Protein AF-A0AAW8FBM8-F1 (afdb_monomer_lite)

pLDDT: mean 81.17, std 25.46, range [21.55, 98.94]

Secondary structure (DSSP, 8-state):
-------------S-------S-------BSSS----GGG--EEES-EEEEEEE---B---GGG-EEEEE--BTT-EEEEEEEEEEEE---SB-EEEEEE----TTT-SSB--EEEEEEEEEEEE--S-PBPPEEE-SSSSS-EEEEEEESEEETTEEE---TT---TTS-EEE-SS--------PPP-PPPPPPP--------------------------------------------------------------------PPP-PPPP-PPPPEEEEEEEEEEEEEEEE-GGGGEEE--S-TTTTBTTTB--TT-SS-EETTEEHHHHHHHHHTT--EEEES-SGGGGT--TTTTSS-GGGSPPEEETTTTSEEE---S-HHHHHHHHHHHT-EEEEEEP-SSS-HHHHHHHHHHHH--SS-HHHHHHHHTT--SPPP--EEEE-S-TTTTTT---HHHHHHHHHHHHHHS---TT---EEEEEEEETT-HHHHHHHHHHH--TT-SSPP--S-SEEEEEEEE-SSBTTB--BSSS--HHHHHHHHHHHHHHHHHHHHHHHHHHHH-TT--SEEEEEEEEE--BPPTTS-GGG-----BHHHHHHHHHHHHHHHHTTTTEEEEEES-SBSSSS-SEEEETTEEEE-HHHHHHHHHGGGTTEEEEEEEEEGGGSEEEETTEEEESEEEEEEEETTEEEEEEEE--SS--EEEEEEEESSEE-S-EEEEE--SSTT-B-BTTBTTSS--EE-TT-EEETTEEEEEEPSSEEEEEEEEEE---

Foldseek 3Di:
DDDDDDDDDDDDDDDDDDDDDDDQDFLWDPALDDALPPVDAEEAEQAEAEQGEAEEADDPQLQTQESNEAEHASQYEYEHHEAYQYEYEAYPGGAHAEHEFDDDVVRGPGTYQEYEAYEHENYEYHYDHHAAYEAYAPAQRRAYARHYYYQYYYNNDGFDDPPQDGPLRYYDGDYLDDDDDDDDDDDDDDDDDDDDDDDDDDDDDDDDDDDDDDDDDDDDDDDDDDDDDDDDDDDDDDDDDDDDDDDDDDDDDDDDDDDDDDDDDDDDDDDPPDDPFAAWEKEFEPQFFDDFQALQQLAFEAEPFAPRVPQVFFPAPPDPQDDDRRGHVVNLVLLLLLVHAEYEDHDFLVQQVDQQVLLFDDLVPRDWDQPPQQQRDIDSSSCGDVNQLVSCVSNVYAYAYEHHQQNDDLVRLLLVLCLQAALDDDPSQVRNVVRPDNGHHAHAHYEQHHPCCPSSHVDDLLVLLVSLLSSLVSNDAHDPRDYQYERHAEEFQPLVSLLNNLCQQFPNPDPDHGDPSHQEYEYEAEFFLDDPVARAALFDDDQLSLVSRLLSLLSVLSSLVSSVSSNCSRCSVQRRAYEHAEYFYQHQADPPDRSSNQAHFAWLSRLLSLLQNSLSSLSSSSHHNHHHYAHDERHGNHQWYDDRNDIAGKSNSQSSSLCSVSHRFTWTDIDIPQPVQWDDNPPGIRRQKGKTWTDDPQKIKIKIWRSAQQGKHKYHHQYHNFAWDDKWKKKWDAPHGSDIADSVRRVRTHIDTDPQWDADPGGIIGIGDHSMMMMMMTGTDDDD

Sequence (784 aa):
MSRRTCGNTFGPGRTRKLQPLGRRGPPSNIGIHGNPDPDNFEVLENLRFENIDILDHREPQVSAQGCIALNPGDGNLIRDVRCDNIRVEDIRWGQLVQMRVTYMPKWNTAPGRGIENVYIKDLTYTGTHAGTSLLLGLDGDHLIKDVTFENLVANGRVIRDSGASRPGTWPRTACPCSPTSTFTTSASSPPRRPRLCNRRRPAPASSSGDAGADHTPLTPATSGSVASTSSSTAVSKAPYGEVRGHPSPRSLDGLPSRYPPTLLPIQNSPEPLGAPMSTVTAIVDLDIEGPTISRHLYGHFAEHLGRCVYGGFWVGEDSTIPNEGGIRLDVVQALRALNIPNLRWPGGCFADEYHWKDGIGPRDQRPRMVNTHWGDVEESNHFGTHEFMALCELLGTEPYISGNVGSGTVQEMSEWVEYLTRDGDSPMARLRRANGRDEPWRVKFWGIGNETWGCGGNMRAEYSADLARQYATYCRDHGDNKLYRIASGATGDDYKWTRTLMEQINCFGCEATPRTFFQGISVHHYTMSGTWEAKGSATDFDTDDYYRTMASAQRIDRILTGHSTVMDIYDPGRRVGLVLDEWGTWWDVEPGTNPGFLFQQNTLRDALVASTHFDIFHKHAARLYMANIAQTVNVLQAMLLTDGDALVLTPTYHVFEMNKGHQDATSLAVHLRTEDARRRVGDAELDTLSASASIKDGTVLISVSNLDAEEPVEVTLDLRGGAVGEPTARLLTADRLQVHNSPDSPEAVVPRPFDGVKPTGQGLVLTLPPHSFITVQAPVARTH

Radius of gyration: 32.87 Å; chains: 1; bounding box: 91×100×98 Å

Organism: NCBI:txid58343

InterPro domains:
  IPR010720 Alpha-L-arabinofuranosidase, C-terminal [PF06964] (581-772)
  IPR010720 Alpha-L-arabinofuranosidase, C-terminal [SM00813] (581-772)
  IPR011050 Pectin lyase fold/virulence factor [SSF51126] (29-164)
  IP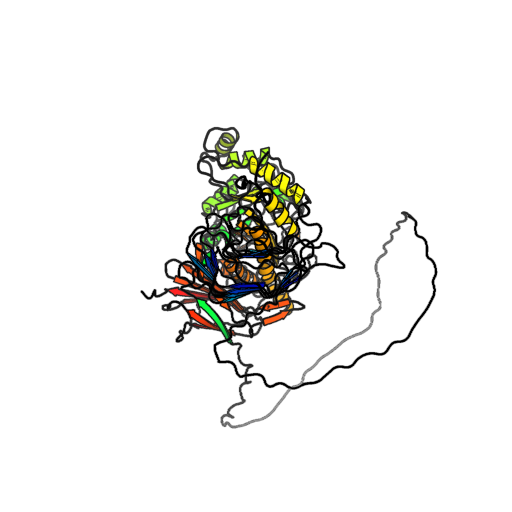R012334 Pectin lyase fold [G3DSA:2.160.20.10] (22-173)
  IPR013780 Glycosyl hydrolase, all-beta [G3DSA:2.60.40.1180] (291-776)
  IPR017853 Glycoside hydrolase superfamily [SSF51445] (293-662)
  IPR055235 Alpha-L-arabinofuranosidase 1, catalytic domain [PF22848] (335-463)

Structure (mmCIF, N/CA/C/O backbone):
data_AF-A0AAW8FBM8-F1
#
_entry.id   AF-A0AAW8FBM8-F1
#
loop_
_atom_site.group_PDB
_atom_site.id
_atom_site.type_symbol
_atom_site.label_atom_id
_atom_site.label_alt_id
_atom_site.label_comp_id
_atom_site.label_asym_id
_atom_site.label_entity_id
_atom_site.label_seq_id
_atom_site.pdbx_PDB_ins_code
_atom_site.Cartn_x
_atom_site.Cartn_y
_atom_site.Cartn_z
_atom_site.occupancy
_atom_site.B_iso_or_equiv
_atom_site.auth_seq_id
_atom_site.auth_comp_id
_atom_site.auth_asym_id
_atom_site.auth_atom_id
_atom_site.pdbx_PDB_model_num
ATOM 1 N N . MET A 1 1 ? -13.811 57.872 -22.378 1.00 29.55 1 MET A N 1
ATOM 2 C CA . MET A 1 1 ? -14.288 56.516 -22.748 1.00 29.55 1 MET A CA 1
ATOM 3 C C . MET A 1 1 ? -13.947 55.606 -21.565 1.00 29.55 1 MET A C 1
ATOM 5 O O . MET A 1 1 ? -12.815 55.665 -21.128 1.00 29.55 1 MET A O 1
ATOM 9 N N . SER A 1 2 ? -14.928 55.118 -20.789 1.00 25.30 2 SER A N 1
ATOM 10 C CA . SER A 1 2 ? -15.597 53.798 -20.927 1.00 25.30 2 SER A CA 1
ATOM 11 C C . SER A 1 2 ? -14.710 52.615 -20.484 1.00 25.30 2 SER A C 1
ATOM 13 O O . SER A 1 2 ? -13.650 52.468 -21.067 1.00 25.30 2 SER A O 1
ATOM 15 N N . ARG A 1 3 ? -15.077 51.719 -19.543 1.00 23.58 3 ARG A N 1
ATOM 16 C CA . ARG A 1 3 ? -16.272 51.584 -18.665 1.00 23.58 3 ARG A CA 1
ATOM 17 C C . ARG A 1 3 ? -15.958 50.644 -17.465 1.00 23.58 3 ARG A C 1
ATOM 19 O O . ARG A 1 3 ? -15.419 49.574 -17.685 1.00 23.58 3 ARG A O 1
ATOM 26 N N . ARG A 1 4 ? -16.432 51.015 -16.262 1.00 23.77 4 ARG A N 1
ATOM 27 C CA . ARG A 1 4 ? -16.823 50.185 -15.084 1.00 23.77 4 ARG A CA 1
ATOM 28 C C . ARG A 1 4 ? -15.902 49.049 -14.580 1.00 23.77 4 ARG A C 1
ATOM 30 O O . ARG A 1 4 ? -15.970 47.927 -15.066 1.00 23.77 4 ARG A O 1
ATOM 37 N N . THR A 1 5 ? -15.264 49.296 -13.437 1.00 25.08 5 THR A N 1
ATOM 38 C CA . THR A 1 5 ? -14.970 48.295 -12.393 1.00 25.08 5 THR A CA 1
ATOM 39 C C . THR A 1 5 ? -16.056 48.323 -11.305 1.00 25.08 5 THR A C 1
ATOM 41 O O . THR A 1 5 ? -16.589 49.388 -10.992 1.00 25.08 5 THR A O 1
ATOM 44 N N . CYS A 1 6 ? -16.371 47.169 -10.708 1.00 24.00 6 CYS A N 1
ATOM 45 C CA . CYS A 1 6 ? -17.152 47.060 -9.469 1.00 24.00 6 CYS A CA 1
ATOM 46 C C . CYS A 1 6 ? -16.495 46.022 -8.551 1.00 24.00 6 CYS A C 1
ATOM 48 O O . CYS A 1 6 ? -16.773 44.834 -8.664 1.00 24.00 6 CYS A O 1
ATOM 50 N N . GLY A 1 7 ? -15.640 46.489 -7.644 1.00 26.86 7 GLY A N 1
ATOM 51 C CA . GLY A 1 7 ? -15.202 45.750 -6.463 1.00 26.86 7 GLY A CA 1
ATOM 52 C C . GLY A 1 7 ? -15.441 46.639 -5.246 1.00 26.86 7 GLY A C 1
ATOM 53 O O . GLY A 1 7 ? -15.044 47.803 -5.266 1.00 26.86 7 GLY A O 1
ATOM 54 N N . ASN A 1 8 ? -16.131 46.128 -4.227 1.00 28.95 8 ASN A N 1
ATOM 55 C CA . ASN A 1 8 ? -16.357 46.859 -2.982 1.00 28.95 8 ASN A CA 1
ATOM 56 C C . ASN A 1 8 ? -15.225 46.538 -2.001 1.00 28.95 8 ASN A C 1
ATOM 58 O O . ASN A 1 8 ? -15.283 45.533 -1.301 1.00 28.95 8 ASN A O 1
ATOM 62 N N . THR A 1 9 ? -14.220 47.406 -1.930 1.00 32.66 9 THR A N 1
ATOM 63 C CA . THR A 1 9 ? -13.248 47.439 -0.831 1.00 32.66 9 THR A CA 1
ATOM 64 C C . THR A 1 9 ? -13.680 48.472 0.212 1.00 32.66 9 THR A C 1
ATOM 66 O O . THR A 1 9 ? -14.100 49.577 -0.132 1.00 32.66 9 THR A O 1
ATOM 69 N N . PHE A 1 10 ? -13.575 48.124 1.497 1.00 33.22 10 PHE A N 1
ATOM 70 C CA . PHE A 1 10 ? -13.852 49.025 2.620 1.00 33.22 10 PHE A CA 1
ATOM 71 C C . PHE A 1 10 ? -12.604 49.149 3.504 1.00 33.22 10 PHE A C 1
ATOM 73 O O . PHE A 1 10 ? -12.112 48.144 4.004 1.00 33.22 10 PHE A O 1
ATOM 80 N N . GLY A 1 11 ? -12.120 50.380 3.702 1.00 30.39 11 GLY A N 1
ATOM 81 C CA . GLY A 1 11 ? -11.046 50.724 4.645 1.00 30.39 11 GLY A CA 1
ATOM 82 C C . GLY A 1 11 ? -11.567 51.569 5.824 1.00 30.39 11 GLY A C 1
ATOM 83 O O . GLY A 1 11 ? -12.634 52.184 5.701 1.00 30.39 11 GLY A O 1
ATOM 84 N N . PRO A 1 12 ? -10.870 51.603 6.976 1.00 35.53 12 PRO A N 1
ATOM 85 C CA . PRO A 1 12 ? -11.421 52.134 8.224 1.00 35.53 12 PRO A CA 1
ATOM 86 C C . PRO A 1 12 ? -11.235 53.651 8.406 1.00 35.53 12 PRO A C 1
ATOM 88 O O . PRO A 1 12 ? -10.228 54.241 8.024 1.00 35.53 12 PRO A O 1
ATOM 91 N N . GLY A 1 13 ? -12.199 54.294 9.078 1.00 27.47 13 GLY A N 1
ATOM 92 C CA . GLY A 1 13 ? -12.149 55.732 9.362 1.00 27.47 13 GLY A CA 1
ATOM 93 C C . GLY A 1 13 ? -13.168 56.212 10.401 1.00 27.47 13 GLY A C 1
ATOM 94 O O . GLY A 1 13 ? -14.197 56.777 10.044 1.00 27.47 13 GLY A O 1
ATOM 95 N N . ARG A 1 14 ? -12.810 56.083 11.688 1.00 25.91 14 ARG A N 1
ATOM 96 C CA . ARG A 1 14 ? -13.536 56.550 12.896 1.00 25.91 14 ARG A CA 1
ATOM 97 C C . ARG A 1 14 ? -14.854 55.835 13.232 1.00 25.91 14 ARG A C 1
ATOM 99 O O . ARG A 1 14 ? -15.726 55.601 12.405 1.00 25.91 14 ARG A O 1
ATOM 106 N N . THR A 1 15 ? -15.026 55.588 14.528 1.00 36.09 15 THR A N 1
ATOM 107 C CA . THR A 1 15 ? -16.206 54.992 15.163 1.00 36.09 15 THR A CA 1
ATOM 108 C C . THR A 1 15 ? -17.501 55.760 14.870 1.00 36.09 15 THR A C 1
ATOM 110 O O . THR A 1 15 ? -17.783 56.806 15.456 1.00 36.09 15 THR A O 1
ATOM 113 N N . ARG A 1 16 ? -18.357 55.188 14.015 1.00 25.64 16 ARG A N 1
ATOM 114 C CA . ARG A 1 16 ? -19.793 55.497 13.942 1.00 25.64 16 ARG A CA 1
ATOM 115 C C . ARG A 1 16 ? -20.591 54.203 13.818 1.00 25.64 16 ARG A C 1
ATOM 117 O O . ARG A 1 16 ? -20.133 53.246 13.205 1.00 25.64 16 ARG A O 1
ATOM 124 N N . LYS A 1 17 ? -21.782 54.184 14.426 1.00 25.08 17 LYS A N 1
ATOM 125 C CA . LYS A 1 17 ? -22.707 53.042 14.392 1.00 25.08 17 LYS A CA 1
ATOM 126 C C . LYS A 1 17 ? -22.983 52.623 12.945 1.00 25.08 17 LYS A C 1
ATOM 128 O O . LYS A 1 17 ? -23.443 53.448 12.158 1.00 25.08 17 LYS A O 1
ATOM 133 N N . LEU A 1 18 ? -22.786 51.343 12.642 1.00 30.89 18 LEU A N 1
ATOM 134 C CA . LEU A 1 18 ? -23.330 50.720 11.439 1.00 30.89 18 LEU A CA 1
ATOM 135 C C . LEU A 1 18 ? -24.866 50.756 11.528 1.00 30.89 18 LEU A C 1
ATOM 137 O O . LEU A 1 18 ? -25.459 50.104 12.384 1.00 30.89 18 LEU A O 1
ATOM 141 N N . GLN A 1 19 ? -25.505 51.543 10.661 1.00 23.97 19 GLN A N 1
ATOM 142 C CA . GLN A 1 19 ? -26.935 51.438 10.360 1.00 23.97 19 GLN A CA 1
ATOM 143 C C . GLN A 1 19 ? -27.094 50.983 8.900 1.00 23.97 19 GLN A C 1
ATOM 145 O O . GLN A 1 19 ? -26.356 51.463 8.036 1.00 23.97 19 GLN A O 1
ATOM 150 N N . PRO A 1 20 ? -28.016 50.049 8.605 1.00 34.22 20 PRO A N 1
ATOM 151 C CA . PRO A 1 20 ? -28.024 49.347 7.328 1.00 34.22 20 PRO A CA 1
ATOM 152 C C . PRO A 1 20 ? -28.679 50.173 6.214 1.00 34.22 20 PRO A C 1
ATOM 154 O O . PRO A 1 20 ? -29.890 50.384 6.207 1.00 34.22 20 PRO A O 1
ATOM 157 N N . LEU A 1 21 ? -27.891 50.569 5.212 1.00 26.22 21 LEU A N 1
ATOM 158 C CA . LEU A 1 21 ? -28.398 51.132 3.957 1.00 26.22 21 LEU A CA 1
ATOM 159 C C . LEU A 1 21 ? -28.519 50.053 2.870 1.00 26.22 21 LEU A C 1
ATOM 161 O O . LEU A 1 21 ? -27.674 49.925 1.989 1.00 26.22 21 LEU A O 1
ATOM 165 N N . GLY A 1 22 ? -29.624 49.307 2.917 1.00 27.73 22 GLY A N 1
ATOM 166 C CA . GLY A 1 22 ? -30.389 48.915 1.723 1.00 27.73 22 GLY A CA 1
ATOM 167 C C . GLY A 1 22 ? -29.740 48.069 0.615 1.00 27.73 22 GLY A C 1
ATOM 168 O O . GLY A 1 22 ? -30.361 47.936 -0.438 1.00 27.73 22 GLY A O 1
ATOM 169 N N . ARG A 1 23 ? -28.544 47.492 0.788 1.00 28.08 23 ARG A N 1
ATOM 170 C CA . ARG A 1 23 ? -27.961 46.525 -0.163 1.00 28.08 23 ARG A CA 1
ATOM 171 C C . ARG A 1 23 ? -27.333 45.345 0.572 1.00 28.08 23 ARG A C 1
ATOM 173 O O . ARG A 1 23 ? -26.242 45.463 1.118 1.00 28.08 23 ARG A O 1
ATOM 180 N N . ARG A 1 24 ? -28.032 44.207 0.561 1.00 33.47 24 ARG A N 1
ATOM 181 C CA . ARG A 1 24 ? -27.494 42.913 0.998 1.00 33.47 24 ARG A CA 1
ATOM 182 C C . ARG A 1 24 ? -26.515 42.420 -0.071 1.00 33.47 24 ARG A C 1
ATOM 184 O O . ARG A 1 24 ? -26.932 42.142 -1.190 1.00 33.47 24 ARG A O 1
ATOM 191 N N . GLY A 1 25 ? -25.231 42.376 0.264 1.00 40.69 25 GLY A N 1
ATOM 192 C CA . GLY A 1 25 ? -24.204 41.653 -0.488 1.00 40.69 25 GLY A CA 1
ATOM 193 C C . GLY A 1 25 ? -23.614 40.553 0.401 1.00 40.69 25 GLY A C 1
ATOM 194 O O . GLY A 1 25 ? -23.704 40.681 1.626 1.00 40.69 25 GLY A O 1
ATOM 195 N N . PRO A 1 26 ? -23.045 39.482 -0.175 1.00 52.31 26 PRO A N 1
ATOM 196 C CA . PRO A 1 26 ? -22.405 38.431 0.609 1.00 52.31 26 PRO A CA 1
ATOM 197 C C . PRO A 1 26 ? -21.159 38.965 1.346 1.00 52.31 26 PRO A C 1
ATOM 199 O O . PRO A 1 26 ? -20.538 39.924 0.876 1.00 52.31 26 PRO A O 1
ATOM 202 N N . PRO A 1 27 ? -20.749 38.347 2.471 1.00 59.09 27 PRO A N 1
ATOM 203 C CA . PRO A 1 27 ? -19.464 38.599 3.127 1.00 59.09 27 PRO A CA 1
ATOM 204 C C . PRO A 1 27 ? -18.297 37.967 2.338 1.00 59.09 27 PRO A C 1
ATOM 206 O O . PRO A 1 27 ? -17.556 37.111 2.827 1.00 59.09 27 PRO A O 1
ATOM 209 N N . SER A 1 28 ? -18.143 38.397 1.086 1.00 61.91 28 SER A N 1
ATOM 210 C CA . SER A 1 28 ? -17.125 37.912 0.161 1.00 61.91 28 SER A CA 1
ATOM 211 C C . SER A 1 28 ? -15.822 38.710 0.290 1.00 61.91 28 SER A C 1
ATOM 213 O O . SER A 1 28 ? -15.742 39.851 -0.168 1.00 61.91 28 SER A O 1
ATOM 215 N N . ASN A 1 29 ? -14.794 38.042 0.816 1.00 72.69 29 ASN A N 1
ATOM 216 C CA . ASN A 1 29 ? -13.367 38.360 0.725 1.00 72.69 29 ASN A CA 1
ATOM 217 C C . ASN A 1 29 ? -12.877 39.501 1.642 1.00 72.69 29 ASN A C 1
ATOM 219 O O . ASN A 1 29 ? -12.745 40.658 1.244 1.00 72.69 29 ASN A O 1
ATOM 223 N N . ILE A 1 30 ? -12.587 39.142 2.895 1.00 85.12 30 ILE A N 1
ATOM 224 C CA . ILE A 1 30 ? -12.159 40.044 3.974 1.00 85.12 30 ILE A CA 1
ATOM 225 C C . ILE A 1 30 ? -10.650 39.919 4.214 1.00 85.12 30 ILE A C 1
ATOM 227 O O . ILE A 1 30 ? -10.142 38.809 4.327 1.00 85.12 30 ILE A O 1
ATOM 231 N N . GLY A 1 31 ? -9.950 41.049 4.364 1.00 84.44 31 GLY A N 1
ATOM 232 C CA . GLY A 1 31 ? -8.555 41.097 4.832 1.00 84.44 31 GLY A CA 1
ATOM 233 C C . GLY A 1 31 ? -7.467 40.838 3.781 1.00 84.44 31 GLY A C 1
ATOM 234 O O . GLY A 1 31 ? -6.297 40.799 4.149 1.00 84.44 31 GLY A O 1
ATOM 235 N N . ILE A 1 32 ? -7.813 40.702 2.496 1.00 84.94 32 ILE A N 1
ATOM 236 C CA . ILE A 1 32 ? -6.850 40.360 1.427 1.00 84.94 32 ILE A CA 1
ATOM 237 C C . ILE A 1 32 ? -5.772 41.422 1.179 1.00 84.94 32 ILE A C 1
ATOM 239 O O . ILE A 1 32 ? -4.702 41.084 0.691 1.00 84.94 32 ILE A O 1
ATOM 243 N N . HIS A 1 33 ? -6.038 42.675 1.546 1.00 84.25 33 HIS A N 1
ATOM 244 C CA . HIS A 1 33 ? -5.071 43.770 1.547 1.00 84.25 33 HIS A CA 1
ATOM 245 C C . HIS A 1 33 ? -5.146 44.514 2.878 1.00 84.25 33 HIS A C 1
ATOM 247 O O . HIS A 1 33 ? -6.222 44.608 3.476 1.00 84.25 33 HIS A O 1
ATOM 253 N N . GLY A 1 34 ? -4.019 45.068 3.306 1.00 83.19 34 GLY A N 1
ATOM 254 C CA . GLY A 1 34 ? -3.871 45.855 4.526 1.00 83.19 34 GLY A CA 1
ATOM 255 C C . GLY A 1 34 ? -2.555 46.622 4.516 1.00 83.19 34 GLY A C 1
ATOM 256 O O . GLY A 1 34 ? -1.970 46.826 3.449 1.00 83.19 34 GLY A O 1
ATOM 257 N N . ASN A 1 35 ? -2.085 47.048 5.686 1.00 84.56 35 ASN A N 1
ATOM 258 C CA . ASN A 1 35 ? -0.774 47.679 5.820 1.00 84.56 35 ASN A CA 1
ATOM 259 C C . ASN A 1 35 ? 0.353 46.636 5.998 1.00 84.56 35 ASN A C 1
ATOM 261 O O . ASN A 1 35 ? 0.415 46.027 7.065 1.00 84.56 35 ASN A O 1
ATOM 265 N N . PRO A 1 36 ? 1.284 46.483 5.035 1.00 83.06 36 PRO A N 1
ATOM 266 C CA . PRO A 1 36 ? 2.362 45.491 5.091 1.00 83.06 36 PRO A CA 1
ATOM 267 C C . PRO A 1 36 ? 3.584 45.921 5.918 1.00 83.06 36 PRO A C 1
ATOM 269 O O . PRO A 1 36 ? 4.570 45.188 5.960 1.00 83.06 36 PRO A O 1
ATOM 272 N N . ASP A 1 37 ? 3.558 47.106 6.529 1.00 86.56 37 ASP A N 1
ATOM 273 C CA . ASP A 1 37 ? 4.601 47.578 7.442 1.00 86.56 37 ASP A CA 1
ATOM 274 C C . ASP A 1 37 ? 4.611 46.730 8.735 1.00 86.56 37 ASP A C 1
ATOM 276 O O . ASP A 1 37 ? 3.611 46.754 9.463 1.00 86.56 37 ASP A O 1
ATOM 280 N N . PRO A 1 38 ? 5.706 46.007 9.057 1.00 82.12 38 PRO A N 1
ATOM 281 C CA . PRO A 1 38 ? 5.785 45.165 10.251 1.00 82.12 38 PRO A CA 1
ATOM 282 C C . PRO A 1 38 ? 5.542 45.904 11.569 1.00 82.12 38 PRO A C 1
ATOM 284 O O . PRO A 1 38 ? 5.014 45.306 12.508 1.00 82.12 38 PRO A O 1
ATOM 287 N N . ASP A 1 39 ? 5.862 47.199 11.629 1.00 86.75 39 ASP A N 1
ATOM 288 C CA . ASP A 1 39 ? 5.661 48.023 12.823 1.00 86.75 39 ASP A CA 1
ATOM 289 C C . ASP A 1 39 ? 4.201 48.500 12.976 1.00 86.75 39 ASP A C 1
ATOM 291 O O . ASP A 1 39 ? 3.825 49.046 14.017 1.00 86.75 39 ASP A O 1
ATOM 295 N N . ASN A 1 40 ? 3.351 48.296 11.959 1.00 87.75 40 ASN A N 1
ATOM 296 C CA . ASN A 1 40 ? 1.975 48.802 11.923 1.00 87.75 40 ASN A CA 1
ATOM 297 C C . ASN A 1 40 ? 0.992 47.872 11.167 1.00 87.75 40 ASN A C 1
ATOM 299 O O . ASN A 1 40 ? 0.077 48.345 10.484 1.00 87.75 40 ASN A O 1
ATOM 303 N N . PHE A 1 41 ? 1.162 46.551 11.294 1.00 89.62 41 PHE A N 1
ATOM 304 C CA . PHE A 1 41 ? 0.237 45.542 10.758 1.00 89.62 41 PHE A CA 1
ATOM 305 C C . PHE A 1 41 ? -1.191 45.681 11.320 1.00 89.62 41 PHE A C 1
ATOM 307 O O . PHE A 1 41 ? -1.392 45.764 12.537 1.00 89.62 41 PHE A O 1
ATOM 314 N N . GLU A 1 42 ? -2.208 45.590 10.459 1.00 90.81 42 GLU A N 1
ATOM 315 C CA . GLU A 1 42 ? -3.608 45.760 10.873 1.00 90.81 42 GLU A CA 1
ATOM 316 C C . GLU A 1 42 ? -4.214 44.491 11.514 1.00 90.81 42 GLU A C 1
ATOM 318 O O . GLU A 1 42 ? -3.745 43.357 11.338 1.00 90.81 42 GLU A O 1
ATOM 323 N N . VAL A 1 43 ? -5.285 44.696 12.288 1.00 93.75 43 VAL A N 1
ATOM 324 C CA . VAL A 1 43 ? -6.120 43.641 12.880 1.00 93.75 43 VAL A CA 1
ATOM 325 C C . VAL A 1 43 ? -7.580 43.937 12.543 1.00 93.75 43 VAL A C 1
ATOM 327 O O . VAL A 1 43 ? -8.094 45.006 12.873 1.00 93.75 43 VAL A O 1
ATOM 330 N N . LEU A 1 44 ? -8.257 42.988 11.900 1.00 92.94 44 LEU A N 1
ATOM 331 C CA . LEU A 1 44 ? -9.685 43.042 11.613 1.00 92.94 44 LEU A CA 1
ATOM 332 C C . LEU A 1 44 ? -10.411 42.205 12.669 1.00 92.94 44 LEU A C 1
ATOM 334 O O . LEU A 1 44 ? -10.471 40.982 12.561 1.00 92.94 44 LEU A O 1
ATOM 338 N N . GLU A 1 45 ? -10.939 42.865 13.698 1.00 94.50 45 GLU A N 1
ATOM 339 C CA . GLU A 1 45 ? -11.566 42.207 14.850 1.00 94.50 45 GLU A CA 1
ATOM 340 C C . GLU A 1 45 ? -13.036 42.594 15.067 1.00 94.50 45 GLU A C 1
ATOM 342 O O . GLU A 1 45 ? -13.489 43.659 14.645 1.00 94.50 45 GLU A O 1
ATOM 347 N N . ASN A 1 46 ? -13.772 41.739 15.785 1.00 90.62 46 ASN A N 1
ATOM 348 C CA . ASN A 1 46 ? -15.171 41.939 16.191 1.00 90.62 46 ASN A CA 1
ATOM 349 C C . ASN A 1 46 ? -16.158 42.067 15.009 1.00 90.62 46 ASN A C 1
ATOM 351 O O . ASN A 1 46 ? -17.132 42.829 15.063 1.00 90.62 46 ASN A O 1
ATOM 355 N N . LEU A 1 47 ? -15.914 41.316 13.932 1.00 90.25 47 LEU A N 1
ATOM 356 C CA . LEU A 1 47 ? -16.746 41.324 12.727 1.00 90.25 47 LEU A CA 1
ATOM 357 C C . LEU A 1 47 ? -18.063 40.564 12.962 1.00 90.25 47 LEU A C 1
ATOM 359 O O . LEU A 1 47 ? -18.067 39.484 13.549 1.00 90.25 47 LEU A O 1
ATOM 363 N N . ARG A 1 48 ? -19.191 41.107 12.483 1.00 88.81 48 ARG A N 1
ATOM 364 C CA . ARG A 1 48 ? -20.526 40.499 12.636 1.00 88.81 48 ARG A CA 1
ATOM 365 C C . ARG A 1 48 ? -21.307 40.479 11.328 1.00 88.81 48 ARG A C 1
ATOM 367 O O . ARG A 1 48 ? -21.526 41.527 10.721 1.00 88.81 48 ARG A O 1
ATOM 374 N N . PHE A 1 49 ? -21.783 39.296 10.957 1.00 90.12 49 PHE A N 1
ATOM 375 C CA . PHE A 1 49 ? -22.598 39.025 9.776 1.00 90.12 49 PHE A CA 1
ATOM 376 C C . PHE A 1 49 ? -23.868 38.304 10.218 1.00 90.12 49 PHE A C 1
ATOM 378 O O . PHE A 1 49 ? -23.832 37.116 10.515 1.00 90.12 49 PHE A O 1
ATOM 385 N N . GLU A 1 50 ? -24.979 39.030 10.321 1.00 90.25 50 GLU A N 1
ATOM 386 C CA . GLU A 1 50 ? -26.202 38.524 10.951 1.00 90.25 50 GLU A CA 1
ATOM 387 C C . GLU A 1 50 ? -27.408 38.712 10.009 1.00 90.25 50 GLU A C 1
ATOM 389 O O . GLU A 1 50 ? -27.619 39.816 9.502 1.00 90.25 50 GLU A O 1
ATOM 394 N N . ASN A 1 51 ? -28.233 37.673 9.817 1.00 91.44 51 ASN A N 1
ATOM 395 C CA . ASN A 1 51 ? -29.481 37.700 9.025 1.00 91.44 51 ASN A CA 1
ATOM 396 C C . ASN A 1 51 ? -29.276 37.979 7.516 1.00 91.44 51 ASN A C 1
ATOM 398 O O . ASN A 1 51 ? -29.836 38.934 6.961 1.00 91.44 51 ASN A O 1
ATOM 402 N N . ILE A 1 52 ? -28.462 37.154 6.847 1.00 89.25 52 ILE A N 1
ATOM 403 C CA . ILE A 1 52 ? -28.082 37.331 5.432 1.00 89.25 52 ILE A CA 1
ATOM 404 C C . ILE A 1 52 ? -28.680 36.222 4.556 1.00 89.25 52 ILE A C 1
ATOM 406 O O . ILE A 1 52 ? -28.484 35.042 4.820 1.00 89.25 52 ILE A O 1
ATOM 410 N N . ASP A 1 53 ? -29.339 36.616 3.463 1.00 90.25 53 ASP A N 1
ATOM 411 C CA . ASP A 1 53 ? -29.718 35.728 2.358 1.00 90.25 53 ASP A CA 1
ATOM 412 C C . ASP A 1 53 ? -28.713 35.880 1.202 1.00 90.25 53 ASP A C 1
ATOM 414 O O . ASP A 1 53 ? -28.531 36.987 0.686 1.00 90.25 53 ASP A O 1
ATOM 418 N N . ILE A 1 54 ? -28.094 34.780 0.774 1.00 89.25 54 ILE A N 1
ATOM 419 C CA . ILE A 1 54 ? -27.206 34.683 -0.392 1.00 89.25 54 ILE A CA 1
ATOM 420 C C . ILE A 1 54 ? -27.934 33.838 -1.444 1.00 89.25 54 ILE A C 1
ATOM 422 O O . ILE A 1 54 ? -27.968 32.615 -1.358 1.00 89.25 54 ILE A O 1
ATOM 426 N N . LEU A 1 55 ? -28.571 34.506 -2.406 1.00 89.12 55 LEU A N 1
ATOM 427 C CA . LEU A 1 55 ? -29.469 33.868 -3.386 1.00 89.12 55 LEU A CA 1
ATOM 428 C C . LEU A 1 55 ? -28.731 33.244 -4.586 1.00 89.12 55 LEU A C 1
ATOM 430 O O . LEU A 1 55 ? -29.309 32.479 -5.344 1.00 89.12 55 LEU A O 1
ATOM 434 N N . ASP A 1 56 ? -27.474 33.630 -4.797 1.00 85.25 56 ASP A N 1
ATOM 435 C CA . ASP A 1 56 ? -26.604 33.160 -5.876 1.00 85.25 56 ASP A CA 1
ATOM 436 C C . ASP A 1 56 ? -25.163 33.576 -5.547 1.00 85.25 56 ASP A C 1
ATOM 438 O O . ASP A 1 56 ? -24.931 34.630 -4.945 1.00 85.25 56 ASP A O 1
ATOM 442 N N . HIS A 1 57 ? -24.193 32.767 -5.963 1.00 86.81 57 HIS A N 1
ATOM 443 C CA . HIS A 1 57 ? -22.767 33.068 -5.864 1.00 86.81 57 HIS A CA 1
ATOM 444 C C . HIS A 1 57 ? -22.016 32.433 -7.037 1.00 86.81 57 HIS A C 1
ATOM 446 O O . HIS A 1 57 ? -22.287 31.297 -7.437 1.00 86.81 57 HIS A O 1
ATOM 452 N N . ARG A 1 58 ? -21.082 33.188 -7.622 1.00 86.75 58 ARG A N 1
ATOM 453 C CA . ARG A 1 58 ? -20.262 32.744 -8.756 1.00 86.75 58 ARG A CA 1
ATOM 454 C C . ARG A 1 58 ? -18.873 33.367 -8.686 1.00 86.75 58 ARG A C 1
ATOM 456 O O . ARG A 1 58 ? -18.592 34.333 -9.395 1.00 86.75 58 ARG A O 1
ATOM 463 N N . GLU A 1 59 ? -18.014 32.780 -7.866 1.00 81.56 59 GLU A N 1
ATOM 464 C CA . GLU A 1 59 ? -16.629 33.207 -7.677 1.00 81.56 59 GLU A CA 1
ATOM 465 C C . GLU A 1 59 ? -15.669 32.127 -8.210 1.00 81.56 59 GLU A C 1
ATOM 467 O O . GLU A 1 59 ? -15.456 31.112 -7.541 1.00 81.56 59 GLU A O 1
ATOM 472 N N . PRO A 1 60 ? -15.130 32.280 -9.437 1.00 72.50 60 PRO A N 1
ATOM 473 C CA . PRO A 1 60 ? -14.210 31.303 -10.000 1.00 72.50 60 PRO A CA 1
ATOM 474 C C . PRO A 1 60 ? -12.787 31.407 -9.430 1.00 72.50 60 PRO A C 1
ATOM 476 O O . PRO A 1 60 ? -12.063 30.410 -9.480 1.00 72.50 60 PRO A O 1
ATOM 479 N N . GLN A 1 61 ? -12.373 32.537 -8.837 1.00 70.62 61 GLN A N 1
ATOM 480 C CA . GLN A 1 61 ? -11.031 32.676 -8.265 1.00 70.62 61 GLN A CA 1
ATOM 481 C C . GLN A 1 61 ? -10.864 31.750 -7.050 1.00 70.62 61 GLN A C 1
ATOM 483 O O . GLN A 1 61 ? -11.384 32.033 -5.975 1.00 70.62 61 GLN A O 1
ATOM 488 N N . VAL A 1 62 ? -10.086 30.666 -7.204 1.00 67.12 62 VAL A N 1
ATOM 489 C CA . VAL A 1 62 ? -9.846 29.607 -6.190 1.00 67.12 62 VAL A CA 1
ATOM 490 C C . VAL A 1 62 ? -9.533 30.163 -4.793 1.00 67.12 62 VAL A C 1
ATOM 492 O O . VAL A 1 62 ? -9.979 29.622 -3.784 1.00 67.12 62 VAL A O 1
ATOM 495 N N . SER A 1 63 ? -8.817 31.284 -4.730 1.00 67.38 63 SER A N 1
ATOM 496 C CA . SER A 1 63 ? -8.412 31.955 -3.496 1.00 67.38 63 SER A CA 1
ATOM 497 C C . SER A 1 63 ? -9.454 32.868 -2.838 1.00 67.38 63 SER A C 1
ATOM 499 O O . SER A 1 63 ? -9.106 33.523 -1.861 1.00 67.38 63 SER A O 1
ATOM 501 N N . ALA A 1 64 ? -10.664 32.987 -3.389 1.00 71.06 64 ALA A N 1
ATOM 502 C CA . ALA A 1 64 ? -11.738 33.820 -2.841 1.00 71.06 64 ALA A CA 1
ATOM 503 C C . ALA A 1 64 ? -13.133 33.155 -2.879 1.00 71.06 64 ALA A C 1
ATOM 505 O O . ALA A 1 64 ? -14.128 33.823 -2.614 1.00 71.06 64 ALA A O 1
ATOM 506 N N . GLN A 1 65 ? -13.228 31.857 -3.199 1.00 80.31 65 GLN A N 1
ATOM 507 C CA . GLN A 1 65 ? -14.479 31.179 -3.582 1.00 80.31 65 GLN A CA 1
ATOM 508 C C . GLN A 1 65 ? -15.594 31.161 -2.524 1.00 80.31 65 GLN A C 1
ATOM 510 O O . GLN A 1 65 ? -16.726 30.836 -2.876 1.00 80.31 65 GLN A O 1
ATOM 515 N N . GLY A 1 66 ? -15.321 31.475 -1.257 1.00 84.69 66 GLY A N 1
ATOM 516 C CA . GLY A 1 66 ? -16.307 31.408 -0.174 1.00 84.69 66 GLY A CA 1
ATOM 517 C C . GLY A 1 66 ? -17.445 32.432 -0.284 1.00 84.69 66 GLY A C 1
ATOM 518 O O . GLY A 1 66 ? -17.207 33.620 -0.489 1.00 84.69 66 GLY A O 1
ATOM 519 N N . CYS A 1 67 ? -18.683 31.988 -0.048 1.00 88.00 67 CYS A N 1
ATOM 520 C CA . CYS A 1 67 ? -19.822 32.870 0.242 1.00 88.00 67 CYS A CA 1
ATOM 521 C C . CYS A 1 67 ? -19.578 33.670 1.536 1.00 88.00 67 CYS A C 1
ATOM 523 O O . CYS A 1 67 ? -19.961 34.835 1.637 1.00 88.00 67 CYS A O 1
ATOM 525 N N . ILE A 1 68 ? -18.898 33.037 2.498 1.00 90.12 68 ILE A N 1
ATOM 526 C CA . ILE A 1 68 ? -18.202 33.660 3.626 1.00 90.12 68 ILE A CA 1
ATOM 527 C C . ILE A 1 68 ? -16.704 33.447 3.379 1.00 90.12 68 ILE A C 1
ATOM 529 O O . ILE A 1 68 ? -16.253 32.303 3.432 1.00 90.12 68 ILE A O 1
ATOM 533 N N . ALA A 1 69 ? -15.946 34.504 3.071 1.00 89.19 69 ALA A N 1
ATOM 534 C CA . ALA A 1 69 ? -14.525 34.397 2.710 1.00 89.19 69 ALA A CA 1
ATOM 535 C C . ALA A 1 69 ? -13.617 35.291 3.580 1.00 89.19 69 ALA A C 1
ATOM 537 O O . ALA A 1 69 ? -13.672 36.519 3.485 1.00 89.19 69 ALA A O 1
ATOM 538 N N . LEU A 1 70 ? -12.766 34.666 4.403 1.00 91.56 70 LEU A N 1
ATOM 539 C CA . LEU A 1 70 ? -11.785 35.309 5.291 1.00 91.56 70 LEU A CA 1
ATOM 540 C C . LEU A 1 70 ? -10.364 35.030 4.784 1.00 91.56 70 LEU A C 1
ATOM 542 O O . LEU A 1 70 ? -9.874 33.914 4.928 1.00 91.56 70 LEU A O 1
ATOM 546 N N . ASN A 1 71 ? -9.701 36.026 4.203 1.00 90.06 71 ASN A N 1
ATOM 547 C CA . ASN A 1 71 ? -8.441 35.839 3.487 1.00 90.06 71 ASN A CA 1
ATOM 548 C C . ASN A 1 71 ? -7.390 36.889 3.894 1.00 90.06 71 ASN A C 1
ATOM 550 O O . ASN A 1 71 ? -7.160 37.817 3.126 1.00 90.06 71 ASN A O 1
ATOM 554 N N . PRO A 1 72 ? -6.766 36.814 5.086 1.00 92.12 72 PRO A N 1
ATOM 555 C CA . PRO A 1 72 ? -5.752 37.783 5.490 1.00 92.12 72 PRO A CA 1
ATOM 556 C C . PRO A 1 72 ? -4.506 37.716 4.600 1.00 92.12 72 PRO A C 1
ATOM 558 O O . PRO A 1 72 ? -3.927 36.644 4.411 1.00 92.12 72 PRO A O 1
ATOM 561 N N . GLY A 1 73 ? -4.074 38.873 4.106 1.00 90.12 73 GLY A N 1
ATOM 562 C CA . GLY A 1 73 ? -2.785 39.131 3.458 1.00 90.12 73 GLY A CA 1
ATOM 563 C C . GLY A 1 73 ? -2.199 40.455 3.960 1.00 90.12 73 GLY A C 1
ATOM 564 O O . GLY A 1 73 ? -2.828 41.133 4.771 1.00 90.12 73 GLY A O 1
ATOM 565 N N . ASP A 1 74 ? -0.993 40.820 3.517 1.00 91.44 74 ASP A N 1
ATOM 566 C CA . ASP A 1 74 ? -0.314 42.075 3.892 1.00 91.44 74 ASP A CA 1
ATOM 567 C C . ASP A 1 74 ? -0.230 42.300 5.415 1.00 91.44 74 ASP A C 1
ATOM 569 O O . ASP A 1 74 ? -0.531 43.376 5.919 1.00 91.44 74 ASP A O 1
ATOM 573 N N . GLY A 1 75 ? 0.143 41.260 6.169 1.00 90.69 75 GLY A N 1
ATOM 574 C CA . GLY A 1 75 ? 0.294 41.332 7.625 1.00 90.69 75 GLY A CA 1
ATOM 575 C C . GLY A 1 75 ? -1.012 41.311 8.423 1.00 90.69 75 GLY A C 1
ATOM 576 O O . GLY A 1 75 ? -0.977 41.293 9.655 1.00 90.69 75 GLY A O 1
ATOM 577 N N . ASN A 1 76 ? -2.176 41.268 7.773 1.00 94.19 76 ASN A N 1
ATOM 578 C CA . ASN A 1 76 ? -3.459 41.291 8.470 1.00 94.19 76 ASN A CA 1
ATOM 579 C C . ASN A 1 76 ? -3.658 40.080 9.392 1.00 94.19 76 ASN A C 1
ATOM 581 O O . ASN A 1 76 ? -3.398 38.940 9.011 1.00 94.19 76 ASN A O 1
ATOM 585 N N . LEU A 1 77 ? -4.197 40.324 10.587 1.00 94.00 77 LEU A N 1
ATOM 586 C CA . LEU A 1 77 ? -4.800 39.303 11.451 1.00 94.00 77 LEU A CA 1
ATOM 587 C C . LEU A 1 77 ? -6.321 39.482 11.412 1.00 94.00 77 LEU A C 1
ATOM 589 O O . LEU A 1 77 ? -6.799 40.594 11.631 1.00 94.00 77 LEU A O 1
ATOM 593 N N . ILE A 1 78 ? -7.089 38.420 11.163 1.00 95.69 78 ILE A N 1
ATOM 594 C CA . ILE A 1 78 ? -8.554 38.450 11.317 1.00 95.69 78 ILE A CA 1
ATOM 595 C C . ILE A 1 78 ? -8.913 37.719 12.608 1.00 95.69 78 ILE A C 1
ATOM 597 O O . ILE A 1 78 ? -8.469 36.590 12.799 1.00 95.69 78 ILE A O 1
ATOM 601 N N . ARG A 1 79 ? -9.732 38.316 13.479 1.00 93.75 79 ARG A N 1
ATOM 602 C CA . ARG A 1 79 ? -10.218 37.616 14.675 1.00 93.75 79 ARG A CA 1
ATOM 603 C C . ARG A 1 79 ? -11.627 37.992 15.121 1.00 93.75 79 ARG A C 1
ATOM 605 O O . ARG A 1 79 ? -12.195 38.972 14.646 1.00 93.75 79 ARG A O 1
ATOM 612 N N . ASP A 1 80 ? -12.178 37.224 16.056 1.00 89.62 80 ASP A N 1
ATOM 613 C CA . ASP A 1 80 ? -13.460 37.497 16.721 1.00 89.62 80 ASP A CA 1
ATOM 614 C C . ASP A 1 80 ? -14.605 37.716 15.710 1.00 89.62 80 ASP A C 1
ATOM 616 O O . ASP A 1 80 ? -15.305 38.735 15.724 1.00 89.62 80 ASP A O 1
ATOM 620 N N . VAL A 1 81 ? -14.765 36.772 14.778 1.00 93.75 81 VAL A N 1
ATOM 621 C CA . VAL A 1 81 ? -15.744 36.855 13.684 1.00 93.75 81 VAL A CA 1
ATOM 622 C C . VAL A 1 81 ? -16.993 36.053 14.035 1.00 93.75 81 VAL A C 1
ATOM 624 O O . VAL A 1 81 ? -16.917 34.852 14.275 1.00 93.75 81 VAL A O 1
ATOM 627 N N . ARG A 1 82 ? -18.168 36.686 13.996 1.00 89.38 82 ARG A N 1
ATOM 628 C CA . ARG A 1 82 ? -19.467 36.020 14.165 1.00 89.38 82 ARG A CA 1
ATOM 629 C C . ARG A 1 82 ? -20.280 36.055 12.877 1.00 89.38 82 ARG A C 1
ATOM 631 O O . ARG A 1 82 ? -20.583 37.131 12.366 1.00 89.38 82 ARG A O 1
ATOM 638 N N . CYS A 1 83 ? -20.701 34.885 12.414 1.00 91.81 83 CYS A N 1
ATOM 639 C CA . CYS A 1 83 ? -21.743 34.721 11.405 1.00 91.81 83 CYS A CA 1
ATOM 640 C C . CYS A 1 83 ? -22.970 34.086 12.072 1.00 91.81 83 CYS A C 1
ATOM 642 O O . CYS A 1 83 ? -22.811 33.123 12.816 1.00 91.81 83 CYS A O 1
ATOM 644 N N . ASP A 1 84 ? -24.168 34.625 11.853 1.00 91.69 84 ASP A N 1
ATOM 645 C CA . ASP A 1 84 ? -25.390 34.211 12.557 1.00 91.69 84 ASP A CA 1
ATOM 646 C C . ASP A 1 84 ? -26.609 34.297 11.625 1.00 91.69 84 ASP A C 1
ATOM 648 O O . ASP A 1 84 ? -26.806 35.321 10.964 1.00 91.69 84 ASP A O 1
ATOM 652 N N . ASN A 1 85 ? -27.436 33.252 11.567 1.00 92.44 85 ASN A N 1
ATOM 653 C CA . ASN A 1 85 ? -28.630 33.180 10.715 1.00 92.44 85 ASN A CA 1
ATOM 654 C C . ASN A 1 85 ? -28.339 33.572 9.248 1.00 92.44 85 ASN A C 1
ATOM 656 O O . ASN A 1 85 ? -28.732 34.644 8.770 1.00 92.44 85 ASN A O 1
ATOM 660 N N . ILE A 1 86 ? -27.601 32.718 8.535 1.00 93.31 86 ILE A N 1
ATOM 661 C CA . ILE A 1 86 ? -27.251 32.926 7.123 1.00 93.31 86 ILE A CA 1
ATOM 662 C C . ILE A 1 86 ? -27.896 31.830 6.279 1.00 93.31 86 ILE A C 1
ATOM 664 O O . ILE A 1 86 ? -27.712 30.644 6.535 1.00 93.31 86 ILE A O 1
ATOM 668 N N . ARG A 1 87 ? -28.623 32.214 5.230 1.00 94.31 87 ARG A N 1
ATOM 669 C CA . ARG A 1 87 ? -29.238 31.289 4.275 1.00 94.31 87 ARG A CA 1
ATOM 670 C C . ARG A 1 87 ? -28.571 31.436 2.916 1.00 94.31 87 ARG A C 1
ATOM 672 O O . ARG A 1 87 ? -28.467 32.544 2.400 1.00 94.31 87 ARG A O 1
ATOM 679 N N . VAL A 1 88 ? -28.151 30.324 2.328 1.00 92.94 88 VAL A N 1
ATOM 680 C CA . VAL A 1 88 ? -27.526 30.258 1.007 1.00 92.94 88 VAL A CA 1
ATOM 681 C C . VAL A 1 88 ? -28.356 29.341 0.111 1.00 92.94 88 VAL A C 1
ATOM 683 O O . VAL A 1 88 ? -28.626 28.190 0.457 1.00 92.94 88 VAL A O 1
ATOM 686 N N . GLU A 1 89 ? -28.807 29.868 -1.021 1.00 93.44 89 GLU A N 1
ATOM 687 C CA . GLU A 1 89 ? -29.460 29.093 -2.082 1.00 93.44 89 GLU A CA 1
ATOM 688 C C . GLU A 1 89 ? -28.398 28.441 -2.981 1.00 93.44 89 GLU A C 1
ATOM 690 O O . GLU A 1 89 ? -27.206 28.477 -2.669 1.00 93.44 89 GLU A O 1
ATOM 695 N N . ASP A 1 90 ? -28.800 27.795 -4.073 1.00 91.62 90 ASP A N 1
ATOM 696 C CA . ASP A 1 90 ? -27.847 27.064 -4.900 1.00 91.62 90 ASP A CA 1
ATOM 697 C C . ASP A 1 90 ? -26.885 28.004 -5.643 1.00 91.62 90 ASP A C 1
ATOM 699 O O . ASP A 1 90 ? -27.300 28.931 -6.342 1.00 91.62 90 ASP A O 1
ATOM 703 N N . ILE A 1 91 ? -25.582 27.765 -5.491 1.00 87.62 91 ILE A N 1
ATOM 704 C CA . ILE A 1 91 ? -24.531 28.656 -5.992 1.00 87.62 91 ILE A CA 1
ATOM 705 C C . ILE A 1 91 ? -23.987 28.145 -7.321 1.00 87.62 91 ILE A C 1
ATOM 707 O O . ILE A 1 91 ? -23.646 26.979 -7.448 1.00 87.62 91 ILE A O 1
ATOM 711 N N . ARG A 1 92 ? -23.843 29.009 -8.327 1.00 85.62 92 ARG A N 1
ATOM 712 C CA . ARG A 1 92 ? -23.384 28.583 -9.663 1.00 85.62 92 ARG A CA 1
ATOM 713 C C . ARG A 1 92 ? -21.923 28.137 -9.697 1.00 85.62 92 ARG A C 1
ATOM 715 O O . ARG A 1 92 ? -21.565 27.327 -10.547 1.00 85.62 92 ARG A O 1
ATOM 722 N N . TRP A 1 93 ? -21.071 28.725 -8.855 1.00 79.56 93 TRP A N 1
ATOM 723 C CA . TRP A 1 93 ? -19.660 28.350 -8.707 1.00 79.56 93 TRP A CA 1
ATOM 724 C C . TRP A 1 93 ? -19.106 28.942 -7.410 1.00 79.56 93 TRP A C 1
ATOM 726 O O . TRP A 1 93 ? -19.091 30.162 -7.247 1.00 79.56 93 TRP A O 1
ATOM 736 N N . GLY A 1 94 ? -18.585 28.115 -6.511 1.00 82.50 94 GLY A N 1
ATOM 737 C CA . GLY A 1 94 ? -17.835 28.602 -5.356 1.00 82.50 94 GLY A CA 1
ATOM 738 C C . GLY A 1 94 ? -17.835 27.618 -4.199 1.00 82.50 94 GLY A C 1
ATOM 739 O O . GLY A 1 94 ? -18.086 26.430 -4.378 1.00 82.50 94 GLY A O 1
ATOM 740 N N . GLN A 1 95 ? -17.568 28.141 -3.011 1.00 85.00 95 GLN A N 1
ATOM 741 C CA . GLN A 1 95 ? -17.559 27.437 -1.733 1.00 85.00 95 GLN A CA 1
ATOM 742 C C . GLN A 1 95 ? -18.522 28.148 -0.781 1.00 85.00 95 GLN A C 1
ATOM 744 O O . GLN A 1 95 ? -18.824 29.328 -0.960 1.00 85.00 95 GLN A O 1
ATOM 749 N N . LEU A 1 96 ? -19.001 27.466 0.255 1.00 87.06 96 LEU A N 1
ATOM 750 C CA . LEU A 1 96 ? -19.912 28.083 1.226 1.00 87.06 96 LEU A CA 1
ATOM 751 C C . LEU A 1 96 ? -19.140 28.843 2.307 1.00 87.06 96 LEU A C 1
ATOM 753 O O . LEU A 1 96 ? -19.453 30.000 2.589 1.00 87.06 96 LEU A O 1
ATOM 757 N N . VAL A 1 97 ? -18.061 28.250 2.817 1.00 87.81 97 VAL A N 1
ATOM 758 C CA . VAL A 1 97 ? -17.101 28.923 3.697 1.00 87.81 97 VAL A CA 1
ATOM 759 C C . VAL A 1 97 ? -15.693 28.755 3.139 1.00 87.81 97 VAL A C 1
ATOM 761 O O . VAL A 1 97 ? -15.285 27.656 2.774 1.00 87.81 97 VAL A O 1
ATOM 764 N N . GLN A 1 98 ? -14.937 29.844 3.095 1.00 87.50 98 GLN A N 1
ATOM 765 C CA . GLN A 1 98 ? -13.513 29.824 2.812 1.00 87.50 98 GLN A CA 1
ATOM 766 C C . GLN A 1 98 ? -12.780 30.662 3.857 1.00 87.50 98 GLN A C 1
ATOM 768 O O . GLN A 1 98 ? -13.144 31.800 4.141 1.00 87.50 98 GLN A O 1
ATOM 773 N N . MET A 1 99 ? -11.736 30.095 4.437 1.00 90.06 99 MET A N 1
ATOM 774 C CA . MET A 1 99 ? -10.812 30.790 5.316 1.00 90.06 99 MET A CA 1
ATOM 775 C C . MET A 1 99 ? -9.411 30.428 4.843 1.00 90.06 99 MET A C 1
ATOM 777 O O . MET A 1 99 ? -9.079 29.246 4.785 1.00 90.06 99 MET A O 1
ATOM 781 N N . ARG A 1 100 ? -8.596 31.402 4.450 1.00 86.44 100 ARG A N 1
ATOM 782 C CA . ARG A 1 100 ? -7.251 31.132 3.940 1.00 86.44 100 ARG A CA 1
ATOM 783 C C . ARG A 1 100 ? -6.277 32.203 4.381 1.00 86.44 100 ARG A C 1
ATOM 785 O O . ARG A 1 100 ? -6.376 33.337 3.935 1.00 86.44 100 ARG A O 1
ATOM 792 N N . VAL A 1 101 ? -5.271 31.839 5.165 1.00 88.56 101 VAL A N 1
ATOM 793 C CA . VAL A 1 101 ? -4.140 32.743 5.383 1.00 88.56 101 VAL A CA 1
ATOM 794 C C . VAL A 1 101 ? -3.352 32.828 4.075 1.00 88.56 101 VAL A C 1
ATOM 796 O O . VAL A 1 101 ? -2.944 31.810 3.513 1.00 88.56 101 VAL A O 1
ATOM 799 N N . THR A 1 102 ? -3.233 34.033 3.517 1.00 84.00 102 THR A N 1
ATOM 800 C CA . THR A 1 102 ? -2.696 34.238 2.167 1.00 84.00 102 THR A CA 1
ATOM 801 C C . THR A 1 102 ? -1.337 34.914 2.175 1.00 84.00 102 THR A C 1
ATOM 803 O O . THR A 1 102 ? -1.094 35.888 2.883 1.00 84.00 102 THR A O 1
ATOM 806 N N . TYR A 1 103 ? -0.472 34.424 1.291 1.00 85.75 103 TYR A N 1
ATOM 807 C CA . TYR A 1 103 ? 0.636 35.185 0.745 1.00 85.75 103 TYR A CA 1
ATOM 808 C C . TYR A 1 103 ? 0.676 34.952 -0.761 1.00 85.75 103 TYR A C 1
ATOM 810 O O . TYR A 1 103 ? 0.931 33.840 -1.225 1.00 85.75 103 TYR A O 1
ATOM 818 N N . MET A 1 104 ? 0.373 35.988 -1.538 1.00 77.62 104 MET A N 1
ATOM 819 C CA . MET A 1 104 ? 0.515 35.963 -2.990 1.00 77.62 104 MET A CA 1
ATOM 820 C C . MET A 1 104 ? 1.448 37.098 -3.400 1.00 77.62 104 MET A C 1
ATOM 822 O O . MET A 1 104 ? 0.967 38.220 -3.489 1.00 77.62 104 MET A O 1
ATOM 826 N N . PRO A 1 105 ? 2.728 36.855 -3.735 1.00 75.50 105 PRO A N 1
ATOM 827 C CA . PRO A 1 105 ? 3.691 37.916 -4.078 1.00 75.50 105 PRO A CA 1
ATOM 828 C C . PRO A 1 105 ? 3.264 38.882 -5.204 1.00 75.50 105 PRO A C 1
ATOM 830 O O . PRO A 1 105 ? 3.848 39.945 -5.376 1.00 75.50 105 PRO A O 1
ATOM 833 N N . LYS A 1 106 ? 2.243 38.517 -5.993 1.00 77.00 106 LYS A N 1
ATOM 834 C CA . LYS A 1 106 ? 1.614 39.363 -7.021 1.00 77.00 106 LYS A CA 1
ATOM 835 C C . LYS A 1 106 ? 0.657 40.430 -6.459 1.00 77.00 106 LYS A C 1
ATOM 837 O O . LYS A 1 106 ? 0.413 41.431 -7.126 1.00 77.00 106 LYS A O 1
ATOM 842 N N . TRP A 1 107 ? 0.076 40.183 -5.288 1.00 73.69 107 TRP A N 1
ATOM 843 C CA . TRP A 1 107 ? -1.015 40.964 -4.691 1.00 73.69 107 TRP A CA 1
ATOM 844 C C . TRP A 1 107 ? -0.720 41.410 -3.256 1.00 73.69 107 TRP A C 1
ATOM 846 O O . TRP A 1 107 ? -1.287 42.400 -2.811 1.00 73.69 107 TRP A O 1
ATOM 856 N N . ASN A 1 108 ? 0.166 40.696 -2.563 1.00 85.38 108 ASN A N 1
ATOM 857 C CA . ASN A 1 108 ? 0.597 40.952 -1.202 1.00 85.38 108 ASN A CA 1
ATOM 858 C C . ASN A 1 108 ? 2.111 41.121 -1.149 1.00 85.38 108 ASN A C 1
ATOM 860 O O . ASN A 1 108 ? 2.873 40.385 -1.776 1.00 85.38 108 ASN A O 1
ATOM 864 N N . THR A 1 109 ? 2.524 42.054 -0.314 1.00 87.44 109 THR A N 1
ATOM 865 C CA . THR A 1 109 ? 3.907 42.349 0.053 1.00 87.44 109 THR A CA 1
ATOM 866 C C . THR A 1 109 ? 4.342 41.639 1.338 1.00 87.44 109 THR A C 1
ATOM 868 O O . THR A 1 109 ? 5.530 41.372 1.492 1.00 87.44 109 THR A O 1
ATOM 871 N N . ALA A 1 110 ? 3.398 41.226 2.192 1.00 87.81 110 ALA A N 1
ATOM 872 C CA . ALA A 1 110 ? 3.640 40.389 3.374 1.00 87.81 110 ALA A CA 1
ATOM 873 C C . ALA A 1 110 ? 2.589 39.257 3.500 1.00 87.81 110 ALA A C 1
ATOM 875 O O . ALA A 1 110 ? 1.477 39.406 2.981 1.00 87.81 110 ALA A O 1
ATOM 876 N N . PRO A 1 111 ? 2.897 38.126 4.166 1.00 90.44 111 PRO A N 1
ATOM 877 C CA . PRO A 1 111 ? 1.897 37.112 4.509 1.00 90.44 111 PRO A CA 1
ATOM 878 C C . PRO A 1 111 ? 0.859 37.661 5.499 1.00 90.44 111 PRO A C 1
ATOM 880 O O . PRO A 1 111 ? 1.159 38.543 6.301 1.00 90.44 111 PRO A O 1
ATOM 883 N N . GLY A 1 112 ? -0.370 37.145 5.463 1.00 92.62 112 GLY A N 1
ATOM 884 C CA . GLY A 1 112 ? -1.333 37.352 6.549 1.00 92.62 112 GLY A CA 1
ATOM 885 C C . GLY A 1 112 ? -0.882 36.651 7.835 1.00 92.62 112 GLY A C 1
ATOM 886 O O . GLY A 1 112 ? -0.287 35.581 7.772 1.00 92.62 112 GLY A O 1
ATOM 887 N N . ARG A 1 113 ? -1.188 37.225 9.004 1.00 93.75 113 ARG A N 1
ATOM 888 C CA . ARG A 1 113 ? -0.766 36.698 10.316 1.00 93.75 113 ARG A CA 1
ATOM 889 C C . ARG A 1 113 ? -1.601 35.526 10.831 1.00 93.75 113 ARG A C 1
ATOM 891 O O . ARG A 1 113 ? -1.089 34.726 11.603 1.00 93.75 113 ARG A O 1
ATOM 898 N N . GLY A 1 114 ? -2.870 35.422 10.438 1.00 93.06 114 GLY A N 1
ATOM 899 C CA . GLY A 1 114 ? -3.737 34.322 10.868 1.00 93.06 114 GLY A CA 1
ATOM 900 C C . GLY A 1 114 ? -5.228 34.649 10.868 1.00 93.06 114 GLY A C 1
ATOM 901 O O . GLY A 1 114 ? -5.640 35.769 10.548 1.00 93.06 114 GLY A O 1
ATOM 902 N N . ILE A 1 115 ? -6.032 33.652 11.243 1.00 94.50 115 ILE A N 1
ATOM 903 C CA . ILE A 1 115 ? -7.478 33.768 11.479 1.00 94.50 115 ILE A CA 1
ATOM 904 C C . ILE A 1 115 ? -7.794 33.123 12.834 1.00 94.50 115 ILE A C 1
ATOM 906 O O . ILE A 1 115 ? -7.450 31.964 13.040 1.00 94.50 115 ILE A O 1
ATOM 910 N N . GLU A 1 116 ? -8.442 33.833 13.755 1.00 92.25 116 GLU A N 1
ATOM 911 C CA . GLU A 1 116 ? -8.671 33.351 15.130 1.00 92.25 116 GLU A CA 1
ATOM 912 C C . GLU A 1 116 ? -10.126 33.575 15.587 1.00 92.25 116 GLU A C 1
ATOM 914 O O . GLU A 1 116 ? -10.746 34.574 15.230 1.00 92.25 116 GLU A O 1
ATOM 919 N N . ASN A 1 117 ? -10.681 32.676 16.406 1.00 86.44 117 ASN A N 1
ATOM 920 C CA . ASN A 1 117 ? -12.004 32.815 17.037 1.00 86.44 117 ASN A CA 1
ATOM 921 C C . ASN A 1 117 ? -13.142 33.172 16.049 1.00 86.44 117 ASN A C 1
ATOM 923 O O . ASN A 1 117 ? -13.663 34.294 16.030 1.00 86.44 117 ASN A O 1
ATOM 927 N N . VAL A 1 118 ? -13.529 32.207 15.210 1.00 90.38 118 VAL A N 1
ATOM 928 C CA . VAL A 1 118 ? -14.618 32.359 14.230 1.00 90.38 118 VAL A CA 1
ATOM 929 C C . VAL A 1 118 ? -15.806 31.485 14.623 1.00 90.38 118 VAL A C 1
ATOM 931 O O . VAL A 1 118 ? -15.708 30.263 14.637 1.00 90.38 118 VAL A O 1
ATOM 934 N N . TYR A 1 119 ? -16.958 32.095 14.893 1.00 85.44 119 TYR A N 1
ATOM 935 C CA . TYR A 1 119 ? -18.186 31.407 15.295 1.00 85.44 119 TYR A CA 1
ATOM 936 C C . TYR A 1 119 ? -19.266 31.565 14.219 1.00 85.44 119 TYR A C 1
ATOM 938 O O . TYR A 1 119 ? -19.739 32.674 13.960 1.00 85.44 119 TYR A O 1
ATOM 946 N N . ILE A 1 120 ? -19.654 30.456 13.584 1.00 89.81 120 ILE A N 1
ATOM 947 C CA . ILE A 1 120 ? -20.676 30.397 12.533 1.00 89.81 120 ILE A CA 1
ATOM 948 C C . ILE A 1 120 ? -21.890 29.636 13.067 1.00 89.81 120 ILE A C 1
ATOM 950 O O . ILE A 1 120 ? -21.828 28.427 13.281 1.00 89.81 120 ILE A O 1
ATOM 954 N N . LYS A 1 121 ? -23.002 30.344 13.262 1.00 89.69 121 LYS A N 1
ATOM 955 C CA . LYS A 1 121 ? -24.261 29.815 13.786 1.00 89.69 121 LYS A CA 1
ATOM 956 C C . LYS A 1 121 ? -25.389 29.919 12.756 1.00 89.69 121 LYS A C 1
ATOM 958 O O . LYS A 1 121 ? -25.470 30.905 12.026 1.00 89.69 121 LYS A O 1
ATOM 963 N N . ASP A 1 122 ? -26.277 28.924 12.743 1.00 90.12 122 ASP A N 1
ATOM 964 C CA . ASP A 1 122 ? -27.523 28.910 11.963 1.00 90.12 122 ASP A CA 1
ATOM 965 C C . ASP A 1 122 ? -27.276 29.201 10.463 1.00 90.12 122 ASP A C 1
ATOM 967 O O . ASP A 1 122 ? -27.947 30.023 9.835 1.00 90.12 122 ASP A O 1
ATOM 971 N N . LEU A 1 123 ? -26.268 28.536 9.883 1.00 91.75 123 LEU A N 1
ATOM 972 C CA . LEU A 1 123 ? -25.957 28.594 8.451 1.00 91.75 123 LEU A CA 1
ATOM 973 C C . LEU A 1 123 ? -26.723 27.484 7.716 1.00 91.75 123 LEU A C 1
ATOM 975 O O . LEU A 1 123 ? -26.509 26.306 7.979 1.00 91.75 123 LEU A O 1
ATOM 979 N N . THR A 1 124 ? -27.593 27.840 6.772 1.00 93.12 124 THR A N 1
ATOM 980 C CA . THR A 1 124 ? -28.364 26.887 5.955 1.00 93.12 124 THR A CA 1
ATOM 981 C C . THR A 1 124 ? -27.976 26.983 4.482 1.00 93.12 124 THR A C 1
ATOM 983 O O . THR A 1 124 ? -27.985 28.076 3.926 1.00 93.12 124 THR A O 1
ATOM 986 N N . TYR A 1 125 ? -27.711 25.853 3.825 1.00 93.31 125 TYR A N 1
ATOM 987 C CA . TYR A 1 125 ? -27.515 25.733 2.377 1.00 93.31 125 TYR A CA 1
ATOM 988 C C . TYR A 1 125 ? -28.602 24.861 1.737 1.00 93.31 125 TYR A C 1
ATOM 990 O O . TYR A 1 125 ? -28.929 23.790 2.252 1.00 93.31 125 TYR A O 1
ATOM 998 N N . THR A 1 126 ? -29.157 25.312 0.611 1.00 89.00 126 THR A N 1
ATOM 999 C CA . THR A 1 126 ? -30.125 24.559 -0.207 1.00 89.00 126 THR A CA 1
ATOM 1000 C C . THR A 1 126 ? -29.685 24.575 -1.671 1.00 89.00 126 THR A C 1
ATOM 1002 O O . THR A 1 126 ? -29.961 25.537 -2.383 1.00 89.00 126 THR A O 1
ATOM 1005 N N . GLY A 1 127 ? -28.989 23.526 -2.114 1.00 86.88 127 GLY A N 1
ATOM 1006 C CA . GLY A 1 127 ? -28.418 23.436 -3.459 1.00 86.88 127 GLY A CA 1
ATOM 1007 C C . GLY A 1 127 ? -27.510 22.220 -3.680 1.00 86.88 127 GLY A C 1
ATOM 1008 O O . GLY A 1 127 ? -27.270 21.433 -2.764 1.00 86.88 127 GLY A O 1
ATOM 1009 N N . THR A 1 128 ? -26.995 22.056 -4.900 1.00 82.56 128 THR A N 1
ATOM 1010 C CA . THR A 1 128 ? -26.148 20.914 -5.300 1.00 82.56 128 THR A CA 1
ATOM 1011 C C . THR A 1 128 ? -24.784 21.298 -5.876 1.00 82.56 128 THR A C 1
ATOM 1013 O O . THR A 1 128 ? -23.973 20.412 -6.130 1.00 82.56 128 THR A O 1
ATOM 1016 N N . HIS A 1 129 ? -24.516 22.585 -6.102 1.00 82.12 129 HIS A N 1
ATOM 1017 C CA . HIS A 1 129 ? -23.358 23.057 -6.872 1.00 82.12 129 HIS A CA 1
ATOM 1018 C C . HIS A 1 129 ? -22.230 23.692 -6.033 1.00 82.12 129 HIS A C 1
ATOM 1020 O O . HIS A 1 129 ? -21.226 24.147 -6.586 1.00 82.12 129 HIS A O 1
ATOM 1026 N N . ALA A 1 130 ? -22.349 23.711 -4.701 1.00 80.12 130 ALA A N 1
ATOM 1027 C CA . ALA A 1 130 ? -21.281 24.191 -3.830 1.00 80.12 130 ALA A CA 1
ATOM 1028 C C . ALA A 1 130 ? -20.084 23.227 -3.774 1.00 80.12 130 ALA A C 1
ATOM 1030 O O . ALA A 1 130 ? -20.210 22.062 -3.394 1.00 80.12 130 ALA A O 1
ATOM 1031 N N . GLY A 1 131 ? -18.903 23.750 -4.097 1.00 71.94 131 GLY A N 1
ATOM 1032 C CA . GLY A 1 131 ? -17.629 23.069 -3.912 1.00 71.94 131 GLY A CA 1
ATOM 1033 C C . GLY A 1 131 ? -17.198 23.014 -2.446 1.00 71.94 131 GLY A C 1
ATOM 1034 O O . GLY A 1 131 ? -17.717 23.732 -1.585 1.00 71.94 131 GLY A O 1
ATOM 1035 N N . THR A 1 132 ? -16.211 22.161 -2.174 1.00 75.00 132 THR A N 1
ATOM 1036 C CA . THR A 1 132 ? -15.674 21.913 -0.834 1.00 75.00 132 THR A CA 1
ATOM 1037 C C . THR A 1 132 ? -15.202 23.197 -0.168 1.00 75.00 132 THR A C 1
ATOM 1039 O O . THR A 1 132 ? -14.289 23.852 -0.658 1.00 75.00 132 THR A O 1
ATOM 1042 N N . SER A 1 133 ? -15.819 23.547 0.960 1.00 79.50 133 SER A N 1
ATOM 1043 C CA . SER A 1 133 ? -15.360 24.649 1.814 1.00 79.50 133 SER A CA 1
ATOM 1044 C C . SER A 1 133 ? -13.923 24.395 2.299 1.00 79.50 133 SER A C 1
ATOM 1046 O O . SER A 1 133 ? -13.575 23.251 2.578 1.00 79.50 133 SER A O 1
ATOM 1048 N N . LEU A 1 134 ? -13.081 25.425 2.420 1.00 74.81 134 LEU A N 1
ATOM 1049 C CA . LEU A 1 134 ? -11.650 25.268 2.743 1.00 74.81 134 LEU A CA 1
ATOM 1050 C C . LEU A 1 134 ? -11.224 26.155 3.916 1.00 74.81 134 LEU A C 1
ATOM 1052 O O . LEU A 1 134 ? -11.508 27.349 3.901 1.00 74.81 134 LEU A O 1
ATOM 1056 N N . LEU A 1 135 ? -10.506 25.590 4.894 1.00 82.69 135 LEU A N 1
ATOM 1057 C CA . LEU A 1 135 ? -9.859 26.307 6.002 1.00 82.69 135 LEU A CA 1
ATOM 1058 C C . LEU A 1 135 ? -8.348 26.036 5.923 1.00 82.69 135 LEU A C 1
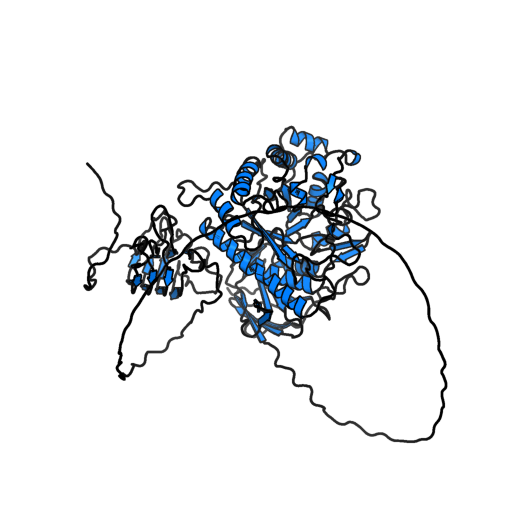ATOM 1060 O O . LEU A 1 135 ? -7.889 24.994 6.377 1.00 82.69 135 LEU A O 1
ATOM 1064 N N . LEU A 1 136 ? -7.573 26.942 5.324 1.00 79.50 136 LEU A N 1
ATOM 1065 C CA . LEU A 1 136 ? -6.146 26.748 5.044 1.00 79.50 136 LEU A CA 1
ATOM 1066 C C . LEU A 1 136 ? -5.257 27.758 5.791 1.00 79.50 136 LEU A C 1
ATOM 1068 O O . LEU A 1 136 ? -5.289 28.953 5.489 1.00 79.50 136 LEU A O 1
ATOM 1072 N N . GLY A 1 137 ? -4.425 27.281 6.721 1.00 82.31 137 GLY A N 1
ATOM 1073 C CA . GLY A 1 137 ? -3.256 28.042 7.180 1.00 82.31 137 GLY A CA 1
ATOM 1074 C C . GLY A 1 137 ? -2.210 28.184 6.064 1.00 82.31 137 GLY A C 1
ATOM 1075 O O . GLY A 1 137 ? -2.296 27.505 5.036 1.00 82.31 137 GLY A O 1
ATOM 1076 N N . LEU A 1 138 ? -1.225 29.065 6.251 1.00 76.38 138 LEU A N 1
ATOM 1077 C CA . LEU A 1 138 ? -0.118 29.224 5.296 1.00 76.38 138 LEU A CA 1
ATOM 1078 C C . LEU A 1 138 ? 1.064 28.297 5.642 1.00 76.38 138 LEU A C 1
ATOM 1080 O O . LEU A 1 138 ? 1.617 27.647 4.753 1.00 76.38 138 LEU A O 1
ATOM 1084 N N . ASP A 1 139 ? 1.399 28.206 6.929 1.00 73.81 139 ASP A N 1
ATOM 1085 C CA . ASP A 1 139 ? 2.448 27.369 7.525 1.00 73.81 139 ASP A CA 1
ATOM 1086 C C . ASP A 1 139 ? 2.168 27.189 9.038 1.00 73.81 139 ASP A C 1
ATOM 1088 O O . ASP A 1 139 ? 1.029 27.368 9.466 1.00 73.81 139 ASP A O 1
ATOM 1092 N N . GLY A 1 140 ? 3.165 26.789 9.839 1.00 70.19 140 GLY A N 1
ATOM 1093 C CA . GLY A 1 140 ? 3.012 26.547 11.281 1.00 70.19 140 GLY A CA 1
ATOM 1094 C C . GLY A 1 140 ? 2.858 27.800 12.156 1.00 70.19 140 GLY A C 1
ATOM 1095 O O . GLY A 1 140 ? 2.308 27.688 13.250 1.00 70.19 140 GLY A O 1
ATOM 1096 N N . ASP A 1 141 ? 3.290 28.972 11.684 1.00 77.88 141 ASP A N 1
ATOM 1097 C CA . ASP A 1 141 ? 3.171 30.244 12.412 1.00 77.88 141 ASP A CA 1
ATOM 1098 C C . ASP A 1 141 ? 1.892 31.000 12.001 1.00 77.88 141 ASP A C 1
ATOM 1100 O O . ASP A 1 141 ? 1.253 31.685 12.805 1.00 77.88 141 ASP A O 1
ATOM 1104 N N . HIS A 1 142 ? 1.470 30.816 10.749 1.00 86.50 142 HIS A N 1
ATOM 1105 C CA . HIS A 1 142 ? 0.380 31.534 10.090 1.00 86.50 142 HIS A CA 1
ATOM 1106 C C . HIS A 1 142 ? -0.925 30.708 10.054 1.00 86.50 142 HIS A C 1
ATOM 1108 O O . HIS A 1 142 ? -1.380 30.238 9.002 1.00 86.50 142 HIS A O 1
ATOM 1114 N N . LEU A 1 143 ? -1.515 30.511 11.236 1.00 83.56 143 LEU A N 1
ATOM 1115 C CA . LEU A 1 143 ? -2.575 29.527 11.501 1.00 83.56 143 LEU A CA 1
ATOM 1116 C C . LEU A 1 143 ? -4.021 30.033 11.356 1.00 83.56 143 LEU A C 1
ATOM 1118 O O . LEU A 1 143 ? -4.312 31.230 11.394 1.00 83.56 143 LEU A O 1
ATOM 1122 N N . ILE A 1 144 ? -4.945 29.067 11.281 1.00 84.88 144 ILE A N 1
ATOM 1123 C CA . ILE A 1 144 ? -6.376 29.250 11.556 1.00 84.88 144 ILE A CA 1
ATOM 1124 C C . ILE A 1 144 ? -6.697 28.546 12.879 1.00 84.88 144 ILE A C 1
ATOM 1126 O O . ILE A 1 144 ? -6.432 27.351 13.006 1.00 84.88 144 ILE A O 1
ATOM 1130 N N . LYS A 1 145 ? -7.263 29.267 13.851 1.00 81.81 145 LYS A N 1
ATOM 1131 C CA . LYS A 1 145 ? -7.550 28.784 15.213 1.00 81.81 145 LYS A CA 1
ATOM 1132 C C . LYS A 1 145 ? -9.006 29.036 15.599 1.00 81.81 145 LYS A C 1
ATOM 1134 O O . LYS A 1 145 ? -9.615 30.006 15.150 1.00 81.81 145 LYS A O 1
ATOM 1139 N N . ASP A 1 146 ? -9.533 28.183 16.475 1.00 78.88 146 ASP A N 1
ATOM 1140 C CA . ASP A 1 146 ? -10.811 28.368 17.174 1.00 78.88 146 ASP A CA 1
ATOM 1141 C C . ASP A 1 146 ? -12.007 28.658 16.245 1.00 78.88 146 ASP A C 1
ATOM 1143 O O . ASP A 1 146 ? -12.720 29.652 16.393 1.00 78.88 146 ASP A O 1
ATOM 1147 N N . VAL A 1 147 ? -12.235 27.779 15.260 1.00 83.94 147 VAL A N 1
ATOM 1148 C CA . VAL A 1 147 ? -13.397 27.863 14.360 1.00 83.94 147 VAL A CA 1
ATOM 1149 C C . VAL A 1 147 ? -14.516 26.936 14.833 1.00 83.94 147 VAL A C 1
ATOM 1151 O O . VAL A 1 147 ? -14.382 25.715 14.811 1.00 83.94 147 VAL A O 1
ATOM 1154 N N . THR A 1 148 ? -15.651 27.521 15.209 1.00 79.00 148 THR A N 1
ATOM 1155 C CA . THR A 1 148 ? -16.833 26.825 15.731 1.00 79.00 148 THR A CA 1
ATOM 1156 C C . THR A 1 148 ? -18.006 26.926 14.759 1.00 79.00 148 THR A C 1
ATOM 1158 O O . THR A 1 148 ? -18.319 28.011 14.267 1.00 79.00 148 THR A O 1
ATOM 1161 N N . PHE A 1 149 ? -18.698 25.806 14.536 1.00 83.31 149 PHE A N 1
ATOM 1162 C CA . PHE A 1 149 ? -19.954 25.742 13.787 1.00 83.31 149 PHE A CA 1
ATOM 1163 C C . PHE A 1 149 ? -21.092 25.271 14.701 1.00 83.31 149 PHE A C 1
ATOM 1165 O O . PHE A 1 149 ? -20.958 24.257 15.381 1.00 83.31 149 PHE A O 1
ATOM 1172 N N . GLU A 1 150 ? -22.228 25.967 14.685 1.00 80.94 150 GLU A N 1
ATOM 1173 C CA . GLU A 1 150 ? -23.439 25.593 15.420 1.00 80.94 150 GLU A CA 1
ATOM 1174 C C . GLU A 1 150 ? -24.644 25.583 14.470 1.00 80.94 150 GLU A C 1
ATOM 1176 O O . GLU A 1 150 ? -24.912 26.571 13.791 1.00 80.94 150 GLU A O 1
ATOM 1181 N N . ASN A 1 151 ? -25.378 24.466 14.421 1.00 82.75 151 ASN A N 1
ATOM 1182 C CA . ASN A 1 151 ? -26.565 24.303 13.571 1.00 82.75 151 ASN A CA 1
ATOM 1183 C C . ASN A 1 151 ? -26.327 24.663 12.082 1.00 82.75 151 ASN A C 1
ATOM 1185 O O . ASN A 1 151 ? -27.093 25.397 11.459 1.00 82.75 151 ASN A O 1
ATOM 1189 N N . LEU A 1 152 ? -25.240 24.136 11.509 1.00 84.31 152 LEU A N 1
ATOM 1190 C CA . LEU A 1 152 ? -25.025 24.128 10.061 1.00 84.31 152 LEU A CA 1
ATOM 1191 C C . LEU A 1 152 ? -25.983 23.110 9.423 1.00 84.31 152 LEU A C 1
ATOM 1193 O O . LEU A 1 152 ? -26.009 21.954 9.836 1.00 84.31 152 LEU A O 1
ATOM 1197 N N . VAL A 1 153 ? -26.749 23.506 8.408 1.00 82.38 153 VAL A N 1
ATOM 1198 C CA . VAL A 1 153 ? -27.712 22.635 7.715 1.00 82.38 153 VAL A CA 1
ATOM 1199 C C . VAL A 1 153 ? -27.461 22.672 6.212 1.00 82.38 153 VAL A C 1
ATOM 1201 O O . VAL A 1 153 ? -27.466 23.741 5.614 1.00 82.38 153 VAL A O 1
ATOM 1204 N N . ALA A 1 154 ? -27.288 21.518 5.571 1.00 85.25 154 ALA A N 1
ATOM 1205 C CA . ALA A 1 154 ? -27.185 21.410 4.116 1.00 85.25 154 ALA A CA 1
ATOM 1206 C C . ALA A 1 154 ? -28.262 20.455 3.591 1.00 85.25 154 ALA A C 1
ATOM 1208 O O . ALA A 1 154 ? -28.309 19.293 3.990 1.00 85.25 154 ALA A O 1
ATOM 1209 N N . ASN A 1 155 ? -29.142 20.939 2.709 1.00 83.88 155 ASN A N 1
ATOM 1210 C CA . ASN A 1 155 ? -30.228 20.159 2.097 1.00 83.88 155 ASN A CA 1
ATOM 1211 C C . ASN A 1 155 ? -31.074 19.376 3.124 1.00 83.88 155 ASN A C 1
ATOM 1213 O O . ASN A 1 155 ? -31.344 18.187 2.966 1.00 83.88 155 ASN A O 1
ATOM 1217 N N . GLY A 1 156 ? -31.448 20.043 4.222 1.00 76.44 156 GLY A N 1
ATOM 1218 C CA . GLY A 1 156 ? -32.235 19.462 5.316 1.00 76.44 156 GLY A CA 1
ATOM 1219 C C . GLY A 1 156 ? -31.460 18.556 6.284 1.00 76.44 156 GLY A C 1
ATOM 1220 O O . GLY A 1 156 ? -32.031 18.125 7.282 1.00 76.44 156 GLY A O 1
ATOM 1221 N N . ARG A 1 157 ? -30.169 18.288 6.046 1.00 72.94 157 ARG A N 1
ATOM 1222 C CA . ARG A 1 157 ? -29.308 17.512 6.952 1.00 72.94 157 ARG A CA 1
ATOM 1223 C C . ARG A 1 157 ? -28.494 18.445 7.843 1.00 72.94 157 ARG A C 1
ATOM 1225 O O . ARG A 1 157 ? -27.771 19.301 7.337 1.00 72.94 157 ARG A O 1
ATOM 1232 N N . VAL A 1 158 ? -28.588 18.268 9.162 1.00 75.06 158 VAL A N 1
ATOM 1233 C CA . VAL A 1 158 ? -27.723 18.972 10.121 1.00 75.06 158 VAL A CA 1
ATOM 1234 C C . VAL A 1 158 ? -26.308 18.412 10.001 1.00 75.06 158 VAL A C 1
ATOM 1236 O O . VAL A 1 158 ? -26.084 17.227 10.238 1.00 75.06 158 VAL A O 1
ATOM 1239 N N . ILE A 1 159 ? -25.353 19.268 9.655 1.00 67.69 159 ILE A N 1
ATOM 1240 C CA . ILE A 1 159 ? -23.929 18.955 9.637 1.00 67.69 159 ILE A CA 1
ATOM 1241 C C . ILE A 1 159 ? -23.406 19.141 11.060 1.00 67.69 159 ILE A C 1
ATOM 1243 O O . ILE A 1 159 ? -23.386 20.252 11.591 1.00 67.69 159 ILE A O 1
ATOM 1247 N N . ARG A 1 160 ? -23.018 18.033 11.689 1.00 59.31 160 ARG A N 1
ATOM 1248 C CA . ARG A 1 160 ? -22.420 18.010 13.028 1.00 59.31 160 ARG A CA 1
ATOM 1249 C C . ARG A 1 160 ? -20.916 17.815 12.926 1.00 59.31 160 ARG A C 1
ATOM 1251 O O . ARG A 1 160 ? -20.406 17.367 11.901 1.00 59.31 160 ARG A O 1
ATOM 1258 N N . ASP A 1 161 ? -20.222 18.145 14.005 1.00 47.91 161 ASP A N 1
ATOM 1259 C CA . ASP A 1 161 ? -18.803 17.861 14.127 1.00 47.91 161 ASP A CA 1
ATOM 1260 C C . ASP A 1 161 ? -18.597 16.398 14.550 1.00 47.91 161 ASP A C 1
ATOM 1262 O O . ASP A 1 161 ? -18.602 16.067 15.733 1.00 47.91 161 ASP A O 1
ATOM 1266 N N . SER A 1 162 ? -18.477 15.508 13.563 1.00 42.56 162 SER A N 1
ATOM 1267 C CA . SER A 1 162 ? -17.780 14.232 13.726 1.00 42.56 162 SER A CA 1
ATOM 1268 C C . SER A 1 162 ? -16.293 14.498 13.490 1.00 42.56 162 SER A C 1
ATOM 1270 O O . SER A 1 162 ? -15.891 14.923 12.400 1.00 42.56 162 SER A O 1
ATOM 1272 N N . GLY A 1 163 ? -15.478 14.301 14.529 1.00 39.78 163 GLY A N 1
ATOM 1273 C CA . GLY A 1 163 ? -14.050 14.628 14.530 1.00 39.78 163 GLY A CA 1
ATOM 1274 C C . GLY A 1 163 ? -13.258 13.796 13.519 1.00 39.78 163 GLY A C 1
ATOM 1275 O O . GLY A 1 163 ? -12.681 12.784 13.892 1.00 39.78 163 GLY A O 1
ATOM 1276 N N . ALA A 1 164 ? -13.230 14.264 12.264 1.00 37.38 164 ALA A N 1
ATOM 1277 C CA . ALA A 1 164 ? -12.699 13.628 11.050 1.00 37.38 164 ALA A CA 1
ATOM 1278 C C . ALA A 1 164 ? -13.666 12.788 10.171 1.00 37.38 164 ALA A C 1
ATOM 1280 O O . ALA A 1 164 ? -13.245 11.792 9.593 1.00 37.38 164 ALA A O 1
ATOM 1281 N N . SER A 1 165 ? -14.902 13.249 9.910 1.00 35.81 165 SER A N 1
ATOM 1282 C CA . SER A 1 165 ? -15.647 12.844 8.685 1.00 35.81 165 SER A CA 1
ATOM 1283 C C . SER A 1 165 ? -16.783 13.802 8.279 1.00 35.81 165 SER A C 1
ATOM 1285 O O . SER A 1 165 ? -17.964 13.460 8.285 1.00 35.81 165 SER A O 1
ATOM 1287 N N . ARG A 1 166 ? -16.443 15.024 7.848 1.00 39.47 166 ARG A N 1
ATOM 1288 C CA . ARG A 1 166 ? -17.427 15.926 7.211 1.00 39.47 166 ARG A CA 1
ATOM 1289 C C . ARG A 1 166 ? -17.762 15.436 5.789 1.00 39.47 166 ARG A C 1
ATOM 1291 O O . ARG A 1 166 ? -16.841 15.003 5.090 1.00 39.47 166 ARG A O 1
ATOM 1298 N N . PRO A 1 167 ? -19.023 15.549 5.314 1.00 33.12 167 PRO A N 1
ATOM 1299 C CA . PRO A 1 167 ? -19.363 15.275 3.916 1.00 33.12 167 PRO A CA 1
ATOM 1300 C C . PRO A 1 167 ? -18.462 16.076 2.971 1.00 33.12 167 PRO A C 1
ATOM 1302 O O . PRO A 1 167 ? -18.124 17.220 3.280 1.00 33.12 167 PRO A O 1
ATOM 1305 N N . GLY A 1 168 ? -18.101 15.501 1.818 1.00 35.03 168 GLY A N 1
ATOM 1306 C CA . GLY A 1 168 ? -17.014 15.979 0.940 1.00 35.03 168 GLY A CA 1
ATOM 1307 C C . GLY A 1 168 ? -17.101 17.422 0.411 1.00 35.03 168 GLY A C 1
ATOM 1308 O O . GLY A 1 168 ? -16.177 17.879 -0.254 1.00 35.03 168 GLY A O 1
ATOM 1309 N N . THR A 1 169 ? -18.171 18.157 0.716 1.00 33.16 169 THR A N 1
ATOM 1310 C CA . THR A 1 169 ? -18.397 19.570 0.378 1.00 33.16 169 THR A CA 1
ATOM 1311 C C . THR A 1 169 ? -18.081 20.556 1.527 1.00 33.16 169 THR A C 1
ATOM 1313 O O . THR A 1 169 ? -18.254 21.764 1.358 1.00 33.16 169 THR A O 1
ATOM 1316 N N . TRP A 1 170 ? -17.614 20.100 2.698 1.00 40.88 170 TRP A N 1
ATOM 1317 C CA . TRP A 1 170 ? -17.522 20.921 3.925 1.00 40.88 170 TRP A CA 1
ATOM 1318 C C . TRP A 1 170 ? -16.161 20.831 4.656 1.00 40.88 170 TRP A C 1
ATOM 1320 O O . TRP A 1 170 ? -15.378 19.922 4.380 1.00 40.88 170 TRP A O 1
ATOM 1330 N N . PRO A 1 171 ? -15.805 21.809 5.524 1.00 40.28 171 PRO A N 1
ATOM 1331 C CA . PRO A 1 171 ? -14.424 22.274 5.553 1.00 40.28 171 PRO A CA 1
ATOM 1332 C C . PRO A 1 171 ? -13.437 21.401 6.312 1.00 40.28 171 PRO A C 1
ATOM 1334 O O . PRO A 1 171 ? -13.668 21.047 7.469 1.00 40.28 171 PRO A O 1
ATOM 1337 N N . ARG A 1 172 ? -12.289 21.165 5.670 1.00 39.81 172 ARG A N 1
ATOM 1338 C CA . ARG A 1 172 ? -11.069 20.620 6.274 1.00 39.81 172 ARG A CA 1
ATOM 1339 C C . ARG A 1 172 ? -10.165 21.760 6.739 1.00 39.81 172 ARG A C 1
ATOM 1341 O O . ARG A 1 172 ? -9.913 22.688 5.973 1.00 39.81 172 ARG A O 1
ATOM 1348 N N . THR A 1 173 ? -9.687 21.663 7.975 1.00 36.00 173 THR A N 1
ATOM 1349 C CA . THR A 1 173 ? -8.613 22.489 8.540 1.00 36.00 173 THR A CA 1
ATOM 1350 C C . THR A 1 173 ? -7.260 21.945 8.094 1.00 36.00 173 THR A C 1
ATOM 1352 O O . THR A 1 173 ? -6.804 20.921 8.596 1.00 36.00 173 THR A O 1
ATOM 1355 N N . ALA A 1 174 ? -6.608 22.636 7.164 1.00 32.53 174 ALA A N 1
ATOM 1356 C CA . ALA A 1 174 ? -5.216 22.402 6.817 1.00 32.53 174 ALA A CA 1
ATOM 1357 C C . ALA A 1 174 ? -4.310 23.182 7.777 1.00 32.53 174 ALA A C 1
ATOM 1359 O O . ALA A 1 174 ? -4.092 24.384 7.604 1.00 32.53 174 ALA A O 1
ATOM 1360 N N . CYS A 1 175 ? -3.774 22.479 8.772 1.00 29.70 175 CYS A N 1
ATOM 1361 C CA . CYS A 1 175 ? -2.633 22.918 9.567 1.00 29.70 175 CYS A CA 1
ATOM 1362 C C . CYS A 1 175 ? -1.581 21.792 9.577 1.00 29.70 175 CYS A C 1
ATOM 1364 O O . CYS A 1 175 ? -1.912 20.688 10.009 1.00 29.70 175 CYS A O 1
ATOM 1366 N N . PRO A 1 176 ? -0.331 22.023 9.132 1.00 27.81 176 PRO A N 1
ATOM 1367 C CA . PRO A 1 176 ? 0.701 20.979 9.136 1.00 27.81 176 PRO A CA 1
ATOM 1368 C C . PRO A 1 176 ? 1.224 20.567 10.528 1.00 27.81 176 PRO A C 1
ATOM 1370 O O . PRO A 1 176 ? 1.890 19.533 10.637 1.00 27.81 176 PRO A O 1
ATOM 1373 N N . CYS A 1 177 ? 0.971 21.359 11.582 1.00 26.55 177 CYS A N 1
ATOM 1374 C CA . CYS A 1 177 ? 1.600 21.192 12.898 1.00 26.55 177 CYS A CA 1
ATOM 1375 C C . CYS A 1 177 ? 0.667 21.514 14.088 1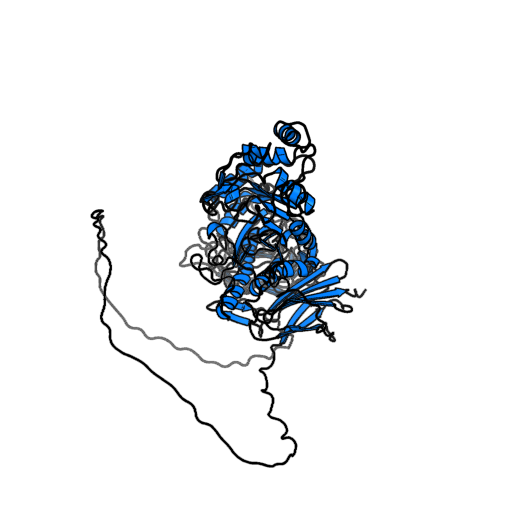.00 26.55 177 CYS A C 1
ATOM 1377 O O . CYS A 1 177 ? 0.035 22.563 14.123 1.00 26.55 177 CYS A O 1
ATOM 1379 N N . SER A 1 178 ? 0.746 20.669 15.126 1.00 24.39 178 SER A N 1
ATOM 1380 C CA . SER A 1 178 ? 0.184 20.798 16.490 1.00 24.39 178 SER A CA 1
ATOM 1381 C C . SER A 1 178 ? -1.185 20.123 16.761 1.00 24.39 178 SER A C 1
ATOM 1383 O O . SER A 1 178 ? -2.142 20.376 16.033 1.00 24.39 178 SER A O 1
ATOM 1385 N N . PRO A 1 179 ? -1.308 19.282 17.817 1.00 23.69 179 PRO A N 1
ATOM 1386 C CA . PRO A 1 179 ? -2.485 18.438 18.080 1.00 23.69 179 PRO A CA 1
ATOM 1387 C C . PRO A 1 179 ? -3.566 19.077 18.981 1.00 23.69 179 PRO A C 1
ATOM 1389 O O . PRO A 1 179 ? -4.412 18.369 19.523 1.00 23.69 179 PRO A O 1
ATOM 1392 N N . THR A 1 180 ? -3.548 20.395 19.202 1.00 23.53 180 THR A N 1
ATOM 1393 C CA . THR A 1 180 ? -4.412 21.063 20.193 1.00 23.53 180 THR A CA 1
ATOM 1394 C C . THR A 1 180 ? -5.467 21.982 19.576 1.00 23.53 180 THR A C 1
ATOM 1396 O O . THR A 1 180 ? -5.286 23.193 19.479 1.00 23.53 180 THR A O 1
ATOM 1399 N N . SER A 1 181 ? -6.633 21.411 19.271 1.00 26.53 181 SER A N 1
ATOM 1400 C CA . SER A 1 181 ? -7.890 22.164 19.158 1.00 26.53 181 SER A CA 1
ATOM 1401 C C . SER A 1 181 ? -9.031 21.343 19.759 1.00 26.53 181 SER A C 1
ATOM 1403 O O . SER A 1 181 ? -9.380 20.288 19.234 1.00 26.53 181 SER A O 1
ATOM 1405 N N . THR A 1 182 ? -9.582 21.807 20.881 1.00 22.73 182 THR A N 1
ATOM 1406 C CA . THR A 1 182 ? -10.614 21.117 21.667 1.00 22.73 182 THR A CA 1
ATOM 1407 C C . THR A 1 182 ? -11.989 21.741 21.438 1.00 22.73 182 THR A C 1
ATOM 1409 O O . THR A 1 182 ? -12.237 22.892 21.797 1.00 22.73 182 THR A O 1
ATOM 1412 N N . PHE A 1 183 ? -12.924 20.965 20.890 1.00 29.75 183 PHE A N 1
ATOM 1413 C CA . PHE A 1 183 ? -14.331 21.361 20.812 1.00 29.75 183 PHE A CA 1
ATOM 1414 C C . PHE A 1 183 ? -15.023 21.178 22.168 1.00 29.75 183 PHE A C 1
ATOM 1416 O O . PHE A 1 183 ? -14.862 20.154 22.827 1.00 29.75 183 PHE A O 1
ATOM 1423 N N . THR A 1 184 ? -15.837 22.154 22.579 1.00 21.55 184 THR A N 1
ATOM 1424 C CA . THR A 1 184 ? -16.667 22.065 23.792 1.00 21.55 184 THR A CA 1
ATOM 1425 C C . THR A 1 184 ? -18.151 22.158 23.453 1.00 21.55 184 THR A C 1
ATOM 1427 O O . THR A 1 184 ? -18.676 23.218 23.118 1.00 21.55 184 THR A O 1
ATOM 1430 N N . THR A 1 185 ? -18.871 21.044 23.589 1.00 22.22 185 THR A N 1
ATOM 1431 C CA . THR A 1 185 ? -20.337 21.027 23.511 1.00 22.22 185 THR A CA 1
ATOM 1432 C C . THR A 1 185 ? -20.935 21.383 24.871 1.00 22.22 185 THR A C 1
ATOM 1434 O O . THR A 1 185 ? -20.931 20.557 25.783 1.00 22.22 185 THR A O 1
ATOM 1437 N N . SER A 1 186 ? -21.483 22.593 25.026 1.00 23.58 186 SER A N 1
ATOM 1438 C CA . SER A 1 186 ? -22.238 22.948 26.238 1.00 23.58 186 SER A CA 1
ATOM 1439 C C . SER A 1 186 ? -23.736 22.681 26.059 1.00 23.58 186 SER A C 1
ATOM 1441 O O . SER A 1 186 ? -24.395 23.265 25.200 1.00 23.58 186 SER A O 1
ATOM 1443 N N . ALA A 1 187 ? -24.283 21.780 26.878 1.00 22.59 187 ALA A N 1
ATOM 1444 C CA . ALA A 1 187 ? -25.723 21.574 26.974 1.00 22.59 187 ALA A CA 1
ATOM 1445 C C . ALA A 1 187 ? -26.387 22.731 27.748 1.00 22.59 187 ALA A C 1
ATOM 1447 O O . ALA A 1 187 ? -25.810 23.315 28.666 1.00 22.59 187 ALA A O 1
ATOM 1448 N N . SER A 1 188 ? -27.618 23.066 27.369 1.00 23.55 188 SER A N 1
ATOM 1449 C CA . SER A 1 188 ? -28.334 24.272 27.796 1.00 23.55 188 SER A CA 1
ATOM 1450 C C . SER A 1 188 ? -28.529 24.426 29.314 1.00 23.55 188 SER A C 1
ATOM 1452 O O . SER A 1 188 ? -29.081 23.541 29.969 1.00 23.55 188 SER A O 1
ATOM 1454 N N . SER A 1 189 ? -28.239 25.617 29.850 1.00 22.53 189 SER A N 1
ATOM 1455 C CA . SER A 1 189 ? -28.824 26.134 31.101 1.00 22.53 189 SER A CA 1
ATOM 1456 C C . SER A 1 189 ? -28.811 27.676 31.130 1.00 22.53 189 SER A C 1
ATOM 1458 O O . SER A 1 189 ? -27.889 28.285 30.586 1.00 22.53 189 SER A O 1
ATOM 1460 N N . PRO A 1 190 ? -29.832 28.343 31.710 1.00 24.75 190 PRO A N 1
ATOM 1461 C CA . PRO A 1 190 ? -30.040 29.784 31.538 1.00 24.75 190 PRO A CA 1
ATOM 1462 C C . PRO A 1 190 ? -29.097 30.659 32.394 1.00 24.75 190 PRO A C 1
ATOM 1464 O O . PRO A 1 190 ? -28.706 30.269 33.498 1.00 24.75 190 PRO A O 1
ATOM 1467 N N . PRO A 1 191 ? -28.758 31.882 31.936 1.00 26.52 191 PRO A N 1
ATOM 1468 C CA . PRO A 1 191 ? -27.692 32.687 32.531 1.00 26.52 191 PRO A CA 1
ATOM 1469 C C . PRO A 1 191 ? -28.083 33.339 33.866 1.00 26.52 191 PRO A C 1
ATOM 1471 O O . PRO A 1 191 ? -29.090 34.045 33.976 1.00 26.52 191 PRO A O 1
ATOM 1474 N N . ARG A 1 192 ? -27.216 33.203 34.880 1.00 24.59 192 ARG A N 1
ATOM 1475 C CA . ARG A 1 192 ? -27.263 34.022 36.106 1.00 24.59 192 ARG A CA 1
ATOM 1476 C C . ARG A 1 192 ? -26.459 35.315 35.923 1.00 24.59 192 ARG A C 1
ATOM 1478 O O . ARG A 1 192 ? -25.369 35.311 35.363 1.00 24.59 192 ARG A O 1
ATOM 1485 N N . ARG A 1 193 ? -27.004 36.433 36.418 1.00 23.06 193 ARG A N 1
ATOM 1486 C CA . ARG A 1 193 ? -26.405 37.778 36.301 1.00 23.06 193 ARG A CA 1
ATOM 1487 C C . ARG A 1 193 ? -25.067 37.891 37.059 1.00 23.06 193 ARG A C 1
ATOM 1489 O O . ARG A 1 193 ? -25.012 37.444 38.207 1.00 23.06 193 ARG A O 1
ATOM 1496 N N . PRO A 1 194 ? -24.045 38.576 36.512 1.00 27.56 194 PRO A N 1
ATOM 1497 C CA . PRO A 1 194 ? -22.811 38.861 37.240 1.00 27.56 194 PRO A CA 1
ATOM 1498 C C . PRO A 1 194 ? -23.009 39.977 38.282 1.00 27.56 194 PRO A C 1
ATOM 1500 O O . PRO A 1 194 ? -23.695 40.971 38.032 1.00 27.56 194 PRO A O 1
ATOM 1503 N N . ARG A 1 195 ? -22.376 39.834 39.455 1.00 23.97 195 ARG A N 1
ATOM 1504 C CA . ARG A 1 195 ? -22.212 40.919 40.440 1.00 23.97 195 ARG A CA 1
ATOM 1505 C C . ARG A 1 195 ? -20.887 41.643 40.191 1.00 23.97 195 ARG A C 1
ATOM 1507 O O . ARG A 1 195 ? -19.871 40.996 39.969 1.00 23.97 195 ARG A O 1
ATOM 1514 N N . LEU A 1 196 ? -20.894 42.975 40.277 1.00 24.20 196 LEU A N 1
ATOM 1515 C CA . LEU A 1 196 ? -19.671 43.783 40.249 1.00 24.20 196 LEU A CA 1
ATOM 1516 C C . LEU A 1 196 ? -18.819 43.556 41.505 1.00 24.20 196 LEU A C 1
ATOM 1518 O O . LEU A 1 196 ? -19.370 43.481 42.602 1.00 24.20 196 LEU A O 1
ATOM 1522 N N . CYS A 1 197 ? -17.492 43.647 41.366 1.00 23.17 197 CYS A N 1
ATOM 1523 C CA . CYS A 1 197 ? -16.661 44.265 42.401 1.00 23.17 197 CYS A CA 1
ATOM 1524 C C . CYS A 1 197 ? -15.367 44.882 41.825 1.00 23.17 197 CYS A C 1
ATOM 1526 O O . CYS A 1 197 ? -14.738 44.324 40.933 1.00 23.17 197 CYS A O 1
ATOM 1528 N N . ASN A 1 198 ? -14.993 46.063 42.329 1.00 23.22 198 ASN A N 1
ATOM 1529 C CA . ASN A 1 198 ? -13.865 46.885 41.860 1.00 23.22 198 ASN A CA 1
ATOM 1530 C C . ASN A 1 198 ? -12.502 46.469 42.445 1.00 23.22 198 ASN A C 1
ATOM 1532 O O . ASN A 1 198 ? -12.454 46.087 43.613 1.00 23.22 198 ASN A O 1
ATOM 1536 N N . ARG A 1 199 ? -11.409 46.756 41.708 1.00 25.97 199 ARG A N 1
ATOM 1537 C CA . ARG A 1 199 ? -10.115 47.356 42.163 1.00 25.97 199 ARG A CA 1
ATOM 1538 C C . ARG A 1 199 ? -9.181 47.522 40.942 1.00 25.97 199 ARG A C 1
ATOM 1540 O O . ARG A 1 199 ? -8.768 46.540 40.351 1.00 25.97 199 ARG A O 1
ATOM 1547 N N . ARG A 1 200 ? -9.070 48.719 40.348 1.00 24.64 200 ARG A N 1
ATOM 1548 C CA . ARG A 1 200 ? -8.044 49.772 40.586 1.00 24.64 200 ARG A CA 1
ATOM 1549 C C . ARG A 1 200 ? -6.574 49.300 40.498 1.00 24.64 200 ARG A C 1
ATOM 1551 O O . ARG A 1 200 ? -6.115 48.568 41.364 1.00 24.64 200 ARG A O 1
ATOM 1558 N N . ARG A 1 201 ? -5.850 49.829 39.491 1.00 27.36 201 ARG A N 1
ATOM 1559 C CA . ARG A 1 201 ? -4.369 49.852 39.363 1.00 27.36 201 ARG A CA 1
ATOM 1560 C C . ARG A 1 201 ? -3.719 50.688 40.491 1.00 27.36 201 ARG A C 1
ATOM 1562 O O . ARG A 1 201 ? -4.436 51.456 41.140 1.00 27.36 201 ARG A O 1
ATOM 1569 N N . PRO A 1 202 ? -2.384 50.617 40.673 1.00 27.31 202 PRO A N 1
ATOM 1570 C CA . PRO A 1 202 ? -1.542 51.653 40.046 1.00 27.31 202 PRO A CA 1
ATOM 1571 C C . PRO A 1 202 ? -0.176 51.182 39.489 1.00 27.31 202 PRO A C 1
ATOM 1573 O O . PRO A 1 202 ? 0.353 50.140 39.853 1.00 27.31 202 PRO A O 1
ATOM 1576 N N . ALA A 1 203 ? 0.391 52.036 38.638 1.00 24.48 203 ALA A N 1
ATOM 1577 C CA . ALA A 1 203 ? 1.808 52.199 38.269 1.00 24.48 203 ALA A CA 1
ATOM 1578 C C . ALA A 1 203 ? 2.018 53.727 38.039 1.00 24.48 203 ALA A C 1
ATOM 1580 O O . ALA A 1 203 ? 0.993 54.425 38.032 1.00 24.48 203 ALA A O 1
ATOM 1581 N N . PRO A 1 204 ? 3.224 54.292 37.791 1.00 42.62 204 PRO A N 1
ATOM 1582 C CA . PRO A 1 204 ? 4.579 53.713 37.721 1.00 42.62 204 PRO A CA 1
ATOM 1583 C C . PRO A 1 204 ? 5.634 54.506 38.556 1.00 42.62 204 PRO A C 1
ATOM 1585 O O . PRO A 1 204 ? 5.279 55.426 39.289 1.00 42.62 204 PRO A O 1
ATOM 1588 N N . ALA A 1 205 ? 6.934 54.212 38.389 1.00 25.78 205 ALA A N 1
ATOM 1589 C CA . ALA A 1 205 ? 8.049 55.142 38.656 1.00 25.78 205 ALA A CA 1
ATOM 1590 C C . ALA A 1 205 ? 9.281 54.805 37.778 1.00 25.78 205 ALA A C 1
ATOM 1592 O O . ALA A 1 205 ? 9.424 53.663 37.346 1.00 25.78 205 ALA A O 1
ATOM 1593 N N . SER A 1 206 ? 10.141 55.793 37.493 1.00 27.58 206 SER A N 1
ATOM 1594 C CA . SER A 1 206 ? 11.187 55.751 36.448 1.00 27.58 206 SER A CA 1
ATOM 1595 C C . SER A 1 206 ? 12.450 56.558 36.803 1.00 27.58 206 SER A C 1
ATOM 1597 O O . SER A 1 206 ? 12.307 57.654 37.341 1.00 27.58 206 SER A O 1
ATOM 1599 N N . SER A 1 207 ? 13.640 56.092 36.392 1.00 27.05 207 SER A N 1
ATOM 1600 C CA . SER A 1 207 ? 14.921 56.846 36.321 1.00 27.05 207 SER A CA 1
ATOM 1601 C C . SER A 1 207 ? 15.988 55.972 35.616 1.00 27.05 207 SER A C 1
ATOM 1603 O O . SER A 1 207 ? 16.240 54.872 36.096 1.00 27.05 207 SER A O 1
ATOM 1605 N N . SER A 1 208 ? 16.434 56.262 34.380 1.00 29.00 208 SER A N 1
ATOM 1606 C CA . SER A 1 208 ? 17.622 57.079 33.993 1.00 29.00 208 SER A CA 1
ATOM 1607 C C . SER A 1 208 ? 18.982 56.535 34.487 1.00 29.00 208 SER A C 1
ATOM 1609 O O . SER A 1 208 ? 19.117 56.337 35.689 1.00 29.00 208 SER A O 1
ATOM 1611 N N . GLY A 1 209 ? 20.041 56.365 33.677 1.00 26.44 209 GLY A N 1
ATOM 1612 C CA . GLY A 1 209 ? 20.257 56.566 32.225 1.00 26.44 209 GLY A CA 1
ATOM 1613 C C . GLY A 1 209 ? 21.764 56.456 31.858 1.00 26.44 209 GLY A C 1
ATOM 1614 O O . GLY A 1 209 ? 22.562 56.402 32.785 1.00 26.44 209 GLY A O 1
ATOM 1615 N N . ASP A 1 210 ? 22.107 56.463 30.553 1.00 28.38 210 ASP A N 1
ATOM 1616 C CA . ASP A 1 210 ? 23.413 56.807 29.907 1.00 28.38 210 ASP A CA 1
ATOM 1617 C C . ASP A 1 210 ? 24.745 56.102 30.326 1.00 28.38 210 ASP A C 1
ATOM 1619 O O . ASP A 1 210 ? 24.935 55.735 31.478 1.00 28.38 210 ASP A O 1
ATOM 1623 N N . ALA A 1 211 ? 25.772 55.894 29.471 1.00 28.88 211 ALA A N 1
ATOM 1624 C CA . ALA A 1 211 ? 25.983 56.132 28.021 1.00 28.88 211 ALA A CA 1
ATOM 1625 C C . ALA A 1 211 ? 27.244 55.382 27.474 1.00 28.88 211 ALA A C 1
ATOM 1627 O O . ALA A 1 211 ? 28.072 54.935 28.262 1.00 28.88 211 ALA A O 1
ATOM 1628 N N . GLY A 1 212 ? 27.430 55.358 26.136 1.00 25.89 212 GLY A N 1
ATOM 1629 C CA . GLY A 1 212 ? 28.717 55.143 25.410 1.00 25.89 212 GLY A CA 1
ATOM 1630 C C . GLY A 1 212 ? 29.102 53.677 25.095 1.00 25.89 212 GLY A C 1
ATOM 1631 O O . GLY A 1 212 ? 29.273 52.894 26.018 1.00 25.89 212 GLY A O 1
ATOM 1632 N N . ALA A 1 213 ? 29.121 53.188 23.839 1.00 28.48 213 ALA A N 1
ATOM 1633 C CA . ALA A 1 213 ? 30.023 53.498 22.695 1.00 28.48 213 ALA A CA 1
ATOM 1634 C C . ALA A 1 213 ? 31.466 52.962 22.925 1.00 28.48 213 ALA A C 1
ATOM 1636 O O . ALA A 1 213 ? 32.076 53.324 23.922 1.00 28.48 213 ALA A O 1
ATOM 1637 N N . ASP A 1 214 ? 32.057 52.051 22.130 1.00 26.52 214 ASP A N 1
ATOM 1638 C CA . ASP A 1 214 ? 32.339 52.184 20.687 1.00 26.52 214 ASP A CA 1
ATOM 1639 C C . ASP A 1 214 ? 32.813 50.881 19.967 1.00 26.52 214 ASP A C 1
ATOM 1641 O O . ASP A 1 214 ? 33.358 49.964 20.573 1.00 26.52 214 ASP A O 1
ATOM 1645 N N . HIS A 1 215 ? 32.656 50.888 18.634 1.00 29.36 215 HIS A N 1
ATOM 1646 C CA . HIS A 1 215 ? 33.475 50.286 17.553 1.00 29.36 215 HIS A CA 1
ATOM 1647 C C . HIS A 1 215 ? 34.048 48.830 17.567 1.00 29.36 215 HIS A C 1
ATOM 1649 O O . HIS A 1 215 ? 35.100 48.518 18.115 1.00 29.36 215 HIS A O 1
ATOM 1655 N N . THR A 1 216 ? 33.419 48.008 16.706 1.00 26.59 216 THR A N 1
ATOM 1656 C CA . THR A 1 216 ? 33.948 47.078 15.652 1.00 26.59 216 THR A CA 1
ATOM 1657 C C . THR A 1 216 ? 35.291 47.473 14.963 1.00 26.59 216 THR A C 1
ATOM 1659 O O . THR A 1 216 ? 35.643 48.642 15.111 1.00 26.59 216 THR A O 1
ATOM 1662 N N . PRO A 1 217 ? 35.978 46.662 14.086 1.00 40.12 217 PRO A N 1
ATOM 1663 C CA . PRO A 1 217 ? 35.468 45.545 13.239 1.00 40.12 217 PRO A CA 1
ATOM 1664 C C . PRO A 1 217 ? 36.455 44.368 12.880 1.00 40.12 217 PRO A C 1
ATOM 1666 O O . PRO A 1 217 ? 37.567 44.284 13.384 1.00 40.12 217 PRO A O 1
ATOM 1669 N N . LEU A 1 218 ? 36.041 43.553 11.884 1.00 26.38 218 LEU A N 1
ATOM 1670 C CA . LEU A 1 218 ? 36.820 42.825 10.840 1.00 26.38 218 LEU A CA 1
ATOM 1671 C C . LEU A 1 218 ? 37.238 41.330 10.984 1.00 26.38 218 LEU A C 1
ATOM 1673 O O . LEU A 1 218 ? 38.060 40.923 11.793 1.00 26.38 218 LEU A O 1
ATOM 1677 N N . THR A 1 219 ? 36.698 40.562 10.028 1.00 27.14 219 THR A N 1
ATOM 1678 C CA . THR A 1 219 ? 37.036 39.235 9.447 1.00 27.14 219 THR A CA 1
ATOM 1679 C C . THR A 1 219 ? 38.206 39.304 8.420 1.00 27.14 219 THR A C 1
ATOM 1681 O O . THR A 1 219 ? 38.667 40.425 8.198 1.00 27.14 219 THR A O 1
ATOM 1684 N N . PRO A 1 220 ? 38.576 38.266 7.603 1.00 47.72 220 PRO A N 1
ATOM 1685 C CA . PRO A 1 220 ? 38.444 36.780 7.632 1.00 47.72 220 PRO A CA 1
ATOM 1686 C C . PRO A 1 220 ? 39.806 36.049 7.314 1.00 47.72 220 PRO A C 1
ATOM 1688 O O . PRO A 1 220 ? 40.864 36.646 7.483 1.00 47.72 220 PRO A O 1
ATOM 1691 N N . ALA A 1 221 ? 39.752 34.822 6.735 1.00 26.20 221 ALA A N 1
ATOM 1692 C CA . ALA A 1 221 ? 40.794 34.085 5.963 1.00 26.20 221 ALA A CA 1
ATOM 1693 C C . ALA A 1 221 ? 41.740 33.150 6.782 1.00 26.20 221 ALA A C 1
ATOM 1695 O O . ALA A 1 221 ? 42.000 33.429 7.943 1.00 26.20 221 ALA A O 1
ATOM 1696 N N . THR A 1 222 ? 42.284 32.010 6.299 1.00 26.98 222 THR A N 1
ATOM 1697 C CA . THR A 1 222 ? 42.150 31.255 5.019 1.00 26.98 222 THR A CA 1
ATOM 1698 C C . THR A 1 222 ? 42.652 29.795 5.159 1.00 26.98 222 THR A C 1
ATOM 1700 O O . THR A 1 222 ? 43.450 29.501 6.040 1.00 26.98 222 THR A O 1
ATOM 1703 N N . SER A 1 223 ? 42.221 28.925 4.234 1.00 27.53 223 SER A N 1
ATOM 1704 C CA . SER A 1 223 ? 42.818 27.656 3.734 1.00 27.53 223 SER A CA 1
ATOM 1705 C C . SER A 1 223 ? 44.175 27.120 4.257 1.00 27.53 223 SER A C 1
ATOM 1707 O O . SER A 1 223 ? 45.173 27.837 4.258 1.00 27.53 223 SER A O 1
ATOM 1709 N N . GLY A 1 224 ? 44.267 25.790 4.428 1.00 26.83 224 GLY A N 1
ATOM 1710 C CA . GLY A 1 224 ? 45.528 25.024 4.461 1.00 26.83 224 GLY A CA 1
ATOM 1711 C C . GLY A 1 224 ? 45.303 23.520 4.217 1.00 26.83 224 GLY A C 1
ATOM 1712 O O . GLY A 1 224 ? 44.382 22.943 4.786 1.00 26.83 224 GLY A O 1
ATOM 1713 N N . SER A 1 225 ? 46.097 22.888 3.344 1.00 26.38 225 SER A N 1
ATOM 1714 C CA . SER A 1 225 ? 45.794 21.577 2.736 1.00 26.38 225 SER A CA 1
ATOM 1715 C C . SER A 1 225 ? 46.848 20.480 2.976 1.00 26.38 225 SER A C 1
ATOM 1717 O O . SER A 1 225 ? 48.023 20.718 2.729 1.00 26.38 225 SER A O 1
ATOM 1719 N N . VAL A 1 226 ? 46.370 19.256 3.252 1.00 26.81 226 VAL A N 1
ATOM 1720 C CA . VAL A 1 226 ? 46.790 17.974 2.622 1.00 26.81 226 VAL A CA 1
ATO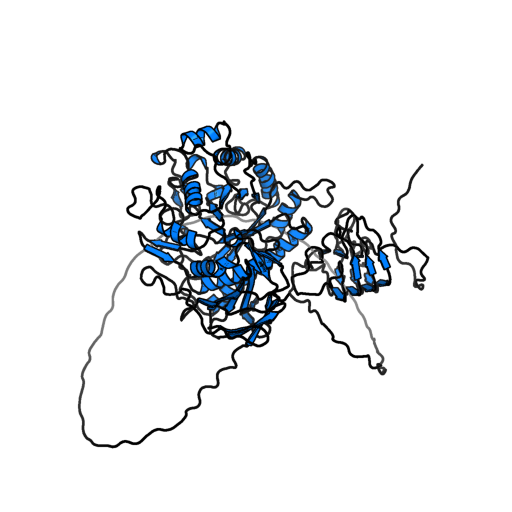M 1721 C C . VAL A 1 226 ? 48.216 17.391 2.852 1.00 26.81 226 VAL A C 1
ATOM 1723 O O . VAL A 1 226 ? 49.225 17.971 2.476 1.00 26.81 226 VAL A O 1
ATOM 1726 N N . ALA A 1 227 ? 48.201 16.106 3.266 1.00 26.23 227 ALA A N 1
ATOM 1727 C CA . ALA A 1 227 ? 49.086 14.969 2.910 1.00 26.23 227 ALA A CA 1
ATOM 1728 C C . ALA A 1 227 ? 50.215 14.441 3.832 1.00 26.23 227 ALA A C 1
ATOM 1730 O O . ALA A 1 227 ? 51.079 15.155 4.332 1.00 26.23 227 ALA A O 1
ATOM 1731 N N . SER A 1 228 ? 50.285 13.094 3.793 1.00 25.75 228 SER A N 1
ATOM 1732 C CA . SER A 1 228 ? 51.417 12.195 4.096 1.00 25.75 228 SER A CA 1
ATOM 1733 C C . SER A 1 228 ? 51.665 11.880 5.592 1.00 25.75 228 SER A C 1
ATOM 1735 O O . SER A 1 228 ? 51.466 12.738 6.439 1.00 25.75 228 SER A O 1
ATOM 1737 N N . THR A 1 229 ? 52.056 10.668 6.019 1.00 26.50 229 THR A N 1
ATOM 1738 C CA . THR A 1 229 ? 52.487 9.434 5.313 1.00 26.50 229 THR A CA 1
ATOM 1739 C C . THR A 1 229 ? 51.988 8.154 6.014 1.00 26.50 229 THR A C 1
ATOM 1741 O O . THR A 1 229 ? 51.647 8.152 7.193 1.00 26.50 229 THR A O 1
ATOM 1744 N N . SER A 1 230 ? 51.993 7.040 5.278 1.00 26.91 230 SER A N 1
ATOM 1745 C CA . SER A 1 230 ? 51.783 5.666 5.757 1.00 26.91 230 SER A CA 1
ATOM 1746 C C . SER A 1 230 ? 53.014 5.060 6.448 1.00 26.91 230 SER A C 1
ATOM 1748 O O . SER A 1 230 ? 54.126 5.255 5.961 1.00 26.91 230 SER A O 1
ATOM 1750 N N . SER A 1 231 ? 52.822 4.161 7.421 1.00 27.53 231 SER A N 1
ATOM 1751 C CA . SER A 1 231 ? 53.671 2.958 7.545 1.00 27.53 231 SER A CA 1
ATOM 1752 C C . SER A 1 231 ? 52.997 1.842 8.354 1.00 27.53 231 SER A C 1
ATOM 1754 O O . SER A 1 231 ? 52.219 2.086 9.271 1.00 27.53 231 SER A O 1
ATOM 1756 N N . SER A 1 232 ? 53.284 0.602 7.964 1.00 26.72 232 SER A N 1
ATOM 1757 C CA . SER A 1 232 ? 52.753 -0.644 8.524 1.00 26.72 232 SER A CA 1
ATOM 1758 C C . SER A 1 232 ? 53.747 -1.317 9.469 1.00 26.72 232 SER A C 1
ATOM 1760 O O . SER A 1 232 ? 54.941 -1.316 9.173 1.00 26.72 232 SER A O 1
ATOM 1762 N N . THR A 1 233 ? 53.281 -2.060 10.477 1.00 27.31 233 THR A N 1
ATOM 1763 C CA . THR A 1 233 ? 53.841 -3.397 10.795 1.00 27.31 233 THR A CA 1
ATOM 1764 C C . THR A 1 233 ? 52.934 -4.184 11.742 1.00 27.31 233 THR A C 1
ATOM 1766 O O . THR A 1 233 ? 52.346 -3.623 12.660 1.00 27.31 233 THR A O 1
ATOM 1769 N N . ALA A 1 234 ? 52.856 -5.500 11.535 1.00 27.89 234 ALA A N 1
ATOM 1770 C CA . ALA A 1 234 ? 52.222 -6.454 12.443 1.00 27.89 234 ALA A CA 1
ATOM 1771 C C . ALA A 1 234 ? 53.277 -7.457 12.938 1.00 27.89 234 ALA A C 1
ATOM 1773 O O . ALA A 1 234 ? 54.118 -7.881 12.146 1.00 27.89 234 ALA A O 1
ATOM 1774 N N . VAL A 1 235 ? 53.220 -7.868 14.211 1.00 26.80 235 VAL A N 1
ATOM 1775 C CA . VAL A 1 235 ? 54.007 -8.993 14.762 1.00 26.80 235 VAL A CA 1
ATOM 1776 C C . VAL A 1 235 ? 53.153 -9.780 15.768 1.00 26.80 235 VAL A C 1
ATOM 1778 O O . VAL A 1 235 ? 52.246 -9.240 16.396 1.00 26.80 235 VAL A O 1
ATOM 1781 N N . SER A 1 236 ? 53.414 -11.083 15.879 1.00 26.33 236 SER A N 1
ATOM 1782 C CA . SER A 1 236 ? 52.543 -12.106 16.469 1.00 26.33 236 SER A CA 1
ATOM 1783 C C . SER A 1 236 ? 53.046 -12.747 17.778 1.00 26.33 236 SER A C 1
ATOM 1785 O O . SER A 1 236 ? 54.243 -12.966 17.914 1.00 26.33 236 SER A O 1
ATOM 1787 N N . LYS A 1 237 ? 52.095 -13.229 18.603 1.00 27.73 237 LYS A N 1
ATOM 1788 C CA . LYS A 1 237 ? 52.131 -14.433 19.488 1.00 27.73 237 LYS A CA 1
ATOM 1789 C C . LYS A 1 237 ? 53.242 -14.612 20.566 1.00 27.73 237 LYS A C 1
ATOM 1791 O O . LYS A 1 237 ? 54.327 -15.049 20.220 1.00 27.73 237 LYS A O 1
ATOM 1796 N N . ALA A 1 238 ? 52.820 -14.526 21.848 1.00 29.94 238 ALA A N 1
ATOM 1797 C CA . ALA A 1 238 ? 52.933 -15.525 22.963 1.00 29.94 238 ALA A CA 1
ATOM 1798 C C . ALA A 1 238 ? 54.336 -16.104 23.382 1.00 29.94 238 ALA A C 1
ATOM 1800 O O . ALA A 1 238 ? 55.295 -15.856 22.662 1.00 29.94 238 ALA A O 1
ATOM 1801 N N . PRO A 1 239 ? 54.521 -16.904 24.484 1.00 48.41 239 PRO A N 1
ATOM 1802 C CA . PRO A 1 239 ? 53.547 -17.470 25.452 1.00 48.41 239 PRO A CA 1
ATOM 1803 C C . PRO A 1 239 ? 53.985 -17.610 26.965 1.00 48.41 239 PRO A C 1
ATOM 1805 O O . PRO A 1 239 ? 55.095 -17.264 27.347 1.00 48.41 239 PRO A O 1
ATOM 1808 N N . TYR A 1 240 ? 53.113 -18.264 27.765 1.00 28.34 240 TYR A N 1
ATOM 1809 C CA . TYR A 1 240 ? 53.330 -19.133 28.965 1.00 28.34 240 TYR A CA 1
ATOM 1810 C C . TYR A 1 240 ? 53.719 -18.629 30.386 1.00 28.34 240 TYR A C 1
ATOM 1812 O O . TYR A 1 240 ? 54.696 -17.920 30.595 1.00 28.34 240 TYR A O 1
ATOM 1820 N N . GLY A 1 241 ? 53.007 -19.197 31.384 1.00 25.64 241 GLY A N 1
ATOM 1821 C CA . GLY A 1 241 ? 53.349 -19.291 32.820 1.00 25.64 241 GLY A CA 1
ATOM 1822 C C . GLY A 1 241 ? 52.258 -20.037 33.634 1.00 25.64 241 GLY A C 1
ATOM 1823 O O . GLY A 1 241 ? 51.137 -19.551 33.715 1.00 25.64 241 GLY A O 1
ATOM 1824 N N . GLU A 1 242 ? 52.551 -21.224 34.191 1.00 30.80 242 GLU A N 1
ATOM 1825 C CA . GLU A 1 242 ? 51.590 -22.162 34.843 1.00 30.80 242 GLU A CA 1
ATOM 1826 C C . GLU A 1 242 ? 51.539 -22.123 36.403 1.00 30.80 242 GLU A C 1
ATOM 1828 O O . GLU A 1 242 ? 52.313 -21.397 37.021 1.00 30.80 242 GLU A O 1
ATOM 1833 N N . VAL A 1 243 ? 50.725 -23.049 36.988 1.00 30.12 243 VAL A N 1
ATOM 1834 C CA . VAL A 1 243 ? 50.673 -23.628 38.374 1.00 30.12 243 VAL A CA 1
ATOM 1835 C C . VAL A 1 243 ? 49.592 -23.028 39.302 1.00 30.12 243 VAL A C 1
ATOM 1837 O O . VAL A 1 243 ? 49.583 -21.819 39.473 1.00 30.12 243 VAL A O 1
ATOM 1840 N N . ARG A 1 244 ? 48.689 -23.741 40.026 1.00 28.70 244 ARG A N 1
ATOM 1841 C CA . ARG A 1 244 ? 48.104 -25.131 40.145 1.00 28.70 244 ARG A CA 1
ATOM 1842 C C . ARG A 1 244 ? 46.763 -24.969 40.949 1.00 28.70 244 ARG A C 1
ATOM 1844 O O . ARG A 1 244 ? 46.578 -23.902 41.519 1.00 28.70 244 ARG A O 1
ATOM 1851 N N . GLY A 1 245 ? 45.800 -25.894 41.129 1.00 26.92 245 GLY A N 1
ATOM 1852 C CA . GLY A 1 245 ? 45.593 -27.323 40.799 1.00 26.92 245 GLY A CA 1
ATOM 1853 C C . GLY A 1 245 ? 44.241 -27.859 41.384 1.00 26.92 245 GLY A C 1
ATOM 1854 O O . GLY A 1 245 ? 43.440 -27.071 41.875 1.00 26.92 245 GLY A O 1
ATOM 1855 N N . HIS A 1 246 ? 43.983 -29.180 41.351 1.00 30.00 246 HIS A N 1
ATOM 1856 C CA . HIS A 1 246 ? 42.755 -29.893 41.833 1.00 30.00 246 HIS A CA 1
ATOM 1857 C C . HIS A 1 246 ? 43.034 -30.774 43.098 1.00 30.00 246 HIS A C 1
ATOM 1859 O O . HIS A 1 246 ? 44.221 -30.867 43.423 1.00 30.00 246 HIS A O 1
ATOM 1865 N N . PRO A 1 247 ? 42.069 -31.456 43.804 1.00 39.50 247 PRO A N 1
ATOM 1866 C CA . PRO A 1 247 ? 40.702 -31.884 43.400 1.00 39.50 247 PRO A CA 1
ATOM 1867 C C . PRO A 1 247 ? 39.559 -31.859 44.478 1.00 39.50 247 PRO A C 1
ATOM 1869 O O . PRO A 1 247 ? 39.750 -31.460 45.622 1.00 39.50 247 PRO A O 1
ATOM 1872 N N . SER A 1 248 ? 38.365 -32.350 44.102 1.00 36.50 248 SER A N 1
ATOM 1873 C CA . SER A 1 248 ? 37.251 -32.846 44.963 1.00 36.50 248 SER A CA 1
ATOM 1874 C C . SER A 1 248 ? 37.313 -34.403 45.078 1.00 36.50 248 SER A C 1
ATOM 1876 O O . SER A 1 248 ? 38.348 -34.937 44.666 1.00 36.50 248 SER A O 1
ATOM 1878 N N . PRO A 1 249 ? 36.308 -35.211 45.538 1.00 52.22 249 PRO A N 1
ATOM 1879 C CA . PRO A 1 249 ? 35.007 -34.973 46.223 1.00 52.22 249 PRO A CA 1
ATOM 1880 C C . PRO A 1 249 ? 34.731 -35.925 47.442 1.00 52.22 249 PRO A C 1
ATOM 1882 O O . PRO A 1 249 ? 35.571 -36.775 47.732 1.00 52.22 249 PRO A O 1
ATOM 1885 N N . ARG A 1 250 ? 33.537 -35.874 48.094 1.00 29.42 250 ARG A N 1
ATOM 1886 C CA . ARG A 1 250 ? 32.669 -37.047 48.476 1.00 29.42 250 ARG A CA 1
ATOM 1887 C C . ARG A 1 250 ? 31.451 -36.732 49.385 1.00 29.42 250 ARG A C 1
ATOM 1889 O O . ARG A 1 250 ? 31.363 -35.664 49.976 1.00 29.42 250 ARG A O 1
ATOM 1896 N N . SER A 1 251 ? 30.523 -37.697 49.423 1.00 33.47 251 SER A N 1
ATOM 1897 C CA . SER A 1 251 ? 29.191 -37.766 50.064 1.00 33.47 251 SER A CA 1
ATOM 1898 C C . SER A 1 251 ? 29.176 -38.330 51.501 1.00 33.47 251 SER A C 1
ATOM 1900 O O . SER A 1 251 ? 30.189 -38.868 51.943 1.00 33.47 251 SER A O 1
ATOM 1902 N N . LEU A 1 252 ? 28.009 -38.301 52.178 1.00 29.78 252 LEU A N 1
ATOM 1903 C CA . LEU A 1 252 ? 27.616 -39.233 53.262 1.00 29.78 252 LEU A CA 1
ATOM 1904 C C . LEU A 1 252 ? 26.080 -39.266 53.502 1.00 29.78 252 LEU A C 1
ATOM 1906 O O . LEU A 1 252 ? 25.399 -38.273 53.254 1.00 29.78 252 LEU A O 1
ATOM 1910 N N . ASP A 1 253 ? 25.558 -40.403 53.987 1.00 30.77 253 ASP A N 1
ATOM 1911 C CA . ASP A 1 253 ? 24.125 -40.772 54.075 1.00 30.77 253 ASP A CA 1
ATOM 1912 C C . ASP A 1 253 ? 23.524 -40.785 55.511 1.00 30.77 253 ASP A C 1
ATOM 1914 O O . ASP A 1 253 ? 24.244 -41.022 56.478 1.00 30.77 253 ASP A O 1
ATOM 1918 N N . GLY A 1 254 ? 22.179 -40.717 55.628 1.00 28.92 254 GLY A N 1
ATOM 1919 C CA . GLY A 1 254 ? 21.399 -41.716 56.409 1.00 28.92 254 GLY A CA 1
ATOM 1920 C C . GLY A 1 254 ? 20.678 -41.384 57.749 1.00 28.92 254 GLY A C 1
ATOM 1921 O O . GLY A 1 254 ? 21.276 -41.580 58.796 1.00 28.92 254 GLY A O 1
ATOM 1922 N N . LEU A 1 255 ? 19.344 -41.134 57.684 1.00 28.64 255 LEU A N 1
ATOM 1923 C CA . LEU A 1 255 ? 18.206 -41.689 58.509 1.00 28.64 255 LEU A CA 1
ATOM 1924 C C . LEU A 1 255 ? 18.208 -41.595 60.082 1.00 28.64 255 LEU A C 1
ATOM 1926 O O . LEU A 1 255 ? 19.237 -41.232 60.637 1.00 28.64 255 LEU A O 1
ATOM 1930 N N . PRO A 1 256 ? 17.113 -41.912 60.860 1.00 41.50 256 PRO A N 1
ATOM 1931 C CA . PRO A 1 256 ? 15.802 -42.541 60.526 1.00 41.50 256 PRO A CA 1
ATOM 1932 C C . PRO A 1 256 ? 14.487 -41.985 61.200 1.00 41.50 256 PRO A C 1
ATOM 1934 O O . PRO A 1 256 ? 14.536 -41.192 62.130 1.00 41.50 256 PRO A O 1
ATOM 1937 N N . SER A 1 257 ? 13.325 -42.599 60.852 1.00 28.55 257 SER A N 1
ATOM 1938 C CA . SER A 1 257 ? 12.110 -42.855 61.705 1.00 28.55 257 SER A CA 1
ATOM 1939 C C . SER A 1 257 ? 11.085 -41.717 61.994 1.00 28.55 257 SER A C 1
ATOM 1941 O O . SER A 1 257 ? 11.506 -40.635 62.361 1.00 28.55 257 SER A O 1
ATOM 1943 N N . ARG A 1 258 ? 9.734 -41.844 62.048 1.00 29.67 258 ARG A N 1
ATOM 1944 C CA . ARG A 1 258 ? 8.617 -42.722 61.560 1.00 29.67 258 ARG A CA 1
ATOM 1945 C C . ARG A 1 258 ? 7.275 -42.177 62.165 1.00 29.67 258 ARG A C 1
ATOM 1947 O O . ARG A 1 258 ? 7.264 -41.863 63.349 1.00 29.67 258 ARG A O 1
ATOM 1954 N N . TYR A 1 259 ? 6.154 -42.263 61.420 1.00 29.56 259 TYR A N 1
ATOM 1955 C CA . TYR A 1 259 ? 4.719 -42.259 61.857 1.00 29.56 259 TYR A CA 1
ATOM 1956 C C . TYR A 1 259 ? 3.959 -40.914 62.156 1.00 29.56 259 TYR A C 1
ATOM 1958 O O . TYR A 1 259 ? 4.613 -39.896 62.345 1.00 29.56 259 TYR A O 1
ATOM 1966 N N . PRO A 1 260 ? 2.594 -40.865 62.029 1.00 47.19 260 PRO A N 1
ATOM 1967 C CA . PRO A 1 260 ? 1.827 -39.771 61.363 1.00 47.19 260 PRO A CA 1
ATOM 1968 C C . PRO A 1 260 ? 0.752 -39.131 62.331 1.00 47.19 260 PRO A C 1
ATOM 1970 O O . PRO A 1 260 ? 0.985 -39.312 63.527 1.00 47.19 260 PRO A O 1
ATOM 1973 N N . PRO A 1 261 ? -0.381 -38.419 61.984 1.00 37.50 261 PRO A N 1
ATOM 1974 C CA . PRO A 1 261 ? -1.271 -38.467 60.792 1.00 37.50 261 PRO A CA 1
ATOM 1975 C C . PRO A 1 261 ? -1.871 -37.119 60.257 1.00 37.50 261 PRO A C 1
ATOM 1977 O O . PRO A 1 261 ? -1.396 -36.028 60.546 1.00 37.50 261 PRO A O 1
ATOM 1980 N N . THR A 1 262 ? -2.911 -37.253 59.419 1.00 35.53 262 THR A N 1
ATOM 1981 C CA . THR A 1 262 ? -3.719 -36.297 58.617 1.00 35.53 262 THR A CA 1
ATOM 1982 C C . THR A 1 262 ? -4.622 -35.309 59.388 1.00 35.53 262 THR A C 1
ATOM 1984 O O . THR A 1 262 ? -5.234 -35.734 60.363 1.00 35.53 262 THR A O 1
ATOM 1987 N N . LEU A 1 263 ? -4.855 -34.083 58.857 1.00 27.12 263 LEU A N 1
ATOM 1988 C CA . LEU A 1 263 ? -6.167 -33.369 58.852 1.00 27.12 263 LEU A CA 1
ATOM 1989 C C . LEU A 1 263 ? -6.167 -32.016 58.071 1.00 27.12 263 LEU A C 1
ATOM 1991 O O . LEU A 1 263 ? -5.565 -31.063 58.538 1.00 27.12 263 LEU A O 1
ATOM 1995 N N . LEU A 1 264 ? -6.882 -31.983 56.927 1.00 26.95 264 LEU A N 1
ATOM 1996 C CA . LEU A 1 264 ? -7.749 -30.937 56.297 1.00 26.95 264 LEU A CA 1
ATOM 1997 C C . LEU A 1 264 ? -7.414 -29.399 56.319 1.00 26.95 264 LEU A C 1
ATOM 1999 O O . LEU A 1 264 ? -6.564 -28.943 57.072 1.00 26.95 264 LEU A O 1
ATOM 2003 N N . PRO A 1 265 ? -8.006 -28.581 55.407 1.00 29.91 265 PRO A N 1
ATOM 2004 C CA . PRO A 1 265 ? -7.315 -27.426 54.814 1.00 29.91 265 PRO A CA 1
ATOM 2005 C C . PRO A 1 265 ? -7.530 -26.076 55.517 1.00 29.91 265 PRO A C 1
ATOM 2007 O O . PRO A 1 265 ? -8.572 -25.819 56.118 1.00 29.91 265 PRO A O 1
ATOM 2010 N N . ILE A 1 266 ? -6.573 -25.165 55.314 1.00 28.34 266 ILE A N 1
ATOM 2011 C CA . ILE A 1 266 ? -6.715 -23.732 55.606 1.00 28.34 266 ILE A CA 1
ATOM 2012 C C . ILE A 1 266 ? -7.271 -23.030 54.361 1.00 28.34 266 ILE A C 1
ATOM 2014 O O . ILE A 1 266 ? -6.750 -23.200 53.260 1.00 28.34 266 ILE A O 1
ATOM 2018 N N . GLN A 1 267 ? -8.340 -22.254 54.542 1.00 31.47 267 GLN A N 1
ATOM 2019 C CA . GLN A 1 267 ? -8.976 -21.470 53.483 1.00 31.47 267 GLN A CA 1
ATOM 2020 C C . GLN A 1 267 ? -8.180 -20.202 53.138 1.00 31.47 267 GLN A C 1
ATOM 2022 O O . GLN A 1 267 ? -7.603 -19.565 54.015 1.00 31.47 267 GLN A O 1
ATOM 2027 N N . ASN A 1 268 ? -8.287 -19.804 51.870 1.00 35.28 268 ASN A N 1
ATOM 2028 C CA . ASN A 1 268 ? -8.187 -18.434 51.360 1.00 35.28 268 ASN A CA 1
ATOM 2029 C C . ASN A 1 268 ? -6.954 -17.618 51.789 1.00 35.28 268 ASN A C 1
ATOM 2031 O O . ASN A 1 268 ? -7.027 -16.735 52.646 1.00 35.28 268 ASN A O 1
ATOM 2035 N N . SER A 1 269 ? -5.858 -17.787 51.049 1.00 30.94 269 SER A N 1
ATOM 2036 C CA . SER A 1 269 ? -5.048 -16.619 50.681 1.00 30.94 269 SER A CA 1
ATOM 2037 C C . SER A 1 269 ? -5.901 -15.709 49.781 1.00 30.94 269 SER A C 1
ATOM 2039 O O . SER A 1 269 ? -6.588 -16.242 48.908 1.00 30.94 269 SER A O 1
ATOM 2041 N N . PRO A 1 270 ? -5.912 -14.378 49.972 1.00 35.38 270 PRO A N 1
ATOM 2042 C CA . PRO A 1 270 ? -6.599 -13.492 49.041 1.00 35.38 270 PRO A CA 1
ATOM 2043 C C . PRO A 1 270 ? -5.903 -13.556 47.679 1.00 35.38 270 PRO A C 1
ATOM 2045 O O . PRO A 1 270 ? -4.673 -13.490 47.612 1.00 35.38 270 PRO A O 1
ATOM 2048 N N . GLU A 1 271 ? -6.685 -13.664 46.604 1.00 36.47 271 GLU A N 1
ATOM 2049 C CA . GLU A 1 271 ? -6.181 -13.357 45.265 1.00 36.47 271 GLU A CA 1
ATOM 2050 C C . GLU A 1 271 ? -5.587 -11.939 45.276 1.00 36.47 271 GLU A C 1
ATOM 2052 O O . GLU A 1 271 ? -6.130 -11.056 45.957 1.00 36.47 271 GLU A O 1
ATOM 2057 N N . PRO A 1 272 ? -4.483 -11.685 44.551 1.00 36.34 272 PRO A N 1
ATOM 2058 C CA . PRO A 1 272 ? -4.068 -10.317 44.314 1.00 36.34 272 PRO A CA 1
ATOM 2059 C C . PRO A 1 272 ? -5.220 -9.605 43.602 1.00 36.34 272 PRO A C 1
ATOM 2061 O O . PRO A 1 272 ? -5.628 -10.009 42.515 1.00 36.34 272 PRO A O 1
ATOM 2064 N N . LEU A 1 273 ? -5.754 -8.557 44.234 1.00 38.62 273 LEU A N 1
ATOM 2065 C CA . LEU A 1 273 ? -6.656 -7.611 43.585 1.00 38.62 273 LEU A CA 1
ATOM 2066 C C . LEU A 1 273 ? -5.905 -7.032 42.385 1.00 38.62 273 LEU A C 1
ATOM 2068 O O . LEU A 1 273 ? -5.046 -6.166 42.556 1.00 38.62 273 LEU A O 1
ATOM 2072 N N . GLY A 1 274 ? -6.193 -7.569 41.199 1.00 40.16 274 GLY A N 1
ATOM 2073 C CA . GLY A 1 274 ? -5.638 -7.074 39.949 1.00 40.16 274 GLY A CA 1
ATOM 2074 C C . GLY A 1 274 ? -5.940 -5.588 39.797 1.00 40.16 274 GLY A C 1
ATOM 2075 O O . GLY A 1 274 ? -6.955 -5.095 40.304 1.00 40.16 274 GLY A O 1
ATOM 2076 N N . ALA A 1 275 ? -5.056 -4.872 39.103 1.00 49.06 275 ALA A N 1
ATOM 2077 C CA . ALA A 1 275 ? -5.371 -3.520 38.672 1.00 49.06 275 ALA A CA 1
ATOM 2078 C C . ALA A 1 275 ? -6.713 -3.540 37.908 1.00 49.06 275 ALA A C 1
ATOM 2080 O O . ALA A 1 275 ? -7.000 -4.520 37.213 1.00 49.06 275 ALA A O 1
ATOM 2081 N N . PRO A 1 276 ? -7.572 -2.516 38.062 1.00 59.62 276 PRO A N 1
ATOM 2082 C CA . PRO A 1 276 ? -8.823 -2.467 37.320 1.00 59.62 276 PRO A CA 1
ATOM 2083 C C . PRO A 1 276 ? -8.513 -2.487 35.820 1.00 59.62 276 PRO A C 1
ATOM 2085 O O . PRO A 1 276 ? -7.822 -1.599 35.323 1.00 59.62 276 PRO A O 1
ATOM 2088 N N . MET A 1 277 ? -9.010 -3.516 35.129 1.00 72.06 277 MET A N 1
ATOM 2089 C CA . MET A 1 277 ? -8.838 -3.694 33.687 1.00 72.06 277 MET A CA 1
ATOM 2090 C C . MET A 1 277 ? -9.303 -2.435 32.952 1.00 72.06 277 MET A C 1
ATOM 2092 O O . MET A 1 277 ? -10.384 -1.910 33.239 1.00 72.06 277 MET A O 1
ATOM 2096 N N . SER A 1 278 ? -8.494 -1.949 32.011 1.00 79.75 278 SER A N 1
ATOM 2097 C CA . SER A 1 278 ? -8.855 -0.779 31.213 1.00 79.75 278 SER A CA 1
ATOM 2098 C C . SER A 1 278 ? -10.131 -1.071 30.417 1.00 79.75 278 SER A C 1
ATOM 2100 O O . SER A 1 278 ? -10.309 -2.155 29.857 1.00 79.75 278 SER A O 1
ATOM 2102 N N . THR A 1 279 ? -11.064 -0.117 30.417 1.00 86.00 279 THR A N 1
ATOM 2103 C CA . THR A 1 279 ? -12.339 -0.230 29.698 1.00 86.00 279 THR A CA 1
ATOM 2104 C C . THR A 1 279 ? -12.398 0.858 28.640 1.00 86.00 279 THR A C 1
ATOM 2106 O O . THR A 1 279 ? -12.375 2.042 28.966 1.00 86.00 279 THR A O 1
ATOM 2109 N N . VAL A 1 280 ? -12.497 0.471 27.371 1.00 90.38 280 VAL A N 1
ATOM 2110 C CA . VAL A 1 280 ? -12.461 1.395 26.232 1.00 90.38 280 VAL A CA 1
ATOM 2111 C C . VAL A 1 280 ? -13.752 1.279 25.437 1.00 90.38 280 VAL A C 1
ATOM 2113 O O . VAL A 1 280 ? -14.297 0.193 25.254 1.00 90.38 280 VAL A O 1
ATOM 2116 N N . THR A 1 281 ? -14.268 2.407 24.948 1.00 90.56 281 THR A N 1
ATOM 2117 C CA . THR A 1 281 ? -15.432 2.417 24.050 1.00 90.56 281 THR A CA 1
ATOM 2118 C C . THR A 1 281 ? -15.005 2.757 22.628 1.00 90.56 281 THR A C 1
ATOM 2120 O O . THR A 1 281 ? -14.473 3.842 22.383 1.00 90.56 281 THR A O 1
ATOM 2123 N N . ALA A 1 282 ? -15.306 1.859 21.693 1.00 92.19 282 ALA A N 1
ATOM 2124 C CA . ALA A 1 282 ? -15.318 2.133 20.265 1.00 92.19 282 ALA A CA 1
ATOM 2125 C C . ALA A 1 282 ? -16.774 2.324 19.826 1.00 92.19 282 ALA A C 1
ATOM 2127 O O . ALA A 1 282 ? -17.579 1.398 19.886 1.00 92.19 282 ALA A O 1
ATOM 2128 N N . ILE A 1 283 ? -17.129 3.538 19.416 1.00 93.19 283 ILE A N 1
ATOM 2129 C CA . ILE A 1 283 ? -18.447 3.833 18.852 1.00 93.19 283 ILE A CA 1
ATOM 2130 C C . ILE A 1 283 ? -18.383 3.550 17.352 1.00 93.19 283 ILE A C 1
ATOM 2132 O O . ILE A 1 283 ? -17.480 4.060 16.690 1.00 93.19 283 ILE A O 1
ATOM 2136 N N . VAL A 1 284 ? -19.332 2.778 16.824 1.00 93.94 284 VAL A N 1
ATOM 2137 C CA . VAL A 1 284 ? -19.463 2.485 15.390 1.00 93.94 284 VAL A CA 1
ATOM 2138 C C . VAL A 1 284 ? -20.867 2.874 14.936 1.00 93.94 284 VAL A C 1
ATOM 2140 O O . VAL A 1 284 ? -21.852 2.236 15.313 1.00 93.94 284 VAL A O 1
ATOM 2143 N N . ASP A 1 285 ? -20.971 3.925 14.125 1.00 89.56 285 ASP A N 1
ATOM 2144 C CA . ASP A 1 285 ? -22.249 4.403 13.595 1.00 89.56 285 ASP A CA 1
ATOM 2145 C C . ASP A 1 285 ? -22.576 3.657 12.281 1.00 89.56 285 ASP A C 1
ATOM 2147 O O . ASP A 1 285 ? -22.049 3.972 11.212 1.00 89.56 285 ASP A O 1
ATOM 2151 N N . LEU A 1 286 ? -23.440 2.635 12.363 1.00 90.75 286 LEU A N 1
ATOM 2152 C CA . LEU A 1 286 ? -23.801 1.731 11.256 1.00 90.75 286 LEU A CA 1
ATOM 2153 C C . LEU A 1 286 ? -24.599 2.420 10.130 1.00 90.75 286 LEU A C 1
ATOM 2155 O O . LEU A 1 286 ? -24.719 1.861 9.041 1.00 90.75 286 LEU A O 1
ATOM 2159 N N . ASP A 1 287 ? -25.165 3.602 10.391 1.00 84.00 287 ASP A N 1
ATOM 2160 C CA . ASP A 1 287 ? -25.921 4.428 9.440 1.00 84.00 287 ASP A CA 1
ATOM 2161 C C . ASP A 1 287 ? -25.105 5.594 8.845 1.00 84.00 287 ASP A C 1
ATOM 2163 O O . ASP A 1 287 ? -25.591 6.295 7.952 1.00 84.00 287 ASP A O 1
ATOM 2167 N N . ILE A 1 288 ? -23.855 5.790 9.289 1.00 83.44 288 ILE A N 1
ATOM 2168 C CA . ILE A 1 288 ? -22.943 6.820 8.773 1.00 83.44 288 ILE A CA 1
ATOM 2169 C C . ILE A 1 288 ? -21.900 6.165 7.858 1.00 83.44 288 ILE A C 1
ATOM 2171 O O . ILE A 1 288 ? -20.758 5.894 8.235 1.00 83.44 288 ILE A O 1
ATOM 2175 N N . GLU A 1 289 ? -22.323 5.931 6.617 1.00 87.56 289 GLU A N 1
ATOM 2176 C CA . GLU A 1 289 ? -21.474 5.444 5.528 1.00 87.56 289 GLU A CA 1
ATOM 2177 C C . GLU A 1 289 ? -20.447 6.507 5.080 1.00 87.56 289 GLU A C 1
ATOM 2179 O O . GLU A 1 289 ? -20.778 7.667 4.814 1.00 87.56 289 GLU A O 1
ATOM 2184 N N . GLY A 1 290 ? -19.184 6.090 4.985 1.00 85.88 290 GLY A N 1
ATOM 2185 C CA . GLY A 1 290 ? -18.047 6.870 4.494 1.00 85.88 290 GLY A CA 1
ATOM 2186 C C . GLY A 1 290 ? -17.610 6.479 3.068 1.00 85.88 290 GLY A C 1
ATOM 2187 O O . GLY A 1 290 ? -18.417 5.975 2.288 1.00 85.88 290 GLY A O 1
ATOM 2188 N N . PRO A 1 291 ? -16.346 6.735 2.674 1.00 91.62 291 PRO A N 1
ATOM 2189 C CA . PRO A 1 291 ? -15.808 6.296 1.381 1.00 91.62 291 PRO A CA 1
ATOM 2190 C C . PRO A 1 291 ? -15.777 4.764 1.221 1.00 91.62 291 PRO A C 1
ATOM 2192 O O . PRO A 1 291 ? -15.745 4.005 2.189 1.00 91.62 291 PRO A O 1
ATOM 2195 N N . THR A 1 292 ? -15.698 4.299 -0.027 1.00 97.94 292 THR A N 1
ATOM 2196 C CA . THR A 1 292 ? -15.322 2.910 -0.320 1.00 97.94 292 THR A CA 1
ATOM 2197 C C . THR A 1 292 ? -13.846 2.691 0.013 1.00 97.94 292 THR A C 1
ATOM 2199 O O . THR A 1 292 ? -12.979 3.414 -0.479 1.00 97.94 292 THR A O 1
ATOM 2202 N N . ILE A 1 293 ? -13.559 1.666 0.811 1.00 98.75 293 ILE A N 1
ATOM 2203 C CA . ILE A 1 293 ? -12.216 1.161 1.080 1.00 98.75 293 ILE A CA 1
ATOM 2204 C C . ILE A 1 293 ? -11.746 0.436 -0.183 1.00 98.75 293 ILE A C 1
ATOM 2206 O O . ILE A 1 293 ? -12.141 -0.697 -0.446 1.00 98.75 293 ILE A O 1
ATOM 2210 N N . SER A 1 294 ? -10.938 1.110 -1.004 1.00 98.69 294 SER A N 1
ATOM 2211 C CA . SER A 1 294 ? -10.380 0.531 -2.233 1.00 98.69 294 SER A CA 1
ATOM 2212 C C . SER A 1 294 ? -9.684 -0.793 -1.924 1.00 98.69 294 SER A C 1
ATOM 2214 O O . SER A 1 294 ? -8.763 -0.825 -1.105 1.00 98.69 294 SER A O 1
ATOM 2216 N N . ARG A 1 295 ? -10.047 -1.883 -2.616 1.00 98.81 295 ARG A N 1
ATOM 2217 C CA . ARG A 1 295 ? -9.340 -3.164 -2.452 1.00 98.81 295 ARG A CA 1
ATOM 2218 C C . ARG A 1 295 ? -7.836 -3.025 -2.661 1.00 98.81 295 ARG A C 1
ATOM 2220 O O . ARG A 1 295 ? -7.079 -3.746 -2.033 1.00 98.81 295 ARG A O 1
ATOM 2227 N N . HIS A 1 296 ? -7.391 -2.075 -3.488 1.00 98.88 296 HIS A N 1
ATOM 2228 C CA . HIS A 1 296 ? -5.977 -1.847 -3.784 1.00 98.88 296 HIS A CA 1
ATOM 2229 C C . HIS A 1 296 ? -5.159 -1.303 -2.595 1.00 98.88 296 HIS A C 1
ATOM 2231 O O . HIS A 1 296 ? -3.950 -1.166 -2.742 1.00 98.88 296 HIS A O 1
ATOM 2237 N N . LEU A 1 297 ? -5.769 -1.033 -1.433 1.00 98.88 297 LEU A N 1
ATOM 2238 C CA . LEU A 1 297 ? -5.058 -0.819 -0.161 1.00 98.88 297 LEU A CA 1
ATOM 2239 C C . LEU A 1 297 ? -4.385 -2.099 0.374 1.00 98.88 297 LEU A C 1
ATOM 2241 O O . LEU A 1 297 ? -3.469 -2.018 1.183 1.00 98.88 297 LEU A O 1
ATOM 2245 N N . TYR A 1 298 ? -4.807 -3.267 -0.115 1.00 98.88 298 TYR A N 1
ATOM 2246 C CA . TYR A 1 298 ? -4.208 -4.576 0.165 1.00 98.88 298 TYR A CA 1
ATOM 2247 C C . TYR A 1 298 ? -3.216 -4.998 -0.930 1.00 98.88 298 TYR A C 1
ATOM 2249 O O . TYR A 1 298 ? -3.081 -6.183 -1.215 1.00 98.88 298 TYR A O 1
ATOM 2257 N N . GLY A 1 299 ? -2.600 -4.046 -1.635 1.00 98.88 299 GLY A N 1
ATOM 2258 C CA . GLY A 1 299 ? -1.658 -4.327 -2.717 1.00 98.88 299 GLY A CA 1
ATOM 2259 C C . GLY A 1 299 ? -0.360 -4.967 -2.227 1.00 98.88 299 GLY A C 1
ATOM 2260 O O . GLY A 1 299 ? 0.016 -4.886 -1.056 1.00 98.88 299 GLY A O 1
ATOM 2261 N N . HIS A 1 300 ? 0.345 -5.591 -3.163 1.00 98.94 300 HIS A N 1
ATOM 2262 C CA . HIS A 1 300 ? 1.584 -6.320 -2.907 1.00 98.94 300 HIS A CA 1
ATOM 2263 C C . HIS A 1 300 ? 2.709 -5.818 -3.809 1.00 98.94 300 HIS A C 1
ATOM 2265 O O . HIS A 1 300 ? 2.454 -5.231 -4.862 1.00 98.94 300 HIS A O 1
ATOM 2271 N N . PHE A 1 301 ? 3.956 -6.030 -3.406 1.00 98.88 301 PHE A N 1
ATOM 2272 C CA . PHE A 1 301 ? 5.137 -5.567 -4.130 1.00 98.88 301 PHE A CA 1
ATOM 2273 C C . PHE A 1 301 ? 6.189 -6.681 -4.190 1.00 98.88 301 PHE A C 1
ATOM 2275 O O . PHE A 1 301 ? 6.452 -7.356 -3.192 1.00 98.88 301 PHE A O 1
ATOM 2282 N N . ALA A 1 302 ? 6.728 -6.930 -5.381 1.00 98.62 302 ALA A N 1
ATOM 2283 C CA . ALA A 1 302 ? 7.730 -7.947 -5.657 1.00 98.62 302 ALA A CA 1
ATOM 2284 C C . ALA A 1 302 ? 8.839 -7.361 -6.539 1.00 98.62 302 ALA A C 1
ATOM 2286 O O . ALA A 1 302 ? 8.680 -7.202 -7.750 1.00 98.62 302 ALA A O 1
ATOM 2287 N N . GLU A 1 303 ? 9.966 -7.035 -5.917 1.00 98.62 303 GLU A N 1
ATOM 2288 C CA . GLU A 1 303 ? 11.181 -6.623 -6.606 1.00 98.62 303 GLU A CA 1
ATOM 2289 C C . GLU A 1 303 ? 12.037 -7.825 -7.003 1.00 98.62 303 GLU A C 1
ATOM 2291 O O . GLU A 1 303 ? 12.028 -8.872 -6.348 1.00 98.62 303 GLU A O 1
ATOM 2296 N N . HIS A 1 304 ? 12.857 -7.642 -8.033 1.00 98.06 304 HIS A N 1
ATOM 2297 C CA . HIS A 1 304 ? 14.073 -8.426 -8.224 1.00 98.06 304 HIS A CA 1
ATOM 2298 C C . HIS A 1 304 ? 15.062 -8.122 -7.083 1.00 98.06 304 HIS A C 1
ATOM 2300 O O . HIS A 1 304 ? 16.017 -7.366 -7.232 1.00 98.06 304 HIS A O 1
ATOM 2306 N N . LEU A 1 305 ? 14.786 -8.687 -5.905 1.00 97.56 305 LEU A N 1
ATOM 2307 C CA . LEU A 1 305 ? 15.537 -8.508 -4.666 1.00 97.56 305 LEU A CA 1
ATOM 2308 C C . LEU A 1 305 ? 15.673 -9.863 -3.972 1.00 97.56 305 LEU A C 1
ATOM 2310 O O . LEU A 1 305 ? 14.673 -10.532 -3.693 1.00 97.56 305 LEU A O 1
ATOM 2314 N N . GLY A 1 306 ? 16.914 -10.271 -3.698 1.00 95.94 306 GLY A N 1
ATOM 2315 C CA . GLY A 1 306 ? 17.228 -11.472 -2.926 1.00 95.94 306 GLY A CA 1
ATOM 2316 C C . GLY A 1 306 ? 16.492 -12.716 -3.422 1.00 95.94 306 GLY A C 1
ATOM 2317 O O . GLY A 1 306 ? 16.792 -13.240 -4.492 1.00 95.94 306 GLY A O 1
ATOM 2318 N N . ARG A 1 307 ? 15.528 -13.199 -2.627 1.00 97.19 307 ARG A N 1
ATOM 2319 C CA . ARG A 1 307 ? 14.718 -14.392 -2.935 1.00 97.19 307 ARG A CA 1
ATOM 2320 C C . ARG A 1 307 ? 13.223 -14.094 -3.113 1.00 97.19 307 ARG A C 1
ATOM 2322 O O . ARG A 1 307 ? 12.402 -14.994 -2.941 1.00 97.19 307 ARG A O 1
ATOM 2329 N N . CYS A 1 308 ? 12.853 -12.847 -3.416 1.00 98.44 308 CYS A N 1
ATOM 2330 C CA . CYS A 1 308 ? 11.461 -12.473 -3.686 1.00 98.44 308 CYS A CA 1
ATOM 2331 C C . CYS A 1 308 ? 10.983 -13.091 -5.006 1.00 98.44 308 CYS A C 1
ATOM 2333 O O . CYS A 1 308 ? 10.094 -13.940 -5.007 1.00 98.44 308 CYS A O 1
ATOM 2335 N N . VAL A 1 309 ? 11.643 -12.759 -6.121 1.00 98.44 309 VAL A N 1
ATOM 2336 C CA . VAL A 1 309 ? 11.376 -13.381 -7.429 1.00 98.44 309 VAL A CA 1
ATOM 2337 C C . VAL A 1 309 ? 11.939 -14.803 -7.486 1.00 98.44 309 VAL A C 1
ATOM 2339 O O . VAL A 1 309 ? 11.167 -15.753 -7.579 1.00 98.44 309 VAL A O 1
ATOM 2342 N N . TYR A 1 310 ? 13.258 -14.989 -7.399 1.00 97.75 310 TYR A N 1
ATOM 2343 C CA . TYR A 1 310 ? 13.873 -16.316 -7.530 1.00 97.75 310 TYR A CA 1
ATOM 2344 C C . TYR A 1 310 ? 13.749 -17.134 -6.238 1.00 97.75 310 TYR A C 1
ATOM 2346 O O . TYR A 1 310 ? 14.111 -16.678 -5.157 1.00 97.75 310 TYR A O 1
ATOM 2354 N N . GLY A 1 311 ? 13.208 -18.349 -6.343 1.00 96.06 311 GLY A N 1
ATOM 2355 C CA . GLY A 1 311 ? 12.852 -19.215 -5.213 1.00 96.06 311 GLY A CA 1
ATOM 2356 C C . GLY A 1 311 ? 11.506 -18.866 -4.560 1.00 96.06 311 GLY A C 1
ATOM 2357 O O . GLY A 1 311 ? 10.757 -19.781 -4.212 1.00 96.06 311 GLY A O 1
ATOM 2358 N N . GLY A 1 312 ? 11.183 -17.570 -4.446 1.00 98.12 312 GLY A N 1
ATOM 2359 C CA . GLY A 1 312 ? 9.918 -17.075 -3.894 1.00 98.12 312 GLY A CA 1
ATOM 2360 C C . GLY A 1 312 ? 8.729 -17.165 -4.859 1.00 98.12 312 GLY A C 1
ATOM 2361 O O . GLY A 1 312 ? 7.681 -17.665 -4.471 1.00 98.12 312 GLY A O 1
ATOM 2362 N N . PHE A 1 313 ? 8.883 -16.764 -6.123 1.00 98.62 313 PHE A N 1
ATOM 2363 C CA . PHE A 1 313 ? 7.864 -16.949 -7.171 1.00 98.62 313 PHE A CA 1
ATOM 2364 C C . PHE A 1 313 ? 8.336 -17.908 -8.265 1.00 98.62 313 PHE A C 1
ATOM 2366 O O . PHE A 1 313 ? 7.647 -18.872 -8.601 1.00 98.62 313 PHE A O 1
ATOM 2373 N N . TRP A 1 314 ? 9.516 -17.643 -8.821 1.00 98.56 314 TRP A N 1
ATOM 2374 C CA . TRP A 1 314 ? 10.099 -18.373 -9.935 1.00 98.56 314 TRP A CA 1
ATOM 2375 C C . TRP A 1 314 ? 11.062 -19.451 -9.446 1.00 98.56 314 TRP A C 1
ATOM 2377 O O . TRP A 1 314 ? 12.084 -19.159 -8.821 1.00 98.56 314 TRP A O 1
ATOM 2387 N N . VAL A 1 315 ? 10.758 -20.699 -9.785 1.00 98.25 315 VAL A N 1
ATOM 2388 C CA . VAL A 1 315 ? 11.609 -21.871 -9.533 1.00 98.25 315 VAL A CA 1
ATOM 2389 C C . VAL A 1 315 ? 12.177 -22.474 -10.823 1.00 98.25 315 VAL A C 1
ATOM 2391 O O . VAL A 1 315 ? 13.127 -23.248 -10.754 1.00 98.25 315 VAL A O 1
ATOM 2394 N N . GLY A 1 316 ? 11.649 -22.083 -11.989 1.00 97.31 316 GLY A N 1
ATOM 2395 C CA . GLY A 1 316 ? 12.007 -22.639 -13.298 1.00 97.31 316 GLY A CA 1
ATOM 2396 C C . GLY A 1 316 ? 11.179 -23.874 -13.666 1.00 97.31 316 GLY A C 1
ATOM 2397 O O . GLY A 1 316 ? 10.761 -24.632 -12.794 1.00 97.31 316 GLY A O 1
ATOM 2398 N N . GLU A 1 317 ? 10.915 -24.057 -14.963 1.00 97.00 317 GLU A N 1
ATOM 2399 C CA . GLU A 1 317 ? 10.006 -25.099 -15.480 1.00 97.00 317 GLU A CA 1
ATOM 2400 C C . GLU A 1 317 ? 10.463 -26.525 -15.121 1.00 97.00 317 GLU A C 1
ATOM 2402 O O . GLU A 1 317 ? 9.641 -27.352 -14.731 1.00 97.00 317 GLU A O 1
ATOM 2407 N N . ASP A 1 318 ? 11.774 -26.788 -15.154 1.00 96.88 318 ASP A N 1
ATOM 2408 C CA . ASP A 1 318 ? 12.374 -28.089 -14.813 1.00 96.88 318 ASP A CA 1
ATOM 2409 C C . ASP A 1 318 ? 12.487 -28.357 -13.292 1.00 96.88 318 ASP A C 1
ATOM 2411 O O . ASP A 1 318 ? 13.075 -29.358 -12.873 1.00 96.88 318 ASP A O 1
ATOM 2415 N N . SER A 1 319 ? 11.970 -27.464 -12.439 1.00 97.44 319 SER A N 1
ATOM 2416 C CA . SER A 1 319 ? 12.035 -27.624 -10.983 1.00 97.44 319 SER A CA 1
ATOM 2417 C C . SER A 1 319 ? 11.155 -28.769 -10.481 1.00 97.44 319 SER A C 1
ATOM 2419 O O . SER A 1 319 ? 10.028 -28.965 -10.933 1.00 97.44 319 SER A O 1
ATOM 2421 N N . THR A 1 320 ? 11.635 -29.485 -9.461 1.00 97.25 320 THR A N 1
ATOM 2422 C CA . THR A 1 320 ? 10.848 -30.508 -8.754 1.00 97.25 320 THR A CA 1
ATOM 2423 C C . THR A 1 320 ? 9.779 -29.914 -7.833 1.00 97.25 320 THR A C 1
ATOM 2425 O O . THR A 1 320 ? 8.904 -30.648 -7.377 1.00 97.25 320 THR A O 1
ATOM 2428 N N . ILE A 1 321 ? 9.839 -28.609 -7.541 1.00 98.06 321 ILE A N 1
ATOM 2429 C CA . ILE A 1 321 ? 8.786 -27.896 -6.807 1.00 98.06 321 ILE A CA 1
ATOM 2430 C C . ILE A 1 321 ? 7.568 -27.758 -7.741 1.00 98.06 321 ILE A C 1
ATOM 2432 O O . ILE A 1 321 ? 7.741 -27.276 -8.866 1.00 98.06 321 ILE A O 1
ATOM 2436 N N . PRO A 1 322 ? 6.345 -28.144 -7.313 1.00 98.31 322 PRO A N 1
ATOM 2437 C CA . PRO A 1 322 ? 5.142 -28.041 -8.137 1.00 98.31 322 PRO A CA 1
ATOM 2438 C C . PRO A 1 322 ? 4.934 -26.624 -8.680 1.00 98.31 322 PRO A C 1
ATOM 2440 O O . PRO A 1 322 ? 4.727 -25.674 -7.922 1.00 98.31 322 PRO A O 1
ATOM 2443 N N . ASN A 1 323 ? 4.996 -26.488 -10.002 1.00 98.56 323 ASN A N 1
ATOM 2444 C CA . ASN A 1 323 ? 4.989 -25.204 -10.688 1.00 98.56 323 ASN A CA 1
ATOM 2445 C C . ASN A 1 323 ? 4.131 -25.242 -11.962 1.00 98.56 323 ASN A C 1
ATOM 2447 O O . ASN A 1 323 ? 3.894 -26.308 -12.530 1.00 98.56 323 ASN A O 1
ATOM 2451 N N . GLU A 1 324 ? 3.682 -24.072 -12.408 1.00 98.38 324 GLU A N 1
ATOM 2452 C CA . GLU A 1 324 ? 3.075 -23.870 -13.723 1.00 98.38 324 GLU A CA 1
ATOM 2453 C C . GLU A 1 324 ? 3.916 -22.846 -14.489 1.00 98.38 324 GLU A C 1
ATOM 2455 O O . GLU A 1 324 ? 4.112 -21.721 -14.030 1.00 98.38 324 GLU A O 1
ATOM 2460 N N . GLY A 1 325 ? 4.493 -23.261 -15.621 1.00 96.81 325 GLY A N 1
ATOM 2461 C CA . GLY A 1 325 ? 5.380 -22.411 -16.422 1.00 96.81 325 GLY A CA 1
ATOM 2462 C C . GLY A 1 325 ? 6.608 -21.885 -15.666 1.00 96.81 325 GLY A C 1
ATOM 2463 O O . GLY A 1 325 ? 7.102 -20.823 -16.018 1.00 96.81 325 GLY A O 1
ATOM 2464 N N . GLY A 1 326 ? 7.077 -22.583 -14.623 1.00 98.12 326 GLY A N 1
ATOM 2465 C CA . GLY A 1 326 ? 8.190 -22.171 -13.761 1.00 98.12 326 GLY A CA 1
ATOM 2466 C C . GLY A 1 326 ? 7.802 -21.368 -12.514 1.00 98.12 326 GLY A C 1
ATOM 2467 O O . GLY A 1 326 ? 8.680 -21.062 -11.703 1.00 98.12 326 GLY A O 1
ATOM 2468 N N . ILE A 1 327 ? 6.515 -21.059 -12.320 1.00 98.81 327 ILE A N 1
ATOM 2469 C CA . ILE A 1 327 ? 5.979 -20.323 -11.163 1.00 98.81 327 ILE A CA 1
ATOM 2470 C C . ILE A 1 327 ? 5.450 -21.313 -10.116 1.00 98.81 327 ILE A C 1
ATOM 2472 O O . ILE A 1 327 ? 4.571 -22.118 -10.430 1.00 98.81 327 ILE A O 1
ATOM 2476 N N . ARG A 1 328 ? 5.955 -21.272 -8.874 1.00 98.62 328 ARG A N 1
ATOM 2477 C CA . ARG A 1 328 ? 5.575 -22.243 -7.825 1.00 98.62 328 ARG A CA 1
ATOM 2478 C C . ARG A 1 328 ? 4.116 -22.073 -7.370 1.00 98.62 328 ARG A C 1
ATOM 2480 O O . ARG A 1 328 ? 3.660 -20.973 -7.052 1.00 98.62 328 ARG A O 1
ATOM 2487 N N . LEU A 1 329 ? 3.363 -23.175 -7.374 1.00 98.69 329 LEU A N 1
ATOM 2488 C CA . LEU A 1 329 ? 1.901 -23.163 -7.233 1.00 98.69 329 LEU A CA 1
ATOM 2489 C C . LEU A 1 329 ? 1.411 -22.989 -5.793 1.00 98.69 329 LEU A C 1
ATOM 2491 O O . LEU A 1 329 ? 0.301 -22.508 -5.582 1.00 98.69 329 LEU A O 1
ATOM 2495 N N . ASP A 1 330 ? 2.221 -23.357 -4.809 1.00 98.50 330 ASP A N 1
ATOM 2496 C CA . ASP A 1 330 ? 1.935 -23.210 -3.381 1.00 98.50 330 ASP A CA 1
ATOM 2497 C C . ASP A 1 330 ? 1.844 -21.727 -2.966 1.00 98.50 330 ASP A C 1
ATOM 2499 O O . ASP A 1 330 ? 0.874 -21.310 -2.328 1.00 98.50 330 ASP A O 1
ATOM 2503 N N . VAL A 1 331 ? 2.781 -20.901 -3.437 1.00 98.81 331 VAL A N 1
ATOM 2504 C CA . VAL A 1 331 ? 2.768 -19.437 -3.272 1.00 98.81 331 VAL A CA 1
ATOM 2505 C C . VAL A 1 331 ? 1.587 -18.804 -4.009 1.00 98.81 331 VAL A C 1
ATOM 2507 O O . VAL A 1 331 ? 0.892 -17.960 -3.442 1.00 98.81 331 VAL A O 1
ATOM 2510 N N . VAL A 1 332 ? 1.295 -19.247 -5.239 1.00 98.81 332 VAL A N 1
ATOM 2511 C CA . VAL A 1 332 ? 0.110 -18.790 -5.988 1.00 98.81 332 VAL A CA 1
ATOM 2512 C C . VAL A 1 332 ? -1.178 -19.110 -5.225 1.00 98.81 332 VAL A C 1
ATOM 2514 O O . VAL A 1 332 ? -2.045 -18.247 -5.108 1.00 98.81 332 VAL A O 1
ATOM 2517 N N . GLN A 1 333 ? -1.318 -20.316 -4.669 1.00 98.81 333 GLN A N 1
ATOM 2518 C CA . GLN A 1 333 ? -2.501 -20.718 -3.901 1.00 98.81 333 GLN A CA 1
ATOM 2519 C C . GLN A 1 333 ? -2.671 -19.889 -2.622 1.00 98.81 333 GLN A C 1
ATOM 2521 O O . GLN A 1 333 ? -3.773 -19.401 -2.362 1.00 98.81 333 GLN A O 1
ATOM 2526 N N . ALA A 1 334 ? -1.591 -19.672 -1.866 1.00 98.75 334 ALA A N 1
ATOM 2527 C CA . ALA A 1 334 ? -1.617 -18.853 -0.657 1.00 98.75 334 ALA A CA 1
ATOM 2528 C C . ALA A 1 334 ? -2.002 -17.392 -0.963 1.00 98.75 334 ALA A C 1
ATOM 2530 O O . ALA A 1 334 ? -2.920 -16.848 -0.351 1.00 98.75 334 ALA A O 1
ATOM 2531 N N . LEU A 1 335 ? -1.383 -16.756 -1.962 1.00 98.81 335 LEU A N 1
ATOM 2532 C CA . LEU A 1 335 ? -1.712 -15.370 -2.320 1.00 98.81 335 LEU A CA 1
ATOM 2533 C C . LEU A 1 335 ? -3.110 -15.240 -2.946 1.00 98.81 335 LEU A C 1
ATOM 2535 O O . LEU A 1 335 ? -3.835 -14.296 -2.635 1.00 98.81 335 LEU A O 1
ATOM 2539 N N . ARG A 1 336 ? -3.568 -16.211 -3.747 1.00 98.44 336 ARG A N 1
ATOM 2540 C CA . ARG A 1 336 ? -4.968 -16.242 -4.210 1.00 98.44 336 ARG A CA 1
ATOM 2541 C C . ARG A 1 336 ? -5.955 -16.291 -3.052 1.00 98.44 336 ARG A C 1
ATOM 2543 O O . ARG A 1 336 ? -6.993 -15.642 -3.130 1.00 98.44 336 ARG A O 1
ATOM 2550 N N . ALA A 1 337 ? -5.635 -17.005 -1.973 1.00 98.44 337 ALA A N 1
ATOM 2551 C CA . ALA A 1 337 ? -6.483 -17.034 -0.788 1.00 98.44 337 ALA A CA 1
ATOM 2552 C C . ALA A 1 337 ? -6.605 -15.659 -0.104 1.00 98.44 337 ALA A C 1
ATOM 2554 O O . ALA A 1 337 ? -7.604 -15.432 0.576 1.00 98.44 337 ALA A O 1
ATOM 2555 N N . LEU A 1 338 ? -5.657 -14.730 -0.302 1.00 98.69 338 LEU A N 1
ATOM 2556 C CA . LEU A 1 338 ? -5.736 -13.336 0.165 1.00 98.69 338 LEU A CA 1
ATOM 2557 C C . LEU A 1 338 ? -6.556 -12.406 -0.752 1.00 98.69 338 LEU A C 1
ATOM 2559 O O . LEU A 1 338 ? -6.799 -11.260 -0.375 1.00 98.69 338 LEU A O 1
ATOM 2563 N N . ASN A 1 339 ? -7.006 -12.874 -1.924 1.00 98.25 339 ASN A N 1
ATOM 2564 C CA . ASN A 1 339 ? -7.595 -12.040 -2.980 1.00 98.25 339 ASN A CA 1
ATOM 2565 C C . ASN A 1 339 ? -6.692 -10.844 -3.346 1.00 98.25 339 ASN A C 1
ATOM 2567 O O . ASN A 1 339 ? -7.167 -9.706 -3.371 1.00 98.25 339 ASN A O 1
ATOM 2571 N N . ILE A 1 340 ? -5.387 -11.067 -3.576 1.00 98.50 340 ILE A N 1
ATOM 2572 C CA . ILE A 1 340 ? -4.475 -9.933 -3.773 1.00 98.50 340 ILE A CA 1
ATOM 2573 C C . ILE A 1 340 ? -4.940 -9.034 -4.944 1.00 98.50 340 ILE A C 1
ATOM 2575 O O . ILE A 1 340 ? -5.225 -9.529 -6.038 1.00 98.50 340 ILE A O 1
ATOM 2579 N N . PRO A 1 341 ? -5.052 -7.711 -4.748 1.00 98.69 341 PRO A N 1
ATOM 2580 C CA . PRO A 1 341 ? -5.816 -6.822 -5.622 1.00 98.69 341 PRO A CA 1
ATOM 2581 C C . PRO A 1 341 ? -4.977 -6.212 -6.751 1.00 98.69 341 PRO A C 1
ATOM 2583 O O . PRO A 1 341 ? -5.539 -5.735 -7.738 1.00 98.69 341 PRO A O 1
ATOM 2586 N N . ASN A 1 342 ? -3.662 -6.127 -6.549 1.00 98.88 342 ASN A N 1
ATOM 2587 C CA . ASN A 1 342 ? -2.648 -5.764 -7.527 1.00 98.88 342 ASN A CA 1
ATOM 2588 C C . ASN A 1 342 ? -1.266 -6.252 -7.041 1.00 98.88 342 ASN A C 1
ATOM 2590 O O . ASN A 1 342 ? -1.077 -6.448 -5.834 1.00 98.88 342 ASN A O 1
ATOM 2594 N N . LEU A 1 343 ? -0.313 -6.398 -7.965 1.00 98.94 343 LEU A N 1
ATOM 2595 C CA . LEU A 1 343 ? 1.088 -6.719 -7.673 1.00 98.94 343 LEU A CA 1
ATOM 2596 C C . LEU A 1 343 ? 2.024 -5.744 -8.406 1.00 98.94 343 LEU A C 1
ATOM 2598 O O . LEU A 1 343 ? 1.940 -5.619 -9.628 1.00 98.94 343 LEU A O 1
ATOM 2602 N N . ARG A 1 344 ? 2.905 -5.065 -7.662 1.00 98.94 344 ARG A N 1
ATOM 2603 C CA . ARG A 1 344 ? 3.926 -4.129 -8.166 1.00 98.94 344 ARG A CA 1
ATOM 2604 C C . ARG A 1 344 ? 5.233 -4.855 -8.502 1.00 98.94 344 ARG A C 1
ATOM 2606 O O . ARG A 1 344 ? 5.710 -5.629 -7.678 1.00 98.94 344 ARG A O 1
ATOM 2613 N N . TRP A 1 345 ? 5.810 -4.585 -9.672 1.00 98.88 345 TRP A N 1
ATOM 2614 C CA . TRP A 1 345 ? 7.041 -5.194 -10.221 1.00 98.88 345 TRP A CA 1
ATOM 2615 C C . TRP A 1 345 ? 7.627 -4.250 -11.309 1.00 98.88 345 TRP A C 1
ATOM 2617 O O . TRP A 1 345 ? 6.862 -3.438 -11.835 1.00 98.88 345 TRP A O 1
ATOM 2627 N N . PRO A 1 346 ? 8.928 -4.258 -11.681 1.00 98.12 346 PRO A N 1
ATOM 2628 C CA . PRO A 1 346 ? 10.022 -5.149 -11.278 1.00 98.12 346 PRO A CA 1
ATOM 2629 C C . PRO A 1 346 ? 10.787 -4.726 -10.029 1.00 98.12 346 PRO A C 1
ATOM 2631 O O . PRO A 1 346 ? 11.691 -5.448 -9.615 1.00 98.12 346 PRO A O 1
ATOM 2634 N N . GLY A 1 347 ? 10.461 -3.582 -9.428 1.00 77.69 347 GLY A N 1
ATOM 2635 C CA . GLY A 1 347 ? 11.191 -3.118 -8.262 1.00 77.69 347 GLY A CA 1
ATOM 2636 C C . GLY A 1 347 ? 10.888 -1.709 -7.807 1.00 77.69 347 GLY A C 1
ATOM 2637 O O . GLY A 1 347 ? 10.183 -0.954 -8.484 1.00 77.69 347 GLY A O 1
ATOM 2638 N N . GLY A 1 348 ? 11.480 -1.397 -6.659 1.00 95.88 348 GLY A N 1
ATOM 2639 C CA . GLY A 1 348 ? 11.807 -0.052 -6.257 1.00 95.88 348 GLY A CA 1
ATOM 2640 C C . GLY A 1 348 ? 13.044 0.351 -7.052 1.00 95.88 348 GLY A C 1
ATOM 2641 O O . GLY A 1 348 ? 12.951 0.623 -8.251 1.00 95.88 348 GLY A O 1
ATOM 2642 N N . CYS A 1 349 ? 14.210 0.347 -6.410 1.00 96.56 349 CYS A N 1
ATOM 2643 C CA . CYS A 1 349 ? 15.464 0.766 -7.035 1.00 96.56 349 CYS A CA 1
ATOM 2644 C C . CYS A 1 349 ? 15.822 -0.030 -8.299 1.00 96.56 349 CYS A C 1
ATOM 2646 O O . CYS A 1 349 ? 16.278 0.564 -9.274 1.00 96.56 349 CYS A O 1
ATOM 2648 N N . PHE A 1 350 ? 15.545 -1.339 -8.340 1.00 97.69 350 PHE A N 1
ATOM 2649 C CA . PHE A 1 350 ? 15.811 -2.157 -9.527 1.00 97.69 350 PHE A CA 1
ATOM 2650 C C . PHE A 1 350 ? 15.050 -1.668 -10.773 1.00 97.69 350 PHE A C 1
ATOM 2652 O O . PHE A 1 350 ? 15.557 -1.780 -11.887 1.00 97.69 350 PHE A O 1
ATOM 2659 N N . ALA A 1 351 ? 13.853 -1.085 -10.626 1.00 98.06 351 ALA A N 1
ATOM 2660 C CA . ALA A 1 351 ? 13.058 -0.662 -11.781 1.00 98.06 351 ALA A CA 1
ATOM 2661 C C . ALA A 1 351 ? 13.670 0.515 -12.556 1.00 98.06 351 ALA A C 1
ATOM 2663 O O . ALA A 1 351 ? 13.403 0.639 -13.749 1.00 98.06 351 ALA A O 1
ATOM 2664 N N . ASP A 1 352 ? 14.504 1.339 -11.917 1.00 97.44 352 ASP A N 1
ATOM 2665 C CA . ASP A 1 352 ? 15.224 2.446 -12.560 1.00 97.44 352 ASP A CA 1
ATOM 2666 C C . ASP A 1 352 ? 16.630 2.060 -13.062 1.00 97.44 352 ASP A C 1
ATOM 2668 O O . ASP A 1 352 ? 17.336 2.905 -13.613 1.00 97.44 352 ASP A O 1
ATOM 2672 N N . GLU A 1 353 ? 17.008 0.780 -12.959 1.00 96.69 353 GLU A N 1
ATOM 2673 C CA . GLU A 1 353 ? 18.131 0.159 -13.689 1.00 96.69 353 GLU A CA 1
ATOM 2674 C C . GLU A 1 353 ? 17.659 -0.876 -14.730 1.00 96.69 353 GLU A C 1
ATOM 2676 O O . GLU A 1 353 ? 18.394 -1.217 -15.655 1.00 96.69 353 GLU A O 1
ATOM 2681 N N . TYR A 1 354 ? 16.421 -1.366 -14.617 1.00 98.00 354 TYR A N 1
ATOM 2682 C CA . TYR A 1 354 ? 15.877 -2.403 -15.485 1.00 98.00 354 TYR A CA 1
ATOM 2683 C C . TYR A 1 354 ? 15.583 -1.905 -16.906 1.00 98.00 354 TYR A C 1
ATOM 2685 O O . TYR A 1 354 ? 14.842 -0.937 -17.108 1.00 98.00 354 TYR A O 1
ATOM 2693 N N . HIS A 1 355 ? 16.090 -2.640 -17.898 1.00 98.38 355 HIS A N 1
ATOM 2694 C CA . HIS A 1 355 ? 15.773 -2.454 -19.311 1.00 98.38 355 HIS A CA 1
ATOM 2695 C C . HIS A 1 355 ? 14.873 -3.591 -19.800 1.00 98.38 355 HIS A C 1
ATOM 2697 O O . HIS A 1 355 ? 15.315 -4.715 -20.021 1.00 98.38 355 HIS A O 1
ATOM 2703 N N . TRP A 1 356 ? 13.580 -3.320 -19.990 1.00 98.69 356 TRP A N 1
ATOM 2704 C CA . TRP A 1 356 ? 12.556 -4.373 -20.128 1.00 98.69 356 TRP A CA 1
ATOM 2705 C C . TRP A 1 356 ? 12.742 -5.357 -21.292 1.00 98.69 356 TRP A C 1
ATOM 2707 O O . TRP A 1 356 ? 12.186 -6.459 -21.268 1.00 98.69 356 TRP A O 1
ATOM 2717 N N . LYS A 1 3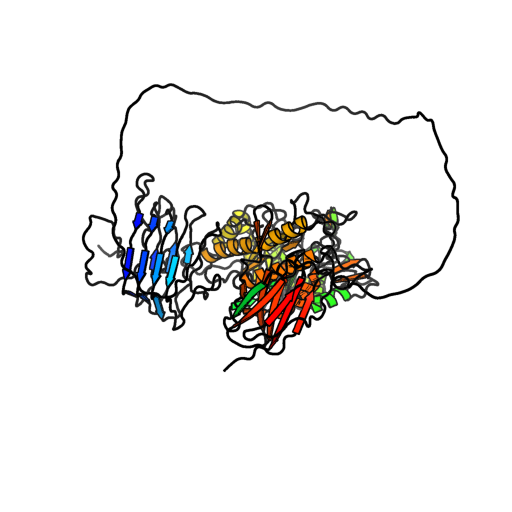57 ? 13.514 -4.971 -22.315 1.00 98.62 357 LYS A N 1
ATOM 2718 C CA . LYS A 1 357 ? 13.843 -5.836 -23.456 1.00 98.62 357 LYS A CA 1
ATOM 2719 C C . LYS A 1 357 ? 14.802 -6.970 -23.092 1.00 98.62 357 LYS A C 1
ATOM 2721 O O . LYS A 1 357 ? 14.824 -7.975 -23.797 1.00 98.62 357 LYS A O 1
ATOM 2726 N N . ASP A 1 358 ? 15.522 -6.841 -21.985 1.00 98.31 358 ASP A N 1
ATOM 2727 C CA . ASP A 1 358 ? 16.410 -7.876 -21.459 1.00 98.31 358 ASP A CA 1
ATOM 2728 C C . ASP A 1 358 ? 15.602 -9.044 -20.864 1.00 98.31 358 ASP A C 1
ATOM 2730 O O . ASP A 1 358 ? 16.022 -10.196 -20.923 1.00 98.31 358 ASP A O 1
ATOM 2734 N N . GLY A 1 359 ? 14.390 -8.770 -20.366 1.00 98.12 359 GLY A N 1
ATOM 2735 C CA . GLY A 1 359 ? 13.446 -9.757 -19.830 1.00 98.12 359 GLY A CA 1
ATOM 2736 C C . GLY A 1 359 ? 12.417 -10.295 -20.831 1.00 98.12 359 GLY A C 1
ATOM 2737 O O . GLY A 1 359 ? 11.297 -10.615 -20.424 1.00 98.12 359 GLY A O 1
ATOM 2738 N N . ILE A 1 360 ? 12.730 -10.359 -22.130 1.00 98.62 360 ILE A N 1
ATOM 2739 C CA . ILE A 1 360 ? 11.864 -10.972 -23.157 1.00 98.62 360 ILE A CA 1
ATOM 2740 C C . ILE A 1 360 ? 12.668 -11.833 -24.142 1.00 98.62 360 ILE A C 1
ATOM 2742 O O . ILE A 1 360 ? 13.893 -11.804 -24.165 1.00 98.62 360 ILE A O 1
ATOM 2746 N N . GLY A 1 361 ? 11.971 -12.606 -24.978 1.00 97.94 361 GLY A N 1
ATOM 2747 C CA . GLY A 1 361 ? 12.605 -13.533 -25.918 1.00 97.94 361 GLY A CA 1
ATOM 2748 C C . GLY A 1 361 ? 13.089 -14.834 -25.258 1.00 97.94 361 GLY A C 1
ATOM 2749 O O . GLY A 1 361 ? 12.745 -15.095 -24.094 1.00 97.94 361 GLY A O 1
ATOM 2750 N N . PRO A 1 362 ? 13.846 -15.668 -26.002 1.00 97.44 362 PRO A N 1
ATOM 2751 C CA . PRO A 1 362 ? 14.358 -16.954 -25.526 1.00 97.44 362 PRO A CA 1
ATOM 2752 C C . PRO A 1 362 ? 15.195 -16.785 -24.254 1.00 97.44 362 PRO A C 1
ATOM 2754 O O . PRO A 1 362 ? 16.151 -16.012 -24.240 1.00 97.44 362 PRO A O 1
ATOM 2757 N N . ARG A 1 363 ? 14.818 -17.476 -23.169 1.00 95.62 363 ARG A N 1
ATOM 2758 C CA . ARG A 1 363 ? 15.395 -17.250 -21.827 1.00 95.62 363 ARG A CA 1
ATOM 2759 C C . ARG A 1 363 ? 16.897 -17.523 -21.766 1.00 95.62 363 ARG A C 1
ATOM 2761 O O . ARG A 1 363 ? 17.611 -16.797 -21.092 1.00 95.62 363 ARG A O 1
ATOM 2768 N N . ASP A 1 364 ? 17.364 -18.508 -22.527 1.00 95.12 364 ASP A N 1
ATOM 2769 C CA . ASP A 1 364 ? 18.772 -18.887 -22.692 1.00 95.12 364 ASP A CA 1
ATOM 2770 C C . ASP A 1 364 ? 19.635 -17.811 -23.379 1.00 95.12 364 ASP A C 1
ATOM 2772 O O . ASP A 1 364 ? 20.862 -17.866 -23.306 1.00 95.12 364 ASP A O 1
ATOM 2776 N N . GLN A 1 365 ? 19.002 -16.839 -24.043 1.00 96.69 365 GLN A N 1
ATOM 2777 C CA . GLN A 1 365 ? 19.646 -15.742 -24.772 1.00 96.69 365 GLN A CA 1
ATOM 2778 C C . GLN A 1 365 ? 19.431 -14.372 -24.111 1.00 96.69 365 GLN A C 1
ATOM 2780 O O . GLN A 1 365 ? 19.954 -13.374 -24.611 1.00 96.69 365 GLN A O 1
ATOM 2785 N N . ARG A 1 366 ? 18.681 -14.304 -23.001 1.00 98.00 366 ARG A N 1
ATOM 2786 C CA . ARG A 1 366 ? 18.493 -13.061 -22.241 1.00 98.00 366 ARG A CA 1
ATOM 2787 C C . ARG A 1 366 ? 19.831 -12.625 -21.624 1.00 98.00 366 ARG A C 1
ATOM 2789 O O . ARG A 1 366 ? 20.574 -13.471 -21.117 1.00 98.00 366 ARG A O 1
ATOM 2796 N N . PRO A 1 367 ? 20.190 -11.330 -21.685 1.00 96.00 367 PRO A N 1
ATOM 2797 C CA . PRO A 1 367 ? 21.434 -10.856 -21.102 1.00 96.00 367 PRO A CA 1
ATOM 2798 C C . PRO A 1 367 ? 21.360 -10.923 -19.576 1.00 96.00 367 PRO A C 1
ATOM 2800 O O . PRO A 1 367 ? 20.315 -10.687 -18.967 1.00 96.00 367 PRO A O 1
ATOM 2803 N N . ARG A 1 368 ? 22.501 -11.221 -18.956 1.00 92.31 368 ARG A N 1
ATOM 2804 C CA . ARG A 1 368 ? 22.660 -11.175 -17.502 1.00 92.31 368 ARG A CA 1
ATOM 2805 C C . ARG A 1 368 ? 22.989 -9.751 -17.069 1.00 92.31 368 ARG A C 1
ATOM 2807 O O . ARG A 1 368 ? 23.783 -9.076 -17.723 1.00 92.31 368 ARG A O 1
ATOM 2814 N N . MET A 1 369 ? 22.397 -9.329 -15.963 1.00 89.62 369 MET A N 1
ATOM 2815 C CA . MET A 1 369 ? 22.604 -8.028 -15.327 1.00 89.62 369 MET A CA 1
ATOM 2816 C C . MET A 1 369 ? 23.298 -8.236 -13.973 1.00 89.62 369 MET A C 1
ATOM 2818 O O . MET A 1 369 ? 23.243 -9.325 -13.409 1.00 89.62 369 MET A O 1
ATOM 2822 N N . VAL A 1 370 ? 23.957 -7.208 -13.441 1.00 84.31 370 VAL A N 1
ATOM 2823 C CA . VAL A 1 370 ? 24.376 -7.193 -12.033 1.00 84.31 370 VAL A CA 1
ATOM 2824 C C . VAL A 1 370 ? 23.368 -6.350 -11.268 1.00 84.31 370 VAL A C 1
ATOM 2826 O O . VAL A 1 370 ? 23.132 -5.201 -11.630 1.00 84.31 370 VAL A O 1
ATOM 2829 N N . ASN A 1 371 ? 22.761 -6.921 -10.234 1.00 84.62 371 ASN A N 1
ATOM 2830 C CA . ASN A 1 371 ? 21.849 -6.215 -9.347 1.00 84.62 371 ASN A CA 1
ATOM 2831 C C . ASN A 1 371 ? 22.669 -5.384 -8.351 1.00 84.62 371 ASN A C 1
ATOM 2833 O O . ASN A 1 371 ? 23.006 -5.846 -7.257 1.00 84.62 371 ASN A O 1
ATOM 2837 N N . THR A 1 372 ? 23.044 -4.179 -8.785 1.00 79.06 372 THR A N 1
ATOM 2838 C CA . THR A 1 372 ? 24.014 -3.310 -8.098 1.00 79.06 372 THR A CA 1
ATOM 2839 C C . THR A 1 372 ? 23.545 -2.908 -6.697 1.00 79.06 372 THR A C 1
ATOM 2841 O O . THR A 1 372 ? 24.338 -2.840 -5.758 1.00 79.06 372 THR A O 1
ATOM 2844 N N . HIS A 1 373 ? 22.236 -2.697 -6.546 1.00 71.38 373 HIS A N 1
ATOM 2845 C CA . HIS A 1 373 ? 21.590 -2.294 -5.304 1.00 71.38 373 HIS A CA 1
ATOM 2846 C C . HIS A 1 373 ? 21.517 -3.448 -4.293 1.00 71.38 373 HIS A C 1
ATOM 2848 O O . HIS A 1 373 ? 21.796 -3.259 -3.107 1.00 71.38 373 HIS A O 1
ATOM 2854 N N . TRP A 1 374 ? 21.174 -4.658 -4.748 1.00 80.31 374 TRP A N 1
ATOM 2855 C CA . TRP A 1 374 ? 20.747 -5.752 -3.871 1.00 80.31 374 TRP A CA 1
ATOM 2856 C C . TRP A 1 374 ? 21.749 -6.904 -3.793 1.00 80.31 374 TRP A C 1
ATOM 2858 O O . TRP A 1 374 ? 21.466 -8.061 -4.109 1.00 80.31 374 TRP A O 1
ATOM 2868 N N . GLY A 1 375 ? 22.941 -6.570 -3.293 1.00 72.56 375 GLY A N 1
ATOM 2869 C CA . GLY A 1 375 ? 23.992 -7.532 -2.954 1.00 72.56 375 GLY A CA 1
ATOM 2870 C C . GLY A 1 375 ? 25.009 -7.814 -4.063 1.00 72.56 375 GLY A C 1
ATOM 2871 O O . GLY A 1 375 ? 25.780 -8.757 -3.902 1.00 72.56 375 GLY A O 1
ATOM 2872 N N . ASP A 1 376 ? 25.015 -7.018 -5.140 1.00 78.62 376 ASP A N 1
ATOM 2873 C CA . ASP A 1 376 ? 25.948 -7.116 -6.279 1.00 78.62 376 ASP A CA 1
ATOM 2874 C C . ASP A 1 376 ? 25.920 -8.504 -6.957 1.00 78.62 376 ASP A C 1
ATOM 2876 O O . ASP A 1 376 ? 26.939 -9.068 -7.359 1.00 78.62 376 ASP A O 1
ATOM 2880 N N . VAL A 1 377 ? 24.721 -9.099 -7.030 1.00 84.75 377 VAL A N 1
ATOM 2881 C CA . VAL A 1 377 ? 24.502 -10.465 -7.532 1.00 84.75 377 VAL A CA 1
ATOM 2882 C C . VAL A 1 377 ? 24.057 -10.498 -8.990 1.00 84.75 377 VAL A C 1
ATOM 2884 O O . VAL A 1 377 ? 23.453 -9.562 -9.506 1.00 84.75 377 VAL A O 1
ATOM 2887 N N . GLU A 1 378 ? 24.336 -11.615 -9.657 1.00 88.69 378 GLU A N 1
ATOM 2888 C CA . GLU A 1 378 ? 23.969 -11.843 -11.053 1.00 88.69 378 GLU A CA 1
ATOM 2889 C C . GLU A 1 378 ? 22.454 -12.079 -11.211 1.00 88.69 378 GLU A C 1
ATOM 2891 O O . GLU A 1 378 ? 21.906 -13.079 -10.748 1.00 88.69 378 GLU A O 1
ATOM 2896 N N . GLU A 1 379 ? 21.788 -11.163 -11.909 1.00 92.00 379 GLU A N 1
ATOM 2897 C CA . GLU A 1 379 ? 20.410 -11.277 -12.377 1.00 92.00 379 GLU A CA 1
ATOM 2898 C C . GLU A 1 379 ? 20.389 -11.992 -13.739 1.00 92.00 379 GLU A C 1
ATOM 2900 O O . GLU A 1 379 ? 21.120 -11.637 -14.666 1.00 92.00 379 GLU A O 1
ATOM 2905 N N . SER A 1 380 ? 19.543 -13.016 -13.872 1.00 94.69 380 SER A N 1
ATOM 2906 C CA . SER A 1 380 ? 19.456 -13.856 -15.077 1.00 94.69 380 SER A CA 1
ATOM 2907 C C . SER A 1 380 ? 18.447 -13.368 -16.119 1.00 94.69 380 SER A C 1
ATOM 2909 O O . SER A 1 380 ? 18.467 -13.849 -17.249 1.00 94.69 380 SER A O 1
ATOM 2911 N N . ASN A 1 381 ? 17.528 -12.477 -15.735 1.00 97.19 381 ASN A N 1
ATOM 2912 C CA . ASN A 1 381 ? 16.355 -12.063 -16.509 1.00 97.19 381 ASN A CA 1
ATOM 2913 C C . ASN A 1 381 ? 15.441 -13.225 -16.969 1.00 97.19 381 ASN A C 1
ATOM 2915 O O . ASN A 1 381 ? 14.556 -13.031 -17.809 1.00 97.19 381 ASN A O 1
ATOM 2919 N N . HIS A 1 382 ? 15.598 -14.438 -16.415 1.00 97.88 382 HIS A N 1
ATOM 2920 C CA . HIS A 1 382 ? 14.738 -15.590 -16.718 1.00 97.88 382 HIS A CA 1
ATOM 2921 C C . HIS A 1 382 ? 13.276 -15.337 -16.326 1.00 97.88 382 HIS A C 1
ATOM 2923 O O . HIS A 1 382 ? 12.377 -15.770 -17.045 1.00 97.88 382 HIS A O 1
ATOM 2929 N N . PHE A 1 383 ? 13.044 -14.609 -15.231 1.00 98.56 383 PHE A N 1
ATOM 2930 C CA . PHE A 1 383 ? 11.746 -14.017 -14.926 1.00 98.56 383 PHE A CA 1
ATOM 2931 C C . PHE A 1 383 ? 11.710 -12.597 -15.496 1.00 98.56 383 PHE A C 1
ATOM 2933 O O . PHE A 1 383 ? 12.480 -11.739 -15.073 1.00 98.56 383 PHE A O 1
ATOM 2940 N N . GLY A 1 384 ? 10.855 -12.350 -16.483 1.00 98.50 384 GLY A N 1
ATOM 2941 C CA . GLY A 1 384 ? 10.728 -11.050 -17.131 1.00 98.50 384 GLY A CA 1
ATOM 2942 C C . GLY A 1 384 ? 9.276 -10.707 -17.442 1.00 98.50 384 GLY A C 1
ATOM 2943 O O . GLY A 1 384 ? 8.357 -11.144 -16.752 1.00 98.50 384 GLY A O 1
ATOM 2944 N N . THR A 1 385 ? 9.049 -9.923 -18.501 1.00 98.88 385 THR A N 1
ATOM 2945 C CA . THR A 1 385 ? 7.713 -9.365 -18.789 1.00 98.88 385 THR A CA 1
ATOM 2946 C C . THR A 1 385 ? 6.654 -10.460 -18.973 1.00 98.88 385 THR A C 1
ATOM 2948 O O . THR A 1 385 ? 5.543 -10.325 -18.472 1.00 98.88 385 THR A O 1
ATOM 2951 N N . HIS A 1 386 ? 6.968 -11.548 -19.686 1.00 98.88 386 HIS A N 1
ATOM 2952 C CA . HIS A 1 386 ? 5.997 -12.629 -19.920 1.00 98.88 386 HIS A CA 1
ATOM 2953 C C . HIS A 1 386 ? 5.713 -13.423 -18.645 1.00 98.88 386 HIS A C 1
ATOM 2955 O O . HIS A 1 386 ? 4.553 -13.694 -18.344 1.00 98.88 386 HIS A O 1
ATOM 2961 N N . GLU A 1 387 ? 6.754 -13.754 -17.882 1.00 98.81 387 GLU A N 1
ATOM 2962 C CA . GLU A 1 387 ? 6.629 -14.527 -16.647 1.00 98.81 387 GLU A CA 1
ATOM 2963 C C . GLU A 1 387 ? 5.879 -13.739 -15.552 1.00 98.81 387 GLU A C 1
ATOM 2965 O O . GLU A 1 387 ? 5.014 -14.297 -14.878 1.00 98.81 387 GLU A O 1
ATOM 2970 N N . PHE A 1 388 ? 6.106 -12.424 -15.437 1.00 98.94 388 PHE A N 1
ATOM 2971 C CA . PHE A 1 388 ? 5.342 -11.552 -14.536 1.00 98.94 388 PHE A CA 1
ATOM 2972 C C . PHE A 1 388 ? 3.860 -11.440 -14.924 1.00 98.94 388 PHE A C 1
ATOM 2974 O O . PHE A 1 388 ? 2.977 -11.524 -14.066 1.00 98.94 388 PHE A O 1
ATOM 2981 N N . MET A 1 389 ? 3.560 -11.282 -16.216 1.00 98.88 389 MET A N 1
ATOM 2982 C CA . MET A 1 389 ? 2.170 -11.219 -16.665 1.00 98.88 389 MET A CA 1
ATOM 2983 C C . MET A 1 389 ? 1.446 -12.562 -16.479 1.00 98.88 389 MET A C 1
ATOM 2985 O O . MET A 1 389 ? 0.284 -12.563 -16.074 1.00 98.88 389 MET A O 1
ATOM 2989 N N . ALA A 1 390 ? 2.131 -13.693 -16.686 1.00 98.75 390 ALA A N 1
ATOM 2990 C CA . ALA A 1 390 ? 1.600 -15.023 -16.384 1.00 98.75 390 ALA A CA 1
ATOM 2991 C C . ALA A 1 390 ? 1.339 -15.214 -14.878 1.00 98.75 390 ALA A C 1
ATOM 2993 O O . ALA A 1 390 ? 0.281 -15.713 -14.501 1.00 98.75 390 ALA A O 1
ATOM 2994 N N . LEU A 1 391 ? 2.241 -14.742 -14.006 1.00 98.88 391 LEU A N 1
ATOM 2995 C CA . LEU A 1 391 ? 2.023 -14.715 -12.554 1.00 98.88 391 LEU A CA 1
ATOM 2996 C C . LEU A 1 391 ? 0.755 -13.925 -12.191 1.00 98.88 391 LEU A C 1
ATOM 2998 O O . LEU A 1 391 ? -0.055 -14.398 -11.393 1.00 98.88 391 LEU A O 1
ATOM 3002 N N . CYS A 1 392 ? 0.537 -12.758 -12.807 1.00 98.88 392 CYS A N 1
ATOM 3003 C CA . CYS A 1 392 ? -0.673 -11.968 -12.573 1.00 98.88 392 CYS A CA 1
ATOM 3004 C C . CYS A 1 392 ? -1.951 -12.679 -13.057 1.00 98.88 392 CYS A C 1
ATOM 3006 O O . CYS A 1 392 ? -2.958 -12.667 -12.344 1.00 98.88 392 CYS A O 1
ATOM 3008 N N . GLU A 1 393 ? -1.907 -13.342 -14.220 1.00 98.75 393 GLU A N 1
ATOM 3009 C CA . GLU A 1 393 ? -3.014 -14.158 -14.747 1.00 98.75 393 GLU A CA 1
ATOM 3010 C C . GLU A 1 393 ? -3.329 -15.356 -13.821 1.00 98.75 393 GLU A C 1
ATOM 3012 O O . GLU A 1 393 ? -4.499 -15.584 -13.504 1.00 98.75 393 GLU A O 1
ATOM 3017 N N . LEU A 1 394 ? -2.314 -16.060 -13.298 1.00 98.69 394 LEU A N 1
ATOM 3018 C CA . LEU A 1 394 ? -2.476 -17.172 -12.344 1.00 98.69 394 LEU A CA 1
ATOM 3019 C C . LEU A 1 394 ? -3.081 -16.732 -11.004 1.00 98.69 394 LEU A C 1
ATOM 3021 O O . LEU A 1 394 ? -3.941 -17.428 -10.452 1.00 98.69 394 LEU A O 1
ATOM 3025 N N . LEU A 1 395 ? -2.639 -15.583 -10.485 1.00 98.69 395 LEU A N 1
ATOM 3026 C CA . LEU A 1 395 ? -3.136 -14.979 -9.246 1.00 98.69 395 LEU A CA 1
ATOM 3027 C C . LEU A 1 395 ? -4.534 -14.356 -9.404 1.00 98.69 395 LEU A C 1
ATOM 3029 O O . LEU A 1 395 ? -5.234 -14.180 -8.409 1.00 98.69 395 LEU A O 1
ATOM 3033 N N . GLY A 1 396 ? -4.948 -14.023 -10.631 1.00 98.31 396 GLY A N 1
ATOM 3034 C CA . GLY A 1 396 ? -6.169 -13.258 -10.895 1.00 98.31 396 GLY A CA 1
ATOM 3035 C C . GLY A 1 396 ? -6.073 -11.800 -10.429 1.00 98.31 396 GLY A C 1
ATOM 3036 O O . GLY A 1 396 ? -7.077 -11.231 -10.001 1.00 98.31 396 GLY A O 1
ATOM 3037 N N . THR A 1 397 ? -4.873 -11.211 -10.472 1.00 98.50 397 THR A N 1
ATOM 3038 C CA . THR A 1 397 ? -4.575 -9.880 -9.921 1.00 98.50 397 THR A CA 1
ATOM 3039 C C . THR A 1 397 ? -4.238 -8.850 -11.002 1.00 98.50 397 THR A C 1
ATOM 3041 O O . THR A 1 397 ? -3.878 -9.196 -12.126 1.00 98.50 397 THR A O 1
ATOM 3044 N N . GLU A 1 398 ? -4.358 -7.564 -10.670 1.00 98.75 398 GLU A N 1
ATOM 3045 C CA . GLU A 1 398 ? -4.029 -6.465 -11.586 1.00 98.75 398 GLU A CA 1
ATOM 3046 C C . GLU A 1 398 ? -2.508 -6.207 -11.593 1.00 98.75 398 GLU A C 1
ATOM 3048 O O . GLU A 1 398 ? -1.928 -5.958 -10.532 1.00 98.75 398 GLU A O 1
ATOM 3053 N N . PRO A 1 399 ? -1.837 -6.192 -12.755 1.00 98.81 399 PRO A N 1
ATOM 3054 C CA . PRO A 1 399 ? -0.424 -5.839 -12.825 1.00 98.81 399 PRO A CA 1
ATOM 3055 C C . PRO A 1 399 ? -0.221 -4.340 -12.555 1.00 98.81 399 PRO A C 1
ATOM 3057 O O . PRO A 1 399 ? -0.895 -3.478 -13.139 1.00 98.81 399 PRO A O 1
ATOM 3060 N N . TYR A 1 400 ? 0.756 -4.033 -11.704 1.00 98.88 400 TYR A N 1
ATOM 3061 C CA . TYR A 1 400 ? 1.344 -2.708 -11.547 1.00 98.88 400 TYR A CA 1
ATOM 3062 C C . TYR A 1 400 ? 2.807 -2.768 -12.001 1.00 98.88 400 TYR A C 1
ATOM 3064 O O . TYR A 1 400 ? 3.661 -3.348 -11.338 1.00 98.88 400 TYR A O 1
ATOM 3072 N N . ILE A 1 401 ? 3.091 -2.162 -13.155 1.00 98.94 401 ILE A N 1
ATOM 3073 C CA . ILE A 1 401 ? 4.443 -2.098 -13.716 1.00 98.94 401 ILE A CA 1
ATOM 3074 C C . ILE A 1 401 ? 5.091 -0.760 -13.356 1.00 98.94 401 ILE A C 1
ATOM 3076 O O . ILE A 1 401 ? 4.527 0.296 -13.638 1.00 98.94 401 ILE A O 1
ATOM 3080 N N . SER A 1 402 ? 6.275 -0.803 -12.747 1.00 98.75 402 SER A N 1
ATOM 3081 C CA . SER A 1 402 ? 7.136 0.359 -12.508 1.00 98.75 402 SER A CA 1
ATOM 3082 C C . SER A 1 402 ? 8.085 0.535 -13.697 1.00 98.75 402 SER A C 1
ATOM 3084 O O . SER A 1 402 ? 8.863 -0.366 -14.006 1.00 98.75 402 SER A O 1
ATOM 3086 N N . GLY A 1 403 ? 7.984 1.654 -14.418 1.00 98.50 403 GLY A N 1
ATOM 3087 C CA . GLY A 1 403 ? 8.814 1.926 -15.592 1.00 98.50 403 GLY A CA 1
ATOM 3088 C C . GLY A 1 403 ? 10.034 2.791 -15.270 1.00 98.50 403 GLY A C 1
ATOM 3089 O O . GLY A 1 403 ? 9.897 3.813 -14.599 1.00 98.50 403 GLY A O 1
ATOM 3090 N N . ASN A 1 404 ? 11.182 2.427 -15.841 1.00 98.69 404 ASN A N 1
ATOM 3091 C CA . ASN A 1 404 ? 12.464 3.119 -15.697 1.00 98.69 404 ASN A CA 1
ATOM 3092 C C . ASN A 1 404 ? 12.422 4.579 -16.207 1.00 98.69 404 ASN A C 1
ATOM 3094 O O . ASN A 1 404 ? 12.095 4.831 -17.372 1.00 98.69 404 ASN A O 1
ATOM 3098 N N . VAL A 1 405 ? 12.774 5.532 -15.340 1.00 98.69 405 VAL A N 1
ATOM 3099 C CA . VAL A 1 405 ? 12.990 6.960 -15.644 1.00 98.69 405 VAL A CA 1
ATOM 3100 C C . VAL A 1 405 ? 14.443 7.376 -15.399 1.00 98.69 405 VAL A C 1
ATOM 3102 O O . VAL A 1 405 ? 14.942 8.240 -16.125 1.00 98.69 405 VAL A O 1
ATOM 3105 N N . GLY A 1 406 ? 15.099 6.800 -14.388 1.00 97.94 406 GLY A N 1
ATOM 3106 C CA . GLY A 1 406 ? 16.431 7.181 -13.919 1.00 97.94 406 GLY A CA 1
ATOM 3107 C C . GLY A 1 406 ? 17.552 6.902 -14.923 1.00 97.94 406 GLY A C 1
ATOM 3108 O O . GLY A 1 406 ? 18.394 7.774 -15.145 1.00 97.94 406 GLY A O 1
ATOM 3109 N N . SER A 1 407 ? 17.544 5.725 -15.559 1.00 97.88 407 SER A N 1
ATOM 3110 C CA . SER A 1 407 ? 18.540 5.315 -16.570 1.00 97.88 407 SER A CA 1
ATOM 3111 C C . SER A 1 407 ? 17.946 4.988 -17.946 1.00 97.88 407 SER A C 1
ATOM 3113 O O . SER A 1 407 ? 18.667 4.970 -18.946 1.00 97.88 407 SER A O 1
ATOM 3115 N N . GLY A 1 408 ? 16.636 4.751 -18.009 1.00 98.19 408 GLY A N 1
ATOM 3116 C CA . GLY A 1 408 ? 15.906 4.402 -19.221 1.00 98.19 408 GLY A CA 1
ATOM 3117 C C . GLY A 1 408 ? 15.620 5.591 -20.138 1.00 98.19 408 GLY A C 1
ATOM 3118 O O . GLY A 1 408 ? 16.081 6.718 -19.938 1.00 98.19 408 GLY A O 1
ATOM 3119 N N . THR A 1 409 ? 14.826 5.340 -21.181 1.00 98.81 409 THR A N 1
ATOM 3120 C CA . THR A 1 409 ? 14.402 6.385 -22.128 1.00 98.81 409 THR A CA 1
ATOM 3121 C C . THR A 1 409 ? 12.886 6.494 -22.286 1.00 98.81 409 THR A C 1
ATOM 3123 O O . THR A 1 409 ? 12.128 5.534 -22.151 1.00 98.81 409 THR A O 1
ATOM 3126 N N . VAL A 1 410 ? 12.421 7.682 -22.686 1.00 98.75 410 VAL A N 1
ATOM 3127 C CA . VAL A 1 410 ? 11.003 7.938 -23.002 1.00 98.75 410 VAL A CA 1
ATOM 3128 C C . VAL A 1 410 ? 10.473 6.989 -24.088 1.00 98.75 410 VAL A C 1
ATOM 3130 O O . VAL A 1 410 ? 9.319 6.564 -24.024 1.00 98.75 410 VAL A O 1
ATOM 3133 N N . GLN A 1 411 ? 11.307 6.646 -25.078 1.00 98.81 411 GLN A N 1
ATOM 3134 C CA . GLN A 1 411 ? 10.954 5.680 -26.122 1.00 98.81 411 GLN A CA 1
ATOM 3135 C C . GLN A 1 411 ? 10.796 4.275 -25.537 1.00 98.81 411 GLN A C 1
ATOM 3137 O O . GLN A 1 411 ? 9.798 3.621 -25.804 1.00 98.81 411 GLN A O 1
ATOM 3142 N N . GLU A 1 412 ? 11.747 3.831 -24.722 1.00 98.88 412 GLU A N 1
ATOM 3143 C CA . GLU A 1 412 ? 11.748 2.507 -24.102 1.00 98.88 412 GLU A CA 1
ATOM 3144 C C . GLU A 1 412 ? 10.493 2.248 -23.261 1.00 98.88 412 GLU A C 1
ATOM 3146 O O . GLU A 1 412 ? 9.834 1.227 -23.465 1.00 98.88 412 GLU A O 1
ATOM 3151 N N . MET A 1 413 ? 10.113 3.181 -22.380 1.00 98.81 413 MET A N 1
ATOM 3152 C CA . MET A 1 413 ? 8.893 3.049 -21.573 1.00 98.81 413 MET A CA 1
ATOM 3153 C C . MET A 1 413 ? 7.629 3.054 -22.453 1.00 98.81 413 MET A C 1
ATOM 3155 O O . MET A 1 413 ? 6.707 2.269 -22.228 1.00 98.81 413 MET A O 1
ATOM 3159 N N . SER A 1 414 ? 7.589 3.901 -23.489 1.00 98.75 414 SER A N 1
ATOM 3160 C CA . SER A 1 414 ? 6.475 3.955 -24.449 1.00 98.75 414 SER A CA 1
ATOM 3161 C C . SER A 1 414 ? 6.326 2.648 -25.239 1.00 98.75 414 SER A C 1
ATOM 3163 O O . SER A 1 414 ? 5.216 2.133 -25.387 1.00 98.75 414 SER A O 1
ATOM 3165 N N . GLU A 1 415 ? 7.444 2.072 -25.684 1.00 98.88 415 GLU A N 1
ATOM 3166 C CA . GLU A 1 415 ? 7.488 0.787 -26.379 1.00 98.88 415 GLU A CA 1
ATOM 3167 C C . GLU A 1 415 ? 7.083 -0.378 -25.468 1.00 98.88 415 GLU A C 1
ATOM 3169 O O . GLU A 1 415 ? 6.455 -1.315 -25.957 1.00 98.88 415 GLU A O 1
ATOM 3174 N N . TRP A 1 416 ? 7.354 -0.316 -24.157 1.00 98.88 416 TRP A N 1
ATOM 3175 C CA . TRP A 1 416 ? 6.896 -1.345 -23.216 1.00 98.88 416 TRP A CA 1
ATOM 3176 C C . TRP A 1 416 ? 5.372 -1.350 -23.071 1.00 98.88 416 TRP A C 1
ATOM 3178 O O . TRP A 1 416 ? 4.729 -2.396 -23.185 1.00 98.88 416 TRP A O 1
ATOM 3188 N N . VAL A 1 417 ? 4.775 -0.162 -22.908 1.00 98.75 417 VAL A N 1
ATOM 3189 C CA . VAL A 1 417 ? 3.315 0.018 -22.909 1.00 98.75 417 VAL A CA 1
ATOM 3190 C C . VAL A 1 417 ? 2.711 -0.506 -24.215 1.00 98.75 417 VAL A C 1
ATOM 3192 O O . VAL A 1 417 ? 1.696 -1.206 -24.188 1.00 98.75 417 VAL A O 1
ATOM 3195 N N . GLU A 1 418 ? 3.322 -0.195 -25.363 1.00 98.69 418 GLU A N 1
ATOM 3196 C CA . GLU A 1 418 ? 2.891 -0.698 -26.671 1.00 98.69 418 GLU A CA 1
ATOM 3197 C C . GLU A 1 418 ? 2.965 -2.228 -26.747 1.00 98.69 418 GLU A C 1
ATOM 3199 O O . GLU A 1 418 ? 1.967 -2.871 -27.073 1.00 98.69 418 GLU A O 1
ATOM 3204 N N . TYR A 1 419 ? 4.107 -2.813 -26.386 1.00 98.81 419 TYR A N 1
ATOM 3205 C CA . TYR A 1 419 ? 4.339 -4.256 -26.365 1.00 98.81 419 TYR A CA 1
ATOM 3206 C C . TYR A 1 419 ? 3.276 -4.998 -25.557 1.00 98.81 419 TYR A C 1
ATOM 3208 O O . TYR A 1 419 ? 2.714 -5.981 -26.035 1.00 98.81 419 TYR A O 1
ATOM 3216 N N . LEU A 1 420 ? 2.955 -4.497 -24.364 1.00 98.69 420 LEU A N 1
ATOM 3217 C CA . LEU A 1 420 ? 1.989 -5.112 -23.460 1.00 98.69 420 LEU A CA 1
ATOM 3218 C C . LEU A 1 420 ? 0.539 -4.976 -23.941 1.00 98.69 420 LEU A C 1
ATOM 3220 O O . LEU A 1 420 ? -0.209 -5.948 -23.879 1.00 98.69 420 LEU A O 1
ATOM 3224 N N . THR A 1 421 ? 0.134 -3.792 -24.413 1.00 98.44 421 THR A N 1
ATOM 3225 C CA . THR A 1 421 ? -1.296 -3.417 -24.502 1.00 98.44 421 THR A CA 1
ATOM 3226 C C . THR A 1 421 ? -1.819 -3.152 -25.920 1.00 98.44 421 THR A C 1
ATOM 3228 O O . THR A 1 421 ? -3.021 -2.960 -26.111 1.00 98.44 421 THR A O 1
ATOM 3231 N N . ARG A 1 422 ? -0.959 -3.134 -26.949 1.00 97.19 422 ARG A N 1
ATOM 3232 C CA . ARG A 1 422 ? -1.377 -2.925 -28.347 1.00 97.19 422 ARG A CA 1
ATOM 3233 C C . ARG A 1 422 ? -1.915 -4.220 -28.967 1.00 97.19 422 ARG A C 1
ATOM 3235 O O . ARG A 1 422 ? -1.171 -5.176 -29.175 1.00 97.19 422 ARG A O 1
ATOM 3242 N N . ASP A 1 423 ? -3.197 -4.207 -29.313 1.00 93.81 423 ASP A N 1
ATOM 3243 C CA . ASP A 1 423 ? -3.861 -5.241 -30.119 1.00 93.81 423 ASP A CA 1
ATOM 3244 C C . ASP A 1 423 ? -3.366 -5.241 -31.586 1.00 93.81 423 ASP A C 1
ATOM 3246 O O . ASP A 1 423 ? -2.712 -6.183 -32.050 1.00 93.81 423 ASP A O 1
ATOM 3250 N N . GLY A 1 424 ? -3.610 -4.128 -32.290 1.00 90.94 424 GLY A N 1
ATOM 3251 C CA . GLY A 1 424 ? -3.296 -3.971 -33.713 1.00 90.94 424 GLY A CA 1
ATOM 3252 C C . GLY A 1 424 ? -1.814 -4.133 -34.080 1.00 90.94 424 GLY A C 1
ATOM 3253 O O . GLY A 1 424 ? -0.921 -4.066 -33.238 1.00 90.94 424 GLY A O 1
ATOM 3254 N N . ASP A 1 425 ? -1.555 -4.332 -35.373 1.00 95.19 425 ASP A N 1
ATOM 3255 C CA . ASP A 1 425 ? -0.212 -4.591 -35.897 1.00 95.19 425 ASP A CA 1
ATOM 3256 C C . ASP A 1 425 ? 0.753 -3.405 -35.700 1.00 95.19 425 ASP A C 1
ATOM 3258 O O . ASP A 1 425 ? 0.464 -2.260 -36.056 1.00 95.19 425 ASP A O 1
ATOM 3262 N N . SER A 1 426 ? 1.922 -3.697 -35.129 1.00 97.12 426 SER A N 1
ATOM 3263 C CA . SER A 1 426 ? 3.011 -2.752 -34.873 1.00 97.12 426 SER A CA 1
ATOM 3264 C C . SER A 1 426 ? 4.325 -3.514 -34.631 1.00 97.12 426 SER A C 1
ATOM 3266 O O . SER A 1 426 ? 4.290 -4.729 -34.412 1.00 97.12 426 SER A O 1
ATOM 3268 N N . PRO A 1 427 ? 5.501 -2.855 -34.639 1.00 98.25 427 PRO A N 1
ATOM 3269 C CA . PRO A 1 427 ? 6.763 -3.514 -34.307 1.00 98.25 427 PRO A CA 1
ATOM 3270 C C . PRO A 1 427 ? 6.744 -4.194 -32.930 1.00 98.25 427 PRO A C 1
ATOM 3272 O O . PRO A 1 427 ? 7.159 -5.347 -32.831 1.00 98.25 427 PRO A O 1
ATOM 3275 N N . MET A 1 428 ? 6.219 -3.530 -31.892 1.00 98.62 428 MET A N 1
ATOM 3276 C CA . MET A 1 428 ? 6.175 -4.103 -30.542 1.00 98.62 428 MET A CA 1
ATOM 3277 C C . MET A 1 428 ? 5.095 -5.181 -30.395 1.00 98.62 428 MET A C 1
ATOM 3279 O O . MET A 1 428 ? 5.353 -6.209 -29.772 1.00 98.62 428 MET A O 1
ATOM 3283 N N . ALA A 1 429 ? 3.930 -5.032 -31.033 1.00 98.12 429 ALA A N 1
ATOM 3284 C CA . ALA A 1 429 ? 2.907 -6.079 -31.026 1.00 98.12 429 ALA A CA 1
ATOM 3285 C C . ALA A 1 429 ? 3.376 -7.347 -31.769 1.00 98.12 429 ALA A C 1
ATOM 3287 O O . ALA A 1 429 ? 3.142 -8.462 -31.302 1.00 98.12 429 ALA A O 1
ATOM 3288 N N . ARG A 1 430 ? 4.101 -7.210 -32.892 1.00 98.62 430 ARG A N 1
ATOM 3289 C CA . ARG A 1 430 ? 4.739 -8.354 -33.573 1.00 98.62 430 ARG A CA 1
ATOM 3290 C C . ARG A 1 430 ? 5.836 -9.001 -32.732 1.00 98.62 430 ARG A C 1
ATOM 3292 O O . ARG A 1 430 ? 5.961 -10.220 -32.767 1.00 98.62 430 ARG A O 1
ATOM 3299 N N . LEU A 1 431 ? 6.598 -8.218 -31.966 1.00 98.69 431 LEU A N 1
ATOM 3300 C CA . LEU A 1 431 ? 7.597 -8.755 -31.041 1.00 98.69 431 LEU A CA 1
ATOM 3301 C C . LEU A 1 431 ? 6.936 -9.558 -29.906 1.00 98.69 431 LEU A C 1
ATOM 3303 O O . LEU A 1 431 ? 7.400 -10.650 -29.595 1.00 98.69 431 LEU A O 1
ATOM 3307 N N . ARG A 1 432 ? 5.811 -9.081 -29.348 1.00 98.75 432 ARG A N 1
ATOM 3308 C CA . ARG A 1 432 ? 5.016 -9.830 -28.354 1.00 98.75 432 ARG A CA 1
ATOM 3309 C C . ARG A 1 432 ? 4.533 -11.173 -28.923 1.00 98.75 432 ARG A C 1
ATOM 3311 O O . ARG A 1 432 ? 4.747 -12.208 -28.292 1.00 98.75 432 ARG A O 1
ATOM 3318 N N . ARG A 1 433 ? 3.974 -11.150 -30.141 1.00 98.44 433 ARG A N 1
ATOM 3319 C CA . ARG A 1 433 ? 3.535 -12.338 -30.901 1.00 98.44 433 ARG A CA 1
ATOM 3320 C C . ARG A 1 433 ? 4.664 -13.342 -31.117 1.00 98.44 433 ARG A C 1
ATOM 3322 O O . ARG A 1 433 ? 4.496 -14.521 -30.824 1.00 98.44 433 ARG A O 1
ATOM 3329 N N . ALA A 1 434 ? 5.821 -12.874 -31.587 1.00 98.31 434 ALA A N 1
ATOM 3330 C CA . ALA A 1 434 ? 7.003 -13.709 -31.807 1.00 98.31 434 ALA A CA 1
ATOM 3331 C C . ALA A 1 434 ? 7.522 -14.355 -30.509 1.00 98.31 434 ALA A C 1
ATOM 3333 O O . ALA A 1 434 ? 8.015 -15.478 -30.543 1.00 98.31 434 ALA A O 1
ATOM 3334 N N . ASN A 1 435 ? 7.343 -13.679 -29.372 1.00 98.31 435 ASN A N 1
ATOM 3335 C CA . ASN A 1 435 ? 7.683 -14.178 -28.041 1.00 98.31 435 ASN A CA 1
ATOM 3336 C C . ASN A 1 435 ? 6.577 -15.046 -27.400 1.00 98.31 435 ASN A C 1
ATOM 3338 O O . ASN A 1 435 ? 6.648 -15.322 -26.208 1.00 98.31 435 ASN A O 1
ATOM 3342 N N . GLY A 1 436 ? 5.562 -15.479 -28.157 1.00 97.00 436 GLY A N 1
ATOM 3343 C CA . GLY A 1 436 ? 4.585 -16.483 -27.714 1.00 97.00 436 GLY A CA 1
ATOM 3344 C C . GLY A 1 436 ? 3.252 -15.952 -27.172 1.00 97.00 436 GLY A C 1
ATOM 3345 O O . GLY A 1 436 ? 2.405 -16.761 -26.799 1.00 97.00 436 GLY A O 1
ATOM 3346 N N . ARG A 1 437 ? 3.010 -14.632 -27.167 1.00 97.75 437 ARG A N 1
ATOM 3347 C CA . ARG A 1 437 ? 1.720 -14.049 -26.746 1.00 97.75 437 ARG A CA 1
ATOM 3348 C C . ARG A 1 437 ? 1.070 -13.260 -27.882 1.00 97.75 437 ARG A C 1
ATOM 3350 O O . ARG A 1 437 ? 1.533 -12.178 -28.239 1.00 97.75 437 ARG A O 1
ATOM 3357 N N . ASP A 1 438 ? -0.031 -13.778 -28.426 1.00 97.06 438 ASP A N 1
ATOM 3358 C CA . ASP A 1 438 ? -0.756 -13.102 -29.508 1.00 97.06 438 ASP A CA 1
ATOM 3359 C C . ASP A 1 438 ? -1.556 -11.893 -29.002 1.00 97.06 438 ASP A C 1
ATOM 3361 O O . ASP A 1 438 ? -1.217 -10.742 -29.290 1.00 97.06 438 ASP A O 1
ATOM 3365 N N . GLU A 1 439 ? -2.554 -12.153 -28.159 1.00 97.44 439 GLU A N 1
ATOM 3366 C CA . GLU A 1 439 ? -3.430 -11.142 -27.561 1.00 97.44 439 GLU A CA 1
ATOM 3367 C C . GLU A 1 439 ? -2.677 -10.186 -26.619 1.00 97.44 439 GLU A C 1
ATOM 3369 O O . GLU A 1 439 ? -1.816 -10.634 -25.854 1.00 97.44 439 GLU A O 1
ATOM 3374 N N . PRO A 1 440 ? -3.001 -8.881 -26.596 1.00 97.94 440 PRO A N 1
ATOM 3375 C CA . PRO A 1 440 ? -2.458 -7.973 -25.592 1.00 97.94 440 PRO A CA 1
ATOM 3376 C C . PRO A 1 440 ? -2.885 -8.387 -24.176 1.00 97.94 440 PRO A C 1
ATOM 3378 O O . PRO A 1 440 ? -3.905 -9.047 -23.960 1.00 97.94 440 PRO A O 1
ATOM 3381 N N . TRP A 1 441 ? -2.122 -7.947 -23.184 1.00 98.62 441 TRP A N 1
ATOM 3382 C CA . TRP A 1 441 ? -2.564 -7.959 -21.795 1.00 98.62 441 TRP A CA 1
ATOM 3383 C C . TRP A 1 441 ? -3.313 -6.672 -21.453 1.00 98.62 441 TRP A C 1
ATOM 3385 O O . TRP A 1 441 ? -3.181 -5.641 -22.121 1.00 98.62 441 TRP A O 1
ATOM 3395 N N . ARG A 1 442 ? -4.071 -6.721 -20.357 1.00 97.50 442 ARG A N 1
ATOM 3396 C CA . ARG A 1 442 ? -4.550 -5.517 -19.680 1.00 97.50 442 ARG A CA 1
ATOM 3397 C C . ARG A 1 442 ? -3.537 -5.127 -18.616 1.00 97.50 442 ARG A C 1
ATOM 3399 O O . ARG A 1 442 ? -3.184 -5.947 -17.778 1.00 97.50 442 ARG A O 1
ATOM 3406 N N . VAL A 1 443 ? -3.082 -3.881 -18.665 1.00 97.94 443 VAL A N 1
ATOM 3407 C CA . VAL A 1 443 ? -2.203 -3.292 -17.654 1.00 97.94 443 VAL A CA 1
ATOM 3408 C C . VAL A 1 443 ? -2.848 -2.007 -17.182 1.00 97.94 443 VAL A C 1
ATOM 3410 O O . VAL A 1 443 ? -2.991 -1.062 -17.957 1.00 97.94 443 VAL A O 1
ATOM 3413 N N . LYS A 1 444 ? -3.283 -1.992 -15.922 1.00 96.75 444 LYS A N 1
ATOM 3414 C CA . LYS A 1 444 ? -3.998 -0.857 -15.342 1.00 96.75 444 LYS A CA 1
ATOM 3415 C C . LYS A 1 444 ? -3.042 0.141 -14.704 1.00 96.75 444 LYS A C 1
ATOM 3417 O O . LYS A 1 444 ? -3.189 1.333 -14.948 1.00 96.75 444 LYS A O 1
ATOM 3422 N N . PHE A 1 445 ? -2.081 -0.310 -13.904 1.00 98.81 445 PHE A N 1
ATOM 3423 C CA . PHE A 1 445 ? -1.237 0.577 -13.103 1.00 98.81 445 PHE A CA 1
ATOM 3424 C C . PHE A 1 445 ? 0.160 0.712 -13.699 1.00 98.81 445 PHE A C 1
ATOM 3426 O O . PHE A 1 445 ? 0.784 -0.286 -14.062 1.00 98.81 445 PHE A O 1
ATOM 3433 N N . TRP A 1 446 ? 0.630 1.955 -13.817 1.00 98.81 446 TRP A N 1
ATOM 3434 C CA . TRP A 1 446 ? 1.908 2.262 -14.452 1.00 98.81 446 TRP A CA 1
ATOM 3435 C C . TRP A 1 446 ? 2.681 3.335 -13.682 1.00 98.81 446 TRP A C 1
ATOM 3437 O O . TRP A 1 446 ? 2.258 4.492 -13.628 1.00 98.81 446 TRP A O 1
ATOM 3447 N N . GLY A 1 447 ? 3.812 2.950 -13.102 1.00 98.75 447 GLY A N 1
ATOM 3448 C CA . GLY A 1 447 ? 4.724 3.823 -12.370 1.00 98.75 447 GLY A CA 1
ATOM 3449 C C . GLY A 1 447 ? 5.626 4.581 -13.334 1.00 98.75 447 GLY A C 1
ATOM 3450 O O . GLY A 1 447 ? 6.156 4.008 -14.287 1.00 98.75 447 GLY A O 1
ATOM 3451 N N . ILE A 1 448 ? 5.768 5.882 -13.109 1.00 98.44 448 ILE A N 1
ATOM 3452 C CA . ILE A 1 448 ? 6.635 6.773 -13.876 1.00 98.44 448 ILE A CA 1
ATOM 3453 C C . ILE A 1 448 ? 7.868 7.058 -13.012 1.00 98.44 448 ILE A C 1
ATOM 3455 O O . ILE A 1 448 ? 7.930 8.082 -12.323 1.00 98.44 448 ILE A O 1
ATOM 3459 N N . GLY A 1 449 ? 8.811 6.113 -13.042 1.00 98.25 449 GLY A N 1
ATOM 3460 C CA . GLY A 1 449 ? 9.967 6.050 -12.153 1.00 98.25 449 GLY A CA 1
ATOM 3461 C C . GLY A 1 449 ? 9.603 5.602 -10.738 1.00 98.25 449 GLY A C 1
ATOM 3462 O O . GLY A 1 449 ? 8.438 5.627 -10.332 1.00 98.25 449 GLY A O 1
ATOM 3463 N N . ASN A 1 450 ? 10.628 5.244 -9.980 1.00 98.62 450 ASN A N 1
ATOM 3464 C CA . ASN A 1 450 ? 10.597 4.926 -8.564 1.00 98.62 450 ASN A CA 1
ATOM 3465 C C . ASN A 1 450 ? 11.652 5.756 -7.813 1.00 98.62 450 ASN A C 1
ATOM 3467 O O . ASN A 1 450 ? 12.721 6.011 -8.355 1.00 98.62 450 ASN A O 1
ATOM 3471 N N . GLU A 1 451 ? 11.365 6.147 -6.561 1.00 98.12 451 GLU A N 1
ATOM 3472 C CA . GLU A 1 451 ? 12.296 6.832 -5.639 1.00 98.12 451 GLU A CA 1
ATOM 3473 C C . GLU A 1 451 ? 13.274 7.787 -6.336 1.00 98.12 451 GLU A C 1
ATOM 3475 O O . GLU A 1 451 ? 14.486 7.764 -6.117 1.00 98.12 451 GLU A O 1
ATOM 3480 N N . THR A 1 452 ? 12.756 8.630 -7.231 1.00 98.31 452 THR A N 1
ATOM 3481 C CA . THR A 1 452 ? 13.610 9.444 -8.109 1.00 98.31 452 THR A CA 1
ATOM 3482 C C . THR A 1 452 ? 14.390 10.510 -7.335 1.00 98.31 452 THR A C 1
ATOM 3484 O O . THR A 1 452 ? 15.364 11.047 -7.852 1.00 98.31 452 THR A O 1
ATOM 3487 N N . TRP A 1 453 ? 14.025 10.779 -6.075 1.00 97.94 453 TRP A N 1
ATOM 3488 C CA . TRP A 1 453 ? 14.806 11.540 -5.088 1.00 97.94 453 TRP A CA 1
ATOM 3489 C C . TRP A 1 453 ? 16.068 10.816 -4.587 1.00 97.94 453 TRP A C 1
ATOM 3491 O O . TRP A 1 453 ? 16.992 11.481 -4.125 1.00 97.94 453 TRP A O 1
ATOM 3501 N N . GLY A 1 454 ? 16.106 9.485 -4.669 1.00 97.50 454 GLY A N 1
ATOM 3502 C CA . GLY A 1 454 ? 17.163 8.601 -4.180 1.00 97.50 454 GLY A CA 1
ATOM 3503 C C . GLY A 1 454 ? 17.748 7.744 -5.305 1.00 97.50 454 GLY A C 1
ATOM 3504 O O . GLY A 1 454 ? 18.350 8.281 -6.238 1.00 97.50 454 GLY A O 1
ATOM 3505 N N . CYS A 1 455 ? 17.589 6.419 -5.225 1.00 96.56 455 CYS A N 1
ATOM 3506 C CA . CYS A 1 455 ? 18.188 5.478 -6.180 1.00 96.56 455 CYS A CA 1
ATOM 3507 C C . CYS A 1 455 ? 17.749 5.710 -7.637 1.00 96.56 455 CYS A C 1
ATOM 3509 O O . CYS A 1 455 ? 18.577 5.597 -8.538 1.00 96.56 455 CYS A O 1
ATOM 3511 N N . GLY A 1 456 ? 16.518 6.177 -7.880 1.00 97.38 456 GLY A N 1
ATOM 3512 C CA . GLY A 1 456 ? 16.019 6.513 -9.220 1.00 97.38 456 GLY A CA 1
ATOM 3513 C C . GLY A 1 456 ? 16.623 7.773 -9.863 1.00 97.38 456 GLY A C 1
ATOM 3514 O O . GLY A 1 456 ? 16.045 8.298 -10.812 1.00 97.38 456 GLY A O 1
ATOM 3515 N N . GLY A 1 457 ? 17.746 8.303 -9.357 1.00 96.75 457 GLY A N 1
ATOM 3516 C CA . GLY A 1 457 ? 18.529 9.352 -10.029 1.00 96.75 457 GLY A CA 1
ATOM 3517 C C . GLY A 1 457 ? 18.892 10.592 -9.203 1.00 96.75 457 GLY A C 1
ATOM 3518 O O . GLY A 1 457 ? 19.343 11.577 -9.787 1.00 96.75 457 GLY A O 1
ATOM 3519 N N . ASN A 1 458 ? 18.717 10.578 -7.874 1.00 97.75 458 ASN A N 1
ATOM 3520 C CA . ASN A 1 458 ? 19.058 11.679 -6.952 1.00 97.75 458 ASN A CA 1
ATOM 3521 C C . ASN A 1 458 ? 18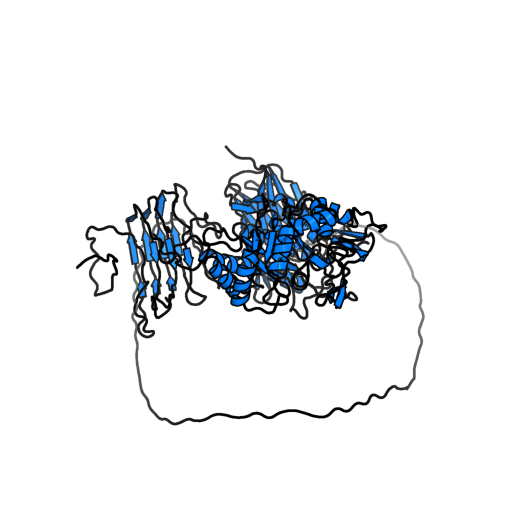.500 13.054 -7.393 1.00 97.75 458 ASN A C 1
ATOM 3523 O O . ASN A 1 458 ? 19.159 14.098 -7.318 1.00 97.75 458 ASN A O 1
ATOM 3527 N N . MET A 1 459 ? 17.279 13.054 -7.924 1.00 98.31 459 MET A N 1
ATOM 3528 C CA . MET A 1 459 ? 16.648 14.204 -8.557 1.00 98.31 459 MET A CA 1
ATOM 3529 C C . MET A 1 459 ? 16.055 15.169 -7.533 1.00 98.31 459 MET A C 1
ATOM 3531 O O . MET A 1 459 ? 15.487 14.778 -6.517 1.00 98.31 459 MET A O 1
ATOM 3535 N N . ARG A 1 460 ? 16.067 16.465 -7.859 1.00 97.94 460 ARG A N 1
ATOM 3536 C CA . ARG A 1 460 ? 15.203 17.434 -7.172 1.00 97.94 460 ARG A CA 1
ATOM 3537 C C . ARG A 1 460 ? 13.752 17.250 -7.613 1.00 97.94 460 ARG A C 1
ATOM 3539 O O . ARG A 1 460 ? 13.509 16.985 -8.792 1.00 97.94 460 ARG A O 1
ATOM 3546 N N . ALA A 1 461 ? 12.809 17.532 -6.712 1.00 96.75 461 ALA A N 1
ATOM 3547 C CA . ALA A 1 461 ? 11.369 17.462 -6.972 1.00 96.75 461 ALA A CA 1
ATOM 3548 C C . ALA A 1 461 ? 10.955 18.162 -8.274 1.00 96.75 461 ALA A C 1
ATOM 3550 O O . ALA A 1 461 ? 10.148 17.631 -9.029 1.00 96.75 461 ALA A O 1
ATOM 3551 N N . GLU A 1 462 ? 11.527 19.337 -8.566 1.00 95.31 462 GLU A N 1
ATOM 3552 C CA . GLU A 1 462 ? 11.159 20.111 -9.756 1.00 95.31 462 GLU A CA 1
ATOM 3553 C C . GLU A 1 462 ? 11.582 19.403 -11.056 1.00 95.31 462 GLU A C 1
ATOM 3555 O O . GLU A 1 462 ? 10.836 19.408 -12.028 1.00 95.31 462 GLU A O 1
ATOM 3560 N N . TYR A 1 463 ? 12.745 18.741 -11.056 1.00 97.19 463 TYR A N 1
ATOM 3561 C CA . TYR A 1 463 ? 13.254 18.007 -12.220 1.00 97.19 463 TYR A CA 1
ATOM 3562 C C . TYR A 1 463 ? 12.543 16.660 -12.409 1.00 97.19 463 TYR A C 1
ATOM 3564 O O . TYR A 1 463 ? 12.145 16.329 -13.525 1.00 97.19 463 TYR A O 1
ATOM 3572 N N . SER A 1 464 ? 12.301 15.930 -11.313 1.00 97.81 464 SER A N 1
ATOM 3573 C CA . SER A 1 464 ? 11.465 14.721 -11.327 1.00 97.81 464 SER A CA 1
ATOM 3574 C C . SER A 1 464 ? 10.074 15.019 -11.900 1.00 97.81 464 SER A C 1
ATOM 3576 O O . SER A 1 464 ? 9.576 14.292 -12.757 1.00 97.81 464 SER A O 1
ATOM 3578 N N . ALA A 1 465 ? 9.470 16.144 -11.506 1.00 95.38 465 ALA A N 1
ATOM 3579 C CA . ALA A 1 465 ? 8.155 16.554 -11.979 1.00 95.38 465 ALA A CA 1
ATOM 3580 C C . ALA A 1 465 ? 8.122 16.891 -13.487 1.00 95.38 465 ALA A C 1
ATOM 3582 O O . ALA A 1 465 ? 7.147 16.550 -14.163 1.00 95.38 465 ALA A O 1
ATOM 3583 N N . ASP A 1 466 ? 9.178 17.501 -14.037 1.00 93.75 466 ASP A N 1
ATOM 3584 C CA . ASP A 1 466 ? 9.315 17.722 -15.484 1.00 93.75 466 ASP A CA 1
ATOM 3585 C C . ASP A 1 466 ? 9.435 16.393 -16.255 1.00 93.75 466 ASP A C 1
ATOM 3587 O O . ASP A 1 466 ? 8.714 16.180 -17.239 1.00 93.75 466 ASP A O 1
ATOM 3591 N N . LEU A 1 467 ? 10.272 15.460 -15.779 1.00 97.50 467 LEU A N 1
ATOM 3592 C CA . LEU A 1 467 ? 10.406 14.131 -16.384 1.00 97.50 467 LEU A CA 1
ATOM 3593 C C . LEU A 1 467 ? 9.107 13.325 -16.289 1.00 97.50 467 LEU A C 1
ATOM 3595 O O . LEU A 1 467 ? 8.672 12.762 -17.293 1.00 97.50 467 LEU A O 1
ATOM 3599 N N . ALA A 1 468 ? 8.428 13.330 -15.140 1.00 96.56 468 ALA A N 1
ATOM 3600 C CA . ALA A 1 468 ? 7.165 12.621 -14.954 1.00 96.56 468 ALA A CA 1
ATOM 3601 C C . ALA A 1 468 ? 6.114 13.045 -15.996 1.00 96.56 468 ALA A C 1
ATOM 3603 O O . ALA A 1 468 ? 5.434 12.201 -16.580 1.00 96.56 468 ALA A O 1
ATOM 3604 N N . ARG A 1 469 ? 6.026 14.346 -16.316 1.00 93.38 469 ARG A N 1
ATOM 3605 C CA . ARG A 1 469 ? 5.158 14.857 -17.395 1.00 93.38 469 ARG A CA 1
ATOM 3606 C C . ARG A 1 469 ? 5.606 14.380 -18.776 1.00 93.38 469 ARG A C 1
ATOM 3608 O O . ARG A 1 469 ? 4.757 14.035 -19.604 1.00 93.38 469 ARG A O 1
ATOM 3615 N N . GLN A 1 470 ? 6.913 14.386 -19.039 1.00 95.56 470 GLN A N 1
ATOM 3616 C CA . GLN A 1 470 ? 7.479 13.963 -20.317 1.00 95.56 470 GLN A CA 1
ATOM 3617 C C . GLN A 1 470 ? 7.212 12.475 -20.571 1.00 95.56 470 GLN A C 1
ATOM 3619 O O . GLN A 1 470 ? 6.589 12.146 -21.577 1.00 95.56 470 GLN A O 1
ATOM 3624 N N . TYR A 1 471 ? 7.599 11.589 -19.653 1.00 98.12 471 TYR A N 1
ATOM 3625 C CA . TYR A 1 471 ? 7.401 10.141 -19.767 1.00 98.12 471 TYR A CA 1
ATOM 3626 C C . TYR A 1 471 ? 5.912 9.760 -19.832 1.00 98.12 471 TYR A C 1
ATOM 3628 O O . TYR A 1 471 ? 5.487 9.050 -20.752 1.00 98.12 471 TYR A O 1
ATOM 3636 N N . ALA A 1 472 ? 5.077 10.313 -18.944 1.00 95.81 472 ALA A N 1
ATOM 3637 C CA . ALA A 1 472 ? 3.640 10.030 -18.927 1.00 95.81 472 ALA A CA 1
ATOM 3638 C C . ALA A 1 472 ? 2.922 10.430 -20.233 1.00 95.81 472 ALA A C 1
ATOM 3640 O O . ALA A 1 472 ? 1.936 9.796 -20.613 1.00 95.81 472 ALA A O 1
ATOM 3641 N N . THR A 1 473 ? 3.435 11.431 -20.964 1.00 94.44 473 THR A N 1
ATOM 3642 C CA . THR A 1 473 ? 2.891 11.857 -22.267 1.00 94.44 473 THR A CA 1
ATOM 3643 C C . THR A 1 473 ? 2.974 10.760 -23.336 1.00 94.44 473 THR A C 1
ATOM 3645 O O . THR A 1 473 ? 2.108 10.712 -24.215 1.00 94.44 473 THR A O 1
ATOM 3648 N N . TYR A 1 474 ? 3.976 9.876 -23.278 1.00 97.12 474 TYR A N 1
ATOM 3649 C CA . TYR A 1 474 ? 4.183 8.805 -24.265 1.00 97.12 474 TYR A CA 1
ATOM 3650 C C . TYR A 1 474 ? 3.687 7.429 -23.795 1.00 97.12 474 TYR A C 1
ATOM 3652 O O . TYR A 1 474 ? 3.527 6.527 -24.617 1.00 97.12 474 TYR A O 1
ATOM 3660 N N . CYS A 1 475 ? 3.328 7.287 -22.518 1.00 96.31 475 CYS A N 1
ATOM 3661 C CA . CYS A 1 475 ? 2.559 6.151 -22.009 1.00 96.31 475 CYS A CA 1
ATOM 3662 C C . CYS A 1 475 ? 1.101 6.257 -22.493 1.00 96.31 475 CYS A C 1
ATOM 3664 O O . CYS A 1 475 ? 0.256 6.862 -21.827 1.00 96.31 475 CYS A O 1
ATOM 3666 N N . ARG A 1 476 ? 0.796 5.744 -23.691 1.00 94.31 476 ARG A N 1
ATOM 3667 C CA . ARG A 1 476 ? -0.526 5.875 -24.332 1.00 94.31 476 ARG A CA 1
ATOM 3668 C C . ARG A 1 476 ? -1.513 4.798 -23.879 1.00 94.31 476 ARG A C 1
ATOM 3670 O O . ARG A 1 476 ? -1.141 3.664 -23.617 1.00 94.31 476 ARG A O 1
ATOM 3677 N N . ASP A 1 477 ? -2.792 5.161 -23.857 1.00 95.69 477 ASP A N 1
ATOM 3678 C CA . ASP A 1 477 ? -3.887 4.193 -23.766 1.00 95.69 477 ASP A CA 1
ATOM 3679 C C . ASP A 1 477 ? -4.055 3.487 -25.124 1.00 95.69 477 ASP A C 1
ATOM 3681 O O . ASP A 1 477 ? -4.137 4.147 -26.166 1.00 95.69 477 ASP A O 1
ATOM 3685 N N . HIS A 1 478 ? -4.152 2.157 -25.126 1.00 95.44 478 HIS A N 1
ATOM 3686 C CA . HIS A 1 478 ? -4.310 1.353 -26.339 1.00 95.44 478 HIS A CA 1
ATOM 3687 C C . HIS A 1 478 ? -5.629 0.579 -26.315 1.00 95.44 478 HIS A C 1
ATOM 3689 O O . HIS A 1 478 ? -5.859 -0.257 -25.447 1.00 95.44 478 HIS A O 1
ATOM 3695 N N . GLY A 1 479 ? -6.506 0.871 -27.284 1.00 91.88 479 GLY A N 1
ATOM 3696 C CA . GLY A 1 479 ? -7.852 0.295 -27.328 1.00 91.88 479 GLY A CA 1
ATOM 3697 C C . GLY A 1 479 ? -8.623 0.597 -26.041 1.00 91.88 479 GLY A C 1
ATOM 3698 O O . GLY A 1 479 ? -8.675 1.749 -25.587 1.00 91.88 479 GLY A O 1
ATOM 3699 N N . ASP A 1 480 ? -9.166 -0.453 -25.433 1.00 93.50 480 ASP A N 1
ATOM 3700 C CA . ASP A 1 480 ? -9.891 -0.379 -24.163 1.00 93.50 480 ASP A CA 1
ATOM 3701 C C . ASP A 1 480 ? -8.973 -0.312 -22.932 1.00 93.50 480 ASP A C 1
ATOM 3703 O O . ASP A 1 480 ? -9.449 -0.003 -21.841 1.00 93.50 480 ASP A O 1
ATOM 3707 N N . ASN A 1 481 ? -7.660 -0.539 -23.075 1.00 97.31 481 ASN A N 1
ATOM 3708 C CA . ASN A 1 481 ? -6.732 -0.424 -21.954 1.00 97.31 481 ASN A CA 1
ATOM 3709 C C . ASN A 1 481 ? -6.553 1.047 -21.546 1.00 97.31 481 ASN A C 1
ATOM 3711 O O . ASN A 1 481 ? -6.168 1.882 -22.372 1.00 97.31 481 ASN A O 1
ATOM 3715 N N . LYS A 1 482 ? -6.813 1.359 -20.271 1.00 95.81 482 LYS A N 1
ATOM 3716 C CA . LYS A 1 482 ? -6.658 2.697 -19.681 1.00 95.81 482 LYS A CA 1
ATOM 3717 C C . LYS A 1 482 ? -5.612 2.652 -18.581 1.00 95.81 482 LYS A C 1
ATOM 3719 O O . LYS A 1 482 ? -5.823 1.991 -17.568 1.00 95.81 482 LYS A O 1
ATOM 3724 N N . LEU A 1 483 ? -4.504 3.363 -18.783 1.00 97.31 483 LEU A N 1
ATOM 3725 C CA . LEU A 1 483 ? -3.458 3.446 -17.770 1.00 97.31 483 LEU A CA 1
ATOM 3726 C C . LEU A 1 483 ? -3.865 4.426 -16.667 1.00 97.31 483 LEU A C 1
ATOM 3728 O O . LEU A 1 483 ? -4.230 5.573 -16.932 1.00 97.31 483 LEU A O 1
ATOM 3732 N N . TYR A 1 484 ? -3.712 3.987 -15.428 1.00 97.81 484 TYR A N 1
ATOM 3733 C CA . TYR A 1 484 ? -3.632 4.809 -14.235 1.00 97.81 484 TYR A CA 1
ATOM 3734 C C . TYR A 1 484 ? -2.144 5.042 -13.949 1.00 97.81 484 TYR A C 1
ATOM 3736 O O . TYR A 1 484 ? -1.447 4.168 -13.431 1.00 97.81 484 TYR A O 1
ATOM 3744 N N . ARG A 1 485 ? -1.644 6.205 -14.374 1.00 98.06 485 ARG A N 1
ATOM 3745 C CA . ARG A 1 485 ? -0.228 6.583 -14.278 1.00 98.06 485 ARG A CA 1
ATOM 3746 C C . ARG A 1 485 ? 0.046 7.151 -12.887 1.00 98.06 485 ARG A C 1
ATOM 3748 O O . ARG A 1 485 ? -0.701 8.020 -12.431 1.00 98.06 485 ARG A O 1
ATOM 3755 N N . ILE A 1 486 ? 1.103 6.681 -12.240 1.00 98.69 486 ILE A N 1
ATOM 3756 C CA . ILE A 1 486 ? 1.507 7.049 -10.879 1.00 98.69 486 ILE A CA 1
ATOM 3757 C C . ILE A 1 486 ? 2.872 7.730 -10.983 1.00 98.69 486 ILE A C 1
ATOM 3759 O O . ILE A 1 486 ? 3.800 7.155 -11.543 1.00 98.69 486 ILE A O 1
ATOM 3763 N N . ALA A 1 487 ? 2.991 8.972 -10.516 1.00 98.25 487 ALA A N 1
ATOM 3764 C CA . ALA A 1 487 ? 4.272 9.677 -10.493 1.00 98.25 487 ALA A CA 1
ATOM 3765 C C . ALA A 1 487 ? 5.057 9.344 -9.216 1.00 98.25 487 ALA A C 1
ATOM 3767 O O . ALA A 1 487 ? 4.471 9.401 -8.132 1.00 98.25 487 ALA A O 1
ATOM 3768 N N . SER A 1 488 ? 6.366 9.084 -9.358 1.00 98.44 488 SER A N 1
ATOM 3769 C CA . SER A 1 488 ? 7.327 8.940 -8.251 1.00 98.44 488 SER A CA 1
ATOM 3770 C C . SER A 1 488 ? 7.241 10.131 -7.290 1.00 98.44 488 SER A C 1
ATOM 3772 O O . SER A 1 488 ? 7.655 11.254 -7.607 1.00 98.44 488 SER A O 1
ATOM 3774 N N . GLY A 1 489 ? 6.628 9.895 -6.135 1.00 97.81 489 GLY A N 1
ATOM 3775 C CA . GLY A 1 489 ? 6.315 10.888 -5.125 1.00 97.81 489 GLY A CA 1
ATOM 3776 C C . GLY A 1 489 ? 7.283 10.889 -3.943 1.00 97.81 489 GLY A C 1
ATOM 3777 O O . GLY A 1 489 ? 8.485 10.683 -4.100 1.00 97.81 489 GLY A O 1
ATOM 3778 N N . ALA A 1 490 ? 6.766 11.239 -2.768 1.00 98.06 490 ALA A N 1
ATOM 3779 C CA . ALA A 1 490 ? 7.576 11.647 -1.622 1.00 98.06 490 ALA A CA 1
ATOM 3780 C C . ALA A 1 490 ? 8.081 10.471 -0.769 1.00 98.06 490 ALA A C 1
ATOM 3782 O O . ALA A 1 490 ? 7.411 9.450 -0.643 1.00 98.06 490 ALA A O 1
ATOM 3783 N N . THR A 1 491 ? 9.198 10.666 -0.070 1.00 97.25 491 THR A N 1
ATOM 3784 C CA . THR A 1 491 ? 9.561 9.838 1.092 1.00 97.25 491 THR A CA 1
ATOM 3785 C C . THR A 1 491 ? 9.112 10.511 2.385 1.00 97.25 491 THR A C 1
ATOM 3787 O O . THR A 1 491 ? 9.263 11.727 2.543 1.00 97.25 491 THR A O 1
ATOM 3790 N N . GLY A 1 492 ? 8.523 9.736 3.300 1.00 95.69 492 GLY A N 1
ATOM 3791 C CA . GLY A 1 492 ? 8.105 10.208 4.619 1.00 95.69 492 GLY A CA 1
ATOM 3792 C C . GLY A 1 492 ? 7.269 11.492 4.563 1.00 95.69 492 GLY A C 1
ATOM 3793 O O . GLY A 1 492 ? 6.254 11.559 3.872 1.00 95.69 492 GLY A O 1
ATOM 3794 N N . ASP A 1 493 ? 7.695 12.521 5.295 1.00 94.62 493 ASP A N 1
ATOM 3795 C CA . ASP A 1 493 ? 7.038 13.827 5.397 1.00 94.62 493 ASP A CA 1
ATOM 3796 C C . ASP A 1 493 ? 7.622 14.924 4.474 1.00 94.62 493 ASP A C 1
ATOM 3798 O O . ASP A 1 493 ? 7.434 16.114 4.746 1.00 94.62 493 ASP A O 1
ATOM 3802 N N . ASP A 1 494 ? 8.241 14.573 3.331 1.00 97.31 494 ASP A N 1
ATOM 3803 C CA . ASP A 1 494 ? 8.576 15.554 2.276 1.00 97.31 494 ASP A CA 1
ATOM 3804 C C . ASP A 1 494 ? 7.322 16.052 1.525 1.00 97.31 494 ASP A C 1
ATOM 3806 O O . ASP A 1 494 ? 7.045 15.750 0.360 1.00 97.31 494 ASP A O 1
ATOM 3810 N N . TYR A 1 495 ? 6.549 16.891 2.209 1.00 94.06 495 TYR A N 1
ATOM 3811 C CA . TYR A 1 495 ? 5.385 17.581 1.661 1.00 94.06 495 TYR A CA 1
ATOM 3812 C C . TYR A 1 495 ? 5.742 18.574 0.539 1.00 94.06 495 TYR A C 1
ATOM 3814 O O . TYR A 1 495 ? 4.850 18.997 -0.207 1.00 94.06 495 TYR A O 1
ATOM 3822 N N . LYS A 1 496 ? 7.020 18.970 0.396 1.00 92.69 496 LYS A N 1
ATOM 3823 C CA . LYS A 1 496 ? 7.466 19.838 -0.703 1.00 92.69 496 LYS A CA 1
ATOM 3824 C C . LYS A 1 496 ? 7.444 19.056 -2.015 1.00 92.69 496 LYS A C 1
ATOM 3826 O O . LYS A 1 496 ? 6.968 19.592 -3.015 1.00 92.69 496 LYS A O 1
ATOM 3831 N N . TRP A 1 497 ? 7.893 17.802 -2.019 1.00 97.88 497 TRP A N 1
ATOM 3832 C CA . TRP A 1 497 ? 7.849 16.944 -3.205 1.00 97.88 497 TRP A CA 1
ATOM 3833 C C . TRP A 1 497 ? 6.425 16.793 -3.756 1.00 97.88 497 TRP A C 1
ATOM 3835 O O . TRP A 1 497 ? 6.161 17.106 -4.921 1.00 97.88 497 TRP A O 1
ATOM 3845 N N . THR A 1 498 ? 5.478 16.432 -2.886 1.00 96.56 498 THR A N 1
ATOM 3846 C CA . THR A 1 498 ? 4.052 16.311 -3.230 1.00 96.56 498 THR A CA 1
ATOM 3847 C C . THR A 1 498 ? 3.475 17.626 -3.753 1.00 96.56 498 THR A C 1
ATOM 3849 O O . THR A 1 498 ? 2.747 17.623 -4.746 1.00 96.56 498 THR A O 1
ATOM 3852 N N . ARG A 1 499 ? 3.837 18.773 -3.156 1.00 92.50 499 ARG A N 1
ATOM 3853 C CA . ARG A 1 499 ? 3.433 20.097 -3.659 1.00 92.50 499 ARG A CA 1
ATOM 3854 C C . ARG A 1 499 ? 3.898 20.321 -5.101 1.00 92.50 499 ARG A C 1
ATOM 3856 O O . ARG A 1 499 ? 3.084 20.672 -5.951 1.00 92.50 499 ARG A O 1
ATOM 3863 N N . THR A 1 500 ? 5.178 20.082 -5.376 1.00 92.81 500 THR A N 1
ATOM 3864 C CA . THR A 1 500 ? 5.793 20.311 -6.692 1.00 92.81 500 THR A CA 1
ATOM 3865 C C . THR A 1 500 ? 5.151 19.466 -7.798 1.00 92.81 500 THR A C 1
ATOM 3867 O O . THR A 1 500 ? 4.961 19.959 -8.913 1.00 92.81 500 THR A O 1
ATOM 3870 N N . LEU A 1 501 ? 4.763 18.219 -7.499 1.00 93.88 501 LEU A N 1
ATOM 3871 C CA . LEU A 1 501 ? 4.012 17.365 -8.427 1.00 93.88 501 LEU A CA 1
ATOM 3872 C C . LEU A 1 501 ? 2.575 17.864 -8.644 1.00 93.88 501 LEU A C 1
ATOM 3874 O O . LEU A 1 501 ? 2.116 17.934 -9.786 1.00 93.88 501 LEU A O 1
ATOM 3878 N N . MET A 1 502 ? 1.869 18.262 -7.580 1.00 89.75 502 MET A N 1
ATOM 3879 C CA . MET A 1 502 ? 0.506 18.802 -7.688 1.00 89.75 502 MET A CA 1
ATOM 3880 C C . MET A 1 502 ? 0.448 20.105 -8.507 1.00 89.75 502 MET A C 1
ATOM 3882 O O . MET A 1 502 ? -0.500 20.313 -9.268 1.00 89.75 502 MET A O 1
ATOM 3886 N N . GLU A 1 503 ? 1.483 20.945 -8.431 1.00 86.56 503 GLU A N 1
ATOM 3887 C CA . GLU A 1 503 ? 1.619 22.168 -9.238 1.00 86.56 503 GLU A CA 1
ATOM 3888 C C . GLU A 1 503 ? 1.716 21.905 -10.749 1.00 86.56 503 GLU A C 1
ATOM 3890 O O . GLU A 1 503 ? 1.281 22.741 -11.544 1.00 86.56 503 GLU A O 1
ATOM 3895 N N . GLN A 1 504 ? 2.210 20.733 -11.170 1.00 81.88 504 GLN A N 1
ATOM 3896 C CA . GLN A 1 504 ? 2.298 20.376 -12.592 1.00 81.88 504 GLN A CA 1
ATOM 3897 C C . GLN A 1 504 ? 0.947 20.067 -13.233 1.00 81.88 504 GLN A C 1
ATOM 3899 O O . GLN A 1 504 ? 0.731 20.357 -14.412 1.00 81.88 504 GLN A O 1
ATOM 3904 N N . ILE A 1 505 ? 0.055 19.426 -12.477 1.00 78.56 505 ILE A N 1
ATOM 3905 C CA . ILE A 1 505 ? -1.269 19.026 -12.961 1.00 78.56 505 ILE A CA 1
ATOM 3906 C C . ILE A 1 505 ? -2.308 20.131 -12.764 1.00 78.56 505 ILE A C 1
ATOM 3908 O O . ILE A 1 505 ? -3.278 20.172 -13.519 1.00 78.56 505 ILE A O 1
ATOM 3912 N N . ASN A 1 506 ? -2.106 21.049 -11.809 1.00 67.50 506 ASN A N 1
ATOM 3913 C CA . ASN A 1 506 ? -2.953 22.226 -11.628 1.00 67.50 506 ASN A CA 1
ATOM 3914 C C . ASN A 1 506 ? -2.144 23.490 -11.284 1.00 67.50 506 ASN A C 1
ATOM 3916 O O . ASN A 1 506 ? -1.751 23.707 -10.136 1.00 67.50 506 ASN A O 1
ATOM 3920 N N . CYS A 1 507 ? -1.991 24.383 -12.262 1.00 57.50 507 CYS A N 1
ATOM 3921 C CA . CYS A 1 507 ? -1.488 25.729 -12.021 1.00 57.50 507 CYS A CA 1
ATOM 3922 C C . CYS A 1 507 ? -2.574 26.609 -11.378 1.00 57.50 507 CYS A C 1
ATOM 3924 O O . CYS A 1 507 ? -3.633 26.854 -11.959 1.00 57.50 507 CYS A O 1
ATOM 3926 N N . PHE A 1 508 ? -2.300 27.107 -10.168 1.00 45.28 508 PHE A N 1
ATOM 3927 C CA . PHE A 1 508 ? -3.234 27.916 -9.378 1.00 45.28 508 PHE A CA 1
ATOM 3928 C C . PHE A 1 508 ? -3.713 29.154 -10.163 1.00 45.28 508 PHE A C 1
ATOM 3930 O O . PHE A 1 508 ? -2.957 30.101 -10.375 1.00 45.28 508 PHE A O 1
ATOM 3937 N N . GLY A 1 509 ? -4.983 29.155 -10.584 1.00 49.03 509 GLY A N 1
ATOM 3938 C CA . GLY A 1 509 ? -5.587 30.244 -11.367 1.00 49.03 509 GLY A CA 1
ATOM 3939 C C . GLY A 1 509 ? -5.593 30.054 -12.890 1.00 49.03 509 GLY A C 1
ATOM 3940 O O . GLY A 1 509 ? -5.905 31.000 -13.608 1.00 49.03 509 GLY A O 1
ATOM 3941 N N . CYS A 1 510 ? -5.278 28.863 -13.400 1.00 53.38 510 CYS A N 1
ATOM 3942 C CA . CYS A 1 510 ? -5.441 28.539 -14.816 1.00 53.38 510 CYS A CA 1
ATOM 3943 C C . CYS A 1 510 ? -6.924 28.336 -15.194 1.00 53.38 510 CYS A C 1
ATOM 3945 O O . CYS A 1 510 ? -7.623 27.528 -14.592 1.00 53.38 510 CYS A O 1
ATOM 3947 N N . GLU A 1 511 ? -7.400 29.046 -16.225 1.00 48.16 511 GLU A N 1
ATOM 3948 C CA . GLU A 1 511 ? -8.789 28.954 -16.729 1.00 48.16 511 GLU A CA 1
ATOM 3949 C C . GLU A 1 511 ? -9.083 27.651 -17.500 1.00 48.16 511 GLU A C 1
ATOM 3951 O O . GLU A 1 511 ? -10.236 27.340 -17.800 1.00 48.16 511 GLU A O 1
ATOM 3956 N N . ALA A 1 512 ? -8.044 26.885 -17.842 1.00 43.94 512 ALA A N 1
ATOM 3957 C CA . ALA A 1 512 ? -8.165 25.600 -18.516 1.00 43.94 512 ALA A CA 1
ATOM 3958 C C . ALA A 1 512 ? -8.332 24.459 -17.506 1.00 43.94 512 ALA A C 1
ATOM 3960 O O . ALA A 1 512 ? -7.617 24.397 -16.506 1.00 43.94 512 ALA A O 1
ATOM 3961 N N . THR A 1 513 ? -9.220 23.509 -17.813 1.00 49.16 513 THR A N 1
ATOM 3962 C CA . THR A 1 513 ? -9.372 22.256 -17.062 1.00 49.16 513 THR A CA 1
ATOM 3963 C C . THR A 1 513 ? -8.001 21.585 -16.867 1.00 49.16 513 THR A C 1
ATOM 3965 O O . THR A 1 513 ? -7.299 21.384 -17.865 1.00 49.16 513 THR A O 1
ATOM 3968 N N . PRO A 1 514 ? -7.601 21.229 -15.628 1.00 50.81 514 PRO A N 1
ATOM 3969 C CA . PRO A 1 514 ? -6.275 20.678 -15.357 1.00 50.81 514 PRO A CA 1
ATOM 3970 C C . PRO A 1 514 ? -6.012 19.417 -16.187 1.00 50.81 514 PRO A C 1
ATOM 3972 O O . PRO A 1 514 ? -6.789 18.458 -16.143 1.00 50.81 514 PRO A O 1
ATOM 3975 N N . ARG A 1 515 ? -4.916 19.423 -16.958 1.00 58.44 515 ARG A N 1
ATOM 3976 C CA . ARG A 1 515 ? -4.481 18.276 -17.765 1.00 58.44 515 ARG A CA 1
ATOM 3977 C C . ARG A 1 515 ? -3.795 17.267 -16.847 1.00 58.44 515 ARG A C 1
ATOM 3979 O O . ARG A 1 515 ? -2.667 17.485 -16.418 1.00 58.44 515 ARG A O 1
ATOM 3986 N N . THR A 1 516 ? -4.467 16.161 -16.559 1.00 63.78 516 THR A N 1
ATOM 3987 C CA . THR A 1 516 ? -3.927 15.072 -15.739 1.00 63.78 516 THR A CA 1
ATOM 3988 C C . THR A 1 516 ? -2.918 14.243 -16.534 1.00 63.78 516 THR A C 1
ATOM 3990 O O . THR A 1 516 ? -3.274 13.285 -17.217 1.00 63.78 516 THR A O 1
ATOM 3993 N N . PHE A 1 517 ? -1.640 14.630 -16.455 1.00 82.69 517 PHE A N 1
ATOM 3994 C CA . PHE A 1 517 ? -0.522 13.838 -16.988 1.00 82.69 517 PHE A CA 1
ATOM 3995 C C . PHE A 1 517 ? -0.417 12.479 -16.278 1.00 82.69 517 PHE A C 1
ATOM 3997 O O . PHE A 1 517 ? -0.202 11.457 -16.921 1.00 82.69 517 PHE A O 1
ATOM 4004 N N . PHE A 1 518 ? -0.653 12.475 -14.966 1.00 91.88 518 PHE A N 1
ATOM 4005 C CA . PHE A 1 518 ? -0.765 11.294 -14.115 1.00 91.88 518 PHE A CA 1
ATOM 4006 C C . PHE A 1 518 ? -2.043 11.360 -13.267 1.00 91.88 518 PHE A C 1
ATOM 4008 O O . PHE A 1 518 ? -2.669 12.418 -13.139 1.00 91.88 518 PHE A O 1
ATOM 4015 N N . GLN A 1 519 ? -2.461 10.207 -12.747 1.00 94.81 519 GLN A N 1
ATOM 4016 C CA . GLN A 1 519 ? -3.677 10.016 -11.953 1.00 94.81 519 GLN A CA 1
ATOM 4017 C C . GLN A 1 519 ? -3.373 9.735 -10.471 1.00 94.81 519 GLN A C 1
ATOM 4019 O O . GLN A 1 519 ? -4.221 10.011 -9.624 1.00 94.81 519 GLN A O 1
ATOM 4024 N N . GLY A 1 520 ? -2.172 9.244 -10.147 1.00 96.88 520 GLY A N 1
ATOM 4025 C CA . GLY A 1 520 ? -1.692 9.077 -8.775 1.00 96.88 520 GLY A CA 1
ATOM 4026 C C . GLY A 1 520 ? -0.336 9.734 -8.518 1.00 96.88 520 GLY A C 1
ATOM 4027 O O . GLY A 1 520 ? 0.419 10.008 -9.452 1.00 96.88 520 GLY A O 1
ATOM 4028 N N . ILE A 1 521 ? -0.037 9.960 -7.241 1.00 98.19 521 ILE A N 1
ATOM 4029 C CA . ILE A 1 521 ? 1.287 10.334 -6.721 1.00 98.19 521 ILE A CA 1
ATOM 4030 C C . ILE A 1 521 ? 1.631 9.327 -5.622 1.00 98.19 521 ILE A C 1
ATOM 4032 O O . ILE A 1 521 ? 0.776 9.077 -4.764 1.00 98.19 521 ILE A O 1
ATOM 4036 N N . SER A 1 522 ? 2.838 8.757 -5.651 1.00 98.81 522 SER A N 1
ATOM 4037 C CA . SER A 1 522 ? 3.271 7.834 -4.600 1.00 98.81 522 SER A CA 1
ATOM 4038 C C . SER A 1 522 ? 3.713 8.527 -3.303 1.00 98.81 522 SER A C 1
ATOM 4040 O O . SER A 1 522 ? 3.979 9.730 -3.250 1.00 98.81 522 SER A O 1
ATOM 4042 N N . VAL A 1 523 ? 3.784 7.759 -2.225 1.00 98.75 523 VAL A N 1
ATOM 4043 C CA . VAL A 1 523 ? 4.476 8.098 -0.985 1.00 98.75 523 VAL A CA 1
ATOM 4044 C C . VAL A 1 523 ? 5.056 6.816 -0.401 1.00 98.75 523 VAL A C 1
ATOM 4046 O O . VAL A 1 523 ? 4.387 5.789 -0.410 1.00 98.75 523 VAL A O 1
ATOM 4049 N N . HIS A 1 524 ? 6.291 6.857 0.088 1.00 98.81 524 HIS A N 1
ATOM 4050 C CA . HIS A 1 524 ? 6.954 5.705 0.704 1.00 98.81 524 HIS A CA 1
ATOM 4051 C C . HIS A 1 524 ? 7.141 5.953 2.207 1.00 98.81 524 HIS A C 1
ATOM 4053 O O . HIS A 1 524 ? 7.577 7.039 2.611 1.00 98.81 524 HIS A O 1
ATOM 4059 N N . HIS A 1 525 ? 6.821 4.967 3.053 1.00 98.19 525 HIS A N 1
ATOM 4060 C CA . HIS A 1 525 ? 7.084 5.051 4.492 1.00 98.19 525 HIS A CA 1
ATOM 4061 C C . HIS A 1 525 ? 7.292 3.682 5.157 1.00 98.19 525 HIS A C 1
ATOM 4063 O O . HIS A 1 525 ? 6.354 2.904 5.327 1.00 98.19 525 HIS A O 1
ATOM 4069 N N . TYR A 1 526 ? 8.524 3.438 5.605 1.00 98.50 526 TYR A N 1
ATOM 4070 C CA . TYR A 1 526 ? 8.920 2.239 6.341 1.00 98.50 526 TYR A CA 1
ATOM 4071 C C . TYR A 1 526 ? 8.878 2.441 7.861 1.00 98.50 526 TYR A C 1
ATOM 4073 O O . TYR A 1 526 ? 9.254 3.497 8.374 1.00 98.50 526 TYR A O 1
ATOM 4081 N N . THR A 1 527 ? 8.469 1.395 8.578 1.00 98.31 527 THR A N 1
ATOM 4082 C CA . THR A 1 527 ? 8.428 1.325 10.042 1.00 98.31 527 THR A CA 1
ATOM 4083 C C . THR A 1 527 ? 9.696 0.652 10.572 1.00 98.31 527 THR A C 1
ATOM 4085 O O . THR A 1 527 ? 10.036 -0.456 10.167 1.00 98.31 527 THR A O 1
ATOM 4088 N N . MET A 1 528 ? 10.382 1.313 11.503 1.00 95.50 528 MET A N 1
ATOM 4089 C CA . MET A 1 528 ? 11.595 0.833 12.186 1.00 95.50 528 MET A CA 1
ATOM 4090 C C . MET A 1 528 ? 11.500 1.179 13.682 1.00 95.50 528 MET A C 1
ATOM 4092 O O . MET A 1 528 ? 10.786 2.128 14.032 1.00 95.50 528 MET A O 1
ATOM 4096 N N . SER A 1 529 ? 12.208 0.451 14.559 1.00 92.12 529 SER A N 1
ATOM 4097 C CA . SER A 1 529 ? 12.288 0.777 15.998 1.00 92.12 529 SER A CA 1
ATOM 4098 C C . SER A 1 529 ? 13.484 1.679 16.333 1.00 92.12 529 SER A C 1
ATOM 4100 O O . SER A 1 529 ? 13.405 2.460 17.285 1.00 92.12 529 SER A O 1
ATOM 4102 N N . GLY A 1 530 ? 14.565 1.581 15.548 1.00 91.44 530 GLY A N 1
ATOM 4103 C CA . GLY A 1 530 ? 15.801 2.358 15.683 1.00 91.44 530 GLY A CA 1
ATOM 4104 C C . GLY A 1 530 ? 16.073 3.337 14.530 1.00 91.44 530 GLY A C 1
ATOM 4105 O O . GLY A 1 530 ? 15.151 3.923 13.959 1.00 91.44 530 GLY A O 1
ATOM 4106 N N . THR A 1 531 ? 17.355 3.554 14.215 1.00 92.06 531 THR A N 1
ATOM 4107 C CA . THR A 1 531 ? 17.792 4.415 13.097 1.00 92.06 531 THR A CA 1
ATOM 4108 C C . THR A 1 531 ? 17.986 3.600 11.818 1.00 92.06 531 THR A C 1
ATOM 4110 O O . THR A 1 531 ? 17.879 2.378 11.820 1.00 92.06 531 THR A O 1
ATOM 4113 N N . TRP A 1 532 ? 18.304 4.260 10.703 1.00 91.50 532 TRP A N 1
ATOM 4114 C CA . TRP A 1 532 ? 18.567 3.570 9.437 1.00 91.50 532 TRP A CA 1
ATOM 4115 C C . TRP A 1 532 ? 19.769 2.607 9.513 1.00 91.50 532 TRP A C 1
ATOM 4117 O O . TRP A 1 532 ? 19.774 1.549 8.884 1.00 91.50 532 TRP A O 1
ATOM 4127 N N . GLU A 1 533 ? 20.778 2.955 10.309 1.00 92.56 533 GLU A N 1
ATOM 4128 C CA . GLU A 1 533 ? 22.021 2.199 10.503 1.00 92.56 533 GLU A CA 1
ATOM 4129 C C . GLU A 1 533 ? 21.884 1.049 11.513 1.00 92.56 533 GLU A C 1
ATOM 4131 O O . GLU A 1 533 ? 22.724 0.151 11.525 1.00 92.56 533 GLU A O 1
ATOM 4136 N N . ALA A 1 534 ? 20.857 1.093 12.365 1.00 92.75 534 ALA A N 1
ATOM 4137 C CA . ALA A 1 534 ? 20.561 0.108 13.401 1.00 92.75 534 ALA A CA 1
ATOM 4138 C C . ALA A 1 534 ? 19.040 0.072 13.607 1.00 92.75 534 ALA A C 1
ATOM 4140 O O . ALA A 1 534 ? 18.499 0.792 14.453 1.00 92.75 534 ALA A O 1
ATOM 4141 N N . LYS A 1 535 ? 18.346 -0.708 12.773 1.00 95.62 535 LYS A N 1
ATOM 4142 C CA . LYS A 1 535 ? 16.879 -0.673 12.646 1.00 95.62 535 LYS A CA 1
ATOM 4143 C C . LYS A 1 535 ? 16.173 -1.436 13.759 1.00 95.62 535 LYS A C 1
ATOM 4145 O O . LYS A 1 535 ? 15.023 -1.115 14.065 1.00 95.62 535 LYS A O 1
ATOM 4150 N N . GLY A 1 536 ? 16.872 -2.411 14.345 1.00 95.81 536 GLY A N 1
ATOM 4151 C CA . GLY A 1 536 ? 16.356 -3.366 15.321 1.00 95.81 536 GLY A CA 1
ATOM 4152 C C . GLY A 1 536 ? 16.209 -4.767 14.720 1.00 95.81 536 GLY A C 1
ATOM 4153 O O . GLY A 1 536 ? 16.062 -4.928 13.508 1.00 95.81 536 GLY A O 1
ATOM 4154 N N . SER A 1 537 ? 16.242 -5.791 15.575 1.00 97.94 537 SER A N 1
ATOM 4155 C CA . SER A 1 537 ? 16.060 -7.187 15.159 1.00 97.94 537 SER A CA 1
ATOM 4156 C C . SER A 1 537 ? 14.596 -7.506 14.851 1.00 97.94 537 SER A C 1
ATOM 4158 O O . SER A 1 537 ? 13.671 -6.977 15.482 1.00 97.94 537 SER A O 1
ATOM 4160 N N . ALA A 1 538 ? 14.384 -8.441 13.925 1.00 98.19 538 ALA A N 1
ATOM 4161 C CA . ALA A 1 538 ? 13.083 -9.040 13.662 1.00 98.19 538 ALA A CA 1
ATOM 4162 C C . ALA A 1 538 ? 12.572 -9.903 14.833 1.00 98.19 538 ALA A C 1
ATOM 4164 O O . ALA A 1 538 ? 11.367 -9.941 15.061 1.00 98.19 538 ALA A O 1
ATOM 4165 N N . THR A 1 539 ? 13.462 -10.564 15.589 1.00 98.19 539 THR A N 1
ATOM 4166 C CA . THR A 1 539 ? 13.090 -11.554 16.625 1.00 98.19 539 THR A CA 1
ATOM 4167 C C . THR A 1 539 ? 13.612 -11.256 18.029 1.00 98.19 539 THR A C 1
ATOM 4169 O O . THR A 1 539 ? 13.011 -11.718 18.996 1.00 98.19 539 THR A O 1
ATOM 4172 N N . ASP A 1 540 ? 14.734 -10.543 18.159 1.00 97.75 540 ASP A N 1
ATOM 4173 C CA . ASP A 1 540 ? 15.385 -10.251 19.444 1.00 97.75 540 ASP A CA 1
ATOM 4174 C C . ASP A 1 540 ? 15.160 -8.784 19.828 1.00 97.75 540 ASP A C 1
ATOM 4176 O O . ASP A 1 540 ? 15.935 -7.895 19.476 1.00 97.75 540 ASP A O 1
ATOM 4180 N N . PHE A 1 541 ? 14.021 -8.526 20.467 1.00 98.12 541 PHE A N 1
ATOM 4181 C CA . PHE A 1 541 ? 13.564 -7.189 20.833 1.00 98.12 541 PHE A CA 1
ATOM 4182 C C . PHE A 1 541 ? 12.808 -7.221 22.164 1.00 98.12 541 PHE A C 1
ATOM 4184 O O . PHE A 1 541 ? 12.157 -8.221 22.490 1.00 98.12 541 PHE A O 1
ATOM 4191 N N . ASP A 1 542 ? 12.863 -6.125 22.918 1.00 97.38 542 ASP A N 1
ATOM 4192 C CA . ASP A 1 542 ? 12.153 -5.982 24.192 1.00 97.38 542 ASP A CA 1
ATOM 4193 C C . ASP A 1 542 ? 10.795 -5.257 24.059 1.00 97.38 542 ASP A C 1
ATOM 4195 O O . ASP A 1 542 ? 10.340 -4.885 22.971 1.00 97.38 542 ASP A O 1
ATOM 4199 N N . THR A 1 543 ? 10.106 -5.089 25.188 1.00 97.06 543 THR A N 1
ATOM 4200 C CA . THR A 1 543 ? 8.817 -4.389 25.263 1.00 97.06 543 THR A CA 1
ATOM 4201 C C . THR A 1 543 ? 8.924 -2.912 24.842 1.00 97.06 543 THR A C 1
ATOM 4203 O O . THR A 1 543 ? 7.992 -2.377 24.238 1.00 97.06 543 THR A O 1
ATOM 4206 N N . ASP A 1 544 ? 10.057 -2.247 25.085 1.00 95.88 544 ASP A N 1
ATOM 4207 C CA . ASP A 1 544 ? 10.255 -0.846 24.707 1.00 95.88 544 ASP A CA 1
ATOM 4208 C C . ASP A 1 544 ? 10.565 -0.700 23.205 1.00 95.88 544 ASP A C 1
ATOM 4210 O O . ASP A 1 544 ? 10.095 0.253 22.579 1.00 95.88 544 ASP A O 1
ATOM 4214 N N . ASP A 1 545 ? 11.287 -1.644 22.590 1.00 97.06 545 ASP A N 1
ATOM 4215 C CA . ASP A 1 545 ? 11.424 -1.762 21.127 1.00 97.06 545 ASP A CA 1
ATOM 4216 C C . ASP A 1 545 ? 10.072 -1.950 20.444 1.00 97.06 545 ASP A C 1
ATOM 4218 O O . ASP A 1 545 ? 9.785 -1.321 19.418 1.00 97.06 545 ASP A O 1
ATOM 4222 N N . TYR A 1 546 ? 9.223 -2.804 21.014 1.00 98.50 546 TYR A N 1
ATOM 4223 C CA . TYR A 1 546 ? 7.866 -3.004 20.528 1.00 98.50 546 TYR A CA 1
ATOM 4224 C C . TYR A 1 546 ? 7.046 -1.707 20.603 1.00 98.50 546 TYR A C 1
ATOM 4226 O O . TYR A 1 546 ? 6.467 -1.295 19.596 1.00 98.50 546 TYR A O 1
ATOM 4234 N N . TYR A 1 547 ? 7.054 -1.001 21.738 1.00 98.19 547 TYR A N 1
ATOM 4235 C CA . TYR A 1 547 ? 6.327 0.265 21.859 1.00 98.19 547 TYR A CA 1
ATOM 4236 C C . TYR A 1 547 ? 6.877 1.361 20.935 1.00 98.19 547 TYR A C 1
ATOM 4238 O O . TYR A 1 547 ? 6.087 2.083 20.320 1.00 98.19 547 TYR A O 1
ATOM 4246 N N . ARG A 1 548 ? 8.206 1.448 20.748 1.00 97.44 548 ARG A N 1
ATOM 4247 C CA . ARG A 1 548 ? 8.824 2.302 19.713 1.00 97.44 548 ARG A CA 1
ATOM 4248 C C . ARG A 1 548 ? 8.308 1.946 18.319 1.00 97.44 548 ARG A C 1
ATOM 4250 O O . ARG A 1 548 ? 7.952 2.844 17.561 1.00 97.44 548 ARG A O 1
ATOM 4257 N N . THR A 1 549 ? 8.203 0.655 18.003 1.00 98.38 549 THR A N 1
ATOM 4258 C CA . THR A 1 549 ? 7.670 0.166 16.721 1.00 98.38 549 THR A CA 1
ATOM 4259 C C . THR A 1 549 ? 6.214 0.586 16.511 1.00 98.38 549 THR A C 1
ATOM 4261 O O . THR A 1 549 ? 5.884 1.102 15.446 1.00 98.38 549 THR A O 1
ATOM 4264 N N . MET A 1 550 ? 5.342 0.423 17.511 1.00 98.56 550 MET A N 1
ATOM 4265 C CA . MET A 1 550 ? 3.927 0.810 17.395 1.00 98.56 550 MET A CA 1
ATOM 4266 C C . MET A 1 550 ? 3.752 2.328 17.228 1.00 98.56 550 MET A C 1
ATOM 4268 O O . MET A 1 550 ? 2.971 2.772 16.387 1.00 98.56 550 MET A O 1
ATOM 4272 N N . ALA A 1 551 ? 4.522 3.140 17.962 1.00 96.81 551 ALA A N 1
ATOM 4273 C CA . ALA A 1 551 ? 4.518 4.597 17.797 1.00 96.81 551 ALA A CA 1
ATOM 4274 C C . ALA A 1 551 ? 5.053 5.026 16.411 1.00 96.81 551 ALA A C 1
ATOM 4276 O O . ALA A 1 551 ? 4.535 5.960 15.796 1.00 96.81 551 ALA A O 1
ATOM 4277 N N . SER A 1 552 ? 6.060 4.311 15.897 1.00 96.31 552 SER A N 1
ATOM 4278 C CA . SER A 1 552 ? 6.609 4.472 14.545 1.00 96.31 552 SER A CA 1
ATOM 4279 C C . SER A 1 552 ? 5.562 4.135 13.471 1.00 96.31 552 SER A C 1
ATOM 4281 O O . SER A 1 552 ? 5.362 4.924 12.552 1.00 96.31 552 SER A O 1
ATOM 4283 N N . ALA A 1 553 ? 4.801 3.045 13.636 1.00 98.25 553 ALA A N 1
ATOM 4284 C CA . ALA A 1 553 ? 3.691 2.673 12.753 1.00 98.25 553 ALA A CA 1
ATOM 4285 C C . ALA A 1 553 ? 2.573 3.737 12.733 1.00 98.25 553 ALA A C 1
ATOM 4287 O O . ALA A 1 553 ? 2.146 4.190 11.670 1.00 98.25 553 ALA A O 1
ATOM 4288 N N . GLN A 1 554 ? 2.139 4.230 13.900 1.00 97.06 554 GLN A N 1
ATOM 4289 C CA . GLN A 1 554 ? 1.094 5.264 13.974 1.00 97.06 554 GLN A CA 1
ATOM 4290 C C . GLN A 1 554 ? 1.504 6.610 13.341 1.00 97.06 554 GLN A C 1
ATOM 4292 O O . GLN A 1 554 ? 0.630 7.384 12.937 1.00 97.06 554 GLN A O 1
ATOM 4297 N N . ARG A 1 555 ? 2.807 6.886 13.141 1.00 95.56 555 ARG A N 1
ATOM 4298 C CA . ARG A 1 555 ? 3.282 8.085 12.416 1.00 95.56 555 ARG A CA 1
ATOM 4299 C C . ARG A 1 555 ? 2.717 8.176 10.993 1.00 95.56 555 ARG A C 1
ATOM 4301 O O . ARG A 1 555 ? 2.562 9.291 10.482 1.00 95.56 555 ARG A O 1
ATOM 4308 N N . ILE A 1 556 ? 2.364 7.049 10.370 1.00 97.81 556 ILE A N 1
ATOM 4309 C CA . ILE A 1 556 ? 1.833 7.023 9.003 1.00 97.81 556 ILE A CA 1
ATOM 4310 C C . ILE A 1 556 ? 0.524 7.819 8.866 1.00 97.81 556 ILE A C 1
ATOM 4312 O O . ILE A 1 556 ? 0.316 8.469 7.843 1.00 97.81 556 ILE A O 1
ATOM 4316 N N . ASP A 1 557 ? -0.303 7.901 9.918 1.00 96.38 557 ASP A N 1
ATOM 4317 C CA . ASP A 1 557 ? -1.526 8.721 9.928 1.00 96.38 557 ASP A CA 1
ATOM 4318 C C . ASP A 1 557 ? -1.220 10.211 9.715 1.00 96.38 557 ASP A C 1
ATOM 4320 O O . ASP A 1 557 ? -1.890 10.890 8.930 1.00 96.38 557 ASP A O 1
ATOM 4324 N N . ARG A 1 558 ? -0.159 10.720 10.356 1.00 92.12 558 ARG A N 1
ATOM 4325 C CA . ARG A 1 558 ? 0.301 12.106 10.189 1.00 92.12 558 ARG A CA 1
ATOM 4326 C C . ARG A 1 558 ? 0.836 12.348 8.779 1.00 92.12 558 ARG A C 1
ATOM 4328 O O . ARG A 1 558 ? 0.516 13.379 8.189 1.00 92.12 558 ARG A O 1
ATOM 4335 N N . ILE A 1 559 ? 1.617 11.411 8.242 1.00 96.12 559 ILE A N 1
ATOM 4336 C CA . ILE A 1 559 ? 2.212 11.501 6.899 1.00 96.12 559 ILE A CA 1
ATOM 4337 C C . ILE A 1 559 ? 1.115 11.535 5.827 1.00 96.12 559 ILE A C 1
ATOM 4339 O O . ILE A 1 559 ? 1.064 12.461 5.013 1.00 96.12 559 ILE A O 1
ATOM 4343 N N . LEU A 1 560 ? 0.176 10.586 5.877 1.00 97.56 560 LEU A N 1
ATOM 4344 C CA . LEU A 1 560 ? -0.968 10.521 4.965 1.00 97.56 560 LEU A CA 1
ATOM 4345 C C . LEU A 1 560 ? -1.873 11.753 5.095 1.00 97.56 560 LEU A C 1
ATOM 4347 O O . LEU A 1 560 ? -2.317 12.297 4.078 1.00 97.56 560 LEU A O 1
ATOM 4351 N N . THR A 1 561 ? -2.090 12.250 6.319 1.00 89.50 561 THR A N 1
ATOM 4352 C CA . THR A 1 561 ? -2.816 13.506 6.570 1.00 89.50 561 THR A CA 1
ATOM 4353 C C . THR A 1 561 ? -2.118 14.699 5.919 1.00 89.50 561 THR A C 1
ATOM 4355 O O . THR A 1 561 ? -2.774 15.479 5.226 1.00 89.50 561 THR A O 1
ATOM 4358 N N . GLY A 1 562 ? -0.803 14.849 6.099 1.00 86.69 562 GLY A N 1
ATOM 4359 C CA . GLY A 1 562 ? -0.029 15.969 5.563 1.00 86.69 562 GLY A CA 1
ATOM 4360 C C . GLY A 1 562 ? 0.000 15.995 4.033 1.00 86.69 562 GLY A C 1
ATOM 4361 O O . GLY A 1 562 ? -0.334 17.019 3.432 1.00 86.69 562 GLY A O 1
ATOM 4362 N N . HIS A 1 563 ? 0.278 14.856 3.387 1.00 96.62 563 HIS A N 1
ATOM 4363 C CA . HIS A 1 563 ? 0.232 14.746 1.922 1.00 96.62 563 HIS A CA 1
ATOM 4364 C C . HIS A 1 563 ? -1.174 14.986 1.378 1.00 96.62 563 HIS A C 1
ATOM 4366 O O . HIS A 1 563 ? -1.347 15.817 0.489 1.00 96.62 563 HIS A O 1
ATOM 4372 N N . SER A 1 564 ? -2.199 14.358 1.967 1.00 89.56 564 SER A N 1
ATOM 4373 C CA . SER A 1 564 ? -3.602 14.594 1.590 1.00 89.56 564 SER A CA 1
ATOM 4374 C C . SER A 1 564 ? -3.999 16.066 1.715 1.00 89.56 564 SER A C 1
ATOM 4376 O O . SER A 1 564 ? -4.736 16.578 0.876 1.00 89.56 564 SER A O 1
ATOM 4378 N N . THR A 1 565 ? -3.492 16.752 2.741 1.00 82.19 565 THR A N 1
ATOM 4379 C CA . THR A 1 565 ? -3.734 18.178 2.988 1.00 82.19 565 THR A CA 1
ATOM 4380 C C . THR A 1 565 ? -3.095 19.050 1.909 1.00 82.19 565 THR A C 1
ATOM 4382 O O . THR A 1 565 ? -3.746 19.962 1.403 1.00 82.19 565 THR A O 1
ATOM 4385 N N . VAL A 1 566 ? -1.859 18.751 1.494 1.00 84.31 566 VAL A N 1
ATOM 4386 C CA . VAL A 1 566 ? -1.228 19.425 0.349 1.00 84.31 566 VAL A CA 1
ATOM 4387 C C . VAL A 1 566 ? -1.996 19.143 -0.941 1.00 84.31 566 VAL A C 1
ATOM 4389 O O . VAL A 1 566 ? -2.269 20.073 -1.694 1.00 84.31 566 VAL A O 1
ATOM 4392 N N . MET A 1 567 ? -2.410 17.900 -1.190 1.00 86.62 567 MET A N 1
ATOM 4393 C CA . MET A 1 567 ? -3.187 17.551 -2.384 1.00 86.62 567 MET A CA 1
ATOM 4394 C C . MET A 1 567 ? -4.554 18.251 -2.420 1.00 86.62 567 MET A C 1
ATOM 4396 O O . MET A 1 567 ? -4.959 18.720 -3.481 1.00 86.62 567 MET A O 1
ATOM 4400 N N . ASP A 1 568 ? -5.246 18.395 -1.284 1.00 80.06 568 ASP A N 1
ATOM 4401 C CA . ASP A 1 568 ? -6.538 19.095 -1.186 1.00 80.06 568 ASP A CA 1
ATOM 4402 C C . ASP A 1 568 ? -6.444 20.590 -1.574 1.00 80.06 568 ASP A C 1
ATOM 4404 O O . ASP A 1 568 ? -7.434 21.157 -2.034 1.00 80.06 568 ASP A O 1
ATOM 4408 N N . ILE A 1 569 ? -5.265 21.226 -1.471 1.00 77.56 569 ILE A N 1
ATOM 4409 C CA . ILE A 1 569 ? -5.039 22.616 -1.920 1.00 77.56 569 ILE A CA 1
ATOM 4410 C C . ILE A 1 569 ? -5.171 22.742 -3.448 1.00 77.56 569 ILE A C 1
ATOM 4412 O O . ILE A 1 569 ? -5.726 23.727 -3.936 1.00 77.56 569 ILE A O 1
ATOM 4416 N N . TYR A 1 570 ? -4.681 21.754 -4.204 1.00 79.19 570 TYR A N 1
ATOM 4417 C CA . TYR A 1 570 ? -4.636 21.785 -5.674 1.00 79.19 570 TYR A CA 1
ATOM 4418 C C . TYR A 1 570 ? -5.727 20.922 -6.330 1.00 79.19 570 TYR A C 1
ATOM 4420 O O . TYR A 1 570 ? -6.080 21.145 -7.486 1.00 79.19 570 TYR A O 1
ATOM 4428 N N . ASP A 1 571 ? -6.280 19.947 -5.614 1.00 80.00 571 ASP A N 1
ATOM 4429 C CA . ASP A 1 571 ? -7.320 19.031 -6.082 1.00 80.00 571 ASP A CA 1
ATOM 4430 C C . ASP A 1 571 ? -8.333 18.738 -4.954 1.00 80.00 571 ASP A C 1
ATOM 4432 O O . ASP A 1 571 ? -8.423 17.605 -4.475 1.00 80.00 571 ASP A O 1
ATOM 4436 N N . PRO A 1 572 ? -9.129 19.732 -4.511 1.00 74.38 572 PRO A N 1
ATOM 4437 C CA . PRO A 1 572 ? -10.095 19.556 -3.417 1.00 74.38 572 PRO A CA 1
ATOM 4438 C C . PRO A 1 572 ? -11.189 18.523 -3.734 1.00 74.38 572 PRO A C 1
ATOM 4440 O O . PRO A 1 572 ? -11.781 17.951 -2.825 1.00 74.38 572 PRO A O 1
ATOM 4443 N N . GLY A 1 573 ? -11.429 18.247 -5.023 1.00 76.12 573 GLY A N 1
ATOM 4444 C CA . GLY A 1 573 ? -12.356 17.217 -5.504 1.00 76.12 573 GLY A CA 1
ATOM 4445 C C . GLY A 1 573 ? -11.813 15.782 -5.481 1.00 76.12 573 GLY A C 1
ATOM 4446 O O . GLY A 1 573 ? -12.519 14.883 -5.924 1.00 76.12 573 GLY A O 1
ATOM 4447 N N . ARG A 1 574 ? -10.585 15.557 -4.989 1.00 85.50 574 ARG A N 1
ATOM 4448 C CA . ARG A 1 574 ? -10.023 14.224 -4.684 1.00 85.50 574 ARG A CA 1
ATOM 4449 C C . ARG A 1 574 ? -9.953 13.254 -5.870 1.00 85.50 574 ARG A C 1
ATOM 4451 O O . ARG A 1 574 ? -10.148 12.054 -5.723 1.00 85.50 574 ARG A O 1
ATOM 4458 N N . ARG A 1 575 ? -9.640 13.784 -7.054 1.00 86.56 575 ARG A N 1
ATOM 4459 C CA . ARG A 1 575 ? -9.506 13.032 -8.313 1.00 86.56 575 ARG A CA 1
ATOM 4460 C C . ARG A 1 575 ? -8.128 12.392 -8.481 1.00 86.56 575 ARG A C 1
ATOM 4462 O O . ARG A 1 575 ? -8.001 11.450 -9.253 1.00 86.56 575 ARG A O 1
ATOM 4469 N N . VAL A 1 576 ? -7.106 12.935 -7.816 1.00 92.88 576 VAL A N 1
ATOM 4470 C CA . VAL A 1 576 ? -5.740 12.389 -7.806 1.00 92.88 576 VAL A CA 1
ATOM 4471 C C . VAL A 1 576 ? -5.592 11.481 -6.591 1.00 92.88 576 VAL A C 1
ATOM 4473 O O . VAL A 1 576 ? -5.726 11.951 -5.457 1.00 92.88 576 VAL A O 1
ATOM 4476 N N . GLY A 1 577 ? -5.327 10.195 -6.807 1.00 95.81 577 GLY A N 1
ATOM 4477 C CA . GLY A 1 577 ? -5.119 9.254 -5.708 1.00 95.81 577 GLY A CA 1
ATOM 4478 C C . GLY A 1 577 ? -3.752 9.444 -5.053 1.00 95.81 577 GLY A C 1
ATOM 4479 O O . GLY A 1 577 ? -2.747 9.606 -5.747 1.00 95.81 577 GLY A O 1
ATOM 4480 N N . LEU A 1 578 ? -3.712 9.392 -3.724 1.00 98.62 578 LEU A N 1
ATOM 4481 C CA . LEU A 1 578 ? -2.474 9.121 -2.996 1.00 98.62 578 LEU A CA 1
ATOM 4482 C C . LEU A 1 578 ? -2.230 7.606 -3.042 1.00 98.62 578 LEU A C 1
ATOM 4484 O O . LEU A 1 578 ? -3.180 6.829 -2.900 1.00 98.62 578 LEU A O 1
ATOM 4488 N N . VAL A 1 579 ? -0.988 7.194 -3.276 1.00 98.88 579 VAL A N 1
ATOM 4489 C CA . VAL A 1 579 ? -0.593 5.787 -3.412 1.00 98.88 579 VAL A CA 1
ATOM 4490 C C . VAL A 1 579 ? 0.548 5.509 -2.434 1.00 98.88 579 VAL A C 1
ATOM 4492 O O . VAL A 1 579 ? 1.590 6.127 -2.548 1.00 98.88 579 VAL A O 1
ATOM 4495 N N . LEU A 1 580 ? 0.361 4.627 -1.456 1.00 98.88 580 LEU A N 1
ATOM 4496 C CA . LEU A 1 580 ? 1.409 4.236 -0.503 1.00 98.88 580 LEU A CA 1
ATOM 4497 C C . LEU A 1 580 ? 2.047 2.918 -0.970 1.00 98.88 580 LEU A C 1
ATOM 4499 O O . LEU A 1 580 ? 1.809 1.863 -0.391 1.00 98.88 580 LEU A O 1
ATOM 4503 N N . ASP A 1 581 ? 2.754 2.936 -2.094 1.00 98.69 581 ASP A N 1
ATOM 4504 C CA . ASP A 1 581 ? 3.247 1.733 -2.781 1.00 98.69 581 ASP A CA 1
ATOM 4505 C C . ASP A 1 581 ? 4.598 1.193 -2.282 1.00 98.69 581 ASP A C 1
ATOM 4507 O O . ASP A 1 581 ? 5.106 0.221 -2.851 1.00 98.69 581 ASP A O 1
ATOM 4511 N N . GLU A 1 582 ? 5.111 1.749 -1.178 1.00 98.88 582 GLU A N 1
ATOM 4512 C CA . GLU A 1 582 ? 6.063 1.088 -0.277 1.00 98.88 582 GLU A CA 1
ATOM 4513 C C . GLU A 1 582 ? 5.742 1.406 1.188 1.00 98.88 582 GLU A C 1
ATOM 4515 O O . GLU A 1 582 ? 5.834 2.554 1.640 1.00 98.88 582 GLU A O 1
ATOM 4520 N N . TRP A 1 583 ? 5.378 0.370 1.944 1.00 98.88 583 TRP A N 1
ATOM 4521 C CA . TRP A 1 583 ? 5.244 0.420 3.398 1.00 98.88 583 TRP A CA 1
ATOM 4522 C C . TRP A 1 583 ? 5.538 -0.933 4.038 1.00 98.88 583 TRP A C 1
ATOM 4524 O O . TRP A 1 583 ? 5.467 -1.970 3.382 1.00 98.88 583 TRP A O 1
ATOM 4534 N N . GLY A 1 584 ? 5.816 -0.925 5.339 1.00 98.69 584 GLY A N 1
ATOM 4535 C CA . GLY A 1 584 ? 6.027 -2.134 6.133 1.00 98.69 584 GLY A CA 1
ATOM 4536 C C . GLY A 1 584 ? 7.202 -1.997 7.089 1.00 98.69 584 GLY A C 1
ATOM 4537 O O . GLY A 1 584 ? 7.881 -0.970 7.127 1.00 98.69 584 GLY A O 1
ATOM 4538 N N . THR A 1 585 ? 7.433 -3.034 7.881 1.00 98.88 585 THR A N 1
ATOM 4539 C CA . THR A 1 585 ? 8.553 -3.117 8.819 1.00 98.88 585 THR A CA 1
ATOM 4540 C C . THR A 1 585 ? 9.870 -3.416 8.107 1.00 98.88 585 THR A C 1
ATOM 4542 O O . THR A 1 585 ? 9.944 -4.369 7.329 1.00 98.88 585 THR A O 1
ATOM 4545 N N . TRP A 1 586 ? 10.925 -2.668 8.429 1.00 98.62 586 TRP A N 1
ATOM 4546 C CA . TRP A 1 586 ? 12.288 -2.925 7.954 1.00 98.62 586 TRP A CA 1
ATOM 4547 C C . TRP A 1 586 ? 13.200 -3.198 9.152 1.00 98.62 586 TRP A C 1
ATOM 4549 O O . TRP A 1 586 ? 13.446 -2.313 9.966 1.00 98.62 586 TRP A O 1
ATOM 4559 N N . TRP A 1 587 ? 13.714 -4.420 9.249 1.00 98.38 587 TRP A N 1
ATOM 4560 C CA . TRP A 1 587 ? 14.618 -4.860 10.309 1.00 98.38 587 TRP A CA 1
ATOM 4561 C C . TRP A 1 587 ? 16.057 -4.991 9.810 1.00 98.38 587 TRP A C 1
ATOM 4563 O O . TRP A 1 587 ? 16.333 -5.001 8.607 1.00 98.38 587 TRP A O 1
ATOM 4573 N N . ASP A 1 588 ? 16.997 -5.088 10.742 1.00 97.94 588 ASP A N 1
ATOM 4574 C CA . ASP A 1 588 ? 18.318 -5.606 10.410 1.00 97.94 588 ASP A CA 1
ATOM 4575 C C . ASP A 1 588 ? 18.171 -7.095 10.032 1.00 97.94 588 ASP A C 1
ATOM 4577 O O . ASP A 1 588 ? 17.377 -7.817 10.640 1.00 97.94 588 ASP A O 1
ATOM 4581 N N . VAL A 1 589 ? 18.872 -7.537 8.981 1.00 97.81 589 VAL A N 1
ATOM 4582 C CA . VAL A 1 589 ? 18.658 -8.871 8.385 1.00 97.81 589 VAL A CA 1
ATOM 4583 C C . VAL A 1 589 ? 18.976 -10.012 9.352 1.00 97.81 589 VAL A C 1
ATOM 4585 O O . VAL A 1 589 ? 19.812 -9.861 10.248 1.00 97.81 589 VAL A O 1
ATOM 4588 N N . GLU A 1 590 ? 18.378 -11.185 9.126 1.00 97.88 590 GLU A N 1
ATOM 4589 C CA . GLU A 1 590 ? 18.649 -12.360 9.961 1.00 97.88 590 GLU A CA 1
ATOM 4590 C C . GLU A 1 590 ? 20.155 -12.689 10.004 1.00 97.88 590 GLU A C 1
ATOM 4592 O O . GLU A 1 590 ? 20.809 -12.718 8.947 1.00 97.88 590 GLU A O 1
ATOM 4597 N N . PRO A 1 591 ? 20.728 -12.975 11.191 1.00 96.31 591 PRO A N 1
ATOM 4598 C CA . PRO A 1 591 ? 22.154 -13.235 11.343 1.00 96.31 591 PRO A CA 1
ATOM 4599 C C . PRO A 1 591 ? 22.681 -14.323 10.397 1.00 96.31 591 PRO A C 1
ATOM 4601 O O . PRO A 1 591 ? 22.217 -15.460 10.396 1.00 96.31 591 PRO A O 1
ATOM 4604 N N . GLY A 1 592 ? 23.702 -13.975 9.609 1.00 95.44 592 GLY A N 1
ATOM 4605 C CA . GLY A 1 592 ? 24.333 -14.881 8.642 1.00 95.44 592 GLY A CA 1
ATOM 4606 C C . GLY A 1 592 ? 23.710 -14.879 7.241 1.00 95.44 592 GLY A C 1
ATOM 4607 O O . GLY A 1 592 ? 24.241 -15.549 6.357 1.00 95.44 592 GLY A O 1
ATOM 4608 N N . THR A 1 593 ? 22.640 -14.114 7.003 1.00 95.75 593 THR A N 1
ATOM 4609 C CA . THR A 1 593 ? 22.104 -13.883 5.650 1.00 95.75 593 THR A CA 1
ATOM 4610 C C . THR A 1 593 ? 22.843 -12.750 4.920 1.00 95.75 593 THR A C 1
ATOM 4612 O O . THR A 1 593 ? 23.616 -11.999 5.517 1.00 95.75 593 THR A O 1
ATOM 4615 N N . ASN A 1 594 ? 22.647 -12.634 3.600 1.00 93.12 594 ASN A N 1
ATOM 4616 C CA . ASN A 1 594 ? 23.213 -11.529 2.820 1.00 93.12 594 ASN A CA 1
ATOM 4617 C C . ASN A 1 594 ? 22.445 -10.226 3.139 1.00 93.12 594 ASN A C 1
ATOM 4619 O O . ASN A 1 594 ? 21.239 -10.182 2.882 1.00 93.12 594 ASN A O 1
ATOM 4623 N N . PRO A 1 595 ? 23.099 -9.151 3.628 1.00 91.44 595 PRO A N 1
ATOM 4624 C CA . PRO A 1 595 ? 22.423 -7.893 3.949 1.00 91.44 595 PRO A CA 1
ATOM 4625 C C . PRO A 1 595 ? 21.737 -7.237 2.745 1.00 91.44 595 PRO A C 1
ATOM 4627 O O . PRO A 1 595 ? 20.719 -6.578 2.924 1.00 91.44 595 PRO A O 1
ATOM 4630 N N . GLY A 1 596 ? 22.222 -7.464 1.519 1.00 91.56 596 GLY A N 1
ATOM 4631 C CA . GLY A 1 596 ? 21.570 -6.976 0.299 1.00 91.56 596 GLY A CA 1
ATOM 4632 C C . GLY A 1 596 ? 20.279 -7.718 -0.070 1.00 91.56 596 GLY A C 1
ATOM 4633 O O . GLY A 1 596 ? 19.571 -7.277 -0.965 1.00 91.56 596 GLY A O 1
ATOM 4634 N N . PHE A 1 597 ? 19.960 -8.841 0.586 1.00 96.12 597 PHE A N 1
ATOM 4635 C CA . PHE A 1 597 ? 18.765 -9.642 0.289 1.00 96.12 597 PHE A CA 1
ATOM 4636 C C . PHE A 1 597 ? 17.563 -9.310 1.182 1.00 96.12 597 PHE A C 1
ATOM 4638 O O . PHE A 1 597 ? 16.492 -9.863 0.949 1.00 96.12 597 PHE A O 1
ATOM 4645 N N . LEU A 1 598 ? 17.733 -8.443 2.191 1.00 97.50 598 LEU A N 1
ATOM 4646 C CA . LEU A 1 598 ? 16.669 -7.958 3.085 1.00 97.50 598 LEU A CA 1
ATOM 4647 C C . LEU A 1 598 ? 15.765 -9.066 3.671 1.00 97.50 598 LEU A C 1
ATOM 4649 O O . LEU A 1 598 ? 14.562 -8.870 3.863 1.00 97.50 598 LEU A O 1
ATOM 4653 N N . PHE A 1 599 ? 16.343 -10.239 3.949 1.00 98.38 599 PHE A N 1
ATOM 4654 C CA . PHE A 1 599 ? 15.635 -11.339 4.595 1.00 98.38 599 PHE A CA 1
ATOM 4655 C C . PHE A 1 599 ? 15.552 -11.079 6.103 1.00 98.38 599 PHE A C 1
ATOM 4657 O O . PHE A 1 599 ? 16.575 -10.976 6.782 1.00 98.38 599 PHE A O 1
ATOM 4664 N N . GLN A 1 600 ? 14.328 -11.001 6.611 1.00 98.62 600 GLN A N 1
ATOM 4665 C CA . GLN A 1 600 ? 13.996 -10.804 8.020 1.00 98.62 600 GLN A CA 1
ATOM 4666 C C . GLN A 1 600 ? 12.846 -11.747 8.397 1.00 98.62 600 GLN A C 1
ATOM 4668 O O . GLN A 1 600 ? 12.014 -12.085 7.550 1.00 98.62 600 GLN A O 1
ATOM 4673 N N . GLN A 1 601 ? 12.777 -12.163 9.658 1.00 98.56 601 GLN A N 1
ATOM 4674 C CA . GLN A 1 601 ? 11.637 -12.913 10.180 1.00 98.56 601 GLN A CA 1
ATOM 4675 C C . GLN A 1 601 ? 10.384 -12.018 10.324 1.00 98.56 601 GLN A C 1
ATOM 4677 O O . GLN A 1 601 ? 10.455 -10.789 10.273 1.00 98.56 601 GLN A O 1
ATOM 4682 N N . ASN A 1 602 ? 9.213 -12.637 10.502 1.00 98.88 602 ASN A N 1
ATOM 4683 C CA . ASN A 1 602 ? 7.932 -11.958 10.701 1.00 98.88 602 ASN A CA 1
ATOM 4684 C C . ASN A 1 602 ? 7.218 -12.500 11.952 1.00 98.88 602 ASN A C 1
ATOM 4686 O O . ASN A 1 602 ? 6.882 -13.682 12.021 1.00 98.88 602 ASN A O 1
ATOM 4690 N N . THR A 1 603 ? 6.990 -11.638 12.938 1.00 98.94 603 THR A N 1
ATOM 4691 C CA . THR A 1 603 ? 6.486 -11.954 14.286 1.00 98.94 603 THR A CA 1
ATOM 4692 C C . THR A 1 603 ? 5.087 -11.380 14.537 1.00 98.94 603 THR A C 1
ATOM 4694 O O . THR A 1 603 ? 4.527 -10.659 13.707 1.00 98.94 603 THR A O 1
ATOM 4697 N N . LEU A 1 604 ? 4.508 -11.655 15.710 1.00 98.88 604 LEU A N 1
ATOM 4698 C CA . LEU A 1 604 ? 3.257 -11.026 16.147 1.00 98.88 604 LEU A CA 1
ATOM 4699 C C . LEU A 1 604 ? 3.340 -9.483 16.177 1.00 98.88 604 LEU A C 1
ATOM 4701 O O . LEU A 1 604 ? 2.350 -8.821 15.869 1.00 98.88 604 LEU A O 1
ATOM 4705 N N . ARG A 1 605 ? 4.515 -8.892 16.448 1.00 98.88 605 ARG A N 1
ATOM 4706 C CA . ARG A 1 605 ? 4.735 -7.435 16.318 1.00 98.88 605 ARG A CA 1
ATOM 4707 C C . ARG A 1 605 ? 4.410 -6.938 14.906 1.00 98.88 605 ARG A C 1
ATOM 4709 O O . ARG A 1 605 ? 3.736 -5.922 14.759 1.00 98.88 605 ARG A O 1
ATOM 4716 N N . ASP A 1 606 ? 4.865 -7.648 13.878 1.00 98.94 606 ASP A N 1
ATOM 4717 C CA . ASP A 1 606 ? 4.692 -7.258 12.475 1.00 98.94 606 ASP A CA 1
ATOM 4718 C C . ASP A 1 606 ? 3.215 -7.363 12.045 1.00 98.94 606 ASP A C 1
ATOM 4720 O O . ASP A 1 606 ? 2.690 -6.476 11.367 1.00 98.94 606 ASP A O 1
ATOM 4724 N N . ALA A 1 607 ? 2.494 -8.375 12.543 1.00 98.94 607 ALA A N 1
ATOM 4725 C CA . ALA A 1 607 ? 1.038 -8.456 12.412 1.00 98.94 607 ALA A CA 1
ATOM 4726 C C . ALA A 1 607 ? 0.328 -7.222 13.012 1.00 98.94 607 ALA A C 1
ATOM 4728 O O . ALA A 1 607 ? -0.556 -6.635 12.379 1.00 98.94 607 ALA A O 1
ATOM 4729 N N . LEU A 1 608 ? 0.737 -6.773 14.202 1.00 98.94 608 LEU A N 1
ATOM 4730 C CA . LEU A 1 608 ? 0.140 -5.602 14.853 1.00 98.94 608 LEU A CA 1
ATOM 4731 C C . LEU A 1 608 ? 0.468 -4.285 14.124 1.00 98.94 608 LEU A C 1
ATOM 4733 O O . LEU A 1 608 ? -0.422 -3.437 14.013 1.00 98.94 608 LEU A O 1
ATOM 4737 N N . VAL A 1 609 ? 1.653 -4.153 13.508 1.00 98.94 609 VAL A N 1
ATOM 4738 C CA . VAL A 1 609 ? 1.946 -3.052 12.563 1.00 98.94 609 VAL A CA 1
ATOM 4739 C C . VAL A 1 609 ? 0.960 -3.068 11.393 1.00 98.94 609 VAL A C 1
ATOM 4741 O O . VAL A 1 609 ? 0.333 -2.048 11.111 1.00 98.94 609 VAL A O 1
ATOM 4744 N N . ALA A 1 610 ? 0.763 -4.219 10.743 1.00 98.94 610 ALA A N 1
ATOM 4745 C CA . ALA A 1 610 ? -0.127 -4.320 9.587 1.00 98.94 610 ALA A CA 1
ATOM 4746 C C . ALA A 1 610 ? -1.599 -4.029 9.930 1.00 98.94 610 ALA A C 1
ATOM 4748 O O . ALA A 1 610 ? -2.271 -3.342 9.165 1.00 98.94 610 ALA A O 1
ATOM 4749 N N . SER A 1 611 ? -2.096 -4.492 11.083 1.00 98.88 611 SER A N 1
ATOM 4750 C CA . SER A 1 611 ? -3.476 -4.199 11.515 1.00 98.88 611 SER A CA 1
ATOM 4751 C C . SER A 1 611 ? -3.686 -2.702 11.778 1.00 98.88 611 SER A C 1
ATOM 4753 O O . SER A 1 611 ? -4.609 -2.106 11.229 1.00 98.88 611 SER A O 1
ATOM 4755 N N . THR A 1 612 ? -2.754 -2.073 12.504 1.00 98.81 612 THR A N 1
ATOM 4756 C CA . THR A 1 612 ? -2.748 -0.627 12.776 1.00 98.81 612 THR A CA 1
ATOM 4757 C C . THR A 1 612 ? -2.697 0.183 11.480 1.00 98.81 612 THR A C 1
ATOM 4759 O O . THR A 1 612 ? -3.413 1.172 11.324 1.00 98.81 612 THR A O 1
ATOM 4762 N N . HIS A 1 613 ? -1.868 -0.239 10.521 1.00 98.94 613 HIS A N 1
ATOM 4763 C CA . HIS A 1 613 ? -1.787 0.393 9.210 1.00 98.94 613 HIS A CA 1
ATOM 4764 C C . HIS A 1 613 ? -3.096 0.275 8.424 1.00 98.94 613 HIS A C 1
ATOM 4766 O O . HIS A 1 613 ? -3.553 1.293 7.911 1.00 98.94 613 HIS A O 1
ATOM 4772 N N . PHE A 1 614 ? -3.750 -0.892 8.373 1.00 98.94 614 PHE A N 1
ATOM 4773 C CA . PHE A 1 614 ? -5.048 -1.018 7.698 1.00 98.94 614 PHE A CA 1
ATOM 4774 C C . PHE A 1 614 ? -6.119 -0.116 8.316 1.00 98.94 614 PHE A C 1
ATOM 4776 O O . PHE A 1 614 ? -6.783 0.616 7.580 1.00 98.94 614 PHE A O 1
ATOM 4783 N N . ASP A 1 615 ? -6.227 -0.072 9.645 1.00 98.69 615 ASP A N 1
ATOM 4784 C CA . ASP A 1 615 ? -7.186 0.802 10.326 1.00 98.69 615 ASP A CA 1
ATOM 4785 C C . ASP A 1 615 ? -6.967 2.288 9.959 1.00 98.69 615 ASP A C 1
ATOM 4787 O O . ASP A 1 615 ? -7.918 3.019 9.650 1.00 98.69 615 ASP A O 1
ATOM 4791 N N . ILE A 1 616 ? -5.702 2.722 9.877 1.00 98.69 616 ILE A N 1
ATOM 4792 C CA . ILE A 1 616 ? -5.315 4.061 9.404 1.00 98.69 616 ILE A CA 1
ATOM 4793 C C . ILE A 1 616 ? -5.610 4.242 7.901 1.00 98.69 616 ILE A C 1
ATOM 4795 O O . ILE A 1 616 ? -6.110 5.292 7.491 1.00 98.69 616 ILE A O 1
ATOM 4799 N N . PHE A 1 617 ? -5.354 3.248 7.050 1.00 98.81 617 PHE A N 1
ATOM 4800 C CA . PHE A 1 617 ? -5.630 3.339 5.611 1.00 98.81 617 PHE A CA 1
ATOM 4801 C C . PHE A 1 617 ? -7.127 3.492 5.334 1.00 98.81 617 PHE A C 1
ATOM 4803 O O . PHE A 1 617 ? -7.510 4.283 4.471 1.00 98.81 617 PHE A O 1
ATOM 4810 N N . HIS A 1 618 ? -7.982 2.815 6.105 1.00 98.69 618 HIS A N 1
ATOM 4811 C CA . HIS A 1 618 ? -9.437 2.938 6.011 1.00 98.69 618 HIS A CA 1
ATOM 4812 C C . HIS A 1 618 ? -9.905 4.354 6.374 1.00 98.69 618 HIS A C 1
ATOM 4814 O O . HIS A 1 618 ? -10.691 4.952 5.636 1.00 98.69 618 HIS A O 1
ATOM 4820 N N . LYS A 1 619 ? -9.347 4.948 7.440 1.00 95.62 619 LYS A N 1
ATOM 4821 C CA . LYS A 1 619 ? -9.557 6.363 7.808 1.00 95.62 619 LYS A CA 1
ATOM 4822 C C . LYS A 1 619 ? -9.167 7.328 6.672 1.00 95.62 619 LYS A C 1
ATOM 4824 O O . LYS A 1 619 ? -9.802 8.371 6.498 1.00 95.62 619 LYS A O 1
ATOM 4829 N N . HIS A 1 620 ? -8.172 6.970 5.854 1.00 97.19 620 HIS A N 1
ATOM 4830 C CA . HIS A 1 620 ? -7.715 7.754 4.694 1.00 97.19 620 HIS A CA 1
ATOM 4831 C C . HIS A 1 620 ? -8.322 7.349 3.340 1.00 97.19 620 HIS A C 1
ATOM 4833 O O . HIS A 1 620 ? -8.014 8.003 2.339 1.00 97.19 620 HIS A O 1
ATOM 4839 N N . ALA A 1 621 ? -9.235 6.372 3.278 1.00 96.06 621 ALA A N 1
ATOM 4840 C CA . ALA A 1 621 ? -9.776 5.805 2.029 1.00 96.06 621 ALA A CA 1
ATOM 4841 C C . ALA A 1 621 ? -10.450 6.829 1.085 1.00 96.06 621 ALA A C 1
ATOM 4843 O O . ALA A 1 621 ? -10.583 6.600 -0.113 1.00 96.06 621 ALA A O 1
ATOM 4844 N N . ALA A 1 622 ? -10.817 8.014 1.585 1.00 89.94 622 ALA A N 1
ATOM 4845 C CA . ALA A 1 622 ? -11.291 9.129 0.761 1.00 89.94 622 ALA A CA 1
ATOM 4846 C C . ALA A 1 622 ? -10.188 9.831 -0.073 1.00 89.94 622 ALA A C 1
ATOM 4848 O O . ALA A 1 622 ? -10.492 10.822 -0.739 1.00 89.94 622 ALA A O 1
ATOM 4849 N N . ARG A 1 623 ? -8.910 9.439 0.027 1.00 94.62 623 ARG A N 1
ATOM 4850 C CA . ARG A 1 623 ? -7.779 9.976 -0.769 1.00 94.62 623 ARG A CA 1
ATOM 4851 C C . ARG A 1 623 ? -6.706 8.921 -1.041 1.00 94.62 623 ARG A C 1
ATOM 4853 O O . ARG A 1 623 ? -6.159 8.913 -2.144 1.00 94.62 623 ARG A O 1
ATOM 4860 N N . LEU A 1 624 ? -6.398 8.072 -0.061 1.00 98.56 624 LEU A N 1
ATOM 4861 C CA . LEU A 1 624 ? -5.506 6.931 -0.242 1.00 98.56 624 LEU A CA 1
ATOM 4862 C C . LEU A 1 624 ? -6.235 5.881 -1.086 1.00 98.56 624 LEU A C 1
ATOM 4864 O O . LEU A 1 624 ? -7.247 5.327 -0.667 1.00 98.56 624 LEU A O 1
ATOM 4868 N N . TYR A 1 625 ? -5.751 5.670 -2.306 1.00 98.19 625 TYR A N 1
ATOM 4869 C CA . TYR A 1 625 ? -6.413 4.840 -3.314 1.00 98.19 625 TYR A CA 1
ATOM 4870 C C . TYR A 1 625 ? -5.787 3.444 -3.437 1.00 98.19 625 TYR A C 1
ATOM 4872 O O . TYR A 1 625 ? -6.461 2.484 -3.814 1.00 98.19 625 TYR A O 1
ATOM 4880 N N . MET A 1 626 ? -4.498 3.333 -3.130 1.00 98.88 626 MET A N 1
ATOM 4881 C CA . MET A 1 626 ? -3.708 2.111 -3.226 1.00 98.88 626 MET A CA 1
ATOM 4882 C C . MET A 1 626 ? -2.613 2.137 -2.162 1.00 98.88 626 MET A C 1
ATOM 4884 O O . MET A 1 626 ? -2.122 3.212 -1.816 1.00 98.88 626 MET A O 1
ATOM 4888 N N . ALA A 1 627 ? -2.235 0.964 -1.667 1.00 98.94 627 ALA A N 1
ATOM 4889 C CA . ALA A 1 627 ? -1.034 0.772 -0.874 1.00 98.94 627 ALA A CA 1
ATOM 4890 C C . ALA A 1 627 ? -0.418 -0.597 -1.193 1.00 98.94 627 ALA A C 1
ATOM 4892 O O . ALA A 1 627 ? -1.160 -1.537 -1.481 1.00 98.94 627 ALA A O 1
ATOM 4893 N N . ASN A 1 628 ? 0.909 -0.723 -1.135 1.00 98.94 628 ASN A N 1
ATOM 4894 C CA . ASN A 1 628 ? 1.624 -1.961 -1.440 1.00 98.94 628 ASN A CA 1
ATOM 4895 C C . ASN A 1 628 ? 2.643 -2.281 -0.348 1.00 98.94 628 ASN A C 1
ATOM 4897 O O . ASN A 1 628 ? 3.561 -1.497 -0.107 1.00 98.94 628 ASN A O 1
ATOM 4901 N N . ILE A 1 629 ? 2.481 -3.435 0.306 1.00 98.88 629 ILE A N 1
ATOM 4902 C CA . ILE A 1 629 ? 3.414 -3.850 1.356 1.00 98.88 629 ILE A CA 1
ATOM 4903 C C . ILE A 1 629 ? 4.733 -4.344 0.757 1.00 98.88 629 ILE A C 1
ATOM 4905 O O . ILE A 1 629 ? 4.746 -5.141 -0.186 1.00 98.88 629 ILE A O 1
ATOM 4909 N N . ALA A 1 630 ? 5.833 -3.871 1.330 1.00 98.69 630 ALA A N 1
ATOM 4910 C CA . ALA A 1 630 ? 7.194 -4.220 0.976 1.00 98.69 630 ALA A CA 1
ATOM 4911 C C . ALA A 1 630 ? 7.694 -5.379 1.866 1.00 98.69 630 ALA A C 1
ATOM 4913 O O . ALA A 1 630 ? 7.865 -5.205 3.071 1.00 98.69 630 ALA A O 1
ATOM 4914 N N . GLN A 1 631 ? 7.956 -6.578 1.341 1.00 98.06 631 GLN A N 1
ATOM 4915 C CA . GLN A 1 631 ? 7.591 -7.093 0.014 1.00 98.06 631 GLN A CA 1
ATOM 4916 C C . GLN A 1 631 ? 6.764 -8.380 0.157 1.00 98.06 631 GLN A C 1
ATOM 4918 O O . GLN A 1 631 ? 6.271 -8.701 1.232 1.00 98.06 631 GLN A O 1
ATOM 4923 N N . THR A 1 632 ? 6.518 -9.104 -0.935 1.00 98.69 632 THR A N 1
ATOM 4924 C CA . THR A 1 632 ? 5.531 -10.198 -0.928 1.00 98.69 632 THR A CA 1
ATOM 4925 C C . THR A 1 632 ? 6.087 -11.512 -0.379 1.00 98.69 632 THR A C 1
ATOM 4927 O O . THR A 1 632 ? 5.406 -12.178 0.404 1.00 98.69 632 THR A O 1
ATOM 4930 N N . VAL A 1 633 ? 7.309 -11.893 -0.768 1.00 98.88 633 VAL A N 1
ATOM 4931 C CA . VAL A 1 633 ? 7.914 -13.196 -0.436 1.00 98.88 633 VAL A CA 1
ATOM 4932 C C . VAL A 1 633 ? 9.383 -13.006 -0.045 1.00 98.88 633 VAL A C 1
ATOM 4934 O O . VAL A 1 633 ? 10.097 -12.278 -0.725 1.00 98.88 633 VAL A O 1
ATOM 4937 N N . ASN A 1 634 ? 9.846 -13.653 1.031 1.00 98.75 634 ASN A N 1
ATOM 4938 C CA . ASN A 1 634 ? 11.244 -13.670 1.520 1.00 98.75 634 ASN A CA 1
ATOM 4939 C C . ASN A 1 634 ? 11.942 -12.318 1.799 1.00 98.75 634 ASN A C 1
ATOM 4941 O O . ASN A 1 634 ? 13.113 -12.326 2.174 1.00 98.75 634 ASN A O 1
ATOM 4945 N N . VAL A 1 635 ? 11.289 -11.176 1.600 1.00 98.81 635 VAL A N 1
ATOM 4946 C CA . VAL A 1 635 ? 11.917 -9.848 1.624 1.00 98.81 635 VAL A CA 1
ATOM 4947 C C . VAL A 1 635 ? 11.071 -8.896 2.458 1.00 98.81 635 VAL A C 1
ATOM 4949 O O . VAL A 1 635 ? 9.864 -8.780 2.230 1.00 98.81 635 VAL A O 1
ATOM 4952 N N . LEU A 1 636 ? 11.719 -8.200 3.397 1.00 98.75 636 LEU A N 1
ATOM 4953 C CA . LEU A 1 636 ? 11.095 -7.235 4.306 1.00 98.75 636 LEU A CA 1
ATOM 4954 C C . LEU A 1 636 ? 9.858 -7.835 5.012 1.00 98.75 636 LEU A C 1
ATOM 4956 O O . LEU A 1 636 ? 9.940 -8.944 5.543 1.00 98.75 636 LEU A O 1
ATOM 4960 N N . GLN A 1 637 ? 8.715 -7.144 5.060 1.00 98.81 637 GLN A N 1
ATOM 4961 C CA . GLN A 1 637 ? 7.516 -7.617 5.762 1.00 98.81 637 GLN A CA 1
ATOM 4962 C C . GLN A 1 637 ? 6.710 -8.644 4.938 1.00 98.81 637 GLN A C 1
ATOM 4964 O O . GLN A 1 637 ? 5.535 -8.451 4.623 1.00 98.81 637 GLN A O 1
ATOM 4969 N N . ALA A 1 638 ? 7.363 -9.757 4.598 1.00 98.88 638 ALA A N 1
ATOM 4970 C CA . ALA A 1 638 ? 6.839 -10.795 3.719 1.00 98.88 638 ALA A CA 1
ATOM 4971 C C . ALA A 1 638 ? 5.498 -11.399 4.177 1.00 98.88 638 ALA A C 1
ATOM 4973 O O . ALA A 1 638 ? 5.268 -11.653 5.362 1.00 98.88 638 ALA A O 1
ATOM 4974 N N . MET A 1 639 ? 4.636 -11.728 3.209 1.00 98.88 639 MET A N 1
ATOM 4975 C CA . MET A 1 639 ? 3.473 -12.601 3.432 1.00 98.88 639 MET A CA 1
ATOM 4976 C C . MET A 1 639 ? 3.905 -14.056 3.609 1.00 98.88 639 MET A C 1
ATOM 4978 O O . MET A 1 639 ? 3.307 -14.815 4.369 1.00 98.88 639 MET A O 1
ATOM 4982 N N . LEU A 1 640 ? 4.924 -14.452 2.849 1.00 98.88 640 LEU A N 1
ATOM 4983 C CA . LEU A 1 640 ? 5.341 -15.835 2.696 1.00 98.88 640 LEU A CA 1
ATOM 4984 C C . LEU A 1 640 ? 6.857 -15.929 2.828 1.00 98.88 640 LEU A C 1
ATOM 4986 O O . LEU A 1 640 ? 7.590 -15.142 2.226 1.00 98.88 640 LEU A O 1
ATOM 4990 N N . LEU A 1 641 ? 7.325 -16.920 3.577 1.00 98.81 641 LEU A N 1
ATOM 4991 C CA . LEU A 1 641 ? 8.731 -17.314 3.586 1.00 98.81 641 LEU A CA 1
ATOM 4992 C C . LEU A 1 641 ? 8.845 -18.701 2.959 1.00 98.81 641 LEU A C 1
ATOM 4994 O O . LEU A 1 641 ? 8.025 -19.579 3.227 1.00 98.81 641 LEU A O 1
ATOM 4998 N N . THR A 1 642 ? 9.859 -18.897 2.125 1.00 98.31 642 THR A N 1
ATOM 4999 C CA . THR A 1 642 ? 10.126 -20.170 1.452 1.00 98.31 642 THR A CA 1
ATOM 5000 C C . THR A 1 642 ? 11.578 -20.573 1.638 1.00 98.31 642 THR A C 1
ATOM 5002 O O . THR A 1 642 ? 12.472 -19.732 1.498 1.00 98.31 642 THR A O 1
ATOM 5005 N N . ASP A 1 643 ? 11.842 -21.859 1.826 1.00 93.62 643 ASP A N 1
ATOM 5006 C CA . ASP A 1 643 ? 13.183 -22.421 1.658 1.00 93.62 643 ASP A CA 1
ATOM 5007 C C . ASP A 1 643 ? 13.071 -23.817 1.045 1.00 93.62 643 ASP A C 1
ATOM 5009 O O . ASP A 1 643 ? 12.371 -24.676 1.574 1.00 93.62 643 ASP A O 1
ATOM 5013 N N . GLY A 1 644 ? 13.658 -24.009 -0.137 1.00 91.62 644 GLY A N 1
ATOM 5014 C CA . GLY A 1 644 ? 13.321 -25.148 -0.993 1.00 91.62 644 GLY A CA 1
ATOM 5015 C C . GLY A 1 644 ? 11.806 -25.272 -1.226 1.00 91.62 644 GLY A C 1
ATOM 5016 O O . GLY A 1 644 ? 11.148 -24.325 -1.673 1.00 91.62 644 GLY A O 1
ATOM 5017 N N . ASP A 1 645 ? 11.267 -26.449 -0.917 1.00 92.31 645 ASP A N 1
ATOM 5018 C CA . ASP A 1 645 ? 9.845 -26.798 -0.967 1.00 92.31 645 ASP A CA 1
ATOM 5019 C C . ASP A 1 645 ? 9.047 -26.361 0.276 1.00 92.31 645 ASP A C 1
ATOM 5021 O O . ASP A 1 645 ? 7.818 -26.372 0.233 1.00 92.31 645 ASP A O 1
ATOM 5025 N N . ALA A 1 646 ? 9.700 -25.910 1.353 1.00 96.12 646 ALA A N 1
ATOM 5026 C CA . ALA A 1 646 ? 9.003 -25.372 2.515 1.00 96.12 646 ALA A CA 1
ATOM 5027 C C . ALA A 1 646 ? 8.307 -24.040 2.184 1.00 96.12 646 ALA A C 1
ATOM 5029 O O . ALA A 1 646 ? 8.866 -23.179 1.494 1.00 96.12 646 ALA A O 1
ATOM 5030 N N . LEU A 1 647 ? 7.107 -23.861 2.741 1.00 98.19 647 LEU A N 1
ATOM 5031 C CA . LEU A 1 647 ? 6.308 -22.639 2.683 1.00 98.19 647 LEU A CA 1
ATOM 5032 C C . LEU A 1 647 ? 5.784 -22.313 4.085 1.00 98.19 647 LEU A C 1
ATOM 5034 O O . LEU A 1 647 ? 5.182 -23.159 4.743 1.00 98.19 647 LEU A O 1
ATOM 5038 N N . VAL A 1 648 ? 5.982 -21.072 4.522 1.00 98.62 648 VAL A N 1
ATOM 5039 C CA . VAL A 1 648 ? 5.513 -20.552 5.809 1.00 98.62 648 VAL A CA 1
ATOM 5040 C C . VAL A 1 648 ? 4.614 -19.347 5.560 1.00 98.62 648 VAL A C 1
ATOM 5042 O O . VAL A 1 648 ? 5.022 -18.390 4.901 1.00 98.62 648 VAL A O 1
ATOM 5045 N N . LEU A 1 649 ? 3.401 -19.387 6.114 1.00 98.88 649 LEU A N 1
ATOM 5046 C CA . LEU A 1 649 ? 2.487 -18.245 6.161 1.00 98.88 649 LEU A CA 1
ATOM 5047 C C . LEU A 1 649 ? 2.882 -17.367 7.351 1.00 98.88 649 LEU A C 1
ATOM 5049 O O . LEU A 1 649 ? 2.986 -17.867 8.472 1.00 98.88 649 LEU A O 1
ATOM 5053 N N . THR A 1 650 ? 3.134 -16.079 7.139 1.00 98.94 650 THR A N 1
ATOM 5054 C CA . THR A 1 650 ? 3.582 -15.201 8.229 1.00 98.94 650 THR A CA 1
ATOM 5055 C C . THR A 1 650 ? 2.421 -14.699 9.102 1.00 98.94 650 THR A C 1
ATOM 5057 O O . THR A 1 650 ? 1.271 -14.660 8.655 1.00 98.94 650 THR A O 1
ATOM 5060 N N . PRO A 1 651 ? 2.685 -14.230 10.336 1.00 98.94 651 PRO A N 1
ATOM 5061 C CA . PRO A 1 651 ? 1.703 -13.474 11.116 1.00 98.94 651 PRO A CA 1
ATOM 5062 C C . PRO A 1 651 ? 1.077 -12.315 10.320 1.00 98.94 651 PRO A C 1
ATOM 5064 O O . PRO A 1 651 ? -0.130 -12.088 10.405 1.00 98.94 651 PRO A O 1
ATOM 5067 N N . THR A 1 652 ? 1.861 -11.630 9.477 1.00 98.94 652 THR A N 1
ATOM 5068 C CA . THR A 1 652 ? 1.349 -10.563 8.600 1.00 98.94 652 THR A CA 1
ATOM 5069 C C . THR A 1 652 ? 0.375 -11.096 7.535 1.00 98.94 652 THR A C 1
ATOM 5071 O O . THR A 1 652 ? -0.682 -10.490 7.339 1.00 98.94 652 THR A O 1
ATOM 5074 N N . TYR A 1 653 ? 0.642 -12.253 6.908 1.00 98.94 653 TYR A N 1
ATOM 5075 C CA . TYR A 1 653 ? -0.312 -12.911 5.993 1.00 98.94 653 TYR A CA 1
ATOM 5076 C C . TYR A 1 653 ? -1.676 -13.125 6.659 1.00 98.94 653 TYR A C 1
ATOM 5078 O O . TYR A 1 653 ? -2.714 -12.876 6.048 1.00 98.94 653 TYR A O 1
ATOM 5086 N N . HIS A 1 654 ? -1.697 -13.531 7.930 1.00 98.94 654 HIS A N 1
ATOM 5087 C CA . HIS A 1 654 ? -2.944 -13.763 8.657 1.00 98.94 654 HIS A CA 1
ATOM 5088 C C . HIS A 1 654 ? -3.750 -12.483 8.920 1.00 98.94 654 HIS A C 1
ATOM 5090 O O . HIS A 1 654 ? -4.980 -12.534 8.930 1.00 98.94 654 HIS A O 1
ATOM 5096 N N . VAL A 1 655 ? -3.094 -11.328 9.046 1.00 98.94 655 VAL A N 1
ATOM 5097 C CA . VAL A 1 655 ? -3.782 -10.032 9.147 1.00 98.94 655 VAL A CA 1
ATOM 5098 C C . VAL A 1 655 ? -4.393 -9.625 7.808 1.00 98.94 655 VAL A C 1
ATOM 5100 O O . VAL A 1 655 ? -5.561 -9.237 7.785 1.00 98.94 655 VAL A O 1
ATOM 5103 N N . PHE A 1 656 ? -3.673 -9.781 6.690 1.00 98.88 656 PHE A N 1
ATOM 5104 C CA . PHE A 1 656 ? -4.258 -9.618 5.348 1.00 98.88 656 PHE A CA 1
ATOM 5105 C C . PHE A 1 656 ? -5.459 -10.559 5.153 1.00 98.88 656 PHE A C 1
ATOM 5107 O O . PHE A 1 656 ? -6.493 -10.157 4.620 1.00 98.88 656 PHE A O 1
ATOM 5114 N N . GLU A 1 657 ? -5.346 -11.800 5.633 1.00 98.88 657 GLU A N 1
ATOM 5115 C CA . GLU A 1 657 ? -6.390 -12.816 5.535 1.00 98.88 657 GLU A CA 1
ATOM 5116 C C . GLU A 1 657 ? -7.667 -12.394 6.278 1.00 98.88 657 GLU A C 1
ATOM 5118 O O . GLU A 1 657 ? -8.745 -12.344 5.689 1.00 98.88 657 GLU A O 1
ATOM 5123 N N . MET A 1 658 ? -7.548 -12.018 7.550 1.00 98.88 658 MET A N 1
ATOM 5124 C CA . MET A 1 658 ? -8.683 -11.594 8.374 1.00 98.88 658 MET A CA 1
ATOM 5125 C C . MET A 1 658 ? -9.352 -10.308 7.855 1.00 98.88 658 MET A C 1
ATOM 5127 O O . MET A 1 658 ? -10.571 -10.168 7.949 1.00 98.88 658 MET A O 1
ATOM 5131 N N . ASN A 1 659 ? -8.584 -9.397 7.250 1.00 98.75 659 ASN A N 1
ATOM 5132 C CA . ASN A 1 659 ? -9.077 -8.110 6.754 1.00 98.75 659 ASN A CA 1
ATOM 5133 C C . ASN A 1 659 ? -9.757 -8.155 5.368 1.00 98.75 659 ASN A C 1
ATOM 5135 O O . ASN A 1 659 ? -10.345 -7.154 4.956 1.00 98.75 659 ASN A O 1
ATOM 5139 N N . LYS A 1 660 ? -9.746 -9.288 4.645 1.00 97.25 660 LYS A N 1
ATOM 5140 C CA . LYS A 1 660 ? -10.321 -9.417 3.283 1.00 97.25 660 LYS A CA 1
ATOM 5141 C C . LYS A 1 660 ? -11.735 -8.842 3.111 1.00 97.25 660 LYS A C 1
ATOM 5143 O O . LYS A 1 660 ? -12.067 -8.373 2.024 1.00 97.25 660 LYS A O 1
ATOM 5148 N N . GLY A 1 661 ? -12.574 -8.873 4.150 1.00 98.12 661 GLY A N 1
ATOM 5149 C CA . GLY A 1 661 ? -13.942 -8.343 4.092 1.00 98.12 661 GLY A CA 1
ATOM 5150 C C . GLY A 1 661 ? -14.033 -6.824 3.882 1.00 98.12 661 GLY A C 1
ATOM 5151 O O . GLY A 1 661 ? -15.055 -6.359 3.385 1.00 98.12 661 GLY A O 1
ATOM 5152 N N . HIS A 1 662 ? -12.971 -6.067 4.183 1.00 98.75 662 HIS A N 1
ATOM 5153 C CA . HIS A 1 662 ? -12.898 -4.623 3.940 1.00 98.75 662 HIS A CA 1
ATOM 5154 C C . HIS A 1 662 ? -12.625 -4.268 2.464 1.00 98.75 662 HIS A C 1
ATOM 5156 O O . HIS A 1 662 ? -12.867 -3.135 2.053 1.00 98.75 662 HIS A O 1
ATOM 5162 N N . GLN A 1 663 ? -12.145 -5.209 1.638 1.00 98.69 663 GLN A N 1
ATOM 5163 C CA . GLN A 1 663 ? -11.822 -4.951 0.229 1.00 98.69 663 GLN A CA 1
ATOM 5164 C C . GLN A 1 663 ? -13.068 -4.536 -0.572 1.00 98.69 663 GLN A C 1
ATOM 5166 O O . GLN A 1 663 ? -14.010 -5.319 -0.719 1.00 98.69 663 GLN A O 1
ATOM 5171 N N . ASP A 1 664 ? -13.064 -3.321 -1.125 1.00 98.69 664 ASP A N 1
ATOM 5172 C CA . ASP A 1 664 ? -14.201 -2.679 -1.803 1.00 98.69 664 ASP A CA 1
ATOM 5173 C C . ASP A 1 664 ? -15.477 -2.584 -0.928 1.00 98.69 664 ASP A C 1
ATOM 5175 O O . ASP A 1 664 ? -16.594 -2.544 -1.444 1.00 98.69 664 ASP A O 1
ATOM 5179 N N . ALA A 1 665 ? -15.326 -2.553 0.402 1.00 98.69 665 ALA A N 1
ATOM 5180 C CA . ALA A 1 665 ? -16.412 -2.310 1.355 1.00 98.69 665 ALA A CA 1
ATOM 5181 C C . ALA A 1 665 ? -16.635 -0.807 1.597 1.00 98.69 665 ALA A C 1
ATOM 5183 O O . ALA A 1 665 ? -15.739 0.011 1.392 1.00 98.69 665 ALA A O 1
ATOM 5184 N N . THR A 1 666 ? -17.812 -0.422 2.089 1.00 98.25 666 THR A N 1
ATOM 5185 C CA . THR A 1 666 ? -18.078 0.961 2.516 1.00 98.25 666 THR A CA 1
ATOM 5186 C C . THR A 1 666 ? -17.588 1.145 3.950 1.00 98.25 666 THR A C 1
ATOM 5188 O O . THR A 1 666 ? -18.077 0.458 4.845 1.00 98.25 666 THR A O 1
ATOM 5191 N N . SER A 1 667 ? -16.634 2.051 4.198 1.00 97.25 667 SER A N 1
ATOM 5192 C CA . SER A 1 667 ? -16.177 2.352 5.566 1.00 97.25 667 SER A CA 1
ATOM 5193 C C . SER A 1 667 ? -17.328 2.900 6.414 1.00 97.25 667 SER A C 1
ATOM 5195 O O . SER A 1 667 ? -18.149 3.657 5.893 1.00 97.25 667 SER A O 1
ATOM 5197 N N . LEU A 1 668 ? -17.346 2.603 7.708 1.00 91.94 668 LEU A N 1
ATOM 5198 C CA . LEU A 1 668 ? -18.267 3.205 8.675 1.00 91.94 668 LEU A CA 1
ATOM 5199 C C . LEU A 1 668 ? -17.532 4.228 9.547 1.00 91.94 668 LEU A C 1
ATOM 5201 O O . LEU A 1 668 ? -16.313 4.153 9.715 1.00 91.94 668 LEU A O 1
ATOM 5205 N N . ALA A 1 669 ? -18.262 5.185 10.119 1.00 86.06 669 ALA A N 1
ATOM 5206 C CA . ALA A 1 669 ? -17.684 6.090 11.106 1.00 86.06 669 ALA A CA 1
ATOM 5207 C C . ALA A 1 669 ? -17.352 5.330 12.404 1.00 86.06 669 ALA A C 1
ATOM 5209 O O . ALA A 1 669 ? -18.226 4.709 13.011 1.00 86.06 669 ALA A O 1
ATOM 5210 N N . VAL A 1 670 ? -16.084 5.401 12.821 1.00 88.00 670 VAL A N 1
ATOM 5211 C CA . VAL A 1 670 ? -15.583 4.827 14.077 1.00 88.00 670 VAL A CA 1
ATOM 5212 C C . VAL A 1 670 ? -15.011 5.942 14.948 1.00 88.00 670 VAL A C 1
ATOM 5214 O O . VAL A 1 670 ? -14.176 6.730 14.500 1.00 88.00 670 VAL A O 1
ATOM 5217 N N . HIS A 1 671 ? -15.446 6.002 16.204 1.00 86.06 671 HIS A N 1
ATOM 5218 C CA . HIS A 1 671 ? -14.975 6.968 17.191 1.00 86.06 671 HIS A CA 1
ATOM 5219 C C . HIS A 1 671 ? -14.477 6.246 18.447 1.00 86.06 671 HIS A C 1
ATOM 5221 O O . HIS A 1 671 ? -15.267 5.767 19.263 1.00 86.06 671 HIS A O 1
ATOM 5227 N N . LEU A 1 672 ? -13.153 6.188 18.607 1.00 85.56 672 LEU A N 1
ATOM 5228 C CA . LEU A 1 672 ? -12.504 5.630 19.790 1.00 85.56 672 LEU A CA 1
ATOM 5229 C C . LEU A 1 672 ? -12.435 6.662 20.922 1.00 85.56 672 LEU A C 1
ATOM 5231 O O . LEU A 1 672 ? -12.029 7.806 20.714 1.00 85.56 672 LEU A O 1
ATOM 5235 N N . ARG A 1 673 ? -12.789 6.245 22.139 1.00 82.94 673 ARG A N 1
ATOM 5236 C CA . ARG A 1 673 ? -12.567 7.014 23.372 1.00 82.94 673 ARG A CA 1
ATOM 5237 C C . ARG A 1 673 ? -11.293 6.531 24.062 1.00 82.94 673 ARG A C 1
ATOM 5239 O O . ARG A 1 673 ? -11.367 5.790 25.034 1.00 82.94 673 ARG A O 1
ATOM 5246 N N . THR A 1 674 ? -10.134 6.932 23.542 1.00 68.62 674 THR A N 1
ATOM 5247 C CA . THR A 1 674 ? -8.816 6.449 24.004 1.00 68.62 674 THR A CA 1
ATOM 5248 C C . THR A 1 674 ? -8.217 7.228 25.181 1.00 68.62 674 THR A C 1
ATOM 5250 O O . THR A 1 674 ? -7.024 7.113 25.437 1.00 68.62 674 THR A O 1
ATOM 5253 N N . GLU A 1 675 ? -9.005 8.014 25.926 1.00 70.75 675 GLU A N 1
ATOM 5254 C CA . GLU A 1 675 ? -8.490 8.798 27.069 1.00 70.75 675 GLU A CA 1
ATOM 5255 C C . GLU A 1 675 ? -7.805 7.913 28.130 1.00 70.75 675 GLU A C 1
ATOM 5257 O O . GLU A 1 675 ? -6.782 8.316 28.678 1.00 70.75 675 GLU A O 1
ATOM 5262 N N . ASP A 1 676 ? -8.298 6.683 28.318 1.00 70.62 676 ASP A N 1
ATOM 5263 C CA . ASP A 1 676 ? -7.742 5.662 29.220 1.00 70.62 676 ASP A CA 1
ATOM 5264 C C . ASP A 1 676 ? -6.902 4.578 28.494 1.00 70.62 676 ASP A C 1
ATOM 5266 O O . ASP A 1 676 ? -6.523 3.577 29.097 1.00 70.62 676 ASP A O 1
ATOM 5270 N N . ALA A 1 677 ? -6.616 4.751 27.195 1.00 83.06 677 ALA A N 1
ATOM 5271 C CA . ALA A 1 677 ? -5.921 3.777 26.339 1.00 83.06 677 ALA A CA 1
ATOM 5272 C C . ALA A 1 677 ? -4.770 4.426 25.558 1.00 83.06 677 ALA A C 1
ATOM 5274 O O . ALA A 1 677 ? -4.728 4.404 24.324 1.00 83.06 677 ALA A O 1
ATOM 5275 N N . ARG A 1 678 ? -3.851 5.052 26.299 1.00 88.69 678 ARG A N 1
ATOM 5276 C CA . ARG A 1 678 ? -2.660 5.722 25.766 1.00 88.69 678 ARG A CA 1
ATOM 5277 C C . ARG A 1 678 ? -1.414 5.430 26.582 1.00 88.69 678 ARG A C 1
ATOM 5279 O O . ARG A 1 678 ? -1.472 5.278 27.801 1.00 88.69 678 ARG A O 1
ATOM 5286 N N . ARG A 1 679 ? -0.270 5.431 25.900 1.00 90.69 679 ARG A N 1
ATOM 5287 C CA . ARG A 1 679 ? 1.060 5.265 26.488 1.00 90.69 679 ARG A CA 1
ATOM 5288 C C . ARG A 1 679 ? 2.026 6.320 25.950 1.00 90.69 679 ARG A C 1
ATOM 5290 O O . ARG A 1 679 ? 2.114 6.540 24.745 1.00 90.69 679 ARG A O 1
ATOM 5297 N N . ARG A 1 680 ? 2.816 6.929 26.837 1.00 92.62 680 ARG A N 1
ATOM 5298 C CA . ARG A 1 680 ? 3.957 7.777 26.459 1.00 92.62 680 ARG A CA 1
ATOM 5299 C C . ARG A 1 680 ? 5.121 6.892 26.006 1.00 92.62 680 ARG A C 1
ATOM 5301 O O . ARG A 1 680 ? 5.565 6.034 26.766 1.00 92.62 680 ARG A O 1
ATOM 5308 N N . VAL A 1 681 ? 5.634 7.120 24.799 1.00 92.44 681 VAL A N 1
ATOM 5309 C CA . VAL A 1 681 ? 6.763 6.389 24.203 1.00 92.44 681 VAL A CA 1
ATOM 5310 C C . VAL A 1 681 ? 7.802 7.405 23.727 1.00 92.44 681 VAL A C 1
ATOM 5312 O O . VAL A 1 681 ? 7.690 7.979 22.644 1.00 92.44 681 VAL A O 1
ATOM 5315 N N . GLY A 1 682 ? 8.801 7.683 24.570 1.00 89.56 682 GLY A N 1
ATOM 5316 C CA . GLY A 1 682 ? 9.701 8.821 24.359 1.00 89.56 682 GLY A CA 1
ATOM 5317 C C . GLY A 1 682 ? 8.907 10.130 24.311 1.00 89.56 682 GLY A C 1
ATOM 5318 O O . GLY A 1 682 ? 8.129 10.412 25.221 1.00 89.56 682 GLY A O 1
ATOM 5319 N N . ASP A 1 683 ? 9.056 10.900 23.233 1.00 85.06 683 ASP A N 1
ATOM 5320 C CA . ASP A 1 683 ? 8.286 12.132 23.012 1.00 85.06 683 ASP A CA 1
ATOM 5321 C C . ASP A 1 683 ? 6.882 11.890 22.416 1.00 85.06 683 ASP A C 1
ATOM 5323 O O . ASP A 1 683 ? 6.039 12.791 22.453 1.00 85.06 683 ASP A O 1
ATOM 5327 N N . ALA A 1 684 ? 6.599 10.689 21.897 1.00 87.69 684 ALA A N 1
ATOM 5328 C CA . ALA A 1 684 ? 5.333 10.348 21.247 1.00 87.69 684 ALA A CA 1
ATOM 5329 C C . ALA A 1 684 ? 4.261 9.861 22.239 1.00 87.69 684 ALA A C 1
ATOM 5331 O O . ALA A 1 684 ? 4.563 9.262 23.269 1.00 87.69 684 ALA A O 1
ATOM 5332 N N . GLU A 1 685 ? 2.992 10.081 21.899 1.00 90.19 685 GLU A N 1
ATOM 5333 C CA . GLU A 1 685 ? 1.858 9.359 22.489 1.00 90.19 685 GLU A CA 1
ATOM 5334 C C . GLU A 1 685 ? 1.459 8.237 21.530 1.00 90.19 685 GLU A C 1
ATOM 5336 O O . GLU A 1 685 ? 1.327 8.473 20.330 1.00 90.19 685 GLU A O 1
ATOM 5341 N N . LEU A 1 686 ? 1.283 7.037 22.073 1.00 93.25 686 LEU A N 1
ATOM 5342 C CA . LEU A 1 686 ? 0.780 5.849 21.397 1.00 93.25 686 LEU A CA 1
ATOM 5343 C C . LEU A 1 686 ? -0.644 5.592 21.896 1.00 93.25 686 LEU A C 1
ATOM 5345 O O . LEU A 1 686 ? -0.821 5.346 23.089 1.00 93.25 686 LEU A O 1
ATOM 5349 N N . ASP A 1 687 ? -1.645 5.611 21.013 1.00 94.00 687 ASP A N 1
ATOM 5350 C CA . ASP A 1 687 ? -2.959 5.040 21.335 1.00 94.00 687 ASP A CA 1
ATOM 5351 C C . ASP A 1 687 ? -2.807 3.508 21.381 1.00 94.00 687 ASP A C 1
ATOM 5353 O O . ASP A 1 687 ? -2.390 2.901 20.393 1.00 94.00 687 ASP A O 1
ATOM 5357 N N . THR A 1 688 ? -3.114 2.867 22.514 1.00 94.88 688 THR A N 1
ATOM 5358 C CA . THR A 1 688 ? -2.944 1.409 22.692 1.00 94.88 688 THR A CA 1
ATOM 5359 C C . THR A 1 688 ? -4.124 0.586 22.167 1.00 94.88 688 THR A C 1
ATOM 5361 O O . THR A 1 688 ? -4.081 -0.640 22.210 1.00 94.88 688 THR A O 1
ATOM 5364 N N . LEU A 1 689 ? -5.151 1.235 21.611 1.00 95.25 689 LEU A N 1
ATOM 5365 C CA . LEU A 1 689 ? -6.241 0.586 20.887 1.00 95.25 689 LEU A CA 1
ATOM 5366 C C . LEU A 1 689 ? -6.353 1.168 19.471 1.00 95.25 689 LEU A C 1
ATOM 5368 O O . LEU A 1 689 ? -6.485 2.382 19.313 1.00 95.25 689 LEU A O 1
ATOM 5372 N N . SER A 1 690 ? -6.361 0.302 18.457 1.00 96.50 690 SER A N 1
ATOM 5373 C CA . SER A 1 690 ? -6.723 0.652 17.075 1.00 96.50 690 SER A CA 1
ATOM 5374 C C . SER A 1 690 ? -8.015 -0.057 16.674 1.00 96.50 690 SER A C 1
ATOM 5376 O O . SER A 1 690 ? -8.314 -1.124 17.214 1.00 96.50 690 SER A O 1
ATOM 5378 N N . ALA A 1 691 ? -8.808 0.546 15.788 1.00 97.38 691 ALA A N 1
ATOM 5379 C CA . ALA A 1 691 ? -10.001 -0.096 15.243 1.00 97.38 691 ALA A CA 1
ATOM 5380 C C . ALA A 1 691 ? -10.453 0.524 13.919 1.00 97.38 691 ALA A C 1
ATOM 5382 O O . ALA A 1 691 ? -10.303 1.728 13.686 1.00 97.38 691 ALA A O 1
ATOM 5383 N N . SER A 1 692 ? -11.142 -0.278 13.113 1.00 98.50 692 SER A N 1
ATOM 5384 C CA . SER A 1 692 ? -11.870 0.169 11.930 1.00 98.50 692 SER A CA 1
ATOM 5385 C C . SER A 1 692 ? -13.147 -0.642 11.725 1.00 98.50 692 SER A C 1
ATOM 5387 O O . SER A 1 692 ? -13.366 -1.684 12.343 1.00 98.50 692 SER A O 1
ATOM 5389 N N . ALA A 1 693 ? -14.037 -0.148 10.869 1.00 98.56 693 ALA A N 1
ATOM 5390 C CA . ALA A 1 693 ? -15.274 -0.836 10.539 1.00 98.56 693 ALA A CA 1
ATOM 5391 C C . ALA A 1 693 ? -15.708 -0.546 9.102 1.00 98.56 693 ALA A C 1
ATOM 5393 O O . ALA A 1 693 ? -15.526 0.556 8.579 1.00 98.56 693 ALA A O 1
ATOM 5394 N N . SER A 1 694 ? -16.334 -1.533 8.469 1.00 98.69 694 SER A N 1
ATOM 5395 C CA . SER A 1 694 ? -16.950 -1.379 7.152 1.00 98.69 694 SER A CA 1
ATOM 5396 C C . SER A 1 694 ? -18.155 -2.289 6.981 1.00 98.69 694 SER A C 1
ATOM 5398 O O . SER A 1 694 ? -18.209 -3.361 7.583 1.00 98.69 694 SER A O 1
ATOM 5400 N N . ILE A 1 695 ? -19.063 -1.918 6.084 1.00 97.94 695 ILE A N 1
ATOM 5401 C CA . ILE A 1 695 ? -20.196 -2.743 5.674 1.00 97.94 695 ILE A CA 1
ATOM 5402 C C . ILE A 1 695 ? -20.048 -3.199 4.217 1.00 97.94 695 ILE A C 1
ATOM 5404 O O . ILE A 1 695 ? -19.692 -2.417 3.331 1.00 97.94 695 ILE A O 1
ATOM 5408 N N . LYS A 1 696 ? -20.344 -4.478 3.966 1.00 97.31 696 LYS A N 1
ATOM 5409 C CA . LYS A 1 696 ? -20.401 -5.076 2.628 1.00 97.31 696 LYS A CA 1
ATOM 5410 C C . LYS A 1 696 ? -21.463 -6.171 2.599 1.00 97.31 696 LYS A C 1
ATOM 5412 O O . LYS A 1 696 ? -21.580 -6.942 3.545 1.00 97.31 696 LYS A O 1
ATOM 5417 N N . ASP A 1 697 ? -22.284 -6.197 1.550 1.00 95.25 697 ASP A N 1
ATOM 5418 C CA . ASP A 1 697 ? -23.331 -7.211 1.328 1.00 95.25 697 ASP A CA 1
ATOM 5419 C C . ASP A 1 697 ? -24.269 -7.455 2.538 1.00 95.25 697 ASP A C 1
ATOM 5421 O O . ASP A 1 697 ? -24.771 -8.554 2.762 1.00 95.25 697 ASP A O 1
ATOM 5425 N N . GLY A 1 698 ? -24.516 -6.408 3.337 1.00 94.38 698 GLY A N 1
ATOM 5426 C CA . GLY A 1 698 ? -25.357 -6.459 4.541 1.00 94.38 698 GLY A CA 1
ATOM 5427 C C . GLY A 1 698 ? -24.662 -6.978 5.808 1.00 94.38 698 GLY A C 1
ATOM 5428 O O . GLY A 1 698 ? -25.301 -7.038 6.854 1.00 94.38 698 GLY A O 1
ATOM 5429 N N . THR A 1 699 ? -23.372 -7.310 5.748 1.00 96.94 699 THR A N 1
ATOM 5430 C CA . THR A 1 699 ? -22.549 -7.723 6.896 1.00 96.94 699 THR A CA 1
ATOM 5431 C C . THR A 1 699 ? -21.604 -6.592 7.293 1.00 96.94 699 THR A C 1
ATOM 5433 O O . THR A 1 699 ? -20.946 -6.002 6.434 1.00 96.94 699 THR A O 1
ATOM 5436 N N . VAL A 1 700 ? -21.532 -6.280 8.589 1.00 98.00 700 VAL A N 1
ATOM 5437 C CA . VAL A 1 700 ? -20.486 -5.413 9.146 1.00 98.00 700 VAL A CA 1
ATOM 5438 C C . VAL A 1 700 ? -19.275 -6.261 9.527 1.00 98.00 700 VAL A C 1
ATOM 5440 O O . VAL A 1 700 ? -19.427 -7.336 10.107 1.00 98.00 700 VAL A O 1
ATOM 5443 N N . LEU A 1 701 ? -18.084 -5.765 9.203 1.00 98.75 701 LEU A N 1
ATOM 5444 C CA . LEU A 1 701 ? -16.795 -6.251 9.687 1.00 98.75 701 LEU A CA 1
ATOM 5445 C C . LEU A 1 701 ? -16.158 -5.136 10.521 1.00 98.75 701 LEU A C 1
ATOM 5447 O O . LEU A 1 701 ? -16.040 -4.007 10.043 1.00 98.75 701 LEU A O 1
ATOM 5451 N N . ILE A 1 702 ? -15.759 -5.467 11.748 1.00 98.75 702 ILE A N 1
ATOM 5452 C CA . ILE A 1 702 ? -15.071 -4.582 12.692 1.00 98.75 702 ILE A CA 1
ATOM 5453 C C . ILE A 1 702 ? -13.704 -5.198 13.003 1.00 98.75 702 ILE A C 1
ATOM 5455 O O . ILE A 1 702 ? -13.638 -6.329 13.490 1.00 98.75 702 ILE A O 1
ATOM 5459 N N . SER A 1 703 ? -12.633 -4.464 12.719 1.00 98.69 703 SER A N 1
ATOM 5460 C CA . SER A 1 703 ? -11.258 -4.756 13.129 1.00 98.69 703 SER A CA 1
ATOM 5461 C C . SER A 1 703 ? -10.965 -4.046 14.453 1.00 98.69 703 SER A C 1
ATOM 5463 O O . SER A 1 703 ? -11.370 -2.898 14.634 1.00 98.69 703 SER A O 1
ATOM 5465 N N . VAL A 1 704 ? -10.288 -4.714 15.393 1.00 98.50 704 VAL A N 1
ATOM 5466 C CA . VAL A 1 704 ? -9.783 -4.081 16.626 1.00 98.50 704 VAL A CA 1
ATOM 5467 C C . VAL A 1 704 ? -8.433 -4.690 17.008 1.00 98.50 704 VAL A C 1
ATOM 5469 O O . VAL A 1 704 ? -8.296 -5.914 17.038 1.00 98.50 704 VAL A O 1
ATOM 5472 N N . SER A 1 705 ? -7.463 -3.848 17.354 1.00 98.44 705 SER A N 1
ATOM 5473 C CA . SER A 1 705 ? -6.140 -4.252 17.843 1.00 98.44 705 SER A CA 1
ATOM 5474 C C . SER A 1 705 ? -5.907 -3.737 19.260 1.00 98.44 705 SER A C 1
ATOM 5476 O O . SER A 1 705 ? -5.948 -2.526 19.478 1.00 98.44 705 SER A O 1
ATOM 5478 N N . ASN A 1 706 ? -5.604 -4.635 20.204 1.00 97.88 706 ASN A N 1
ATOM 5479 C CA . ASN A 1 706 ? -4.950 -4.263 21.457 1.00 97.88 706 ASN A CA 1
ATOM 5480 C C . ASN A 1 706 ? -3.439 -4.207 21.216 1.00 97.88 706 ASN A C 1
ATOM 5482 O O . ASN A 1 706 ? -2.803 -5.232 20.959 1.00 97.88 706 ASN A O 1
ATOM 5486 N N . LEU A 1 707 ? -2.886 -3.000 21.285 1.00 97.81 707 LEU A N 1
ATOM 5487 C CA . LEU A 1 707 ? -1.471 -2.716 21.083 1.00 97.81 707 LEU A CA 1
ATOM 5488 C C . LEU A 1 707 ? -0.695 -2.627 22.404 1.00 97.81 707 LEU A C 1
ATOM 5490 O O . LEU A 1 707 ? 0.521 -2.446 22.351 1.00 97.81 707 LEU A O 1
ATOM 5494 N N . ASP A 1 708 ? -1.338 -2.761 23.569 1.00 96.69 708 ASP A N 1
ATOM 5495 C CA . ASP A 1 708 ? -0.603 -2.928 24.824 1.00 96.69 708 ASP A CA 1
ATOM 5496 C C . ASP A 1 708 ? 0.093 -4.299 24.853 1.00 96.69 708 ASP A C 1
ATOM 5498 O O . ASP A 1 708 ? -0.476 -5.321 24.467 1.00 96.69 708 ASP A O 1
ATOM 5502 N N . ALA A 1 709 ? 1.361 -4.315 25.254 1.00 96.75 709 ALA A N 1
ATOM 5503 C CA . ALA A 1 709 ? 2.195 -5.509 25.257 1.00 96.75 709 ALA A CA 1
ATOM 5504 C C . ALA A 1 709 ? 1.898 -6.456 26.428 1.00 96.75 709 ALA A C 1
ATOM 5506 O O . ALA A 1 709 ? 2.285 -7.621 26.355 1.00 96.75 709 ALA A O 1
ATOM 5507 N N . GLU A 1 710 ? 1.273 -5.971 27.502 1.00 94.38 710 GLU A N 1
ATOM 5508 C CA . GLU A 1 710 ? 1.228 -6.654 28.801 1.00 94.38 710 GLU A CA 1
ATOM 5509 C C . GLU A 1 710 ? -0.190 -6.709 29.390 1.00 94.38 710 GLU A C 1
ATOM 5511 O O . GLU A 1 710 ? -0.542 -7.708 30.018 1.00 94.38 710 GLU A O 1
ATOM 5516 N N . GLU A 1 711 ? -1.024 -5.694 29.145 1.00 94.38 711 GLU A N 1
ATOM 5517 C CA . GLU A 1 711 ? -2.349 -5.566 29.761 1.00 94.38 711 GLU A CA 1
ATOM 5518 C C . GLU A 1 711 ? -3.509 -5.951 28.812 1.00 94.38 711 GLU A C 1
ATOM 5520 O O . GLU A 1 711 ? -3.551 -5.529 27.648 1.00 94.38 711 GLU A O 1
ATOM 5525 N N . PRO A 1 712 ? -4.497 -6.744 29.279 1.00 96.00 712 PRO A N 1
ATOM 5526 C CA . PRO A 1 712 ? -5.745 -6.962 28.557 1.00 96.00 712 PRO A CA 1
ATOM 5527 C C . PRO A 1 712 ? -6.653 -5.726 28.641 1.00 96.00 712 PRO A C 1
ATOM 5529 O O . PRO A 1 712 ? -6.616 -4.966 29.610 1.00 96.00 712 PRO A O 1
ATOM 5532 N N . VAL A 1 713 ? -7.538 -5.571 27.656 1.00 94.75 713 VAL A N 1
ATOM 5533 C CA . VAL A 1 713 ? -8.488 -4.449 27.576 1.00 94.75 713 VAL A CA 1
ATOM 5534 C C . VAL A 1 713 ? -9.915 -4.949 27.361 1.00 94.75 713 VAL A C 1
ATOM 5536 O O . VAL A 1 713 ? -10.170 -5.788 26.493 1.00 94.75 713 VAL A O 1
ATOM 5539 N N . GLU A 1 714 ? -10.871 -4.431 28.134 1.00 95.38 714 GLU A N 1
ATOM 5540 C CA . GLU A 1 714 ? -12.295 -4.617 27.850 1.00 95.38 714 GLU A CA 1
ATOM 5541 C C . GLU A 1 714 ? -12.751 -3.559 26.840 1.00 95.38 714 GLU A C 1
ATOM 5543 O O . GLU A 1 714 ? -12.698 -2.356 27.096 1.00 95.38 714 GLU A O 1
ATOM 5548 N N . VAL A 1 715 ? -13.211 -4.008 25.674 1.00 95.75 715 VAL A N 1
ATOM 5549 C CA . VAL A 1 715 ? -13.691 -3.147 24.594 1.00 95.75 715 VAL A CA 1
ATOM 5550 C C . VAL A 1 715 ? -15.209 -3.244 24.511 1.00 95.75 715 VAL A C 1
ATOM 5552 O O . VAL A 1 715 ? -15.769 -4.302 24.222 1.00 95.75 715 VAL A O 1
ATOM 5555 N N . THR A 1 716 ? -15.882 -2.114 24.713 1.00 95.44 716 THR A N 1
ATOM 5556 C CA . THR A 1 716 ? -17.294 -1.937 24.359 1.00 95.44 716 THR A CA 1
ATOM 5557 C C . THR A 1 716 ? -17.387 -1.417 22.928 1.00 95.44 716 THR A C 1
ATOM 5559 O O . THR A 1 716 ? -16.925 -0.313 22.637 1.00 95.44 716 THR A O 1
ATOM 5562 N N . LEU A 1 717 ? -18.019 -2.192 22.048 1.00 96.31 717 LEU A N 1
ATOM 5563 C CA . LEU A 1 717 ? -18.437 -1.758 20.717 1.00 96.31 717 LEU A CA 1
ATOM 5564 C C . LEU A 1 717 ? -19.857 -1.179 20.837 1.00 96.31 717 LEU A C 1
ATOM 5566 O O . LEU A 1 717 ? -20.833 -1.928 20.886 1.00 96.31 717 LEU A O 1
ATOM 5570 N N . ASP A 1 718 ? -19.968 0.146 20.934 1.00 94.25 718 ASP A N 1
ATOM 5571 C CA . ASP A 1 718 ? -21.235 0.897 20.968 1.00 94.25 718 ASP A CA 1
ATOM 5572 C C . ASP A 1 718 ? -21.738 1.049 19.524 1.00 94.25 718 ASP A C 1
ATOM 5574 O O . ASP A 1 718 ? -21.234 1.874 18.759 1.00 94.25 718 ASP A O 1
ATOM 5578 N N . LEU A 1 719 ? -22.670 0.177 19.131 1.00 94.31 719 LEU A N 1
ATOM 5579 C CA . LEU A 1 719 ? -23.173 0.051 17.766 1.00 94.31 719 LEU A CA 1
ATOM 5580 C C . LEU A 1 719 ? -24.439 0.894 17.606 1.00 94.31 719 LEU A C 1
ATOM 5582 O O . LEU A 1 719 ? -25.486 0.605 18.190 1.00 94.31 719 LEU A O 1
ATOM 5586 N N . ARG A 1 720 ? -24.346 1.943 16.791 1.00 88.31 720 ARG A N 1
ATOM 5587 C CA . ARG A 1 720 ? -25.395 2.956 16.618 1.00 88.31 720 ARG A CA 1
ATOM 5588 C C . ARG A 1 720 ? -25.982 2.920 15.216 1.00 88.31 720 ARG A C 1
ATOM 5590 O O . ARG A 1 720 ? -25.448 2.265 14.331 1.00 88.31 720 ARG A O 1
ATOM 5597 N N . GLY A 1 721 ? -27.118 3.587 15.014 1.00 85.50 721 GLY A N 1
ATOM 5598 C CA . GLY A 1 721 ? -27.776 3.662 13.700 1.00 85.50 721 GLY A CA 1
ATOM 5599 C C . GLY A 1 721 ? -28.491 2.384 13.239 1.00 85.50 721 GLY A C 1
ATOM 5600 O O . GLY A 1 721 ? -29.215 2.409 12.248 1.00 85.50 721 GLY A O 1
ATOM 5601 N N . GLY A 1 722 ? -28.340 1.270 13.957 1.00 86.19 722 GLY A N 1
ATOM 5602 C CA . GLY A 1 722 ? -28.966 -0.007 13.629 1.00 86.19 722 GLY A CA 1
ATOM 5603 C C . GLY A 1 722 ? -28.724 -1.058 14.708 1.00 86.19 722 GLY A C 1
ATOM 5604 O O . GLY A 1 722 ? -28.284 -0.742 15.811 1.00 86.19 722 GLY A O 1
ATOM 5605 N N . ALA A 1 723 ? -29.002 -2.317 14.379 1.00 88.75 723 ALA A N 1
ATOM 5606 C CA . ALA A 1 723 ? -28.688 -3.470 15.218 1.00 88.75 723 ALA A CA 1
ATOM 5607 C C . ALA A 1 723 ? -27.937 -4.531 14.404 1.00 88.75 723 ALA A C 1
ATOM 5609 O O . ALA A 1 723 ? -28.029 -4.566 13.175 1.00 88.75 723 ALA A O 1
ATOM 5610 N N . VAL A 1 724 ? -27.225 -5.421 15.090 1.00 93.75 724 VAL A N 1
ATOM 5611 C CA . VAL A 1 724 ? -26.549 -6.575 14.483 1.00 93.75 724 VAL A CA 1
ATOM 5612 C C . VAL A 1 724 ? -27.190 -7.883 14.941 1.00 93.75 724 VAL A C 1
ATOM 5614 O O . VAL A 1 724 ? -27.774 -7.953 16.022 1.00 93.75 724 VAL A O 1
ATOM 5617 N N . GLY A 1 725 ? -27.106 -8.910 14.097 1.00 93.19 725 GLY A N 1
ATOM 5618 C CA . GLY A 1 725 ? -27.437 -10.285 14.462 1.00 93.19 725 GLY A CA 1
ATOM 5619 C C . GLY A 1 725 ? -26.315 -10.962 15.251 1.00 93.19 725 GLY A C 1
ATOM 5620 O O . GLY A 1 725 ? -25.472 -10.305 15.860 1.00 93.19 725 GLY A O 1
ATOM 5621 N N . GLU A 1 726 ? -26.307 -12.293 15.230 1.00 94.25 726 GLU A N 1
ATOM 5622 C CA . GLU A 1 726 ? -25.305 -13.102 15.927 1.00 94.25 726 GLU A CA 1
ATOM 5623 C C . GLU A 1 726 ? -23.888 -12.827 15.377 1.00 94.25 726 GLU A C 1
ATOM 5625 O O . GLU A 1 726 ? -23.671 -12.964 14.167 1.00 94.25 726 GLU A O 1
ATOM 5630 N N . PRO A 1 727 ? -22.933 -12.395 16.224 1.00 96.12 727 PRO A N 1
ATOM 5631 C CA . PRO A 1 727 ? -21.573 -12.114 15.795 1.00 96.12 727 PRO A CA 1
ATOM 5632 C C . PRO A 1 727 ? -20.739 -13.395 15.721 1.00 96.12 727 PRO A C 1
ATOM 5634 O O . PRO A 1 727 ? -20.854 -14.289 16.554 1.00 96.12 727 PRO A O 1
ATOM 5637 N N . THR A 1 728 ? -19.812 -13.429 14.772 1.00 97.69 728 THR A N 1
ATOM 5638 C CA . THR A 1 728 ? -18.690 -14.374 14.754 1.00 97.69 728 THR A CA 1
ATOM 5639 C C . THR A 1 728 ? -17.391 -13.593 14.894 1.00 97.69 728 THR A C 1
ATOM 5641 O O . THR A 1 728 ? -17.296 -12.461 14.415 1.00 97.69 728 THR A O 1
ATOM 5644 N N . ALA A 1 729 ? -16.385 -14.160 15.558 1.00 98.62 729 ALA A N 1
ATOM 5645 C CA . ALA A 1 729 ? -15.103 -13.488 15.725 1.00 98.62 729 ALA A CA 1
ATOM 5646 C C . ALA A 1 729 ? -13.912 -14.438 15.592 1.00 98.62 729 ALA A C 1
ATOM 5648 O O . ALA A 1 729 ? -14.002 -15.641 15.851 1.00 98.62 729 ALA A O 1
ATOM 5649 N N . ARG A 1 730 ? -12.783 -13.871 15.166 1.00 98.75 730 ARG A N 1
ATOM 5650 C CA . ARG A 1 730 ? -11.493 -14.553 15.017 1.00 98.75 730 ARG A CA 1
ATOM 5651 C C . ARG A 1 730 ? -10.408 -13.688 15.638 1.00 98.75 730 ARG A C 1
ATOM 5653 O O . ARG A 1 730 ? -10.361 -12.497 15.345 1.00 98.75 730 ARG A O 1
ATOM 5660 N N . LEU A 1 731 ? -9.563 -14.295 16.464 1.00 98.88 731 LEU A N 1
ATOM 5661 C CA . LEU A 1 731 ? -8.491 -13.653 17.220 1.00 98.88 731 LEU A CA 1
ATOM 5662 C C . LEU A 1 731 ? -7.126 -14.164 16.742 1.00 98.88 731 LEU A C 1
ATOM 5664 O O . LEU A 1 731 ? -6.938 -15.371 16.583 1.00 98.88 731 LEU A O 1
ATOM 5668 N N . LEU A 1 732 ? -6.180 -13.248 16.557 1.00 98.94 732 LEU A N 1
ATOM 5669 C CA . LEU A 1 732 ? -4.767 -13.495 16.292 1.00 98.94 732 LEU A CA 1
ATOM 5670 C C . LEU A 1 732 ? -3.949 -12.934 17.464 1.00 98.94 732 LEU A C 1
ATOM 5672 O O . LEU A 1 732 ? -4.017 -11.743 17.764 1.00 98.94 732 LEU A O 1
ATOM 5676 N N . THR A 1 733 ? -3.210 -13.803 18.146 1.00 98.75 733 THR A N 1
ATOM 5677 C CA . THR A 1 733 ? -2.328 -13.484 19.281 1.00 98.75 733 THR A CA 1
ATOM 5678 C C . THR A 1 733 ? -1.377 -14.670 19.512 1.00 98.75 733 THR A C 1
ATOM 5680 O O . THR A 1 733 ? -1.506 -15.696 18.838 1.00 98.75 733 THR A O 1
ATOM 5683 N N . ALA A 1 734 ? -0.428 -14.543 20.435 1.00 98.25 734 ALA A N 1
ATOM 5684 C CA . ALA A 1 734 ? 0.479 -15.602 20.881 1.00 98.25 734 ALA A CA 1
ATOM 5685 C C . ALA A 1 734 ? 0.973 -15.285 22.301 1.00 98.25 734 ALA A C 1
ATOM 5687 O O . ALA A 1 734 ? 0.832 -14.156 22.749 1.00 98.25 734 ALA A O 1
ATOM 5688 N N . ASP A 1 735 ? 1.612 -16.237 22.985 1.00 96.44 735 ASP A N 1
ATOM 5689 C CA . ASP A 1 735 ? 2.064 -16.051 24.378 1.00 96.44 735 ASP A CA 1
ATOM 5690 C C . ASP A 1 735 ? 3.101 -14.922 24.567 1.00 96.44 735 ASP A C 1
ATOM 5692 O O . ASP A 1 735 ? 3.339 -14.483 25.693 1.00 96.44 735 ASP A O 1
ATOM 5696 N N . ARG A 1 736 ? 3.786 -14.506 23.488 1.00 97.56 736 ARG A N 1
ATOM 5697 C CA . ARG A 1 736 ? 4.784 -13.422 23.467 1.00 97.56 736 ARG A CA 1
ATOM 5698 C C . ARG A 1 736 ? 4.848 -12.749 22.092 1.00 97.56 736 ARG A C 1
ATOM 5700 O O . ARG A 1 736 ? 4.637 -13.387 21.062 1.00 97.56 736 ARG A O 1
ATOM 5707 N N . LEU A 1 737 ? 5.274 -11.487 22.071 1.00 98.19 737 LEU A N 1
ATOM 5708 C CA . LEU A 1 737 ? 5.434 -10.668 20.861 1.00 98.19 737 LEU A CA 1
ATOM 5709 C C . LEU A 1 737 ? 6.408 -11.236 19.813 1.00 98.19 737 LEU A C 1
ATOM 5711 O O . LEU A 1 737 ? 6.199 -11.046 18.618 1.00 98.19 737 LEU A O 1
ATOM 5715 N N . GLN A 1 738 ? 7.469 -11.918 20.252 1.00 98.50 738 GLN A N 1
ATOM 5716 C CA . GLN A 1 738 ? 8.543 -12.444 19.396 1.00 98.50 738 GLN A CA 1
ATOM 5717 C C . GLN A 1 738 ? 8.172 -13.769 18.698 1.00 98.50 738 GLN A C 1
ATOM 5719 O O . GLN A 1 738 ? 8.959 -14.291 17.902 1.00 98.50 738 GLN A O 1
ATOM 5724 N N . VAL A 1 739 ? 7.007 -14.354 19.011 1.00 98.56 739 VAL A N 1
ATOM 5725 C CA . VAL A 1 739 ? 6.563 -15.612 18.393 1.00 98.56 739 VAL A CA 1
ATOM 5726 C C . VAL A 1 739 ? 6.285 -15.374 16.905 1.00 98.56 739 VAL A C 1
ATOM 5728 O O . VAL A 1 739 ? 5.703 -14.363 16.508 1.00 98.56 739 VAL A O 1
ATOM 5731 N N . HIS A 1 740 ? 6.743 -16.314 16.085 1.00 98.69 740 HIS A N 1
ATOM 5732 C CA . HIS A 1 740 ? 6.677 -16.298 14.629 1.00 98.69 740 HIS A CA 1
ATOM 5733 C C . HIS A 1 740 ? 6.490 -17.719 14.100 1.00 98.69 740 HIS A C 1
ATOM 5735 O O . HIS A 1 740 ? 6.777 -18.692 14.799 1.00 98.69 740 HIS A O 1
ATOM 5741 N N . ASN A 1 741 ? 6.048 -17.828 12.849 1.00 98.69 741 ASN A N 1
ATOM 5742 C CA . ASN A 1 741 ? 5.930 -19.110 12.163 1.00 98.69 741 ASN A CA 1
ATOM 5743 C C . ASN A 1 741 ? 7.274 -19.492 11.518 1.00 98.69 741 ASN A C 1
ATOM 5745 O O . ASN A 1 741 ? 8.028 -18.636 11.054 1.00 98.69 741 ASN A O 1
ATOM 5749 N N . SER A 1 742 ? 7.578 -20.786 11.475 1.00 97.44 742 SER A N 1
ATOM 5750 C CA . SER A 1 742 ? 8.780 -21.352 10.841 1.00 97.44 742 SER A CA 1
ATOM 5751 C C . SER A 1 742 ? 8.448 -22.703 10.189 1.00 97.44 742 SER A C 1
ATOM 5753 O O . SER A 1 742 ? 7.364 -23.228 10.443 1.00 97.44 742 SER A O 1
ATOM 5755 N N . PRO A 1 743 ? 9.335 -23.320 9.384 1.00 96.62 743 PRO A N 1
ATOM 5756 C CA . PRO A 1 743 ? 9.080 -24.660 8.842 1.00 96.62 743 PRO A CA 1
ATOM 5757 C C . PRO A 1 743 ? 8.847 -25.721 9.934 1.00 96.62 743 PRO A C 1
ATOM 5759 O O . PRO A 1 743 ? 8.006 -26.601 9.766 1.00 96.62 743 PRO A O 1
ATOM 5762 N N . ASP A 1 744 ? 9.527 -25.594 11.080 1.00 96.56 744 ASP A N 1
ATOM 5763 C CA . ASP A 1 744 ? 9.378 -26.485 12.242 1.00 96.56 744 ASP A CA 1
ATOM 5764 C C . ASP A 1 744 ? 8.143 -26.161 13.106 1.00 96.56 744 ASP A C 1
ATOM 5766 O O . ASP A 1 744 ? 7.760 -26.934 13.986 1.00 96.56 744 ASP A O 1
ATOM 5770 N N . SER A 1 745 ? 7.532 -24.989 12.921 1.00 96.81 745 SER A N 1
ATOM 5771 C CA . SER A 1 745 ? 6.361 -24.521 13.673 1.00 96.81 745 SER A CA 1
ATOM 5772 C C . SER A 1 745 ? 5.516 -23.559 12.820 1.00 96.81 745 SER A C 1
ATOM 5774 O O . SER A 1 745 ? 5.471 -22.357 13.094 1.00 96.81 745 SER A O 1
ATOM 5776 N N . PRO A 1 746 ? 4.844 -24.060 11.764 1.00 95.94 746 PRO A N 1
ATOM 5777 C CA . PRO A 1 746 ? 4.189 -23.215 10.760 1.00 95.94 746 PRO A CA 1
ATOM 5778 C C . PRO A 1 746 ? 2.865 -22.598 11.235 1.00 95.94 746 PRO A C 1
ATOM 5780 O O . PRO A 1 746 ? 2.358 -21.692 10.582 1.00 95.94 746 PRO A O 1
ATOM 5783 N N . GLU A 1 747 ? 2.313 -23.066 12.362 1.00 97.62 747 GLU A N 1
ATOM 5784 C CA . GLU A 1 747 ? 1.066 -22.564 12.963 1.00 97.62 747 GLU A CA 1
ATOM 5785 C C . GLU A 1 747 ? 1.244 -21.945 14.369 1.00 97.62 747 GLU A C 1
ATOM 5787 O O . GLU A 1 747 ? 0.300 -21.920 15.165 1.00 97.62 747 GLU A O 1
ATOM 5792 N N . ALA A 1 748 ? 2.445 -21.468 14.716 1.00 98.25 748 ALA A N 1
ATOM 5793 C CA . ALA A 1 748 ? 2.714 -20.873 16.031 1.00 98.25 748 ALA A CA 1
ATOM 5794 C C . ALA A 1 748 ? 1.882 -19.601 16.303 1.00 98.25 748 ALA A C 1
ATOM 5796 O O . ALA A 1 748 ? 1.479 -19.355 17.439 1.00 98.25 748 ALA A O 1
ATOM 5797 N N . VAL A 1 749 ? 1.590 -18.820 15.259 1.00 98.62 749 VAL A N 1
ATOM 5798 C CA . VAL A 1 749 ? 0.744 -17.620 15.280 1.00 98.62 749 VAL A CA 1
ATOM 5799 C C . VAL A 1 749 ? -0.236 -17.700 14.110 1.00 98.62 749 VAL A C 1
ATOM 5801 O O . VAL A 1 749 ? 0.112 -17.398 12.967 1.00 98.62 749 VAL A O 1
ATOM 5804 N N . VAL A 1 750 ? -1.471 -18.125 14.385 1.00 98.81 750 VAL A N 1
ATOM 5805 C CA . VAL A 1 750 ? -2.555 -18.230 13.389 1.00 98.81 750 VAL A CA 1
ATOM 5806 C C . VAL A 1 750 ? -3.896 -17.807 13.998 1.00 98.81 750 VAL A C 1
ATOM 5808 O O . VAL A 1 750 ? -4.079 -17.954 15.210 1.00 98.81 750 VAL A O 1
ATOM 5811 N N . PRO A 1 751 ? -4.872 -17.329 13.203 1.00 98.75 751 PRO A N 1
ATOM 5812 C CA . PRO A 1 751 ? -6.164 -16.917 13.733 1.00 98.75 751 PRO A CA 1
ATOM 5813 C C . PRO A 1 751 ? -6.953 -18.110 14.276 1.00 98.75 751 PRO A C 1
ATOM 5815 O O . PRO A 1 751 ? -7.132 -19.113 13.578 1.00 98.75 751 PRO A O 1
ATOM 5818 N N . ARG A 1 752 ? -7.505 -17.980 15.481 1.00 98.50 752 ARG A N 1
ATOM 5819 C CA . ARG A 1 752 ? -8.409 -18.967 16.093 1.00 98.50 752 ARG A CA 1
ATOM 5820 C C . ARG A 1 752 ? -9.814 -18.356 16.279 1.00 98.50 752 ARG A C 1
ATOM 5822 O O . ARG A 1 752 ? -9.920 -17.134 16.400 1.00 98.50 752 ARG A O 1
ATOM 5829 N N . PRO A 1 753 ? -10.903 -19.151 16.263 1.00 98.56 753 PRO A N 1
ATOM 5830 C CA . PRO A 1 753 ? -12.239 -18.665 16.626 1.00 98.56 753 PRO A CA 1
ATOM 5831 C C . PRO A 1 753 ? -12.258 -18.058 18.035 1.00 98.56 753 PRO A C 1
ATOM 5833 O O . PRO A 1 753 ? -11.507 -18.501 18.903 1.00 98.56 753 PRO A O 1
ATOM 5836 N N . PHE A 1 754 ? -13.110 -17.057 18.261 1.00 98.25 754 PHE A N 1
ATOM 5837 C CA . PHE A 1 754 ? -13.220 -16.371 19.547 1.00 98.25 754 PHE A CA 1
ATOM 5838 C C . PHE A 1 754 ? -14.682 -16.208 19.979 1.00 98.25 754 PHE A C 1
ATOM 5840 O O . PHE A 1 754 ? -15.401 -15.339 19.488 1.00 98.25 754 PHE A O 1
ATOM 5847 N N . ASP A 1 755 ? -15.094 -17.005 20.964 1.00 96.00 755 ASP A N 1
ATOM 5848 C CA . ASP A 1 755 ? -16.468 -17.031 21.491 1.00 96.00 755 ASP A CA 1
ATOM 5849 C C . ASP A 1 755 ? -16.700 -16.012 22.631 1.00 96.00 755 ASP A C 1
ATOM 5851 O O . ASP A 1 755 ? -17.735 -16.013 23.296 1.00 96.00 755 ASP A O 1
ATOM 5855 N N . GLY A 1 756 ? -15.721 -15.139 22.901 1.00 95.44 756 GLY A N 1
ATOM 5856 C CA . GLY A 1 756 ? -15.760 -14.172 24.005 1.00 95.44 756 GLY A CA 1
ATOM 5857 C C . GLY A 1 756 ? -16.586 -12.906 23.742 1.00 95.44 756 GLY A C 1
ATOM 5858 O O . GLY A 1 756 ? -16.701 -12.074 24.644 1.00 95.44 756 GLY A O 1
ATOM 5859 N N . VAL A 1 757 ? -17.151 -12.743 22.539 1.00 97.12 757 VAL A N 1
ATOM 5860 C CA . VAL A 1 757 ? -17.998 -11.595 22.175 1.00 97.12 757 VAL A CA 1
ATOM 5861 C C . VAL A 1 757 ? -19.392 -11.762 22.776 1.00 97.12 757 VAL A C 1
ATOM 5863 O O . VAL A 1 757 ? -20.092 -12.730 22.490 1.00 97.12 757 VAL A O 1
ATOM 5866 N N . LYS A 1 758 ? -19.824 -10.796 23.588 1.00 95.44 758 LYS A N 1
ATOM 5867 C CA . LYS A 1 758 ? -21.123 -10.819 24.275 1.00 95.44 758 LYS A CA 1
ATOM 5868 C C . LYS A 1 758 ? -22.001 -9.662 23.788 1.00 95.44 758 LYS A C 1
ATOM 5870 O O . LYS A 1 758 ? -21.517 -8.531 23.742 1.00 95.44 758 LYS A O 1
ATOM 5875 N N . PRO A 1 759 ? -23.284 -9.888 23.460 1.00 92.62 759 PRO A N 1
ATOM 5876 C CA . PRO A 1 759 ? -24.199 -8.800 23.143 1.00 92.62 759 PRO A CA 1
ATOM 5877 C C . PRO A 1 759 ? -24.534 -7.972 24.390 1.00 92.62 759 PRO A C 1
ATOM 5879 O O . PRO A 1 759 ? -24.677 -8.500 25.494 1.00 92.62 759 PRO A O 1
ATOM 5882 N N . THR A 1 760 ? -24.703 -6.667 24.199 1.00 90.06 760 THR A N 1
ATOM 5883 C CA . THR A 1 760 ? -25.162 -5.708 25.211 1.00 90.06 760 THR A CA 1
ATOM 5884 C C . THR A 1 760 ? -26.421 -4.990 24.718 1.00 90.06 760 THR A C 1
ATOM 5886 O O . THR A 1 760 ? -26.849 -5.161 23.578 1.00 90.06 760 THR A O 1
ATOM 5889 N N . GLY A 1 761 ? -27.029 -4.146 25.557 1.00 82.81 761 GLY A N 1
ATOM 5890 C CA . GLY A 1 761 ? -28.193 -3.346 25.151 1.00 82.81 761 GLY A CA 1
ATOM 5891 C C . GLY A 1 761 ? -27.907 -2.269 24.092 1.00 82.81 761 GLY A C 1
ATOM 5892 O O . GLY A 1 761 ? -28.857 -1.669 23.596 1.00 82.81 761 GLY A O 1
ATOM 5893 N N . GLN A 1 762 ? -26.635 -1.998 23.770 1.00 83.62 762 GLN A N 1
ATOM 5894 C CA . GLN A 1 762 ? -26.209 -0.959 22.817 1.00 83.62 762 GLN A CA 1
ATOM 5895 C C . GLN A 1 762 ? -25.153 -1.456 21.810 1.00 83.62 762 GLN A C 1
ATOM 5897 O O . GLN A 1 762 ? -24.535 -0.648 21.130 1.00 83.62 762 GLN A O 1
ATOM 5902 N N . GLY A 1 763 ? -24.911 -2.766 21.711 1.00 93.50 763 GLY A N 1
ATOM 5903 C CA . GLY A 1 763 ? -23.898 -3.315 20.808 1.00 93.50 763 GLY A CA 1
ATOM 5904 C C . GLY A 1 763 ? -23.255 -4.582 21.355 1.00 93.50 763 GLY A C 1
ATOM 5905 O O . GLY A 1 763 ? -23.962 -5.518 21.725 1.00 93.50 763 GLY A O 1
ATOM 5906 N N . LEU A 1 764 ? -21.924 -4.624 21.397 1.00 96.50 764 LEU A N 1
ATOM 5907 C CA . LEU A 1 764 ? -21.141 -5.796 21.806 1.00 96.50 764 LEU A CA 1
ATOM 5908 C C . LEU A 1 764 ? -20.103 -5.419 22.875 1.00 96.50 764 LEU A C 1
ATOM 5910 O O . LEU A 1 764 ? -19.675 -4.270 22.957 1.00 96.50 764 LEU A O 1
ATOM 5914 N N . VAL A 1 765 ? -19.667 -6.388 23.676 1.00 96.94 765 VAL A N 1
ATOM 5915 C CA . VAL A 1 765 ? -18.514 -6.264 24.579 1.00 96.94 765 VAL A CA 1
ATOM 5916 C C . VAL A 1 765 ? -17.620 -7.495 24.455 1.00 96.94 765 VAL A C 1
ATOM 5918 O O . VAL A 1 765 ? -18.110 -8.614 24.283 1.00 96.94 765 VAL A O 1
ATOM 5921 N N . LEU A 1 766 ? -16.309 -7.287 24.518 1.00 97.38 766 LEU A N 1
ATOM 5922 C CA . LEU A 1 766 ? -15.293 -8.331 24.451 1.00 97.38 766 LEU A CA 1
ATOM 5923 C C . LEU A 1 766 ? -14.064 -7.932 25.274 1.00 97.38 766 LEU A C 1
ATOM 5925 O O . LEU A 1 766 ? -13.746 -6.753 25.381 1.00 97.38 766 LEU A O 1
ATOM 5929 N N . THR A 1 767 ? -13.349 -8.916 25.813 1.00 97.44 767 THR A N 1
ATOM 5930 C CA . THR A 1 767 ? -12.034 -8.700 26.432 1.00 97.44 767 THR A CA 1
ATOM 5931 C C . THR A 1 767 ? -10.959 -9.155 25.456 1.00 97.44 767 THR A C 1
ATOM 5933 O O . THR A 1 767 ? -10.925 -10.331 25.089 1.00 97.44 767 THR A O 1
ATOM 5936 N N . LEU A 1 768 ? -10.095 -8.237 25.033 1.00 97.25 768 LEU A N 1
ATOM 5937 C CA . LEU A 1 768 ? -8.931 -8.550 24.213 1.00 97.25 768 LEU A CA 1
ATOM 5938 C C . LEU A 1 768 ? -7.737 -8.886 25.114 1.00 97.25 768 LEU A C 1
ATOM 5940 O O . LEU A 1 768 ? -7.432 -8.103 26.019 1.00 97.25 768 LEU A O 1
ATOM 5944 N N . PRO A 1 769 ? -7.033 -10.008 24.875 1.00 97.75 769 PRO A N 1
ATOM 5945 C CA . PRO A 1 769 ? -5.721 -10.244 25.469 1.00 97.75 769 PRO A CA 1
ATOM 5946 C C . PRO A 1 769 ? -4.722 -9.133 25.103 1.00 97.75 769 PRO A C 1
ATOM 5948 O O . PRO A 1 769 ? -4.965 -8.389 24.141 1.00 97.75 769 PRO A O 1
ATOM 5951 N N . PRO A 1 770 ? -3.584 -9.039 25.810 1.00 97.56 770 PRO A N 1
ATOM 5952 C CA . PRO A 1 770 ? -2.438 -8.251 25.360 1.00 97.56 770 PRO A CA 1
ATOM 5953 C C . PRO A 1 770 ? -2.059 -8.585 23.912 1.00 97.56 770 PRO A C 1
ATOM 5955 O O . PRO A 1 770 ? -2.336 -9.690 23.436 1.00 97.56 770 PRO A O 1
ATOM 5958 N N . HIS A 1 771 ? -1.434 -7.631 23.219 1.00 98.31 771 HIS A N 1
ATOM 5959 C CA . HIS A 1 771 ? -0.818 -7.801 21.900 1.00 98.31 771 HIS A CA 1
ATOM 5960 C C . HIS A 1 771 ? -1.653 -8.663 20.934 1.00 98.31 771 HIS A C 1
ATOM 5962 O O . HIS A 1 771 ? -1.219 -9.712 20.450 1.00 98.31 771 HIS A O 1
ATOM 5968 N N . SER A 1 772 ? -2.897 -8.256 20.686 1.00 98.75 772 SER A N 1
ATOM 5969 C CA . SER A 1 772 ? -3.863 -9.078 19.957 1.00 98.75 772 SER A CA 1
ATOM 5970 C C . SER A 1 772 ? -4.625 -8.301 18.893 1.00 98.75 772 SER A C 1
ATOM 5972 O O . SER A 1 772 ? -4.906 -7.114 19.037 1.00 98.75 772 SER A O 1
ATOM 5974 N N . PHE A 1 773 ? -4.971 -8.998 17.814 1.00 98.88 773 PHE A N 1
ATOM 5975 C CA . PHE A 1 773 ? -5.792 -8.485 16.726 1.00 98.88 773 PHE A CA 1
ATOM 5976 C C . PHE A 1 773 ? -7.045 -9.346 16.574 1.00 98.88 773 PHE A C 1
ATOM 5978 O O . PHE A 1 773 ? -6.951 -10.570 16.470 1.00 98.88 773 PHE A O 1
ATOM 5985 N N . ILE A 1 774 ? -8.222 -8.723 16.541 1.00 98.88 774 ILE A N 1
ATOM 5986 C CA . ILE A 1 774 ? -9.496 -9.405 16.325 1.00 98.88 774 ILE A CA 1
ATOM 5987 C C . ILE A 1 774 ? -10.218 -8.846 15.100 1.00 98.88 774 ILE A C 1
ATOM 5989 O O . ILE A 1 774 ? -10.182 -7.649 14.811 1.00 98.88 774 ILE A O 1
ATOM 5993 N N . THR A 1 775 ? -10.972 -9.717 14.439 1.00 98.81 775 THR A N 1
ATOM 5994 C CA . THR A 1 775 ? -12.059 -9.316 13.542 1.00 98.81 775 THR A CA 1
ATOM 5995 C C . THR A 1 775 ? -13.380 -9.869 14.046 1.00 98.81 775 THR A C 1
ATOM 5997 O O . THR A 1 775 ? -13.472 -11.075 14.292 1.00 98.81 775 THR A O 1
ATOM 6000 N N . VAL A 1 776 ? -14.397 -9.013 14.142 1.00 98.69 776 VAL A N 1
ATOM 6001 C CA . VAL A 1 776 ? -15.783 -9.364 14.478 1.00 98.69 776 VAL A CA 1
ATOM 6002 C C . VAL A 1 776 ? -16.664 -9.120 13.252 1.00 98.69 776 VAL A C 1
ATOM 6004 O O . VAL A 1 776 ? -16.628 -8.037 12.672 1.00 98.69 776 VAL A O 1
ATOM 6007 N N . GLN A 1 777 ? -17.457 -10.114 12.852 1.00 97.88 777 GLN A N 1
ATOM 6008 C CA . GLN A 1 777 ? -18.395 -10.033 11.729 1.00 97.88 777 GLN A CA 1
ATOM 6009 C C . GLN A 1 777 ? -19.818 -10.334 12.189 1.00 97.88 777 GLN A C 1
ATOM 6011 O O . GLN A 1 777 ? -20.038 -11.322 12.888 1.00 97.88 777 GLN A O 1
ATOM 6016 N N . ALA A 1 778 ? -20.789 -9.524 11.767 1.00 96.56 778 ALA A N 1
ATOM 6017 C CA . ALA A 1 778 ? -22.204 -9.757 12.059 1.00 96.56 778 ALA A CA 1
ATOM 6018 C C . ALA A 1 778 ? -23.117 -9.220 10.938 1.00 96.56 778 ALA A C 1
ATOM 6020 O O . ALA A 1 778 ? -22.808 -8.188 10.335 1.00 96.56 778 ALA A O 1
ATOM 6021 N N . PRO A 1 779 ? -24.264 -9.861 10.651 1.00 95.94 779 PRO A N 1
ATOM 6022 C CA . PRO A 1 779 ? -25.250 -9.312 9.723 1.00 95.94 779 PRO A CA 1
ATOM 6023 C C . PRO A 1 779 ? -25.932 -8.082 10.342 1.00 95.94 779 PRO A C 1
ATOM 6025 O O . PRO A 1 779 ? -26.319 -8.105 11.510 1.00 95.94 779 PRO A O 1
ATOM 6028 N N . VAL A 1 780 ? -26.118 -7.013 9.567 1.00 93.06 780 VAL A N 1
ATOM 6029 C CA . VAL A 1 780 ? -26.781 -5.781 10.021 1.00 93.06 780 VAL A CA 1
ATOM 6030 C C . VAL A 1 780 ? -28.288 -5.882 9.788 1.00 93.06 780 VAL A C 1
ATOM 6032 O O . VAL A 1 780 ? -28.764 -5.965 8.654 1.00 93.06 780 VAL A O 1
ATOM 6035 N N . ALA A 1 781 ? -29.061 -5.819 10.869 1.00 81.88 781 ALA A N 1
ATOM 6036 C CA . ALA A 1 781 ? -30.511 -5.726 10.817 1.00 81.88 781 ALA A CA 1
ATOM 6037 C C . ALA A 1 781 ? -30.921 -4.285 10.471 1.00 81.88 781 ALA A C 1
ATOM 6039 O O . ALA A 1 781 ? -30.993 -3.415 11.341 1.00 81.88 781 ALA A O 1
ATOM 6040 N N . ARG A 1 782 ? -31.200 -4.025 9.187 1.00 58.66 782 ARG A N 1
ATOM 6041 C CA . ARG A 1 782 ? -31.765 -2.742 8.743 1.00 58.66 782 ARG A CA 1
ATOM 6042 C C . ARG A 1 782 ? -33.177 -2.564 9.307 1.00 58.66 782 ARG A C 1
ATOM 6044 O O . ARG A 1 782 ? -34.118 -3.207 8.847 1.00 58.66 782 ARG A O 1
ATOM 6051 N N . THR A 1 783 ? -33.330 -1.667 10.277 1.00 50.56 783 THR A N 1
ATOM 6052 C CA . THR A 1 783 ? -34.636 -1.117 10.658 1.00 50.56 783 THR A CA 1
ATOM 6053 C C . THR A 1 783 ? -35.186 -0.272 9.509 1.00 50.56 783 THR A C 1
ATOM 6055 O O . THR A 1 783 ? -34.519 0.664 9.067 1.00 50.56 783 THR A O 1
ATOM 6058 N N . HIS A 1 784 ? -36.375 -0.637 9.021 1.00 37.94 784 HIS A N 1
ATOM 6059 C CA . HIS A 1 784 ? -37.129 0.092 7.994 1.00 37.94 784 HIS A CA 1
ATOM 6060 C C . HIS A 1 784 ? -37.820 1.346 8.543 1.00 37.94 784 HIS A C 1
ATOM 6062 O O . HIS A 1 784 ? -38.264 1.299 9.712 1.00 37.94 784 HIS A O 1
#